Protein 9QU1 (pdb70)

B-factor: mean 79.75, std 28.85, range [23.75, 283.12]

Secondary structure (DSSP, 8-state):
-HHHHHHHHHHH-SSS-HHHHHHHHHHHHHHS-HHHHHHHHHHTHHHHHHHHHHHHHHHHHHHTTT-S-HHHHHHHHHHHHHHHHHHHH-HHHHHTTTTHHHHHHHHHHHH-TTB-HHHHHHHHHHHHHHHHHHGGGS-HHHHHHHHHSSTTSPPEE-SSSEE-HHHHH----SEEPPP--SSB----HHHHHHHHHHHHHHHHH-----TT-THHHHHHHHHHHHHHHTGGG--/-HHHHHHHHHHH-TTS-HHHHHHHHHHHHHHS-HHHHHHHHHHSHHHHHHHHHHHHHHHHHHH--HHHHHHHHHHHHHHHHHHHH-HHHHHTTTTHHHHHHHHHHHH-TTB-HHHHHHHHHHHHHHHHHHGGGS-HHHHHHHHHSSTTS----SSSSS--HHHHHS----SSEEPPP--SSB------HHHHHHHHHHHHHHHHHHSPPPS-HHHHHHHHHHHHHHHHHHTSTT--/-EEEEEEBTTSSHHHHHHHHHT--PPSSS------EEEEEEEEE-SSS-EEEEEEEEEPPBBTTBPPPHHHHTT-SEEEEEEETT-HHHHHHHHHHHHHHHH----EEEEEEE-GGGGGG--S-HHHHHHHHHHHT-EEEE--TTSHHHHHHHHHHHHHH-/-EEEEEBTTSSHHHHHHHHHT----TT--S----EEEEEEE----EEEEEEPPBBTTB---HHHHHH-SEEEEEEETT-HHHHHHHHHHHHHHHH--EEEEEEE-TT-GGG--S-HHHHHHHHHHSS-EEEE-BTTBGGGSHHHHHHHHHH-

Solvent-accessible surface area: 36002 Å² total; per-residue (Å²): 203,35,108,78,140,86,6,38,109,44,2,53,32,35,130,77,91,40,124,39,2,18,141,14,0,81,36,8,14,95,111,35,97,37,90,78,7,56,110,31,0,46,93,27,39,18,19,2,0,9,0,0,2,19,8,0,9,57,10,9,80,28,13,131,148,140,29,72,66,127,69,10,92,98,90,0,68,27,6,6,58,3,0,31,40,0,6,70,13,0,4,40,59,0,50,108,52,1,4,32,48,1,0,7,25,1,1,36,1,0,4,37,48,30,3,32,70,94,1,21,5,43,0,5,50,0,1,0,34,4,0,13,4,0,14,95,51,18,33,91,61,5,25,6,4,0,4,13,2,3,41,77,41,84,75,13,125,20,101,240,13,105,8,60,13,99,68,24,10,52,155,172,120,10,94,35,39,116,14,48,34,5,9,91,64,164,162,140,40,52,61,2,6,24,9,0,0,20,25,0,0,57,9,17,10,39,138,105,78,50,117,61,84,54,21,35,74,0,8,66,33,0,19,45,6,0,124,132,55,0,40,84,111,21,148,137,49,90,15,120,140,8,37,108,70,0,45,53,40,156,76,78,50,97,45,15,2,92,46,0,67,33,6,11,82,86,41,87,50,125,70,5,42,120,35,0,47,96,33,42,21,29,0,2,29,0,0,2,28,8,1,6,54,7,32,101,43,27,207,112,115,76,57,80,105,48,0,70,9,5,10,54,2,0,29,29,1,2,53,22,0,6,34,56,1,41,119,92,1,6,30,51,1,0,8,22,0,2,40,0,0,3,30,42,33,8,25,36,91,2,18,5,38,0,5,49,0,2,0,28,4,0,2,6,0,22,98,48,19,37,84,68,4,28,15,5,0,19,16,4,4,42,74,30,98,47,102,33,114,69,205,31,119,5,56,8,90,72,30,10,49,102,161,83,122,81,1,114,44,50,125,10,68,35,7,9,93,54,174,109,60,188,131,95,33,21,44,1,3,24,2,0,0,11,31,0,0,57,6,15,14,33,151,44,35,163,24,62,131,62,4,30,68,0,11,59,36,0,19,58,11,0,128,127,48,0,40,59,121,27,148,41,44,0,0,1,0,1,14,87,92,2,12,11,34,13,1,0,46,19,3,9,103,36,104,51,78,112,42,145,114,122,69,145,38,45,13,9,3,10,17,0,2,1,31,7,113,164,39,84,93,52,75,0,22,1,19,2,1,117,13,2,90,154,80,34,98,2,40,96,32,16,14,43,23,9,47,0,4,0,0,0,0,3,0,35,51,84,89,0,12,95,35,1,59,112,1,11,125,28,5,76,170,64,182,196,50,8,22,4,0,0,0,2,63,47,75,54,57,156,110,77,107,2,79,34,112,80,0,72,96,33,6,128,78,32,182,22,130,17,38,42,3,8,12,74,60,80,167,30,0,43,114,0,3,35,71,1,0,18,100,39,57,0,0,2,0,0,19,66,75,3,14,10,35,12,2,0,40,25,1,14,88,38,104,40,84,113,59,90,142,147,62,113,27,63,20,10,3,10,26,1,29,6,91,110,116,1,24,1,15,2,2,122,6,6,81,129,60,32,117,9,46,112,34,13,20,51,45,13,64,0,3,0,0,0,0,2,0,18,51,92,90,0,3,95,45,0,62,109,9,4,150,60,7,84,170,115,103,4,11,2,0,0,0,3,61,46,64,60,82,183,112,84,106,2,90,36,128,81,0,70,101,26,2,138,83,45,108,8,127,8,29,50,0,5,12,72,53,56,164,38,0,27,99,0,2,22,66,1,6,56,123,62

Foldseek 3Di:
DCLLVVLVVLLPDPVHDLVSNLVSVLVCVVPPDLVVVLVVCVVPVVSLVVSLLVVVVVLLVVCVPVNDDPVSVVSVVSSVVSVQSSLQSDLQCLLVVPVVPSVVLVLLLQCAPQADVVSNLSSLLSLLSSQLSNFPVDDPLSLQLLLQSAPPFDFDADPVGTDHSNCSQAVPDDDDDRRDHSHGDDDHNVPSVCSNVVSLVCLVVPPPHDPVNSSVVSSVSVVVSCVVRPVVPPD/DCLLVVLVCQLPPPVHDLVSNLVSVLVCVPPPDLVVVLVVCVVPVVSLVVSLLVQVVVLLVVVCDVVSVVVVVSSLVSVQSNLASPLPCLLVVNCVPVVVLVLLLQCAPQADPVSNLSSLLSLLSSQLSNAPVDDVLSLQLLLQSAPPFAFFDDPPTTDHSNCSQAPDPPPDDDDRRDHSHGDDDDDVRNVVRVCSNVVSLVVLVVDDADPPNVSNVSSSVSVVVSCVVRPVPVPD/DEEEEAFAWPLCRVLLVCCQVPVPDDPPPDDDFDAKDWDWDWAQAPVRDTDIYTYIYHGHADVVRDDPLCCLVDGQEYEQEAEQLDVVRVVVSVVVLVVSVVSHPHAYEYEHEDCVVVVSGDHDPVVVVVVCVVSVHHYFHAYSNDNVSSRVRVSPRRNVD/DEEEAFAAPLQSVLLVCCLVPNPRDPDDDPCFDDWDWDDDDAPCQDTYIYHGHDDPPRDDDLVCLVDHQDYEQEGAQLDVVRVVVVLVVLVVSVVSHHYEYEHEDCVPVVSGDHDPVNSCVSCVVPVYDYFYYYSVDNVSRRVRVSVSNNVD

InterPro domains:
  IPR000331 Rap/Ran-GAP domain [PF02145] (1664-1835)
  IPR000331 Rap/Ran-GAP domain [PS50085] (1635-1843)
  IPR016024 Armadillo-type fold [SSF48371] (931-1310)
  IPR027107 Tuberin/Ral GTPase-activating protein subunit alpha [PTHR10063] (1-1869)
  IPR035974 Rap/Ran-GAP superfamily [G3DSA:3.40.50.11210] (1643-1823)
  IPR035974 Rap/Ran-GAP superfamily [SSF111347] (1527-1857)
  IPR046859 Ral GTPase-activating protein subunit alpha/beta, N-terminal domain [PF20412] (535-657)
  IPR060415 RALGAPA1-like, N-terminal domain [PF27567] (2-235)

Sequence (784 aa):
HGDVKKSTQKVLDPKKDVLTRLKHLRALLDNVDANDLKQFFETNYSQIYFIFYENFIALENSLKLKGNNKSQREELDSILFLFEKILQFLPERIFFRWHYQSIGSTLKKLLHTGNSIKIRCEGIRLFLLWLQALQTNCAEEQVLIFACLVPGFPAVMSSRGPCTLETLINPVKIYPEEITPLLPAISQTCFFLQILLKYMVIQAASLEWKNKENQDTGFKFLFTLFRKYYLPHLFHGDVKKSTQKVLDPKKDVLTRLKHLRALLDNVDANDLKQFFETNYSQIYFIFYENFIALENSLKNKSQREELDSILFLFEKILQFLPERIFFRWHYQSIGSTLKKLLHTGNSIKIRCEGIRLFLLWLQALQTNCAEEQVLIFACLVPGFPAVMSSRGPCTLETLINPSDVKIYPEEITPLLPAISGEDQTCFFLQILLKYMVIQAASLEWKNKENQDTGFKFLFTLFRKYYLPHLFCKVVVCGLLSVGKTAILEQLLYGNHTIGMEDCETMEDVYMASVETDRGVKEQLHLYDTRGLQEGVELPKHYFSFADGFVLVYSVNNLESFQRVELLKKEIDKFKEVAIVVLGNKIDLSEQRQVDAEVAQQWAKSEKVRLWEVTVTDRKTLIEPFTLLASKLKVVVCGLLSVGKTAILEQLLYGNHTIGMEDCETMEDVYMASVETQLHLYDTRGLQEGVELPKHYFSFADGFVLVYSVNNLESFQRVELLKKEIDKFVAIVVLGNKIDLSEQRQVDAEVAQQWAKSEKVRLWEVTVTDRKTLIEPFTLLASKL

Radius of gyration: 36.28 Å; Cα contacts (8 Å, |Δi|>4): 1167; chains: 4; bounding box: 62×76×110 Å

Nearest PDB structures (foldseek):
  4hb3-assembly1_C  TM=4.133E-01  e=7.389E-01  Saccharomyces cerevisiae
  8or0-assembly1_C  TM=3.972E-01  e=2.808E+00  Homo sapiens
  3nc0-assembly2_D  TM=3.420E-01  e=6.507E-01  Mus musculus
  8y0p-assembly2_B  TM=2.815E-01  e=5.371E-01  Homo sapiens
  6q84-assembly2_D  TM=4.717E-01  e=2.741E+00  Saccharomyces cerevisiae S288C

Organism: Homo sapiens (NCBI:txid9606)

GO terms:
  GO:0005515 protein binding (F, IPI)
  GO:0005829 cytosol (C, IDA)
  GO:0005737 cytoplasm (C, IDA)
  GO:0005576 extracellular region (C, HDA)

Structure (mmCIF, N/CA/C/O backbone):
data_9QU1
#
_entry.id   9QU1
#
_cell.length_a   163.564
_cell.length_b   63.430
_cell.length_c   104.163
_cell.angle_alpha   90.000
_cell.angle_beta   91.263
_cell.angle_gamma   90.000
#
_symmetry.space_group_name_H-M   'C 1 2 1'
#
loop_
_entity.id
_entity.type
_entity.pdbx_description
1 polymer 'Ral GTPase-activating protein subunit alpha-2'
2 polymer 'NF-kappa-B inhibitor-interacting Ras-like protein 1'
3 non-polymer 'PHOSPHOAMINOPHOSPHONIC ACID-GUANYLATE ESTER'
4 non-polymer 'MAGNESIUM ION'
5 water water
#
loop_
_atom_site.group_PDB
_atom_site.id
_atom_site.type_symbol
_atom_site.label_atom_id
_atom_site.label_alt_id
_atom_site.label_comp_id
_atom_site.label_asym_id
_atom_site.label_entity_id
_atom_site.label_seq_id
_atom_site.pdbx_PDB_ins_code
_atom_site.Cartn_x
_atom_site.Cartn_y
_atom_site.Cartn_z
_atom_site.occupancy
_atom_site.B_iso_or_equiv
_atom_site.auth_seq_id
_atom_site.auth_comp_id
_atom_site.auth_asym_id
_atom_site.auth_atom_id
_atom_site.pdbx_PDB_model_num
ATOM 1 N N . HIS A 1 6 ? -48.82851 -9.16573 21.32321 1.000 141.41160 7 HIS A N 1
ATOM 2 C CA . HIS A 1 6 ? -47.46631 -9.40605 21.78390 1.000 145.48076 7 HIS A CA 1
ATOM 3 C C . HIS A 1 6 ? -47.38014 -10.68965 22.60784 1.000 150.40971 7 HIS A C 1
ATOM 4 O O . HIS A 1 6 ? -46.28896 -11.14280 22.95475 1.000 153.27622 7 HIS A O 1
ATOM 17 N N . GLY A 1 7 ? -48.54004 -11.27367 22.91235 1.000 134.46030 8 GLY A N 1
ATOM 18 C CA . GLY A 1 7 ? -48.56331 -12.44927 23.76734 1.000 137.90644 8 GLY A CA 1
ATOM 19 C C . GLY A 1 7 ? -47.92835 -13.67348 23.13366 1.000 130.32191 8 GLY A C 1
ATOM 20 O O . GLY A 1 7 ? -47.23920 -14.44194 23.80963 1.000 117.04147 8 GLY A O 1
ATOM 24 N N . ASP A 1 8 ? -48.14714 -13.87424 21.83088 1.000 135.56867 9 ASP A N 1
ATOM 25 C CA . ASP A 1 8 ? -47.75080 -15.13132 21.20012 1.000 124.40101 9 ASP A CA 1
ATOM 26 C C . ASP A 1 8 ? -46.25254 -15.38478 21.34445 1.000 119.75864 9 ASP A C 1
ATOM 27 O O . ASP A 1 8 ? -45.83601 -16.44700 21.82080 1.000 111.45995 9 ASP A O 1
ATOM 36 N N . VAL A 1 9 ? -45.42329 -14.41942 20.94105 1.000 114.47183 10 VAL A N 1
ATOM 37 C CA . VAL A 1 9 ? -43.97663 -14.62462 20.98597 1.000 106.36463 10 VAL A CA 1
ATOM 38 C C . VAL A 1 9 ? -43.48173 -14.62754 22.42771 1.000 100.21328 10 VAL A C 1
ATOM 39 O O . VAL A 1 9 ? -42.68176 -15.48275 22.82339 1.000 101.81238 10 VAL A O 1
ATOM 52 N N . LYS A 1 10 ? -43.94080 -13.66751 23.23218 1.000 105.20406 11 LYS A N 1
ATOM 53 C CA . LYS A 1 10 ? -43.53925 -13.62801 24.63519 1.000 103.35371 11 LYS A CA 1
ATOM 54 C C . LYS A 1 10 ? -43.87824 -14.94101 25.32565 1.000 102.35089 11 LYS A C 1
ATOM 55 O O . LYS A 1 10 ? -43.01759 -15.57298 25.94866 1.000 94.76208 11 LYS A O 1
ATOM 74 N N . LYS A 1 11 ? -45.13602 -15.36752 25.22244 1.000 101.76484 12 LYS A N 1
ATOM 75 C CA . LYS A 1 11 ? -45.56457 -16.57472 25.91867 1.000 101.36212 12 LYS A CA 1
ATOM 76 C C . LYS A 1 11 ? -44.84428 -17.80589 25.38166 1.000 94.44630 12 LYS A C 1
ATOM 77 O O . LYS A 1 11 ? -44.39514 -18.65623 26.15870 1.000 98.33453 12 LYS A O 1
ATOM 96 N N . SER A 1 12 ? -44.70876 -17.91575 24.05694 1.000 92.23244 13 SER A N 1
ATOM 97 C CA . SER A 1 12 ? -44.01721 -19.06853 23.48727 1.000 85.33865 13 SER A CA 1
ATOM 98 C C . SER A 1 12 ? -42.54925 -19.08436 23.89280 1.000 82.71994 13 SER A C 1
ATOM 99 O O . SER A 1 12 ? -42.01066 -20.13282 24.26629 1.000 83.49751 13 SER A O 1
ATOM 107 N N . THR A 1 13 ? -41.88909 -17.92549 23.83736 1.000 88.17695 14 THR A N 1
ATOM 108 C CA . THR A 1 13 ? -40.46854 -17.86579 24.16294 1.000 81.62933 14 THR A CA 1
ATOM 109 C C . THR A 1 13 ? -40.21805 -18.27508 25.60861 1.000 79.30617 14 THR A C 1
ATOM 110 O O . THR A 1 13 ? -39.25649 -18.99441 25.90226 1.000 70.83023 14 THR A O 1
ATOM 121 N N . GLN A 1 14 ? -41.07121 -17.82459 26.52840 1.000 79.34678 15 GLN A N 1
ATOM 122 C CA . GLN A 1 14 ? -40.87307 -18.16134 27.93308 1.000 81.73979 15 GLN A CA 1
ATOM 123 C C . GLN A 1 14 ? -40.94173 -19.66855 28.14471 1.000 86.89867 15 GLN A C 1
ATOM 124 O O . GLN A 1 14 ? -40.12593 -20.23870 28.87941 1.000 87.78001 15 GLN A O 1
ATOM 138 N N . LYS A 1 15 ? -41.90188 -20.33397 27.49866 1.000 84.99209 16 LYS A N 1
ATOM 139 C CA . LYS A 1 15 ? -42.04293 -21.77626 27.67160 1.000 84.53783 16 LYS A CA 1
ATOM 140 C C . LYS A 1 15 ? -40.84971 -22.52971 27.09845 1.000 70.28716 16 LYS A C 1
ATOM 141 O O . LYS A 1 15 ? -40.37317 -23.49583 27.70578 1.000 74.36918 16 LYS A O 1
ATOM 160 N N . VAL A 1 16 ? -40.34924 -22.10670 25.93641 1.000 75.15679 17 VAL A N 1
ATOM 161 C CA . VAL A 1 16 ? -39.16785 -22.75142 25.37091 1.000 62.83248 17 VAL A CA 1
ATOM 162 C C . VAL A 1 16 ? -38.00886 -22.67902 26.35542 1.000 66.22428 17 VAL A C 1
ATOM 163 O O . VAL A 1 16 ? -37.26650 -23.65192 26.53904 1.000 53.37848 17 VAL A O 1
ATOM 176 N N . LEU A 1 17 ? -37.84139 -21.52644 27.00946 1.000 77.27498 18 LEU A N 1
ATOM 177 C CA . LEU A 1 17 ? -36.75486 -21.33403 27.95948 1.000 70.96029 18 LEU A CA 1
ATOM 178 C C . LEU A 1 17 ? -37.00894 -22.00592 29.30245 1.000 70.84500 18 LEU A C 1
ATOM 179 O O . LEU A 1 17 ? -36.06718 -22.15776 30.08792 1.000 67.04936 18 LEU A O 1
ATOM 195 N N . ASP A 1 18 ? -38.24147 -22.40499 29.58480 1.000 76.09777 19 ASP A N 1
ATOM 196 C CA . ASP A 1 18 ? -38.56441 -22.99575 30.88146 1.000 75.02925 19 ASP A CA 1
ATOM 197 C C . ASP A 1 18 ? -38.03913 -24.42420 30.95560 1.000 73.92620 19 ASP A C 1
ATOM 198 O O . ASP A 1 18 ? -38.47320 -25.27250 30.16547 1.000 76.21340 19 ASP A O 1
ATOM 207 N N . PRO A 1 19 ? -37.12356 -24.74392 31.87991 1.000 73.72855 20 PRO A N 1
ATOM 208 C CA . PRO A 1 19 ? -36.62207 -26.12726 31.94310 1.000 78.52399 20 PRO A CA 1
ATOM 209 C C . PRO A 1 19 ? -37.63457 -27.11376 32.49822 1.000 92.93546 20 PRO A C 1
ATOM 210 O O . PRO A 1 19 ? -37.58173 -28.29945 32.14637 1.000 85.25574 20 PRO A O 1
ATOM 221 N N . LYS A 1 20 ? -38.54706 -26.66529 33.36569 1.000 91.69307 21 LYS A N 1
ATOM 222 C CA . LYS A 1 20 ? -39.50863 -27.58332 33.96658 1.000 79.18963 21 LYS A CA 1
ATOM 223 C C . LYS A 1 20 ? -40.48206 -28.12205 32.92560 1.000 84.60500 21 LYS A C 1
ATOM 224 O O . LYS A 1 20 ? -40.87640 -29.29309 32.98206 1.000 93.48765 21 LYS A O 1
ATOM 243 N N . LYS A 1 21 ? -40.88058 -27.28051 31.97208 1.000 94.60171 22 LYS A N 1
ATOM 244 C CA . LYS A 1 21 ? -41.85455 -27.67967 30.96659 1.000 89.72818 22 LYS A CA 1
ATOM 245 C C . LYS A 1 21 ? -41.41544 -28.95428 30.25952 1.000 94.13481 22 LYS A C 1
ATOM 246 O O . LYS A 1 21 ? -40.22151 -29.24131 30.12601 1.000 86.37386 22 LYS A O 1
ATOM 265 N N . ASP A 1 22 ? -42.40305 -29.72318 29.80403 1.000 96.04414 23 ASP A N 1
ATOM 266 C CA . ASP A 1 22 ? -42.11949 -30.92798 29.03992 1.000 91.37082 23 ASP A CA 1
ATOM 267 C C . ASP A 1 22 ? -41.30834 -30.57052 27.80337 1.000 93.55199 23 ASP A C 1
ATOM 268 O O . ASP A 1 22 ? -41.56582 -29.55835 27.14610 1.000 97.91361 23 ASP A O 1
ATOM 277 N N . VAL A 1 23 ? -40.31650 -31.40438 27.48552 1.000 72.45120 24 VAL A N 1
ATOM 278 C CA . VAL A 1 23 ? -39.53973 -31.16475 26.27378 1.000 73.97587 24 VAL A CA 1
ATOM 279 C C . VAL A 1 23 ? -40.43585 -31.26029 25.04800 1.000 80.79628 24 VAL A C 1
ATOM 280 O O . VAL A 1 23 ? -40.19646 -30.58762 24.03754 1.000 76.27551 24 VAL A O 1
ATOM 293 N N . LEU A 1 24 ? -41.47115 -32.10040 25.10529 1.000 75.23994 25 LEU A N 1
ATOM 294 C CA . LEU A 1 24 ? -42.44446 -32.12734 24.02057 1.000 64.09755 25 LEU A CA 1
ATOM 295 C C . LEU A 1 24 ? -43.19304 -30.80483 23.92734 1.000 63.48492 25 LEU A C 1
ATOM 296 O O . LEU A 1 24 ? -43.39504 -30.27204 22.83019 1.000 72.08818 25 LEU A O 1
ATOM 312 N N . THR A 1 25 ? -43.61738 -30.26087 25.06982 1.000 75.50198 26 THR A N 1
ATOM 313 C CA . THR A 1 25 ? -44.30408 -28.97412 25.05951 1.000 70.44445 26 THR A CA 1
ATOM 314 C C . THR A 1 25 ? -43.37691 -27.86360 24.58342 1.000 69.33523 26 THR A C 1
ATOM 315 O O . THR A 1 25 ? -43.79146 -26.97712 23.82769 1.000 70.41339 26 THR A O 1
ATOM 326 N N . ARG A 1 26 ? -42.11678 -27.89119 25.02119 1.000 72.25698 27 ARG A N 1
ATOM 327 C CA . ARG A 1 26 ? -41.17096 -26.86032 24.60746 1.000 67.18772 27 ARG A CA 1
ATOM 328 C C . ARG A 1 26 ? -40.95415 -26.89389 23.10040 1.000 57.18867 27 ARG A C 1
ATOM 329 O O . ARG A 1 26 ? -40.86879 -25.84397 22.45281 1.000 60.27501 27 ARG A O 1
ATOM 350 N N . LEU A 1 27 ? -40.87623 -28.09176 22.52099 1.000 60.36226 28 LEU A N 1
ATOM 351 C CA . LEU A 1 27 ? -40.69092 -28.19953 21.07836 1.000 55.94229 28 LEU A CA 1
ATOM 352 C C . LEU A 1 27 ? -41.85431 -27.57258 20.32358 1.000 56.75877 28 LEU A C 1
ATOM 353 O O . LEU A 1 27 ? -41.65284 -26.85960 19.33282 1.000 57.81949 28 LEU A O 1
ATOM 369 N N . LYS A 1 28 ? -43.08057 -27.83026 20.77591 1.000 61.22665 29 LYS A N 1
ATOM 370 C CA . LYS A 1 28 ? -44.25552 -27.27591 20.11317 1.000 56.99343 29 LYS A CA 1
ATOM 371 C C . LYS A 1 28 ? -44.12979 -25.76587 19.95200 1.000 59.57162 29 LYS A C 1
ATOM 372 O O . LYS A 1 28 ? -44.39066 -25.22120 18.87485 1.000 59.22819 29 LYS A O 1
ATOM 391 N N . HIS A 1 29 ? -43.70251 -25.07337 21.01175 1.000 63.43839 30 HIS A N 1
ATOM 392 C CA . HIS A 1 29 ? -43.56244 -23.62174 20.94380 1.000 70.85458 30 HIS A CA 1
ATOM 393 C C . HIS A 1 29 ? -42.25748 -23.19262 20.29203 1.000 64.75816 30 HIS A C 1
ATOM 394 O O . HIS A 1 29 ? -42.19776 -22.11092 19.69787 1.000 70.29145 30 HIS A O 1
ATOM 408 N N . LEU A 1 30 ? -41.20887 -24.00978 20.38898 1.000 61.03879 31 LEU A N 1
ATOM 409 C CA . LEU A 1 30 ? -39.98460 -23.70712 19.65652 1.000 59.19887 31 LEU A CA 1
ATOM 410 C C . LEU A 1 30 ? -40.23991 -23.71025 18.15495 1.000 64.44970 31 LEU A C 1
ATOM 411 O O . LEU A 1 30 ? -39.73336 -22.84747 17.42811 1.000 63.13251 31 LEU A O 1
ATOM 427 N N . ARG A 1 31 ? -41.02080 -24.67924 17.67076 1.000 63.10022 32 ARG A N 1
ATOM 428 C CA . ARG A 1 31 ? -41.38912 -24.69174 16.25935 1.000 60.81667 32 ARG A CA 1
ATOM 429 C C . ARG A 1 31 ? -42.22003 -23.46598 15.90753 1.000 68.44839 32 ARG A C 1
ATOM 430 O O . ARG A 1 31 ? -42.06384 -22.88724 14.82596 1.000 70.39116 32 ARG A O 1
ATOM 451 N N . ALA A 1 32 ? -43.11307 -23.05704 16.80940 1.000 79.36173 33 ALA A N 1
ATOM 452 C CA . ALA A 1 32 ? -43.89018 -21.84714 16.57414 1.000 78.56276 33 ALA A CA 1
ATOM 453 C C . ALA A 1 32 ? -42.97526 -20.65187 16.34233 1.000 79.79681 33 ALA A C 1
ATOM 454 O O . ALA A 1 32 ? -43.21371 -19.84330 15.43709 1.000 88.48760 33 ALA A O 1
ATOM 461 N N . LEU A 1 33 ? -41.91208 -20.53247 17.14252 1.000 75.67618 34 LEU A N 1
ATOM 462 C CA . LEU A 1 33 ? -40.96863 -19.43382 16.96396 1.000 73.95712 34 LEU A CA 1
ATOM 463 C C . LEU A 1 33 ? -40.31695 -19.47926 15.58638 1.000 69.39971 34 LEU A C 1
ATOM 464 O O . LEU A 1 33 ? -40.16061 -18.44243 14.93146 1.000 76.85808 34 LEU A O 1
ATOM 480 N N . LEU A 1 34 ? -39.93143 -20.67277 15.12787 1.000 66.19262 35 LEU A N 1
ATOM 481 C CA . LEU A 1 34 ? -39.22954 -20.78141 13.85388 1.000 70.56001 35 LEU A CA 1
ATOM 482 C C . LEU A 1 34 ? -40.07081 -20.26213 12.69508 1.000 71.79049 35 LEU A C 1
ATOM 483 O O . LEU A 1 34 ? -39.52220 -19.75227 11.71122 1.000 75.57005 35 LEU A O 1
ATOM 499 N N . ASP A 1 35 ? -41.39617 -20.38396 12.78748 1.000 72.05491 36 ASP A N 1
ATOM 500 C CA . ASP A 1 35 ? -42.25465 -20.01139 11.67063 1.000 77.35187 36 ASP A CA 1
ATOM 501 C C . ASP A 1 35 ? -42.57013 -18.52039 11.64121 1.000 76.94269 36 ASP A C 1
ATOM 502 O O . ASP A 1 35 ? -42.81918 -17.96957 10.56279 1.000 91.27533 36 ASP A O 1
ATOM 511 N N . ASN A 1 36 ? -42.55856 -17.85137 12.79434 1.000 71.66388 37 ASN A N 1
ATOM 512 C CA . ASN A 1 36 ? -43.04729 -16.48467 12.89167 1.000 85.37432 37 ASN A CA 1
ATOM 513 C C . ASN A 1 36 ? -41.96070 -15.44588 13.12233 1.000 81.57731 37 ASN A C 1
ATOM 514 O O . ASN A 1 36 ? -42.25689 -14.24778 13.05840 1.000 95.14835 37 ASN A O 1
ATOM 525 N N . VAL A 1 37 ? -40.72294 -15.85806 13.37452 1.000 83.67582 38 VAL A N 1
ATOM 526 C CA . VAL A 1 37 ? -39.65814 -14.95205 13.78638 1.000 81.59880 38 VAL A CA 1
ATOM 527 C C . VAL A 1 37 ? -38.66647 -14.79534 12.64417 1.000 80.87801 38 VAL A C 1
ATOM 528 O O . VAL A 1 37 ? -38.31248 -15.77338 11.97518 1.000 79.14427 38 VAL A O 1
ATOM 541 N N . ASP A 1 38 ? -38.21741 -13.55861 12.42876 1.000 87.01311 39 ASP A N 1
ATOM 542 C CA . ASP A 1 38 ? -37.29249 -13.26439 11.34287 1.000 94.79390 39 ASP A CA 1
ATOM 543 C C . ASP A 1 38 ? -35.95989 -13.97177 11.56027 1.000 93.45263 39 ASP A C 1
ATOM 544 O O . ASP A 1 38 ? -35.55032 -14.24783 12.69180 1.000 90.12884 39 ASP A O 1
ATOM 553 N N . ALA A 1 39 ? -35.27516 -14.25394 10.44888 1.000 87.60930 40 ALA A N 1
ATOM 554 C CA . ALA A 1 39 ? -34.06953 -15.07241 10.50744 1.000 88.91217 40 ALA A CA 1
ATOM 555 C C . ALA A 1 39 ? -32.99849 -14.42654 11.37609 1.000 87.42857 40 ALA A C 1
ATOM 556 O O . ALA A 1 39 ? -32.36887 -15.10130 12.19996 1.000 90.69709 40 ALA A O 1
ATOM 563 N N . ASN A 1 40 ? -32.77612 -13.11985 11.21384 1.000 82.75987 41 ASN A N 1
ATOM 564 C CA . ASN A 1 40 ? -31.77676 -12.45072 12.04010 1.000 95.43607 41 ASN A CA 1
ATOM 565 C C . ASN A 1 40 ? -32.16034 -12.51317 13.51397 1.000 87.01319 41 ASN A C 1
ATOM 566 O O . ASN A 1 40 ? -31.29252 -12.65399 14.38380 1.000 84.48900 41 ASN A O 1
ATOM 577 N N . ASP A 1 41 ? -33.45664 -12.40432 13.81578 1.000 85.04754 42 ASP A N 1
ATOM 578 C CA . ASP A 1 41 ? -33.90328 -12.55666 15.19663 1.000 88.83905 42 ASP A CA 1
ATOM 579 C C . ASP A 1 41 ? -33.66222 -13.97552 15.70287 1.000 86.44753 42 ASP A C 1
ATOM 580 O O . ASP A 1 41 ? -33.19006 -14.16775 16.83027 1.000 72.14016 42 ASP A O 1
ATOM 589 N N . LEU A 1 42 ? -33.97768 -14.98244 14.88331 1.000 90.72528 43 LEU A N 1
ATOM 590 C CA . LEU A 1 42 ? -33.78730 -16.36592 15.30748 1.000 73.22833 43 LEU A CA 1
ATOM 591 C C . LEU A 1 42 ? -32.31067 -16.68658 15.51172 1.000 72.90333 43 LEU A C 1
ATOM 592 O O . LEU A 1 42 ? -31.95172 -17.39704 16.45743 1.000 78.81483 43 LEU A O 1
ATOM 608 N N . LYS A 1 43 ? -31.43972 -16.17518 14.63797 1.000 75.25605 44 LYS A N 1
ATOM 609 C CA . LYS A 1 43 ? -30.01308 -16.45637 14.76792 1.000 70.59612 44 LYS A CA 1
ATOM 610 C C . LYS A 1 43 ? -29.49805 -16.02740 16.13611 1.000 72.14788 44 LYS A C 1
ATOM 611 O O . LYS A 1 43 ? -28.78148 -16.77910 16.80748 1.000 64.95020 44 LYS A O 1
ATOM 630 N N . GLN A 1 44 ? -29.84974 -14.81344 16.56534 1.000 72.28099 45 GLN A N 1
ATOM 631 C CA . GLN A 1 44 ? -29.41883 -14.35163 17.88067 1.000 74.12332 45 GLN A CA 1
ATOM 632 C C . GLN A 1 44 ? -30.07615 -15.16680 18.98616 1.000 75.93139 45 GLN A C 1
ATOM 633 O O . GLN A 1 44 ? -29.45890 -15.42382 20.02609 1.000 71.69893 45 GLN A O 1
ATOM 647 N N . PHE A 1 45 ? -31.33085 -15.57642 18.78515 1.000 76.75125 46 PHE A N 1
ATOM 648 C CA . PHE A 1 45 ? -31.96738 -16.46897 19.74713 1.000 65.05530 46 PHE A CA 1
ATOM 649 C C . PHE A 1 45 ? -31.22680 -17.79708 19.82430 1.000 66.59878 46 PHE A C 1
ATOM 650 O O . PHE A 1 45 ? -30.97081 -18.31251 20.91877 1.000 65.45210 46 PHE A O 1
ATOM 667 N N . PHE A 1 46 ? -30.86504 -18.36078 18.66848 1.000 69.71864 47 PHE A N 1
ATOM 668 C CA . PHE A 1 46 ? -30.12275 -19.61691 18.65392 1.000 59.59180 47 PHE A CA 1
ATOM 669 C C . PHE A 1 46 ? -28.74810 -19.45563 19.29079 1.000 61.00432 47 PHE A C 1
ATOM 670 O O . PHE A 1 46 ? -28.30725 -20.31775 20.06109 1.000 52.24831 47 PHE A O 1
ATOM 687 N N . GLU A 1 47 ? -28.05707 -18.35410 18.98629 1.000 69.40077 48 GLU A N 1
ATOM 688 C CA . GLU A 1 47 ? -26.73199 -18.13324 19.55687 1.000 71.92656 48 GLU A CA 1
ATOM 689 C C . GLU A 1 47 ? -26.79212 -18.05603 21.07771 1.000 56.47580 48 GLU A C 1
ATOM 690 O O . GLU A 1 47 ? -25.89686 -18.55786 21.76774 1.000 59.69118 48 GLU A O 1
ATOM 702 N N . THR A 1 48 ? -27.83867 -17.42673 21.61844 1.000 62.30399 49 THR A N 1
ATOM 703 C CA . THR A 1 48 ? -27.93653 -17.24548 23.06221 1.000 61.88530 49 THR A CA 1
ATOM 704 C C . THR A 1 48 ? -28.35524 -18.52619 23.77698 1.000 61.95788 49 THR A C 1
ATOM 705 O O . THR A 1 48 ? -27.87558 -18.80383 24.88162 1.000 69.94349 49 THR A O 1
ATOM 716 N N . ASN A 1 49 ? -29.24340 -19.31264 23.17128 1.000 67.58244 50 ASN A N 1
ATOM 717 C CA . ASN A 1 49 ? -29.84827 -20.47305 23.81357 1.000 57.36029 50 ASN A CA 1
ATOM 718 C C . ASN A 1 49 ? -29.53249 -21.75911 23.05939 1.000 54.47334 50 ASN A C 1
ATOM 719 O O . ASN A 1 49 ? -30.39385 -22.62232 22.87328 1.000 52.26114 50 ASN A O 1
ATOM 730 N N . TYR A 1 50 ? -28.28259 -21.90483 22.61808 1.000 52.10939 51 TYR A N 1
ATOM 731 C CA . TYR A 1 50 ? -27.90404 -23.10067 21.87412 1.000 47.71300 51 TYR A CA 1
ATOM 732 C C . TYR A 1 50 ? -28.03132 -24.35492 22.73228 1.000 52.65006 51 TYR A C 1
ATOM 733 O O . TYR A 1 50 ? -28.53941 -25.38456 22.27060 1.000 49.27315 51 TYR A O 1
ATOM 751 N N . SER A 1 51 ? -27.58888 -24.28646 23.98856 1.000 57.01941 52 SER A N 1
ATOM 752 C CA . SER A 1 51 ? -27.52056 -25.48896 24.81189 1.000 55.85817 52 SER A CA 1
ATOM 753 C C . SER A 1 51 ? -28.89183 -26.13772 24.96037 1.000 50.15304 52 SER A C 1
ATOM 754 O O . SER A 1 51 ? -29.04686 -27.34510 24.73961 1.000 47.62040 52 SER A O 1
ATOM 762 N N . GLN A 1 52 ? -29.90516 -25.34722 25.32507 1.000 52.72988 53 GLN A N 1
ATOM 763 C CA . GLN A 1 52 ? -31.23133 -25.90528 25.56467 1.000 45.76740 53 GLN A CA 1
ATOM 764 C C . GLN A 1 52 ? -31.97211 -26.21957 24.27207 1.000 49.51616 53 GLN A C 1
ATOM 765 O O . GLN A 1 52 ? -32.76607 -27.16637 24.23630 1.000 52.18407 53 GLN A O 1
ATOM 779 N N . ILE A 1 53 ? -31.74651 -25.44280 23.21047 1.000 48.12902 54 ILE A N 1
ATOM 780 C CA . ILE A 1 53 ? -32.42891 -25.72471 21.95112 1.000 45.44042 54 ILE A CA 1
ATOM 781 C C . ILE A 1 53 ? -32.00971 -27.08857 21.41593 1.000 43.95161 54 ILE A C 1
ATOM 782 O O . ILE A 1 53 ? -32.83920 -27.84881 20.90123 1.000 48.18255 54 ILE A O 1
ATOM 798 N N . TYR A 1 54 ? -30.71995 -27.42445 21.52157 1.000 43.73176 55 TYR A N 1
ATOM 799 C CA . TYR A 1 54 ? -30.30423 -28.75915 21.10726 1.000 44.29669 55 TYR A CA 1
ATOM 800 C C . TYR A 1 54 ? -30.87497 -29.82924 22.03346 1.000 40.30425 55 TYR A C 1
ATOM 801 O O . TYR A 1 54 ? -31.20545 -30.93068 21.57939 1.000 39.79540 55 TYR A O 1
ATOM 819 N N . PHE A 1 55 ? -30.99571 -29.52641 23.32805 1.000 46.48069 56 PHE A N 1
ATOM 820 C CA . PHE A 1 55 ? -31.63456 -30.45945 24.25189 1.000 43.25649 56 PHE A CA 1
ATOM 821 C C . PHE A 1 55 ? -33.06671 -30.75098 23.82141 1.000 41.80270 56 PHE A C 1
ATOM 822 O O . PHE A 1 55 ? -33.50866 -31.90643 23.84389 1.000 45.13725 56 PHE A O 1
ATOM 839 N N . ILE A 1 56 ? -33.80196 -29.71496 23.41118 1.000 45.85988 57 ILE A N 1
ATOM 840 C CA . ILE A 1 56 ? -35.17617 -29.90179 22.95039 1.000 43.57190 57 ILE A CA 1
ATOM 841 C C . ILE A 1 56 ? -35.20382 -30.77602 21.70409 1.000 39.37813 57 ILE A C 1
ATOM 842 O O . ILE A 1 56 ? -36.02839 -31.68938 21.57822 1.000 35.14010 57 ILE A O 1
ATOM 858 N N . PHE A 1 57 ? -34.30918 -30.49981 20.75651 1.000 45.41196 58 PHE A N 1
ATOM 859 C CA . PHE A 1 57 ? -34.25703 -31.30286 19.54158 1.000 42.34698 58 PHE A CA 1
ATOM 860 C C . PHE A 1 57 ? -33.90738 -32.75142 19.85543 1.000 37.80634 58 PHE A C 1
ATOM 861 O O . PHE A 1 57 ? -34.61358 -33.67792 19.43988 1.000 47.67324 58 PHE A O 1
ATOM 878 N N . TYR A 1 58 ? -32.82598 -32.96753 20.60448 1.000 29.13808 59 TYR A N 1
ATOM 879 C CA . TYR A 1 58 ? -32.30592 -34.32066 20.74885 1.000 32.63554 59 TYR A CA 1
ATOM 880 C C . TYR A 1 58 ? -33.27635 -35.20406 21.51946 1.000 34.08387 59 TYR A C 1
ATOM 881 O O . TYR A 1 58 ? -33.59745 -36.31720 21.08839 1.000 34.28616 59 TYR A O 1
ATOM 899 N N . GLU A 1 59 ? -33.76312 -34.72086 22.66044 1.000 34.13298 60 GLU A N 1
ATOM 900 C CA . GLU A 1 59 ? -34.69421 -35.52117 23.44662 1.000 36.21214 60 GLU A CA 1
ATOM 901 C C . GLU A 1 59 ? -35.94993 -35.84354 22.64291 1.000 36.88032 60 GLU A C 1
ATOM 902 O O . GLU A 1 59 ? -36.46666 -36.96593 22.70668 1.000 43.14667 60 GLU A O 1
ATOM 914 N N . ASN A 1 60 ? -36.44997 -34.87746 21.86936 1.000 43.60868 61 ASN A N 1
ATOM 915 C CA . ASN A 1 60 ? -37.64027 -35.12920 21.06389 1.000 32.30786 61 ASN A CA 1
ATOM 916 C C . ASN A 1 60 ? -37.33910 -36.07460 19.90939 1.000 35.31486 61 ASN A C 1
ATOM 917 O O . ASN A 1 60 ? -38.16544 -36.93215 19.57233 1.000 37.24259 61 ASN A O 1
ATOM 928 N N . PHE A 1 61 ? -36.16873 -35.93254 19.28221 1.000 33.20825 62 PHE A N 1
ATOM 929 C CA . PHE A 1 61 ? -35.81143 -36.85475 18.21166 1.000 28.89042 62 PHE A CA 1
ATOM 930 C C . PHE A 1 61 ? -35.73526 -38.28272 18.73495 1.000 38.90346 62 PHE A C 1
ATOM 931 O O . PHE A 1 61 ? -36.36520 -39.19515 18.18731 1.000 41.67131 62 PHE A O 1
ATOM 948 N N . ILE A 1 62 ? -34.97055 -38.49150 19.80930 1.000 40.60422 63 ILE A N 1
ATOM 949 C CA . ILE A 1 62 ? -34.90882 -39.81185 20.42444 1.000 36.58177 63 ILE A CA 1
ATOM 950 C C . ILE A 1 62 ? -36.31155 -40.28085 20.77749 1.000 34.98052 63 ILE A C 1
ATOM 951 O O . ILE A 1 62 ? -36.65703 -41.45699 20.60467 1.000 35.07918 63 ILE A O 1
ATOM 967 N N . ALA A 1 63 ? -37.14627 -39.36135 21.26258 1.000 36.96213 64 ALA A N 1
ATOM 968 C CA . ALA A 1 63 ? -38.51575 -39.71515 21.60906 1.000 35.57553 64 ALA A CA 1
ATOM 969 C C . ALA A 1 63 ? -39.25679 -40.26225 20.39777 1.000 37.17196 64 ALA A C 1
ATOM 970 O O . ALA A 1 63 ? -39.94051 -41.28900 20.48485 1.000 35.08640 64 ALA A O 1
ATOM 977 N N . LEU A 1 64 ? -39.12219 -39.59302 19.24966 1.000 40.65486 65 LEU A N 1
ATOM 978 C CA . LEU A 1 64 ? -39.82421 -40.04891 18.05565 1.000 39.10121 65 LEU A CA 1
ATOM 979 C C . LEU A 1 64 ? -39.26383 -41.37477 17.55783 1.000 33.61395 65 LEU A C 1
ATOM 980 O O . LEU A 1 64 ? -40.01249 -42.22313 17.05994 1.000 38.52078 65 LEU A O 1
ATOM 996 N N . GLU A 1 65 ? -37.94890 -41.56821 17.67156 1.000 36.14976 66 GLU A N 1
ATOM 997 C CA . GLU A 1 65 ? -37.34896 -42.80640 17.18898 1.000 26.64504 66 GLU A CA 1
ATOM 998 C C . GLU A 1 65 ? -38.00592 -44.01174 17.84657 1.000 33.55738 66 GLU A C 1
ATOM 999 O O . GLU A 1 65 ? -38.42867 -44.95090 17.16430 1.000 44.00220 66 GLU A O 1
ATOM 1011 N N . ASN A 1 66 ? -38.12999 -43.98777 19.17621 1.000 38.59758 67 ASN A N 1
ATOM 1012 C CA . ASN A 1 66 ? -38.76612 -45.09956 19.87568 1.000 40.77167 67 ASN A CA 1
ATOM 1013 C C . ASN A 1 66 ? -40.23410 -45.22042 19.49227 1.000 38.07368 67 ASN A C 1
ATOM 1014 O O . ASN A 1 66 ? -40.77187 -46.33201 19.39906 1.000 41.76458 67 ASN A O 1
ATOM 1025 N N . SER A 1 67 ? -40.90360 -44.08499 19.27923 1.000 34.76066 68 SER A N 1
ATOM 1026 C CA . SER A 1 67 ? -42.29517 -44.12445 18.84530 1.000 31.68901 68 SER A CA 1
ATOM 1027 C C . SER A 1 67 ? -42.42603 -44.82058 17.49801 1.000 36.21371 68 SER A C 1
ATOM 1028 O O . SER A 1 67 ? -43.31629 -45.65853 17.30506 1.000 36.94744 68 SER A O 1
ATOM 1036 N N . LEU A 1 68 ? -41.54119 -44.48874 16.55355 1.000 41.88190 69 LEU A N 1
ATOM 1037 C CA . LEU A 1 68 ? -41.57155 -45.13819 15.24926 1.000 28.40531 69 LEU A CA 1
ATOM 1038 C C . LEU A 1 68 ? -41.34646 -46.63535 15.37341 1.000 31.15908 69 LEU A C 1
ATOM 1039 O O . LEU A 1 68 ? -41.88296 -47.41317 14.57744 1.000 49.57462 69 LEU A O 1
ATOM 1055 N N . LYS A 1 69 ? -40.56766 -47.05643 16.36435 1.000 38.25317 70 LYS A N 1
ATOM 1056 C CA . LYS A 1 69 ? -40.31007 -48.46892 16.60132 1.000 36.88927 70 LYS A CA 1
ATOM 1057 C C . LYS A 1 69 ? -41.39920 -49.12416 17.43575 1.000 40.17670 70 LYS A C 1
ATOM 1058 O O . LYS A 1 69 ? -41.29801 -50.31912 17.73069 1.000 64.00482 70 LYS A O 1
ATOM 1077 N N . LEU A 1 70 ? -42.43452 -48.37435 17.81890 1.000 38.66803 71 LEU A N 1
ATOM 1078 C CA . LEU A 1 70 ? -43.54587 -48.92087 18.58969 1.000 42.81123 71 LEU A CA 1
ATOM 1079 C C . LEU A 1 70 ? -44.84320 -48.86192 17.77814 1.000 49.13001 71 LEU A C 1
ATOM 1080 O O . LEU A 1 70 ? -45.37108 -49.91256 17.41564 1.000 51.68324 71 LEU A O 1
ATOM 1096 N N . LYS A 1 71 ? -45.35829 -47.66674 17.48891 1.000 49.56828 72 LYS A N 1
ATOM 1097 C CA . LYS A 1 71 ? -46.54606 -47.51803 16.65725 1.000 40.50144 72 LYS A CA 1
ATOM 1098 C C . LYS A 1 71 ? -46.27784 -47.79973 15.18316 1.000 40.11799 72 LYS A C 1
ATOM 1099 O O . LYS A 1 71 ? -47.22463 -47.82229 14.38854 1.000 39.92406 72 LYS A O 1
ATOM 1118 N N . GLY A 1 72 ? -45.02302 -47.97654 14.79635 1.000 43.01418 73 GLY A N 1
ATOM 1119 C CA . GLY A 1 72 ? -44.70213 -48.08396 13.39217 1.000 51.93645 73 GLY A CA 1
ATOM 1120 C C . GLY A 1 72 ? -44.76489 -46.72137 12.70865 1.000 52.71767 73 GLY A C 1
ATOM 1121 O O . GLY A 1 72 ? -44.93143 -45.67370 13.33312 1.000 46.38442 73 GLY A O 1
ATOM 1125 N N . ASN A 1 73 ? -44.63932 -46.76848 11.38577 1.000 56.20991 74 ASN A N 1
ATOM 1126 C CA . ASN A 1 73 ? -44.61678 -45.56290 10.56920 1.000 56.20672 74 ASN A CA 1
ATOM 1127 C C . ASN A 1 73 ? -46.03866 -45.18252 10.17534 1.000 59.56860 74 ASN A C 1
ATOM 1128 O O . ASN A 1 73 ? -46.71956 -45.94114 9.47587 1.000 71.57528 74 ASN A O 1
ATOM 1139 N N . ASN A 1 74 ? -46.48081 -44.01135 10.62267 1.000 59.18879 75 ASN A N 1
ATOM 1140 C CA . ASN A 1 74 ? -47.79026 -43.47528 10.29063 1.000 51.02485 75 ASN A CA 1
ATOM 1141 C C . ASN A 1 74 ? -47.62867 -42.12403 9.60779 1.000 50.89271 75 ASN A C 1
ATOM 1142 O O . ASN A 1 74 ? -46.53738 -41.55328 9.54983 1.000 74.46831 75 ASN A O 1
ATOM 1153 N N . LYS A 1 75 ? -48.74315 -41.61327 9.08602 1.000 64.07478 76 LYS A N 1
ATOM 1154 C CA . LYS A 1 75 ? -48.75646 -40.25477 8.55858 1.000 60.89661 76 LYS A CA 1
ATOM 1155 C C . LYS A 1 75 ? -48.37449 -39.26426 9.64979 1.000 68.75134 76 LYS A C 1
ATOM 1156 O O . LYS A 1 75 ? -47.52514 -38.38431 9.43606 1.000 73.91950 76 LYS A O 1
ATOM 1175 N N . SER A 1 76 ? -48.99642 -39.37544 10.82055 1.000 79.61643 77 SER A N 1
ATOM 1176 C CA . SER A 1 76 ? -48.73112 -38.41827 11.88864 1.000 70.76680 77 SER A CA 1
ATOM 1177 C C . SER A 1 76 ? -47.26370 -38.44547 12.29201 1.000 53.60746 77 SER A C 1
ATOM 1178 O O . SER A 1 76 ? -46.66590 -37.39774 12.56190 1.000 60.96160 77 SER A O 1
ATOM 1186 N N . GLN A 1 77 ? -46.66463 -39.63753 12.33308 1.000 60.14993 78 GLN A N 1
ATOM 1187 C CA . GLN A 1 77 ? -45.25299 -39.74295 12.68239 1.000 54.99128 78 GLN A CA 1
ATOM 1188 C C . GLN A 1 77 ? -44.38904 -38.96262 11.70221 1.000 45.52941 78 GLN A C 1
ATOM 1189 O O . GLN A 1 77 ? -43.46796 -38.24556 12.10776 1.000 42.86421 78 GLN A O 1
ATOM 1203 N N . ARG A 1 78 ? -44.67342 -39.09078 10.40343 1.000 61.49068 79 ARG A N 1
ATOM 1204 C CA . ARG A 1 78 ? -43.86843 -38.40478 9.39825 1.000 55.04383 79 ARG A CA 1
ATOM 1205 C C . ARG A 1 78 ? -43.98389 -36.89294 9.53855 1.000 49.30882 79 ARG A C 1
ATOM 1206 O O . ARG A 1 78 ? -43.00064 -36.16970 9.34110 1.000 51.10217 79 ARG A O 1
ATOM 1227 N N . GLU A 1 79 ? -45.17410 -36.39241 9.87952 1.000 54.69118 80 GLU A N 1
ATOM 1228 C CA . GLU A 1 79 ? -45.30108 -34.97097 10.17999 1.000 54.73231 80 GLU A CA 1
ATOM 1229 C C . GLU A 1 79 ? -44.32051 -34.56514 11.27208 1.000 44.89690 80 GLU A C 1
ATOM 1230 O O . GLU A 1 79 ? -43.53473 -33.62495 11.10495 1.000 52.42858 80 GLU A O 1
ATOM 1242 N N . GLU A 1 80 ? -44.34216 -35.28075 12.39846 1.000 42.37205 81 GLU A N 1
ATOM 1243 C CA . GLU A 1 80 ? -43.43479 -34.94893 13.48965 1.000 51.64015 81 GLU A CA 1
ATOM 1244 C C . GLU A 1 80 ? -41.98368 -35.07256 13.04488 1.000 51.57908 81 GLU A C 1
ATOM 1245 O O . GLU A 1 80 ? -41.16881 -34.18179 13.31231 1.000 55.30228 81 GLU A O 1
ATOM 1257 N N . LEU A 1 81 ? -41.64739 -36.15402 12.33537 1.000 50.10868 82 LEU A N 1
ATOM 1258 C CA . LEU A 1 81 ? -40.26846 -36.33680 11.89718 1.000 38.27928 82 LEU A CA 1
ATOM 1259 C C . LEU A 1 81 ? -39.82701 -35.19657 10.99210 1.000 41.62095 82 LEU A C 1
ATOM 1260 O O . LEU A 1 81 ? -38.71705 -34.67297 11.13870 1.000 53.40565 82 LEU A O 1
ATOM 1276 N N . ASP A 1 82 ? -40.67814 -34.79760 10.04492 1.000 47.61301 83 ASP A N 1
ATOM 1277 C CA . ASP A 1 82 ? -40.29456 -33.70942 9.15396 1.000 46.78137 83 ASP A CA 1
ATOM 1278 C C . ASP A 1 82 ? -40.09887 -32.41478 9.92946 1.000 45.36746 83 ASP A C 1
ATOM 1279 O O . ASP A 1 82 ? -39.25456 -31.59010 9.56051 1.000 49.26632 83 ASP A O 1
ATOM 1288 N N . SER A 1 83 ? -40.85579 -32.22291 11.01160 1.000 48.56084 84 SER A N 1
ATOM 1289 C CA . SER A 1 83 ? -40.66842 -31.02837 11.82525 1.000 42.03533 84 SER A CA 1
ATOM 1290 C C . SER A 1 83 ? -39.33119 -31.06480 12.55339 1.000 39.41127 84 SER A C 1
ATOM 1291 O O . SER A 1 83 ? -38.61206 -30.05904 12.58904 1.000 50.88132 84 SER A O 1
ATOM 1299 N N . ILE A 1 84 ? -38.97273 -32.21934 13.12495 1.000 40.43516 85 ILE A N 1
ATOM 1300 C CA . ILE A 1 84 ? -37.72331 -32.31984 13.87514 1.000 35.03269 85 ILE A CA 1
ATOM 1301 C C . ILE A 1 84 ? -36.54009 -31.98488 12.97764 1.000 40.08427 85 ILE A C 1
ATOM 1302 O O . ILE A 1 84 ? -35.62255 -31.25590 13.37562 1.000 41.12678 85 ILE A O 1
ATOM 1318 N N . LEU A 1 85 ? -36.53260 -32.52482 11.75878 1.000 34.55381 86 LEU A N 1
ATOM 1319 C CA . LEU A 1 85 ? -35.41841 -32.26636 10.85771 1.000 36.71582 86 LEU A CA 1
ATOM 1320 C C . LEU A 1 85 ? -35.35747 -30.79753 10.46403 1.000 40.88479 86 LEU A C 1
ATOM 1321 O O . LEU A 1 85 ? -34.26342 -30.25442 10.27288 1.000 45.24273 86 LEU A O 1
ATOM 1337 N N . PHE A 1 86 ? -36.50996 -30.13477 10.35058 1.000 43.16295 87 PHE A N 1
ATOM 1338 C CA . PHE A 1 86 ? -36.50145 -28.70151 10.08191 1.000 44.37377 87 PHE A CA 1
ATOM 1339 C C . PHE A 1 86 ? -35.78761 -27.95279 11.19888 1.000 49.71687 87 PHE A C 1
ATOM 1340 O O . PHE A 1 86 ? -34.94878 -27.07988 10.94359 1.000 50.12105 87 PHE A O 1
ATOM 1357 N N . LEU A 1 87 ? -36.10302 -28.29059 12.45244 1.000 45.41292 88 LEU A N 1
ATOM 1358 C CA . LEU A 1 87 ? -35.34168 -27.73888 13.56660 1.000 43.66214 88 LEU A CA 1
ATOM 1359 C C . LEU A 1 87 ? -33.88130 -28.15617 13.47297 1.000 43.02174 88 LEU A C 1
ATOM 1360 O O . LEU A 1 87 ? -32.97713 -27.34400 13.69926 1.000 47.68723 88 LEU A O 1
ATOM 1376 N N . PHE A 1 88 ? -33.63336 -29.42234 13.13363 1.000 48.47537 89 PHE A N 1
ATOM 1377 C CA . PHE A 1 88 ? -32.26140 -29.89728 12.99098 1.000 42.51177 89 PHE A CA 1
ATOM 1378 C C . PHE A 1 88 ? -31.50639 -29.04618 11.98326 1.000 45.23804 89 PHE A C 1
ATOM 1379 O O . PHE A 1 88 ? -30.37868 -28.60814 12.23959 1.000 46.57146 89 PHE A O 1
ATOM 1396 N N . GLU A 1 89 ? -32.12612 -28.79083 10.82974 1.000 44.06189 90 GLU A N 1
ATOM 1397 C CA . GLU A 1 89 ? -31.48768 -27.96089 9.81761 1.000 36.78481 90 GLU A CA 1
ATOM 1398 C C . GLU A 1 89 ? -31.19927 -26.56940 10.36057 1.000 49.07938 90 GLU A C 1
ATOM 1399 O O . GLU A 1 89 ? -30.10205 -26.03352 10.16485 1.000 57.29491 90 GLU A O 1
ATOM 1411 N N . LYS A 1 90 ? -32.16907 -25.96929 11.05477 1.000 50.31098 91 LYS A N 1
ATOM 1412 C CA . LYS A 1 90 ? -31.95930 -24.62847 11.58945 1.000 48.81911 91 LYS A CA 1
ATOM 1413 C C . LYS A 1 90 ? -30.81921 -24.60699 12.59916 1.000 46.59368 91 LYS A C 1
ATOM 1414 O O . LYS A 1 90 ? -30.11670 -23.59738 12.72088 1.000 50.97741 91 LYS A O 1
ATOM 1433 N N . ILE A 1 91 ? -30.61539 -25.70693 13.32543 1.000 52.40142 92 ILE A N 1
ATOM 1434 C CA . ILE A 1 91 ? -29.45171 -25.81245 14.19859 1.000 51.03601 92 ILE A CA 1
ATOM 1435 C C . ILE A 1 91 ? -28.17042 -25.81395 13.37388 1.000 49.23409 92 ILE A C 1
ATOM 1436 O O . ILE A 1 91 ? -27.19602 -25.12937 13.71155 1.000 47.60564 92 ILE A O 1
ATOM 1452 N N . LEU A 1 92 ? -28.15261 -26.57361 12.27559 1.000 51.51695 93 LEU A N 1
ATOM 1453 C CA . LEU A 1 92 ? -26.95889 -26.64095 11.43924 1.000 50.99950 93 LEU A CA 1
ATOM 1454 C C . LEU A 1 92 ? -26.68184 -25.31405 10.73801 1.000 56.75046 93 LEU A C 1
ATOM 1455 O O . LEU A 1 92 ? -25.52538 -25.01741 10.41421 1.000 53.74493 93 LEU A O 1
ATOM 1471 N N . GLN A 1 93 ? -27.71790 -24.50618 10.49591 1.000 59.75602 94 GLN A N 1
ATOM 1472 C CA . GLN A 1 93 ? -27.52530 -23.22452 9.82610 1.000 52.76013 94 GLN A CA 1
ATOM 1473 C C . GLN A 1 93 ? -27.03575 -22.15197 10.79347 1.000 52.99451 94 GLN A C 1
ATOM 1474 O O . GLN A 1 93 ? -26.08375 -21.42401 10.49364 1.000 66.26762 94 GLN A O 1
ATOM 1488 N N . PHE A 1 94 ? -27.67727 -22.04312 11.96056 1.000 59.51252 95 PHE A N 1
ATOM 1489 C CA . PHE A 1 94 ? -27.47085 -20.91053 12.85380 1.000 61.42126 95 PHE A CA 1
ATOM 1490 C C . PHE A 1 94 ? -26.26682 -21.06337 13.77907 1.000 54.15691 95 PHE A C 1
ATOM 1491 O O . PHE A 1 94 ? -25.84208 -20.06656 14.37328 1.000 64.46455 95 PHE A O 1
ATOM 1508 N N . LEU A 1 95 ? -25.70505 -22.26178 13.92203 1.000 57.91894 96 LEU A N 1
ATOM 1509 C CA . LEU A 1 95 ? -24.59190 -22.49715 14.84322 1.000 72.43425 96 LEU A CA 1
ATOM 1510 C C . LEU A 1 95 ? -23.45872 -23.23528 14.13910 1.000 68.55051 96 LEU A C 1
ATOM 1511 O O . LEU A 1 95 ? -23.06381 -24.33408 14.54179 1.000 64.83027 96 LEU A O 1
ATOM 1527 N N . PRO A 1 96 ? -22.89228 -22.64279 13.08407 1.000 61.98725 97 PRO A N 1
ATOM 1528 C CA . PRO A 1 96 ? -21.74718 -23.29863 12.43526 1.000 64.96745 97 PRO A CA 1
ATOM 1529 C C . PRO A 1 96 ? -20.46411 -23.17856 13.23484 1.000 64.79529 97 PRO A C 1
ATOM 1530 O O . PRO A 1 96 ? -19.67534 -24.13133 13.26786 1.000 57.00878 97 PRO A O 1
ATOM 1541 N N . GLU A 1 97 ? -20.22787 -22.03605 13.88748 1.000 65.91987 98 GLU A N 1
ATOM 1542 C CA . GLU A 1 97 ? -18.98017 -21.86801 14.62661 1.000 59.24019 98 GLU A CA 1
ATOM 1543 C C . GLU A 1 97 ? -18.88535 -22.86849 15.77364 1.000 60.65703 98 GLU A C 1
ATOM 1544 O O . GLU A 1 97 ? -17.82568 -23.46340 15.99994 1.000 57.36014 98 GLU A O 1
ATOM 1556 N N . ARG A 1 98 ? -19.98357 -23.07456 16.50680 1.000 60.05862 99 ARG A N 1
ATOM 1557 C CA . ARG A 1 98 ? -19.96508 -24.06471 17.57726 1.000 38.64476 99 ARG A CA 1
ATOM 1558 C C . ARG A 1 98 ? -19.88878 -25.47536 17.01298 1.000 50.97176 99 ARG A C 1
ATOM 1559 O O . ARG A 1 98 ? -19.13615 -26.31464 17.52122 1.000 54.59595 99 ARG A O 1
ATOM 1580 N N . ILE A 1 99 ? -20.66272 -25.75578 15.96267 1.000 54.50930 100 ILE A N 1
ATOM 1581 C CA . ILE A 1 99 ? -20.57281 -27.05799 15.31280 1.000 49.47032 100 ILE A CA 1
ATOM 1582 C C . ILE A 1 99 ? -19.15302 -27.29348 14.82168 1.000 55.07613 100 ILE A C 1
ATOM 1583 O O . ILE A 1 99 ? -18.60627 -28.39516 14.95456 1.000 64.44919 100 ILE A O 1
ATOM 1599 N N . PHE A 1 100 ? -18.52951 -26.25845 14.25536 1.000 60.51344 101 PHE A N 1
ATOM 1600 C CA . PHE A 1 100 ? -17.14538 -26.38283 13.81619 1.000 58.64083 101 PHE A CA 1
ATOM 1601 C C . PHE A 1 100 ? -16.25530 -26.87461 14.94936 1.000 59.51300 101 PHE A C 1
ATOM 1602 O O . PHE A 1 100 ? -15.33533 -27.66897 14.72890 1.000 59.51021 101 PHE A O 1
ATOM 1619 N N . PHE A 1 101 ? -16.52135 -26.42506 16.17250 1.000 60.20454 102 PHE A N 1
ATOM 1620 C CA . PHE A 1 101 ? -15.73818 -26.81645 17.33381 1.000 55.31220 102 PHE A CA 1
ATOM 1621 C C . PHE A 1 101 ? -16.22766 -28.12327 17.95654 1.000 49.91527 102 PHE A C 1
ATOM 1622 O O . PHE A 1 101 ? -15.96449 -28.37543 19.13671 1.000 54.45591 102 PHE A O 1
ATOM 1639 N N . ARG A 1 102 ? -16.94909 -28.94536 17.19531 1.000 57.83018 103 ARG A N 1
ATOM 1640 C CA . ARG A 1 102 ? -17.40878 -30.25840 17.64600 1.000 50.05459 103 ARG A CA 1
ATOM 1641 C C . ARG A 1 102 ? -18.42116 -30.15370 18.77970 1.000 43.20655 103 ARG A C 1
ATOM 1642 O O . ARG A 1 102 ? -18.50503 -31.03702 19.63436 1.000 61.81575 103 ARG A O 1
ATOM 1663 N N . TRP A 1 103 ? -19.20046 -29.07901 18.79026 1.000 46.01578 104 TRP A N 1
ATOM 1664 C CA . TRP A 1 103 ? -20.36982 -29.01654 19.65556 1.000 47.85710 104 TRP A CA 1
ATOM 1665 C C . TRP A 1 103 ? -21.38054 -30.07181 19.21670 1.000 42.30802 104 TRP A C 1
ATOM 1666 O O . TRP A 1 103 ? -21.87478 -30.04204 18.08666 1.000 47.02189 104 TRP A O 1
ATOM 1687 N N . HIS A 1 104 ? -21.66951 -31.01857 20.10769 1.000 44.14962 105 HIS A N 1
ATOM 1688 C CA . HIS A 1 104 ? -22.52620 -32.16507 19.79674 1.000 43.61869 105 HIS A CA 1
ATOM 1689 C C . HIS A 1 104 ? -22.03254 -32.88463 18.54409 1.000 41.87712 105 HIS A C 1
ATOM 1690 O O . HIS A 1 104 ? -22.79833 -33.22625 17.63959 1.000 47.92607 105 HIS A O 1
ATOM 1704 N N . TYR A 1 105 ? -20.71991 -33.11824 18.50824 1.000 41.59895 106 TYR A N 1
ATOM 1705 C CA . TYR A 1 105 ? -20.12126 -33.88013 17.41729 1.000 43.51070 106 TYR A CA 1
ATOM 1706 C C . TYR A 1 105 ? -20.68645 -35.29563 17.35455 1.000 38.52131 106 TYR A C 1
ATOM 1707 O O . TYR A 1 105 ? -20.98892 -35.80385 16.26815 1.000 32.62407 106 TYR A O 1
ATOM 1725 N N . GLN A 1 106 ? -20.83526 -35.94861 18.50835 1.000 51.69764 107 GLN A N 1
ATOM 1726 C CA . GLN A 1 106 ? -21.27112 -37.34072 18.53135 1.000 44.40329 107 GLN A CA 1
ATOM 1727 C C . GLN A 1 106 ? -22.77478 -37.46790 18.31632 1.000 44.29999 107 GLN A C 1
ATOM 1728 O O . GLN A 1 106 ? -23.22581 -38.29343 17.51332 1.000 45.79590 107 GLN A O 1
ATOM 1742 N N . SER A 1 107 ? -23.56845 -36.67040 19.03644 1.000 38.44366 108 SER A N 1
ATOM 1743 C CA . SER A 1 107 ? -25.01854 -36.78146 18.91323 1.000 35.30150 108 SER A CA 1
ATOM 1744 C C . SER A 1 107 ? -25.47776 -36.42903 17.50368 1.000 39.94129 108 SER A C 1
ATOM 1745 O O . SER A 1 107 ? -26.33641 -37.11319 16.93365 1.000 46.80039 108 SER A O 1
ATOM 1753 N N . ILE A 1 108 ? -24.91772 -35.36483 16.92192 1.000 41.67143 109 ILE A N 1
ATOM 1754 C CA . ILE A 1 108 ? -25.23758 -35.03615 15.53575 1.000 31.54484 109 ILE A CA 1
ATOM 1755 C C . ILE A 1 108 ? -24.77028 -36.15051 14.60809 1.000 34.19107 109 ILE A C 1
ATOM 1756 O O . ILE A 1 108 ? -25.49029 -36.55648 13.68703 1.000 40.93333 109 ILE A O 1
ATOM 1772 N N . GLY A 1 109 ? -23.55618 -36.65902 14.83114 1.000 36.43615 110 GLY A N 1
ATOM 1773 C CA . GLY A 1 109 ? -23.05719 -37.73361 13.98974 1.000 35.91133 110 GLY A CA 1
ATOM 1774 C C . GLY A 1 109 ? -23.97594 -38.93926 13.99589 1.000 37.66220 110 GLY A C 1
ATOM 1775 O O . GLY A 1 109 ? -24.40160 -39.42319 12.94230 1.000 40.59042 110 GLY A O 1
ATOM 1779 N N . SER A 1 110 ? -24.31910 -39.42434 15.18804 1.000 32.42644 111 SER A N 1
ATOM 1780 C CA . SER A 1 110 ? -25.19459 -40.58544 15.27538 1.000 37.33634 111 SER A CA 1
ATOM 1781 C C . SER A 1 110 ? -26.56020 -40.27993 14.68177 1.000 39.12935 111 SER A C 1
ATOM 1782 O O . SER A 1 110 ? -27.14560 -41.11606 13.98393 1.000 44.69758 111 SER A O 1
ATOM 1790 N N . THR A 1 111 ? -27.08250 -39.08158 14.94042 1.000 37.58444 112 THR A N 1
ATOM 1791 C CA . THR A 1 111 ? -28.38605 -38.72634 14.39569 1.000 33.80508 112 THR A CA 1
ATOM 1792 C C . THR A 1 111 ? -28.37037 -38.80209 12.87507 1.000 38.84900 112 THR A C 1
ATOM 1793 O O . THR A 1 111 ? -29.30419 -39.33020 12.25929 1.000 37.56356 112 THR A O 1
ATOM 1804 N N . LEU A 1 112 ? -27.30734 -38.29154 12.25185 1.000 40.49859 113 LEU A N 1
ATOM 1805 C CA . LEU A 1 112 ? -27.21011 -38.34854 10.79810 1.000 35.67660 113 LEU A CA 1
ATOM 1806 C C . LEU A 1 112 ? -27.03936 -39.78107 10.31181 1.000 33.32634 113 LEU A C 1
ATOM 1807 O O . LEU A 1 112 ? -27.57115 -40.15123 9.25883 1.000 37.14858 113 LEU A O 1
ATOM 1823 N N . LYS A 1 113 ? -26.29737 -40.60213 11.05892 1.000 38.80151 114 LYS A N 1
ATOM 1824 C CA . LYS A 1 113 ? -26.11919 -41.99275 10.65301 1.000 36.93907 114 LYS A CA 1
ATOM 1825 C C . LYS A 1 113 ? -27.44175 -42.74647 10.64835 1.000 36.72819 114 LYS A C 1
ATOM 1826 O O . LYS A 1 113 ? -27.61218 -43.69395 9.87202 1.000 38.72336 114 LYS A O 1
ATOM 1845 N N . LYS A 1 114 ? -28.38780 -42.34163 11.49959 1.000 42.91936 115 LYS A N 1
ATOM 1846 C CA . LYS A 1 114 ? -29.69725 -42.98143 11.51924 1.000 36.98870 115 LYS A CA 1
ATOM 1847 C C . LYS A 1 114 ? -30.51343 -42.64567 10.28127 1.000 36.31663 115 LYS A C 1
ATOM 1848 O O . LYS A 1 114 ? -31.42520 -43.40264 9.93188 1.000 42.37539 115 LYS A O 1
ATOM 1867 N N . LEU A 1 115 ? -30.21178 -41.52849 9.61947 1.000 42.71030 116 LEU A N 1
ATOM 1868 C CA . LEU A 1 115 ? -30.86181 -41.16973 8.36570 1.000 36.84360 116 LEU A CA 1
ATOM 1869 C C . LEU A 1 115 ? -30.13243 -41.76496 7.16853 1.000 36.39927 116 LEU A C 1
ATOM 1870 O O . LEU A 1 115 ? -30.77191 -42.15964 6.18563 1.000 35.72566 116 LEU A O 1
ATOM 1886 N N . LEU A 1 116 ? -28.79869 -41.83790 7.24476 1.000 35.64565 117 LEU A N 1
ATOM 1887 C CA . LEU A 1 116 ? -27.97157 -42.33303 6.15272 1.000 33.80562 117 LEU A CA 1
ATOM 1888 C C . LEU A 1 116 ? -27.98221 -43.85107 6.03159 1.000 46.09087 117 LEU A C 1
ATOM 1889 O O . LEU A 1 116 ? -27.48597 -44.37800 5.02878 1.000 48.46042 117 LEU A O 1
ATOM 1905 N N . HIS A 1 117 ? -28.53105 -44.56005 7.01495 1.000 49.07098 118 HIS A N 1
ATOM 1906 C CA . HIS A 1 117 ? -28.53191 -46.01648 6.98081 1.000 38.87083 118 HIS A CA 1
ATOM 1907 C C . HIS A 1 117 ? -29.19212 -46.50839 5.69863 1.000 39.73754 118 HIS A C 1
ATOM 1908 O O . HIS A 1 117 ? -30.24983 -46.01083 5.30125 1.000 40.29385 118 HIS A O 1
ATOM 1922 N N . THR A 1 118 ? -28.55706 -47.48819 5.04644 1.000 49.25464 119 THR A N 1
ATOM 1923 C CA . THR A 1 118 ? -29.01933 -47.96331 3.74640 1.000 47.21025 119 THR A CA 1
ATOM 1924 C C . THR A 1 118 ? -30.34458 -48.71173 3.81930 1.000 49.15760 119 THR A C 1
ATOM 1925 O O . THR A 1 118 ? -30.95446 -48.95982 2.77218 1.000 54.15097 119 THR A O 1
ATOM 1936 N N . GLY A 1 119 ? -30.79640 -49.08831 5.01406 1.000 40.22459 120 GLY A N 1
ATOM 1937 C CA . GLY A 1 119 ? -32.09923 -49.70716 5.14893 1.000 48.22496 120 GLY A CA 1
ATOM 1938 C C . GLY A 1 119 ? -33.25748 -48.74196 5.12077 1.000 44.84465 120 GLY A C 1
ATOM 1939 O O . GLY A 1 119 ? -34.40776 -49.16861 4.97784 1.000 55.91710 120 GLY A O 1
ATOM 1943 N N . ASN A 1 120 ? -32.97812 -47.44946 5.24478 1.000 39.74280 121 ASN A N 1
ATOM 1944 C CA . ASN A 1 120 ? -34.03123 -46.45138 5.23606 1.000 41.30257 121 ASN A CA 1
ATOM 1945 C C . ASN A 1 120 ? -34.64570 -46.30406 3.84476 1.000 42.09345 121 ASN A C 1
ATOM 1946 O O . ASN A 1 120 ? -34.03145 -46.62225 2.82204 1.000 41.88972 121 ASN A O 1
ATOM 1957 N N . SER A 1 121 ? -35.88479 -45.80299 3.83235 1.000 38.78179 122 SER A N 1
ATOM 1958 C CA . SER A 1 121 ? -36.53328 -45.40611 2.58898 1.000 27.16090 122 SER A CA 1
ATOM 1959 C C . SER A 1 121 ? -35.63914 -44.39998 1.88471 1.000 37.57854 122 SER A C 1
ATOM 1960 O O . SER A 1 121 ? -34.82606 -43.72887 2.50900 1.000 41.84865 122 SER A O 1
ATOM 1968 N N . ILE A 1 122 ? -35.78522 -44.30681 0.55588 1.000 56.44316 123 ILE A N 1
ATOM 1969 C CA . ILE A 1 122 ? -34.90073 -43.42899 -0.21494 1.000 37.89739 123 ILE A CA 1
ATOM 1970 C C . ILE A 1 122 ? -35.04110 -41.98297 0.24958 1.000 37.76230 123 ILE A C 1
ATOM 1971 O O . ILE A 1 122 ? -34.04303 -41.27039 0.41876 1.000 43.83638 123 ILE A O 1
ATOM 1987 N N . LYS A 1 123 ? -36.27951 -41.52516 0.45996 1.000 48.32160 124 LYS A N 1
ATOM 1988 C CA . LYS A 1 123 ? -36.50172 -40.14684 0.89086 1.000 46.80507 124 LYS A CA 1
ATOM 1989 C C . LYS A 1 123 ? -35.64671 -39.81324 2.10790 1.000 38.54236 124 LYS A C 1
ATOM 1990 O O . LYS A 1 123 ? -34.92782 -38.80785 2.12114 1.000 44.77038 124 LYS A O 1
ATOM 2009 N N . ILE A 1 124 ? -35.70008 -40.66131 3.13733 1.000 35.66146 125 ILE A N 1
ATOM 2010 C CA . ILE A 1 124 ? -34.93253 -40.40284 4.35288 1.000 35.19044 125 ILE A CA 1
ATOM 2011 C C . ILE A 1 124 ? -33.43655 -40.42893 4.05578 1.000 37.31890 125 ILE A C 1
ATOM 2012 O O . ILE A 1 124 ? -32.67623 -39.58872 4.55205 1.000 40.63014 125 ILE A O 1
ATOM 2028 N N . ARG A 1 125 ? -32.98822 -41.38678 3.24115 1.000 33.92664 126 ARG A N 1
ATOM 2029 C CA . ARG A 1 125 ? -31.56817 -41.45732 2.91291 1.000 29.74774 126 ARG A CA 1
ATOM 2030 C C . ARG A 1 125 ? -31.10584 -40.18492 2.21058 1.000 39.44680 126 ARG A C 1
ATOM 2031 O O . ARG A 1 125 ? -30.01834 -39.66813 2.49465 1.000 37.24328 126 ARG A O 1
ATOM 2052 N N . CYS A 1 126 ? -31.91669 -39.66691 1.28441 1.000 33.31695 127 CYS A N 1
ATOM 2053 C CA . CYS A 1 126 ? -31.58537 -38.39528 0.65052 1.000 33.93629 127 CYS A CA 1
ATOM 2054 C C . CYS A 1 126 ? -31.57916 -37.26369 1.66878 1.000 39.63381 127 CYS A C 1
ATOM 2055 O O . CYS A 1 126 ? -30.72956 -36.36650 1.60881 1.000 43.01234 127 CYS A O 1
ATOM 2063 N N . GLU A 1 127 ? -32.52413 -37.28566 2.61055 1.000 42.35370 128 GLU A N 1
ATOM 2064 C CA . GLU A 1 127 ? -32.52665 -36.28292 3.66889 1.000 43.14840 128 GLU A CA 1
ATOM 2065 C C . GLU A 1 127 ? -31.24083 -36.35075 4.48395 1.000 36.07671 128 GLU A C 1
ATOM 2066 O O . GLU A 1 127 ? -30.64243 -35.31762 4.80628 1.000 33.43717 128 GLU A O 1
ATOM 2078 N N . GLY A 1 128 ? -30.79525 -37.56152 4.81818 1.000 31.31781 129 GLY A N 1
ATOM 2079 C CA . GLY A 1 128 ? -29.54778 -37.69680 5.54886 1.000 36.17996 129 GLY A CA 1
ATOM 2080 C C . GLY A 1 128 ? -28.36757 -37.12422 4.78937 1.000 37.58595 129 GLY A C 1
ATOM 2081 O O . GLY A 1 128 ? -27.51453 -36.44598 5.36692 1.000 43.50639 129 GLY A O 1
ATOM 2085 N N . ILE A 1 129 ? -28.30221 -37.38612 3.48261 1.000 38.03098 130 ILE A N 1
ATOM 2086 C CA . ILE A 1 129 ? -27.22939 -36.81670 2.67382 1.000 31.37631 130 ILE A CA 1
ATOM 2087 C C . ILE A 1 129 ? -27.29465 -35.29764 2.71175 1.000 32.82521 130 ILE A C 1
ATOM 2088 O O . ILE A 1 129 ? -26.27068 -34.61821 2.85471 1.000 38.93510 130 ILE A O 1
ATOM 2104 N N . ARG A 1 130 ? -28.50059 -34.74119 2.57801 1.000 39.92119 131 ARG A N 1
ATOM 2105 C CA . ARG A 1 130 ? -28.64395 -33.29036 2.54621 1.000 43.83233 131 ARG A CA 1
ATOM 2106 C C . ARG A 1 130 ? -28.15933 -32.65818 3.84397 1.000 38.20303 131 ARG A C 1
ATOM 2107 O O . ARG A 1 130 ? -27.44397 -31.64936 3.82318 1.000 40.15550 131 ARG A O 1
ATOM 2128 N N . LEU A 1 131 ? -28.53967 -33.23790 4.98463 1.000 41.03970 132 LEU A N 1
ATOM 2129 C CA . LEU A 1 131 ? -28.15147 -32.66583 6.26969 1.000 43.18431 132 LEU A CA 1
ATOM 2130 C C . LEU A 1 131 ? -26.67902 -32.92109 6.56862 1.000 38.34545 132 LEU A C 1
ATOM 2131 O O . LEU A 1 131 ? -26.00354 -32.07178 7.16088 1.000 42.89043 132 LEU A O 1
ATOM 2147 N N . PHE A 1 132 ? -26.16308 -34.08207 6.16537 1.000 39.89340 133 PHE A N 1
ATOM 2148 C CA . PHE A 1 132 ? -24.75255 -34.38058 6.38653 1.000 37.06409 133 PHE A CA 1
ATOM 2149 C C . PHE A 1 132 ? -23.86649 -33.32565 5.73932 1.000 33.11988 133 PHE A C 1
ATOM 2150 O O . PHE A 1 132 ? -22.92789 -32.81720 6.36267 1.000 37.60344 133 PHE A O 1
ATOM 2167 N N . LEU A 1 133 ? -24.15761 -32.97531 4.48471 1.000 41.18549 134 LEU A N 1
ATOM 2168 C CA . LEU A 1 133 ? -23.33378 -31.99759 3.78476 1.000 28.63410 134 LEU A CA 1
ATOM 2169 C C . LEU A 1 133 ? -23.35408 -30.65367 4.50016 1.000 32.74105 134 LEU A C 1
ATOM 2170 O O . LEU A 1 133 ? -22.34850 -29.93614 4.51630 1.000 38.52901 134 LEU A O 1
ATOM 2186 N N . LEU A 1 134 ? -24.49444 -30.28950 5.09147 1.000 45.17820 135 LEU A N 1
ATOM 2187 C CA . LEU A 1 134 ? -24.54705 -29.07318 5.89732 1.000 45.73075 135 LEU A CA 1
ATOM 2188 C C . LEU A 1 134 ? -23.65936 -29.19511 7.12885 1.000 42.94624 135 LEU A C 1
ATOM 2189 O O . LEU A 1 134 ? -22.94788 -28.25052 7.49032 1.000 46.10287 135 LEU A O 1
ATOM 2205 N N . TRP A 1 135 ? -23.69433 -30.35421 7.79143 1.000 44.60292 136 TRP A N 1
ATOM 2206 C CA . TRP A 1 135 ? -22.85669 -30.56891 8.96662 1.000 42.24154 136 TRP A CA 1
ATOM 2207 C C . TRP A 1 135 ? -21.37977 -30.46142 8.60999 1.000 47.19538 136 TRP A C 1
ATOM 2208 O O . TRP A 1 135 ? -20.60111 -29.80843 9.31607 1.000 45.39694 136 TRP A O 1
ATOM 2229 N N . LEU A 1 136 ? -20.98040 -31.09143 7.50185 1.000 46.86246 137 LEU A N 1
ATOM 2230 C CA . LEU A 1 136 ? -19.57541 -31.10590 7.10654 1.000 44.22930 137 LEU A CA 1
ATOM 2231 C C . LEU A 1 136 ? -19.11424 -29.73584 6.63075 1.000 46.29420 137 LEU A C 1
ATOM 2232 O O . LEU A 1 136 ? -17.95682 -29.36081 6.85073 1.000 58.44834 137 LEU A O 1
ATOM 2248 N N . GLN A 1 137 ? -19.99497 -28.97818 5.97732 1.000 45.34207 138 GLN A N 1
ATOM 2249 C CA . GLN A 1 137 ? -19.63309 -27.62769 5.56444 1.000 53.33369 138 GLN A CA 1
ATOM 2250 C C . GLN A 1 137 ? -19.34500 -26.73951 6.76756 1.000 54.52622 138 GLN A C 1
ATOM 2251 O O . GLN A 1 137 ? -18.53253 -25.81216 6.67312 1.000 59.29175 138 GLN A O 1
ATOM 2265 N N . ALA A 1 138 ? -19.99276 -26.99680 7.90106 1.000 52.00775 139 ALA A N 1
ATOM 2266 C CA . ALA A 1 138 ? -19.69241 -26.25343 9.11536 1.000 52.80005 139 ALA A CA 1
ATOM 2267 C C . ALA A 1 138 ? -18.51185 -26.85814 9.86263 1.000 50.95133 139 ALA A C 1
ATOM 2268 O O . ALA A 1 138 ? -17.68387 -26.12850 10.41876 1.000 56.26493 139 ALA A O 1
ATOM 2275 N N . LEU A 1 139 ? -18.42064 -28.18767 9.87480 1.000 55.98016 140 LEU A N 1
ATOM 2276 C CA . LEU A 1 139 ? -17.30842 -28.85398 10.54556 1.000 59.09734 140 LEU A CA 1
ATOM 2277 C C . LEU A 1 139 ? -15.99744 -28.61133 9.80733 1.000 54.42932 140 LEU A C 1
ATOM 2278 O O . LEU A 1 139 ? -14.95327 -28.40538 10.43679 1.000 53.08194 140 LEU A O 1
ATOM 2294 N N . GLN A 1 140 ? -16.03306 -28.63249 8.47421 1.000 61.54957 141 GLN A N 1
ATOM 2295 C CA . GLN A 1 140 ? -14.87328 -28.30024 7.65659 1.000 56.20437 141 GLN A CA 1
ATOM 2296 C C . GLN A 1 140 ? -13.65348 -29.12547 8.04830 1.000 59.37458 141 GLN A C 1
ATOM 2297 O O . GLN A 1 140 ? -13.77077 -30.32071 8.33852 1.000 55.06757 141 GLN A O 1
ATOM 2311 N N . THR A 1 141 ? -12.48022 -28.48325 8.06808 1.000 69.82164 142 THR A N 1
ATOM 2312 C CA . THR A 1 141 ? -11.23975 -29.19200 8.36577 1.000 67.41201 142 THR A CA 1
ATOM 2313 C C . THR A 1 141 ? -11.26931 -29.81801 9.75106 1.000 65.37348 142 THR A C 1
ATOM 2314 O O . THR A 1 141 ? -10.60562 -30.83339 9.99033 1.000 73.61716 142 THR A O 1
ATOM 2325 N N . ASN A 1 142 ? -12.02418 -29.22824 10.67455 1.000 56.10367 143 ASN A N 1
ATOM 2326 C CA . ASN A 1 142 ? -12.09348 -29.74897 12.03113 1.000 54.53181 143 ASN A CA 1
ATOM 2327 C C . ASN A 1 142 ? -12.76449 -31.11030 12.10770 1.000 50.54763 143 ASN A C 1
ATOM 2328 O O . ASN A 1 142 ? -12.82831 -31.68434 13.19977 1.000 51.71645 143 ASN A O 1
ATOM 2339 N N . CYS A 1 143 ? -13.26092 -31.63726 10.99270 1.000 50.52285 144 CYS A N 1
ATOM 2340 C CA . CYS A 1 143 ? -13.84790 -32.96695 10.99516 1.000 50.73274 144 CYS A CA 1
ATOM 2341 C C . CYS A 1 143 ? -12.78307 -34.02244 11.26549 1.000 45.88367 144 CYS A C 1
ATOM 2342 O O . CYS A 1 143 ? -11.59389 -33.82401 11.00244 1.000 56.95094 144 CYS A O 1
ATOM 2350 N N . ALA A 1 144 ? -13.22511 -35.15547 11.80020 1.000 51.19344 145 ALA A N 1
ATOM 2351 C CA . ALA A 1 144 ? -12.35329 -36.30466 11.95990 1.000 52.24378 145 ALA A CA 1
ATOM 2352 C C . ALA A 1 144 ? -12.24401 -37.06220 10.63671 1.000 51.01160 145 ALA A C 1
ATOM 2353 O O . ALA A 1 144 ? -12.84752 -36.69818 9.62258 1.000 53.93303 145 ALA A O 1
ATOM 2360 N N . GLU A 1 145 ? -11.45608 -38.13879 10.65261 1.000 56.23748 146 GLU A N 1
ATOM 2361 C CA . GLU A 1 145 ? -11.30224 -38.96233 9.45897 1.000 41.81041 146 GLU A CA 1
ATOM 2362 C C . GLU A 1 145 ? -12.63898 -39.54658 9.01729 1.000 47.64276 146 GLU A C 1
ATOM 2363 O O . GLU A 1 145 ? -12.97124 -39.51263 7.82683 1.000 56.47973 146 GLU A O 1
ATOM 2375 N N . GLU A 1 146 ? -13.44095 -40.03671 9.96530 1.000 54.25204 147 GLU A N 1
ATOM 2376 C CA . GLU A 1 146 ? -14.64947 -40.78021 9.61603 1.000 59.54256 147 GLU A CA 1
ATOM 2377 C C . GLU A 1 146 ? -15.55341 -39.98424 8.67874 1.000 53.27006 147 GLU A C 1
ATOM 2378 O O . GLU A 1 146 ? -16.06122 -40.52093 7.68654 1.000 50.14102 147 GLU A O 1
ATOM 2390 N N . GLN A 1 147 ? -15.76958 -38.69785 8.97901 1.000 50.88909 148 GLN A N 1
ATOM 2391 C CA . GLN A 1 147 ? -16.67581 -37.89701 8.15908 1.000 53.22694 148 GLN A CA 1
ATOM 2392 C C . GLN A 1 147 ? -16.24201 -37.88352 6.69879 1.000 43.67644 148 GLN A C 1
ATOM 2393 O O . GLN A 1 147 ? -17.08714 -37.83461 5.79653 1.000 42.12119 148 GLN A O 1
ATOM 2407 N N . VAL A 1 148 ? -14.93417 -37.91939 6.44420 1.000 44.38215 149 VAL A N 1
ATOM 2408 C CA . VAL A 1 148 ? -14.46474 -37.98916 5.06769 1.000 42.32123 149 VAL A CA 1
ATOM 2409 C C . VAL A 1 148 ? -14.88254 -39.30953 4.43335 1.000 41.61229 149 VAL A C 1
ATOM 2410 O O . VAL A 1 148 ? -15.33527 -39.34573 3.28323 1.000 47.77619 149 VAL A O 1
ATOM 2423 N N . LEU A 1 149 ? -14.73066 -40.41459 5.16802 1.000 48.13244 150 LEU A N 1
ATOM 2424 C CA . LEU A 1 149 ? -15.06503 -41.72068 4.61181 1.000 49.88928 150 LEU A CA 1
ATOM 2425 C C . LEU A 1 149 ? -16.55236 -41.81840 4.29423 1.000 51.71099 150 LEU A C 1
ATOM 2426 O O . LEU A 1 149 ? -16.94256 -42.39483 3.27121 1.000 51.78620 150 LEU A O 1
ATOM 2442 N N . ILE A 1 150 ? -17.40122 -41.26823 5.16522 1.000 47.19125 151 ILE A N 1
ATOM 2443 C CA . ILE A 1 150 ? -18.82964 -41.23129 4.87142 1.000 40.03339 151 ILE A CA 1
ATOM 2444 C C . ILE A 1 150 ? -19.08331 -40.42146 3.60770 1.000 39.20627 151 ILE A C 1
ATOM 2445 O O . ILE A 1 150 ? -19.88022 -40.81587 2.74798 1.000 38.13858 151 ILE A O 1
ATOM 2461 N N . PHE A 1 151 ? -18.40251 -39.28190 3.46739 1.000 50.81994 152 PHE A N 1
ATOM 2462 C CA . PHE A 1 151 ? -18.55911 -38.48824 2.25432 1.000 42.75843 152 PHE A CA 1
ATOM 2463 C C . PHE A 1 151 ? -18.15944 -39.29218 1.02397 1.000 44.70098 152 PHE A C 1
ATOM 2464 O O . PHE A 1 151 ? -18.84233 -39.24745 -0.00509 1.000 55.97390 152 PHE A O 1
ATOM 2481 N N . ALA A 1 152 ? -17.05557 -40.03624 1.11162 1.000 41.72628 153 ALA A N 1
ATOM 2482 C CA . ALA A 1 152 ? -16.60265 -40.84990 -0.00810 1.000 42.16929 153 ALA A CA 1
ATOM 2483 C C . ALA A 1 152 ? -17.45509 -42.09225 -0.22250 1.000 43.85895 153 ALA A C 1
ATOM 2484 O O . ALA A 1 152 ? -17.29562 -42.75730 -1.25166 1.000 52.62837 153 ALA A O 1
ATOM 2491 N N . CYS A 1 153 ? -18.34445 -42.42336 0.71357 1.000 45.58076 154 CYS A N 1
ATOM 2492 C CA . CYS A 1 153 ? -19.20657 -43.59176 0.59110 1.000 48.03912 154 CYS A CA 1
ATOM 2493 C C . CYS A 1 153 ? -20.68283 -43.23243 0.45190 1.000 48.70592 154 CYS A C 1
ATOM 2494 O O . CYS A 1 153 ? -21.52641 -44.13345 0.44069 1.000 49.74926 154 CYS A O 1
ATOM 2502 N N . LEU A 1 154 ? -21.01881 -41.94321 0.35093 1.000 55.02908 155 LEU A N 1
ATOM 2503 C CA . LEU A 1 154 ? -22.42243 -41.56805 0.21284 1.000 43.54965 155 LEU A CA 1
ATOM 2504 C C . LEU A 1 154 ? -23.05621 -42.20741 -1.01779 1.000 50.06646 155 LEU A C 1
ATOM 2505 O O . LEU A 1 154 ? -24.27314 -42.42901 -1.04256 1.000 50.27437 155 LEU A O 1
ATOM 2521 N N . VAL A 1 155 ? -22.26026 -42.50831 -2.03619 1.000 44.87261 156 VAL A N 1
ATOM 2522 C CA . VAL A 1 155 ? -22.74228 -43.04229 -3.30718 1.000 39.13763 156 VAL A CA 1
ATOM 2523 C C . VAL A 1 155 ? -22.34487 -44.51193 -3.38573 1.000 47.44666 156 VAL A C 1
ATOM 2524 O O . VAL A 1 155 ? -21.14608 -44.82254 -3.37746 1.000 61.85564 156 VAL A O 1
ATOM 2537 N N . PRO A 1 156 ? -23.29677 -45.44411 -3.44689 1.000 55.72397 157 PRO A N 1
ATOM 2538 C CA . PRO A 1 156 ? -22.92636 -46.85972 -3.55790 1.000 53.60256 157 PRO A CA 1
ATOM 2539 C C . PRO A 1 156 ? -22.39522 -47.20121 -4.93761 1.000 52.91310 157 PRO A C 1
ATOM 2540 O O . PRO A 1 156 ? -22.73027 -46.56109 -5.93689 1.000 58.14871 157 PRO A O 1
ATOM 2551 N N . GLY A 1 157 ? -21.55981 -48.23695 -4.98145 1.000 64.75015 158 GLY A N 1
ATOM 2552 C CA . GLY A 1 157 ? -21.02907 -48.76252 -6.21539 1.000 65.97602 158 GLY A CA 1
ATOM 2553 C C . GLY A 1 157 ? -19.65135 -48.25422 -6.58132 1.000 66.64359 158 GLY A C 1
ATOM 2554 O O . GLY A 1 157 ? -18.98472 -48.86739 -7.42305 1.000 73.90194 158 GLY A O 1
ATOM 2558 N N . PHE A 1 158 ? -19.20702 -47.15744 -5.97592 1.000 76.20198 159 PHE A N 1
ATOM 2559 C CA . PHE A 1 158 ? -17.87514 -46.64516 -6.24456 1.000 79.60596 159 PHE A CA 1
ATOM 2560 C C . PHE A 1 158 ? -16.82135 -47.56620 -5.63484 1.000 91.78699 159 PHE A C 1
ATOM 2561 O O . PHE A 1 158 ? -17.11746 -48.35454 -4.73156 1.000 84.62959 159 PHE A O 1
ATOM 2578 N N . PRO A 1 159 ? -15.58031 -47.49069 -6.11969 1.000 89.20025 160 PRO A N 1
ATOM 2579 C CA . PRO A 1 159 ? -14.53991 -48.38390 -5.59558 1.000 86.28819 160 PRO A CA 1
ATOM 2580 C C . PRO A 1 159 ? -14.43227 -48.25692 -4.08558 1.000 85.46334 160 PRO A C 1
ATOM 2581 O O . PRO A 1 159 ? -14.43054 -47.15325 -3.53556 1.000 83.39881 160 PRO A O 1
ATOM 2592 N N . ALA A 1 160 ? -14.33796 -49.40444 -3.41712 1.000 88.45122 161 ALA A N 1
ATOM 2593 C CA . ALA A 1 160 ? -14.36209 -49.42166 -1.96178 1.000 85.64170 161 ALA A CA 1
ATOM 2594 C C . ALA A 1 160 ? -13.31972 -48.45978 -1.41079 1.000 86.76749 161 ALA A C 1
ATOM 2595 O O . ALA A 1 160 ? -12.16796 -48.44533 -1.85462 1.000 70.34383 161 ALA A O 1
ATOM 2602 N N . VAL A 1 161 ? -13.74392 -47.63853 -0.45109 1.000 83.85968 162 VAL A N 1
ATOM 2603 C CA . VAL A 1 161 ? -12.86952 -46.61738 0.10671 1.000 78.91459 162 VAL A CA 1
ATOM 2604 C C . VAL A 1 161 ? -11.79399 -47.26774 0.96657 1.000 80.32112 162 VAL A C 1
ATOM 2605 O O . VAL A 1 161 ? -11.98336 -48.35170 1.53555 1.000 85.42356 162 VAL A O 1
ATOM 2618 N N . MET A 1 162 ? -10.64741 -46.59954 1.05559 1.000 77.89264 163 MET A N 1
ATOM 2619 C CA . MET A 1 162 ? -9.53374 -47.03318 1.88607 1.000 75.96688 163 MET A CA 1
ATOM 2620 C C . MET A 1 162 ? -9.38263 -46.08184 3.06654 1.000 78.58706 163 MET A C 1
ATOM 2621 O O . MET A 1 162 ? -9.30652 -44.86196 2.88193 1.000 73.09784 163 MET A O 1
ATOM 2635 N N . SER A 1 163 ? -9.34549 -46.64363 4.27238 1.000 77.35293 164 SER A N 1
ATOM 2636 C CA . SER A 1 163 ? -9.16417 -45.90137 5.51020 1.000 74.62080 164 SER A CA 1
ATOM 2637 C C . SER A 1 163 ? -7.86063 -46.33024 6.17989 1.000 78.77983 164 SER A C 1
ATOM 2638 O O . SER A 1 163 ? -7.15630 -47.22418 5.70919 1.000 84.41674 164 SER A O 1
ATOM 2646 N N . SER A 1 164 ? -7.54664 -45.68441 7.30401 1.000 75.43362 165 SER A N 1
ATOM 2647 C CA . SER A 1 164 ? -6.32300 -46.01599 8.02701 1.000 72.63363 165 SER A CA 1
ATOM 2648 C C . SER A 1 164 ? -6.33855 -47.46508 8.50149 1.000 84.87111 165 SER A C 1
ATOM 2649 O O . SER A 1 164 ? -5.34675 -48.18912 8.35400 1.000 99.15255 165 SER A O 1
ATOM 2657 N N . ARG A 1 165 ? -7.46108 -47.91002 9.07351 1.000 82.56485 166 ARG A N 1
ATOM 2658 C CA . ARG A 1 165 ? -7.55240 -49.29624 9.52508 1.000 73.23624 166 ARG A CA 1
ATOM 2659 C C . ARG A 1 165 ? -7.61126 -50.25582 8.34227 1.000 77.51879 166 ARG A C 1
ATOM 2660 O O . ARG A 1 165 ? -7.03440 -51.34801 8.39354 1.000 97.58083 166 ARG A O 1
ATOM 2681 N N . GLY A 1 166 ? -8.30245 -49.87098 7.27218 1.000 73.99368 167 GLY A N 1
ATOM 2682 C CA . GLY A 1 166 ? -8.42216 -50.71112 6.10485 1.000 82.93447 167 GLY A CA 1
ATOM 2683 C C . GLY A 1 166 ? -9.56688 -50.28888 5.20903 1.000 76.56936 167 GLY A C 1
ATOM 2684 O O . GLY A 1 166 ? -10.10032 -49.18199 5.32893 1.000 79.79480 167 GLY A O 1
ATOM 2688 N N . PRO A 1 167 ? -9.96274 -51.16058 4.28114 1.000 74.89812 168 PRO A N 1
ATOM 2689 C CA . PRO A 1 167 ? -11.10675 -50.83829 3.42153 1.000 74.79455 168 PRO A CA 1
ATOM 2690 C C . PRO A 1 167 ? -12.38730 -50.73528 4.23388 1.000 79.95619 168 PRO A C 1
ATOM 2691 O O . PRO A 1 167 ? -12.55596 -51.39794 5.26011 1.000 65.98204 168 PRO A O 1
ATOM 2702 N N . CYS A 1 168 ? -13.29491 -49.88368 3.76309 1.000 75.80545 169 CYS A N 1
ATOM 2703 C CA . CYS A 1 168 ? -14.53856 -49.64352 4.47331 1.000 70.12813 169 CYS A CA 1
ATOM 2704 C C . CYS A 1 168 ? -15.62640 -49.27343 3.47824 1.000 58.64876 169 CYS A C 1
ATOM 2705 O O . CYS A 1 168 ? -15.35386 -48.89989 2.33453 1.000 59.12149 169 CYS A O 1
ATOM 2713 N N . THR A 1 169 ? -16.86869 -49.38049 3.93990 1.000 59.38021 170 THR A N 1
ATOM 2714 C CA . THR A 1 169 ? -18.04751 -48.99564 3.18294 1.000 59.03317 170 THR A CA 1
ATOM 2715 C C . THR A 1 169 ? -18.93461 -48.14716 4.08224 1.000 65.89105 170 THR A C 1
ATOM 2716 O O . THR A 1 169 ? -18.74688 -48.09589 5.30108 1.000 73.24812 170 THR A O 1
ATOM 2727 N N . LEU A 1 170 ? -19.92046 -47.48302 3.47514 1.000 70.26006 171 LEU A N 1
ATOM 2728 C CA . LEU A 1 170 ? -20.87066 -46.71287 4.27126 1.000 66.46015 171 LEU A CA 1
ATOM 2729 C C . LEU A 1 170 ? -21.53203 -47.59025 5.32650 1.000 59.46118 171 LEU A C 1
ATOM 2730 O O . LEU A 1 170 ? -21.74653 -47.15330 6.46295 1.000 59.85370 171 LEU A O 1
ATOM 2746 N N . GLU A 1 171 ? -21.85712 -48.83624 4.97012 1.000 63.91362 172 GLU A N 1
ATOM 2747 C CA . GLU A 1 171 ? -22.51298 -49.72934 5.91961 1.000 62.25976 172 GLU A CA 1
ATOM 2748 C C . GLU A 1 171 ? -21.56350 -50.18544 7.01899 1.000 55.82931 172 GLU A C 1
ATOM 2749 O O . GLU A 1 171 ? -22.00679 -50.45244 8.14152 1.000 51.48201 172 GLU A O 1
ATOM 2761 N N . THR A 1 172 ? -20.26527 -50.29180 6.71960 1.000 61.55625 173 THR A N 1
ATOM 2762 C CA . THR A 1 172 ? -19.29169 -50.62378 7.75445 1.000 53.83094 173 THR A CA 1
ATOM 2763 C C . THR A 1 172 ? -19.05845 -49.45381 8.70161 1.000 56.00982 173 THR A C 1
ATOM 2764 O O . THR A 1 172 ? -18.82853 -49.66271 9.90011 1.000 55.19532 173 THR A O 1
ATOM 2775 N N . LEU A 1 173 ? -19.10686 -48.22628 8.18169 1.000 62.18320 174 LEU A N 1
ATOM 2776 C CA . LEU A 1 173 ? -18.85228 -47.05117 9.00628 1.000 52.19881 174 LEU A CA 1
ATOM 2777 C C . LEU A 1 173 ? -19.98744 -46.79043 9.98578 1.000 46.87936 174 LEU A C 1
ATOM 2778 O O . LEU A 1 173 ? -19.75450 -46.23010 11.06320 1.000 55.30031 174 LEU A O 1
ATOM 2794 N N . ILE A 1 174 ? -21.21154 -47.17705 9.63315 1.000 49.43599 175 ILE A N 1
ATOM 2795 C CA . ILE A 1 174 ? -22.36336 -46.94585 10.50110 1.000 53.86004 175 ILE A CA 1
ATOM 2796 C C . ILE A 1 174 ? -22.52147 -48.06411 11.52269 1.000 65.22048 175 ILE A C 1
ATOM 2797 O O . ILE A 1 174 ? -22.84066 -47.80911 12.68764 1.000 54.00683 175 ILE A O 1
ATOM 2813 N N . ASN A 1 175 ? -22.31466 -49.31014 11.10280 1.000 65.52344 176 ASN A N 1
ATOM 2814 C CA . ASN A 1 175 ? -22.48916 -50.47779 11.96251 1.000 49.65859 176 ASN A CA 1
ATOM 2815 C C . ASN A 1 175 ? -21.27524 -51.38918 11.85346 1.000 60.68004 176 ASN A C 1
ATOM 2816 O O . ASN A 1 175 ? -21.26404 -52.34753 11.06791 1.000 54.20602 176 ASN A O 1
ATOM 2827 N N . PRO A 1 176 ? -20.21723 -51.10993 12.62920 1.000 62.33130 177 PRO A N 1
ATOM 2828 C CA . PRO A 1 176 ? -19.08759 -52.03705 12.76847 1.000 63.18544 177 PRO A CA 1
ATOM 2829 C C . PRO A 1 176 ? -19.52113 -53.43978 13.19266 1.000 60.20034 177 PRO A C 1
ATOM 2830 O O . PRO A 1 176 ? -18.88019 -54.03627 14.06194 1.000 63.22017 177 PRO A O 1
ATOM 2841 N N . VAL A 1 183 ? -19.70116 -57.06177 26.53906 1.000 115.01042 184 VAL A N 1
ATOM 2842 C CA . VAL A 1 183 ? -20.78610 -58.02331 26.69179 1.000 116.67019 184 VAL A CA 1
ATOM 2843 C C . VAL A 1 183 ? -21.93051 -57.39757 27.47792 1.000 117.85427 184 VAL A C 1
ATOM 2844 O O . VAL A 1 183 ? -23.09554 -57.54925 27.11352 1.000 122.00880 184 VAL A O 1
ATOM 2856 N N . LYS A 1 184 ? -21.59381 -56.69017 28.55697 1.000 105.38027 185 LYS A N 1
ATOM 2857 C CA . LYS A 1 184 ? -22.60477 -56.16772 29.47144 1.000 106.66880 185 LYS A CA 1
ATOM 2858 C C . LYS A 1 184 ? -23.07064 -54.76692 29.07597 1.000 112.33320 185 LYS A C 1
ATOM 2859 O O . LYS A 1 184 ? -24.26559 -54.54744 28.85344 1.000 115.25472 185 LYS A O 1
ATOM 2878 N N . ILE A 1 185 ? -22.14722 -53.81053 28.99467 1.000 105.74782 186 ILE A N 1
ATOM 2879 C CA . ILE A 1 185 ? -22.46700 -52.43811 28.61152 1.000 97.49210 186 ILE A CA 1
ATOM 2880 C C . ILE A 1 185 ? -22.06311 -52.24570 27.15781 1.000 103.15063 186 ILE A C 1
ATOM 2881 O O . ILE A 1 185 ? -20.93601 -52.57622 26.76731 1.000 102.30390 186 ILE A O 1
ATOM 2897 N N . TYR A 1 186 ? -22.98184 -51.71354 26.35601 1.000 99.69366 187 TYR A N 1
ATOM 2898 C CA . TYR A 1 186 ? -22.74740 -51.50074 24.94215 1.000 92.85538 187 TYR A CA 1
ATOM 2899 C C . TYR A 1 186 ? -23.37318 -50.17768 24.52725 1.000 90.33001 187 TYR A C 1
ATOM 2900 O O . TYR A 1 186 ? -24.42917 -49.79828 25.05372 1.000 91.96721 187 TYR A O 1
ATOM 2918 N N . PRO A 1 187 ? -22.75278 -49.45574 23.59892 1.000 75.20018 188 PRO A N 1
ATOM 2919 C CA . PRO A 1 187 ? -23.35706 -48.21225 23.11271 1.000 68.82271 188 PRO A CA 1
ATOM 2920 C C . PRO A 1 187 ? -24.53812 -48.48113 22.19504 1.000 68.65823 188 PRO A C 1
ATOM 2921 O O . PRO A 1 187 ? -24.72256 -49.58002 21.66780 1.000 81.89837 188 PRO A O 1
ATOM 2932 N N . GLU A 1 188 ? -25.34088 -47.43742 22.00373 1.000 57.19645 189 GLU A N 1
ATOM 2933 C CA . GLU A 1 188 ? -26.49228 -47.51399 21.11518 1.000 60.87438 189 GLU A CA 1
ATOM 2934 C C . GLU A 1 188 ? -26.07224 -47.97757 19.72655 1.000 63.35890 189 GLU A C 1
ATOM 2935 O O . GLU A 1 188 ? -25.13385 -47.43846 19.13355 1.000 68.60234 189 GLU A O 1
ATOM 2947 N N . GLU A 1 189 ? -26.78504 -48.97454 19.20654 1.000 58.47434 190 GLU A N 1
ATOM 2948 C CA . GLU A 1 189 ? -26.57010 -49.46330 17.85075 1.000 62.52409 190 GLU A CA 1
ATOM 2949 C C . GLU A 1 189 ? -27.45433 -48.68283 16.88397 1.000 58.18383 190 GLU A C 1
ATOM 2950 O O . GLU A 1 189 ? -28.66111 -48.54427 17.10926 1.000 63.48212 190 GLU A O 1
ATOM 2962 N N . ILE A 1 190 ? -26.85272 -48.17871 15.80687 1.000 56.93843 191 ILE A N 1
ATOM 2963 C CA . ILE A 1 190 ? -27.60365 -47.40943 14.82255 1.000 58.20168 191 ILE A CA 1
ATOM 2964 C C . ILE A 1 190 ? -28.56649 -48.33360 14.08819 1.000 51.71388 191 ILE A C 1
ATOM 2965 O O . ILE A 1 190 ? -28.19236 -49.43569 13.66658 1.000 42.44979 191 ILE A O 1
ATOM 2981 N N . THR A 1 191 ? -29.81462 -47.89111 13.94109 1.000 57.12286 192 THR A N 1
ATOM 2982 C CA . THR A 1 191 ? -30.85581 -48.62554 13.23360 1.000 47.01382 192 THR A CA 1
ATOM 2983 C C . THR A 1 191 ? -31.63903 -47.67747 12.33717 1.000 48.09774 192 THR A C 1
ATOM 2984 O O . THR A 1 191 ? -31.81155 -46.50063 12.67699 1.000 47.54895 192 THR A O 1
ATOM 2995 N N . PRO A 1 192 ? -32.14654 -48.16799 11.20211 1.000 41.87716 193 PRO A N 1
ATOM 2996 C CA . PRO A 1 192 ? -32.86356 -47.28059 10.27558 1.000 36.43376 193 PRO A CA 1
ATOM 2997 C C . PRO A 1 192 ? -34.04278 -46.58988 10.94193 1.000 41.10723 193 PRO A C 1
ATOM 2998 O O . PRO A 1 192 ? -34.82651 -47.21247 11.66121 1.000 56.33448 193 PRO A O 1
ATOM 3009 N N . LEU A 1 193 ? -34.17175 -45.28676 10.67625 1.000 45.39157 194 LEU A N 1
ATOM 3010 C CA . LEU A 1 193 ? -35.27864 -44.51594 11.23639 1.000 41.79822 194 LEU A CA 1
ATOM 3011 C C . LEU A 1 193 ? -36.60708 -44.91596 10.60153 1.000 45.85954 194 LEU A C 1
ATOM 3012 O O . LEU A 1 193 ? -37.58823 -45.18365 11.30486 1.000 50.49404 194 LEU A O 1
ATOM 3028 N N . LEU A 1 194 ? -36.65485 -44.96893 9.27118 1.000 44.39571 195 LEU A N 1
ATOM 3029 C CA . LEU A 1 194 ? -37.85880 -45.33242 8.52539 1.000 43.65037 195 LEU A CA 1
ATOM 3030 C C . LEU A 1 194 ? -37.49773 -46.45815 7.56673 1.000 47.40356 195 LEU A C 1
ATOM 3031 O O . LEU A 1 194 ? -37.21386 -46.21628 6.38381 1.000 47.06153 195 LEU A O 1
ATOM 3047 N N . PRO A 1 195 ? -37.50003 -47.70238 8.03965 1.000 45.86892 196 PRO A N 1
ATOM 3048 C CA . PRO A 1 195 ? -37.12611 -48.81774 7.16419 1.000 38.63249 196 PRO A CA 1
ATOM 3049 C C . PRO A 1 195 ? -37.96393 -48.82881 5.89534 1.000 47.32376 196 PRO A C 1
ATOM 3050 O O . PRO A 1 195 ? -39.16780 -48.56639 5.91803 1.000 53.22644 196 PRO A O 1
ATOM 3061 N N . ALA A 1 196 ? -37.30666 -49.11368 4.77626 1.000 54.42718 197 ALA A N 1
ATOM 3062 C CA . ALA A 1 196 ? -38.00940 -49.25494 3.51361 1.000 54.28637 197 ALA A CA 1
ATOM 3063 C C . ALA A 1 196 ? -38.82844 -50.54172 3.50695 1.000 64.75318 197 ALA A C 1
ATOM 3064 O O . ALA A 1 196 ? -38.54706 -51.49408 4.23955 1.000 70.95141 197 ALA A O 1
ATOM 3071 N N . ILE A 1 197 ? -39.86315 -50.55678 2.67027 1.000 75.65388 198 ILE A N 1
ATOM 3072 C CA . ILE A 1 197 ? -40.69871 -51.73464 2.46141 1.000 83.86282 198 ILE A CA 1
ATOM 3073 C C . ILE A 1 197 ? -40.71871 -52.03140 0.96862 1.000 92.95326 198 ILE A C 1
ATOM 3074 O O . ILE A 1 197 ? -40.90818 -51.12059 0.15420 1.000 94.08071 198 ILE A O 1
ATOM 3090 N N . SER A 1 198 ? -40.51200 -53.29802 0.61492 1.000 89.76602 199 SER A N 1
ATOM 3091 C CA . SER A 1 198 ? -40.43952 -53.72001 -0.78170 1.000 96.36089 199 SER A CA 1
ATOM 3092 C C . SER A 1 198 ? -41.54384 -53.10534 -1.63756 1.000 97.53863 199 SER A C 1
ATOM 3093 O O . SER A 1 198 ? -41.27024 -52.48129 -2.66605 1.000 92.73586 199 SER A O 1
ATOM 3101 N N . GLN A 1 206 ? -28.18524 -47.26462 -9.93381 1.000 46.67907 207 GLN A N 1
ATOM 3102 C CA . GLN A 1 206 ? -28.30250 -46.73890 -8.57656 1.000 51.88337 207 GLN A CA 1
ATOM 3103 C C . GLN A 1 206 ? -27.28333 -45.63579 -8.32306 1.000 57.83873 207 GLN A C 1
ATOM 3104 O O . GLN A 1 206 ? -27.53673 -44.70496 -7.55470 1.000 56.21825 207 GLN A O 1
ATOM 3117 N N . THR A 1 207 ? -26.11591 -45.76055 -8.95528 1.000 62.49755 208 THR A N 1
ATOM 3118 C CA . THR A 1 207 ? -25.09909 -44.72391 -8.84797 1.000 49.62503 208 THR A CA 1
ATOM 3119 C C . THR A 1 207 ? -25.45253 -43.49999 -9.68349 1.000 54.73115 208 THR A C 1
ATOM 3120 O O . THR A 1 207 ? -25.13763 -42.37358 -9.28524 1.000 51.79959 208 THR A O 1
ATOM 3131 N N . CYS A 1 208 ? -26.08995 -43.69952 -10.83812 1.000 62.93090 209 CYS A N 1
ATOM 3132 C CA . CYS A 1 208 ? -26.71674 -42.60573 -11.57060 1.000 51.27022 209 CYS A CA 1
ATOM 3133 C C . CYS A 1 208 ? -27.45493 -41.70017 -10.59020 1.000 61.34172 209 CYS A C 1
ATOM 3134 O O . CYS A 1 208 ? -27.41791 -40.47061 -10.70557 1.000 55.65052 209 CYS A O 1
ATOM 3141 N N . PHE A 1 209 ? -28.11780 -42.31768 -9.61079 1.000 53.91835 210 PHE A N 1
ATOM 3142 C CA . PHE A 1 209 ? -29.05248 -41.60421 -8.74263 1.000 48.58261 210 PHE A CA 1
ATOM 3143 C C . PHE A 1 209 ? -28.32562 -40.86506 -7.62498 1.000 47.24700 210 PHE A C 1
ATOM 3144 O O . PHE A 1 209 ? -28.29079 -39.63076 -7.59879 1.000 52.26691 210 PHE A O 1
ATOM 3161 N N . PHE A 1 210 ? -27.73361 -41.60862 -6.69072 1.000 47.62729 211 PHE A N 1
ATOM 3162 C CA . PHE A 1 210 ? -27.16817 -40.96414 -5.51020 1.000 50.50118 211 PHE A CA 1
ATOM 3163 C C . PHE A 1 210 ? -26.06106 -39.98775 -5.88271 1.000 48.27702 211 PHE A C 1
ATOM 3164 O O . PHE A 1 210 ? -25.82660 -39.01105 -5.16003 1.000 38.70604 211 PHE A O 1
ATOM 3181 N N . LEU A 1 211 ? -25.38263 -40.21625 -7.00828 1.000 51.64398 212 LEU A N 1
ATOM 3182 C CA . LEU A 1 211 ? -24.43860 -39.21805 -7.49866 1.000 45.58336 212 LEU A CA 1
ATOM 3183 C C . LEU A 1 211 ? -25.15645 -37.91663 -7.83657 1.000 44.07712 212 LEU A C 1
ATOM 3184 O O . LEU A 1 211 ? -24.67491 -36.82798 -7.50241 1.000 46.03419 212 LEU A O 1
ATOM 3200 N N . GLN A 1 212 ? -26.31961 -38.00773 -8.48814 1.000 48.69652 213 GLN A N 1
ATOM 3201 C CA . GLN A 1 212 ? -27.08534 -36.80282 -8.79427 1.000 45.69291 213 GLN A CA 1
ATOM 3202 C C . GLN A 1 212 ? -27.53633 -36.10544 -7.51904 1.000 37.87365 213 GLN A C 1
ATOM 3203 O O . GLN A 1 212 ? -27.52637 -34.87188 -7.43871 1.000 46.39516 213 GLN A O 1
ATOM 3217 N N . ILE A 1 213 ? -27.93641 -36.87975 -6.50981 1.000 44.64542 214 ILE A N 1
ATOM 32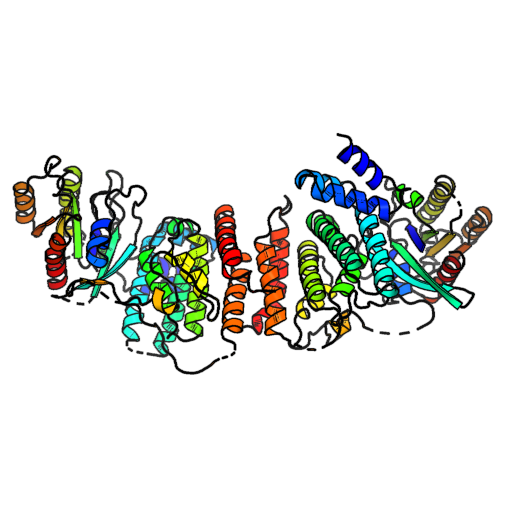18 C CA . ILE A 1 213 ? -28.33047 -36.29225 -5.23185 1.000 39.44702 214 ILE A CA 1
ATOM 3219 C C . ILE A 1 213 ? -27.16992 -35.50407 -4.63375 1.000 40.11183 214 ILE A C 1
ATOM 3220 O O . ILE A 1 213 ? -27.33579 -34.36515 -4.18027 1.000 37.12431 214 ILE A O 1
ATOM 3236 N N . LEU A 1 214 ? -25.97328 -36.09594 -4.63258 1.000 43.72834 215 LEU A N 1
ATOM 3237 C CA . LEU A 1 214 ? -24.81789 -35.42819 -4.04046 1.000 36.66396 215 LEU A CA 1
ATOM 3238 C C . LEU A 1 214 ? -24.51533 -34.11772 -4.75837 1.000 40.07735 215 LEU A C 1
ATOM 3239 O O . LEU A 1 214 ? -24.26855 -33.08546 -4.12161 1.000 41.45183 215 LEU A O 1
ATOM 3255 N N . LEU A 1 215 ? -24.53030 -34.14147 -6.09177 1.000 40.17795 216 LEU A N 1
ATOM 3256 C CA . LEU A 1 215 ? -24.27937 -32.92448 -6.85484 1.000 34.60405 216 LEU A CA 1
ATOM 3257 C C . LEU A 1 215 ? -25.42282 -31.92945 -6.70004 1.000 36.23995 216 LEU A C 1
ATOM 3258 O O . LEU A 1 215 ? -25.18915 -30.72722 -6.52641 1.000 39.71477 216 LEU A O 1
ATOM 3274 N N . LYS A 1 216 ? -26.66663 -32.41148 -6.75114 1.000 37.19575 217 LYS A N 1
ATOM 3275 C CA . LYS A 1 216 ? -27.81039 -31.51167 -6.64456 1.000 33.54030 217 LYS A CA 1
ATOM 3276 C C . LYS A 1 216 ? -27.77527 -30.73644 -5.33526 1.000 37.04803 217 LYS A C 1
ATOM 3277 O O . LYS A 1 216 ? -28.07122 -29.53574 -5.30791 1.000 33.72521 217 LYS A O 1
ATOM 3296 N N . TYR A 1 217 ? -27.42372 -31.40832 -4.23533 1.000 40.29434 218 TYR A N 1
ATOM 3297 C CA . TYR A 1 217 ? -27.38681 -30.73227 -2.94226 1.000 39.47257 218 TYR A CA 1
ATOM 3298 C C . TYR A 1 217 ? -26.17630 -29.81071 -2.83299 1.000 43.97357 218 TYR A C 1
ATOM 3299 O O . TYR A 1 217 ? -26.27737 -28.70494 -2.28576 1.000 47.62218 218 TYR A O 1
ATOM 3317 N N . MET A 1 218 ? -25.02427 -30.24123 -3.35120 1.000 36.29126 219 MET A N 1
ATOM 3318 C CA . MET A 1 218 ? -23.84414 -29.38744 -3.29401 1.000 37.69544 219 MET A CA 1
ATOM 3319 C C . MET A 1 218 ? -24.04695 -28.09620 -4.07931 1.000 37.17737 219 MET A C 1
ATOM 3320 O O . MET A 1 218 ? -23.53429 -27.04248 -3.68212 1.000 34.40132 219 MET A O 1
ATOM 3334 N N . VAL A 1 219 ? -24.78268 -28.14950 -5.19178 1.000 39.42486 220 VAL A N 1
ATOM 3335 C CA . VAL A 1 219 ? -25.07601 -26.92147 -5.92535 1.000 48.50950 220 VAL A CA 1
ATOM 3336 C C . VAL A 1 219 ? -25.97791 -26.01254 -5.09805 1.000 39.53552 220 VAL A C 1
ATOM 3337 O O . VAL A 1 219 ? -25.78316 -24.79220 -5.05542 1.000 44.49451 220 VAL A O 1
ATOM 3350 N N . ILE A 1 220 ? -26.97501 -26.59018 -4.42604 1.000 36.95232 221 ILE A N 1
ATOM 3351 C CA . ILE A 1 220 ? -27.87125 -25.79069 -3.59729 1.000 37.42510 221 ILE A CA 1
ATOM 3352 C C . ILE A 1 220 ? -27.10432 -25.13303 -2.45943 1.000 37.03150 221 ILE A C 1
ATOM 3353 O O . ILE A 1 220 ? -27.35280 -23.97127 -2.11414 1.000 53.89281 221 ILE A O 1
ATOM 3369 N N . GLN A 1 221 ? -26.17635 -25.86809 -1.84305 1.000 35.33839 222 GLN A N 1
ATOM 3370 C CA . GLN A 1 221 ? -25.38325 -25.28360 -0.76667 1.000 46.07874 222 GLN A CA 1
ATOM 3371 C C . GLN A 1 221 ? -24.54761 -24.11779 -1.27653 1.000 52.21838 222 GLN A C 1
ATOM 3372 O O . GLN A 1 221 ? -24.38236 -23.11081 -0.57838 1.000 64.34911 222 GLN A O 1
ATOM 3386 N N . ALA A 1 222 ? -24.00851 -24.23516 -2.49101 1.000 45.90886 223 ALA A N 1
ATOM 3387 C CA . ALA A 1 222 ? -23.28511 -23.11525 -3.08090 1.000 45.08238 223 ALA A CA 1
ATOM 3388 C C . ALA A 1 222 ? -24.18215 -21.88943 -3.18584 1.000 43.59566 223 ALA A C 1
ATOM 3389 O O . ALA A 1 222 ? -23.80670 -20.78909 -2.76624 1.000 60.02532 223 ALA A O 1
ATOM 3396 N N . ALA A 1 223 ? -25.38316 -22.06770 -3.73225 1.000 48.41724 224 ALA A N 1
ATOM 3397 C CA . ALA A 1 223 ? -26.32913 -20.97372 -3.88795 1.000 53.71923 224 ALA A CA 1
ATOM 3398 C C . ALA A 1 223 ? -26.99822 -20.57610 -2.58035 1.000 69.51961 224 ALA A C 1
ATOM 3399 O O . ALA A 1 223 ? -27.69524 -19.55602 -2.55109 1.000 77.84197 224 ALA A O 1
ATOM 3406 N N . SER A 1 224 ? -26.80161 -21.34398 -1.50921 1.000 69.67268 225 SER A N 1
ATOM 3407 C CA . SER A 1 224 ? -27.52583 -21.10191 -0.26881 1.000 66.52550 225 SER A CA 1
ATOM 3408 C C . SER A 1 224 ? -27.27833 -19.68553 0.23068 1.000 98.85184 225 SER A C 1
ATOM 3409 O O . SER A 1 224 ? -26.14084 -19.20451 0.24509 1.000 98.66191 225 SER A O 1
ATOM 3417 N N . LEU A 1 225 ? -28.35606 -19.02118 0.64029 1.000 112.53755 226 LEU A N 1
ATOM 3418 C CA . LEU A 1 225 ? -28.29810 -17.65726 1.13179 1.000 118.02694 226 LEU A CA 1
ATOM 3419 C C . LEU A 1 225 ? -28.16874 -17.65269 2.65384 1.000 132.56661 226 LEU A C 1
ATOM 3420 O O . LEU A 1 225 ? -28.05112 -18.69688 3.29999 1.000 128.59983 226 LEU A O 1
ATOM 3436 N N . GLU A 1 226 ? -28.19286 -16.45350 3.23337 1.000 141.07270 227 GLU A N 1
ATOM 3437 C CA . GLU A 1 226 ? -28.15073 -16.28008 4.68342 1.000 152.32480 227 GLU A CA 1
ATOM 3438 C C . GLU A 1 226 ? -26.95795 -17.01067 5.29527 1.000 149.54528 227 GLU A C 1
ATOM 3439 O O . GLU A 1 226 ? -27.06294 -17.63874 6.35118 1.000 155.13127 227 GLU A O 1
ATOM 3451 N N . TRP A 1 227 ? -25.80973 -16.93826 4.62482 1.000 161.26638 228 TRP A N 1
ATOM 3452 C CA . TRP A 1 227 ? -24.58798 -17.47111 5.20967 1.000 163.75679 228 TRP A CA 1
ATOM 3453 C C . TRP A 1 227 ? -24.06170 -16.51371 6.27480 1.000 169.83806 228 TRP A C 1
ATOM 3454 O O . TRP A 1 227 ? -24.18342 -15.29006 6.15809 1.000 176.15021 228 TRP A O 1
ATOM 3475 N N . LYS A 1 228 ? -23.47229 -17.08894 7.32375 1.000 197.44203 229 LYS A N 1
ATOM 3476 C CA . LYS A 1 228 ? -23.09122 -16.30932 8.49600 1.000 186.07698 229 LYS A CA 1
ATOM 3477 C C . LYS A 1 228 ? -22.21556 -15.12954 8.09471 1.000 191.16635 229 LYS A C 1
ATOM 3478 O O . LYS A 1 228 ? -21.51592 -15.16194 7.07703 1.000 182.57960 229 LYS A O 1
ATOM 3497 N N . ASN A 1 229 ? -22.27360 -14.06881 8.90586 1.000 200.16514 230 ASN A N 1
ATOM 3498 C CA . ASN A 1 229 ? -21.48981 -12.86992 8.62403 1.000 205.42063 230 ASN A CA 1
ATOM 3499 C C . ASN A 1 229 ? -20.02361 -13.21632 8.39720 1.000 208.24387 230 ASN A C 1
ATOM 3500 O O . ASN A 1 229 ? -19.37730 -12.66644 7.49726 1.000 206.14258 230 ASN A O 1
ATOM 3511 N N . LYS A 1 230 ? -19.48327 -14.13592 9.20139 1.000 234.66404 231 LYS A N 1
ATOM 3512 C CA . LYS A 1 230 ? -18.13033 -14.62724 8.96863 1.000 229.53248 231 LYS A CA 1
ATOM 3513 C C . LYS A 1 230 ? -18.00283 -15.29137 7.60543 1.000 225.19328 231 LYS A C 1
ATOM 3514 O O . LYS A 1 230 ? -16.88552 -15.42225 7.09233 1.000 228.44431 231 LYS A O 1
ATOM 3533 N N . GLU A 1 231 ? -19.12599 -15.70765 7.01271 1.000 186.84328 232 GLU A N 1
ATOM 3534 C CA . GLU A 1 231 ? -19.16461 -16.31473 5.68006 1.000 210.02827 232 GLU A CA 1
ATOM 3535 C C . GLU A 1 231 ? -18.07549 -17.36864 5.51361 1.000 163.73639 232 GLU A C 1
ATOM 3536 O O . GLU A 1 231 ? -17.54443 -17.57460 4.42081 1.000 142.81875 232 GLU A O 1
ATOM 3548 N N . ASN A 1 232 ? -17.75846 -18.06875 6.60510 1.000 151.88362 233 ASN A N 1
ATOM 3549 C CA . ASN A 1 232 ? -16.91266 -19.25220 6.52173 1.000 129.74551 233 ASN A CA 1
ATOM 3550 C C . ASN A 1 232 ? -17.61058 -20.39898 5.81186 1.000 119.80280 233 ASN A C 1
ATOM 3551 O O . ASN A 1 232 ? -17.03344 -21.48642 5.70319 1.000 110.44138 233 ASN A O 1
ATOM 3562 N N . GLN A 1 233 ? -18.84399 -20.18144 5.34755 1.000 105.96071 234 GLN A N 1
ATOM 3563 C CA . GLN A 1 233 ? -19.49626 -21.16074 4.48951 1.000 92.66599 234 GLN A CA 1
ATOM 3564 C C . GLN A 1 233 ? -18.70429 -21.35501 3.20193 1.000 90.48671 234 GLN A C 1
ATOM 3565 O O . GLN A 1 233 ? -18.60113 -22.47536 2.68929 1.000 85.04913 234 GLN A O 1
ATOM 3579 N N . ASP A 1 234 ? -18.13240 -20.27182 2.66605 1.000 88.14732 235 ASP A N 1
ATOM 3580 C CA . ASP A 1 234 ? -17.27474 -20.39668 1.49174 1.000 88.75370 235 ASP A CA 1
ATOM 3581 C C . ASP A 1 234 ? -16.07817 -21.29213 1.78632 1.000 74.73068 235 ASP A C 1
ATOM 3582 O O . ASP A 1 234 ? -15.70298 -22.13500 0.96266 1.000 70.67975 235 ASP A O 1
ATOM 3591 N N . THR A 1 235 ? -15.46333 -21.12117 2.95831 1.000 80.58521 236 THR A N 1
ATOM 3592 C CA . THR A 1 235 ? -14.33003 -21.96211 3.32596 1.000 74.59783 236 THR A CA 1
ATOM 3593 C C . THR A 1 235 ? -14.73859 -23.42716 3.40904 1.000 70.11602 236 THR A C 1
ATOM 3594 O O . THR A 1 235 ? -14.02745 -24.30864 2.91211 1.000 63.70137 236 THR A O 1
ATOM 3605 N N . GLY A 1 236 ? -15.88294 -23.70617 4.03456 1.000 71.24042 237 GLY A N 1
ATOM 3606 C CA . GLY A 1 236 ? -16.33655 -25.08160 4.14419 1.000 61.95172 237 GLY A CA 1
ATOM 3607 C C . GLY A 1 236 ? -16.70001 -25.69238 2.80444 1.000 59.10985 237 GLY A C 1
ATOM 3608 O O . GLY A 1 236 ? -16.35584 -26.84458 2.52508 1.000 52.22480 237 GLY A O 1
ATOM 3612 N N . PHE A 1 237 ? -17.39283 -24.93018 1.95275 1.000 58.90217 238 PHE A N 1
ATOM 3613 C CA . PHE A 1 237 ? -17.81392 -25.47201 0.66519 1.000 52.06637 238 PHE A CA 1
ATOM 3614 C C . PHE A 1 237 ? -16.61469 -25.88803 -0.17719 1.000 51.34282 238 PHE A C 1
ATOM 3615 O O . PHE A 1 237 ? -16.64843 -26.92642 -0.84741 1.000 50.00115 238 PHE A O 1
ATOM 3632 N N . LYS A 1 238 ? -15.54995 -25.08340 -0.17164 1.000 53.44290 239 LYS A N 1
ATOM 3633 C CA . LYS A 1 238 ? -14.33848 -25.47888 -0.88284 1.000 54.69071 239 LYS A CA 1
ATOM 3634 C C . LYS A 1 238 ? -13.69015 -26.69169 -0.22517 1.000 52.81282 239 LYS A C 1
ATOM 3635 O O . LYS A 1 238 ? -13.14020 -27.55708 -0.91595 1.000 56.06240 239 LYS A O 1
ATOM 3654 N N . PHE A 1 239 ? -13.75209 -26.78254 1.10535 1.000 52.91092 240 PHE A N 1
ATOM 3655 C CA . PHE A 1 239 ? -13.34902 -28.01959 1.76593 1.000 51.67578 240 PHE A CA 1
ATOM 3656 C C . PHE A 1 239 ? -14.21710 -29.18114 1.30245 1.000 44.03719 240 PHE A C 1
ATOM 3657 O O . PHE A 1 239 ? -13.71293 -30.27053 1.00460 1.000 46.19658 240 PHE A O 1
ATOM 3674 N N . LEU A 1 240 ? -15.52941 -28.96242 1.23032 1.000 42.81422 241 LEU A N 1
ATOM 3675 C CA . LEU A 1 240 ? -16.41703 -29.97830 0.68081 1.000 42.42260 241 LEU A CA 1
ATOM 3676 C C . LEU A 1 240 ? -16.02552 -30.31604 -0.75091 1.000 44.94605 241 LEU A C 1
ATOM 3677 O O . LEU A 1 240 ? -16.09084 -31.47975 -1.16579 1.000 39.74096 241 LEU A O 1
ATOM 3693 N N . PHE A 1 241 ? -15.61726 -29.30571 -1.52240 1.000 50.37901 242 PHE A N 1
ATOM 3694 C CA . PHE A 1 241 ? -15.27565 -29.53564 -2.92029 1.000 49.62496 242 PHE A CA 1
ATOM 3695 C C . PHE A 1 241 ? -14.02201 -30.38738 -3.05746 1.000 50.10890 242 PHE A C 1
ATOM 3696 O O . PHE A 1 241 ? -13.95445 -31.26443 -3.92667 1.000 53.25504 242 PHE A O 1
ATOM 3713 N N . THR A 1 242 ? -13.01371 -30.13809 -2.21892 1.000 44.61207 243 THR A N 1
ATOM 3714 C CA . THR A 1 242 ? -11.78360 -30.91493 -2.31248 1.000 47.07020 243 THR A CA 1
ATOM 3715 C C . THR A 1 242 ? -12.05883 -32.39457 -2.07451 1.000 48.80157 243 THR A C 1
ATOM 3716 O O . THR A 1 242 ? -11.50302 -33.25576 -2.76556 1.000 61.60610 243 THR A O 1
ATOM 3727 N N . LEU A 1 243 ? -12.91550 -32.71291 -1.10193 1.000 42.49884 244 LEU A N 1
ATOM 3728 C CA . LEU A 1 243 ? -13.29901 -34.10665 -0.90521 1.000 46.20211 244 LEU A CA 1
ATOM 3729 C C . LEU A 1 243 ? -14.01996 -34.64475 -2.13556 1.000 46.51530 244 LEU A C 1
ATOM 3730 O O . LEU A 1 243 ? -13.78440 -35.78375 -2.55497 1.000 51.35808 244 LEU A O 1
ATOM 3746 N N . PHE A 1 244 ? -14.90183 -33.83710 -2.73005 1.000 41.32988 245 PHE A N 1
ATOM 3747 C CA . PHE A 1 244 ? -15.55783 -34.24834 -3.96632 1.000 46.77323 245 PHE A CA 1
ATOM 3748 C C . PHE A 1 244 ? -14.54522 -34.43851 -5.08730 1.000 54.98423 245 PHE A C 1
ATOM 3749 O O . PHE A 1 244 ? -14.62981 -35.40257 -5.85701 1.000 60.66504 245 PHE A O 1
ATOM 3766 N N . ARG A 1 245 ? -13.58236 -33.52201 -5.19778 1.000 56.61812 246 ARG A N 1
ATOM 3767 C CA . ARG A 1 245 ? -12.54863 -33.64330 -6.21932 1.000 47.32540 246 ARG A CA 1
ATOM 3768 C C . ARG A 1 245 ? -11.68398 -34.87430 -5.99567 1.000 46.86451 246 ARG A C 1
ATOM 3769 O O . ARG A 1 245 ? -11.20395 -35.47922 -6.96008 1.000 51.24943 246 ARG A O 1
ATOM 3790 N N . LYS A 1 246 ? -11.46830 -35.25441 -4.73531 1.000 53.86100 247 LYS A N 1
ATOM 3791 C CA . LYS A 1 246 ? -10.56612 -36.35708 -4.42450 1.000 54.28040 247 LYS A CA 1
ATOM 3792 C C . LYS A 1 246 ? -11.20763 -37.71527 -4.69017 1.000 52.51072 247 LYS A C 1
ATOM 3793 O O . LYS A 1 246 ? -10.53625 -38.63371 -5.17349 1.000 59.94877 247 LYS A O 1
ATOM 3812 N N . TYR A 1 247 ? -12.49756 -37.86329 -4.39167 1.000 52.46195 248 TYR A N 1
ATOM 3813 C CA . TYR A 1 247 ? -13.14154 -39.17206 -4.35833 1.000 50.15986 248 TYR A CA 1
ATOM 3814 C C . TYR A 1 247 ? -14.12737 -39.41883 -5.48898 1.000 56.06823 248 TYR A C 1
ATOM 3815 O O . TYR A 1 247 ? -14.18000 -40.53591 -6.00920 1.000 68.32592 248 TYR A O 1
ATOM 3833 N N . TYR A 1 248 ? -14.91402 -38.42115 -5.89130 1.000 51.06905 249 TYR A N 1
ATOM 3834 C CA . TYR A 1 248 ? -15.95536 -38.62369 -6.89443 1.000 58.23945 249 TYR A CA 1
ATOM 3835 C C . TYR A 1 248 ? -15.57301 -38.11223 -8.27511 1.000 56.13729 249 TYR A C 1
ATOM 3836 O O . TYR A 1 248 ? -15.84421 -38.78454 -9.27460 1.000 70.63570 249 TYR A O 1
ATOM 3854 N N . LEU A 1 249 ? -14.95012 -36.93998 -8.35371 1.000 60.09526 250 LEU A N 1
ATOM 3855 C CA . LEU A 1 249 ? -14.59021 -36.38097 -9.65257 1.000 63.27696 250 LEU A CA 1
ATOM 3856 C C . LEU A 1 249 ? -13.70543 -37.30279 -10.48426 1.000 67.21028 250 LEU A C 1
ATOM 3857 O O . LEU A 1 249 ? -13.94860 -37.41111 -11.69910 1.000 70.90430 250 LEU A O 1
ATOM 3873 N N . PRO A 1 250 ? -12.69498 -37.97924 -9.92858 1.000 65.85727 251 PRO A N 1
ATOM 3874 C CA . PRO A 1 250 ? -11.77297 -38.74008 -10.78949 1.000 57.81923 251 PRO A CA 1
ATOM 3875 C C . PRO A 1 250 ? -12.46170 -39.76884 -11.66567 1.000 72.78581 251 PRO A C 1
ATOM 3876 O O . PRO A 1 250 ? -12.02578 -39.99078 -12.80223 1.000 92.65095 251 PRO A O 1
ATOM 3887 N N . HIS A 1 251 ? -13.52402 -40.40190 -11.17922 1.000 76.54756 252 HIS A N 1
ATOM 3888 C CA . HIS A 1 251 ? -14.23300 -41.42371 -11.93702 1.000 75.88517 252 HIS A CA 1
ATOM 3889 C C . HIS A 1 251 ? -15.36966 -40.85698 -12.77745 1.000 71.79430 252 HIS A C 1
ATOM 3890 O O . HIS A 1 251 ? -16.09340 -41.62844 -13.41457 1.000 79.86167 252 HIS A O 1
ATOM 3904 N N . LEU A 1 252 ? -15.54398 -39.53911 -12.79362 1.000 81.55172 253 LEU A N 1
ATOM 3905 C CA . LEU A 1 252 ? -16.52861 -38.89637 -13.65192 1.000 80.83100 253 LEU A CA 1
ATOM 3906 C C . LEU A 1 252 ? -15.89693 -38.54363 -14.99255 1.000 82.11108 253 LEU A C 1
ATOM 3907 O O . LEU A 1 252 ? -14.75511 -38.07769 -15.05225 1.000 90.88141 253 LEU A O 1
ATOM 3923 N N . PHE A 1 253 ? -16.64671 -38.77595 -16.06521 1.000 67.96509 254 PHE A N 1
ATOM 3924 C CA . PHE A 1 253 ? -16.16755 -38.52548 -17.41934 1.000 67.00297 254 PHE A CA 1
ATOM 3925 C C . PHE A 1 253 ? -15.41284 -37.20288 -17.52024 1.000 62.19097 254 PHE A C 1
ATOM 3926 O O . PHE A 1 253 ? -14.22770 -37.17891 -17.85609 1.000 64.64105 254 PHE A O 1
ATOM 3934 N N . HIS B 1 6 ? 12.14109 -15.99585 -15.36726 1.000 119.83416 7 HIS B N 1
ATOM 3935 C CA . HIS B 1 6 ? 12.05099 -16.55226 -16.71359 1.000 99.99985 7 HIS B CA 1
ATOM 3936 C C . HIS B 1 6 ? 11.97569 -15.41400 -17.72319 1.000 106.82657 7 HIS B C 1
ATOM 3937 O O . HIS B 1 6 ? 10.91641 -14.82409 -17.92338 1.000 101.75158 7 HIS B O 1
ATOM 3950 N N . GLY B 1 7 ? 13.10807 -15.10030 -18.35466 1.000 109.61363 8 GLY B N 1
ATOM 3951 C CA . GLY B 1 7 ? 13.13362 -14.02084 -19.32467 1.000 109.79188 8 GLY B CA 1
ATOM 3952 C C . GLY B 1 7 ? 12.41858 -14.34093 -20.61817 1.000 102.40774 8 GLY B C 1
ATOM 3953 O O . GLY B 1 7 ? 12.11137 -13.42531 -21.38898 1.000 103.91057 8 GLY B O 1
ATOM 3957 N N . ASP B 1 8 ? 12.14490 -15.62155 -20.87258 1.000 112.41949 9 ASP B N 1
ATOM 3958 C CA . ASP B 1 8 ? 11.49923 -16.00552 -22.12214 1.000 107.26175 9 ASP B CA 1
ATOM 3959 C C . ASP B 1 8 ? 10.10019 -15.41278 -22.23479 1.000 96.06411 9 ASP B C 1
ATOM 3960 O O . ASP B 1 8 ? 9.70196 -14.94912 -23.30936 1.000 102.69907 9 ASP B O 1
ATOM 3969 N N . VAL B 1 9 ? 9.33661 -15.41708 -21.13957 1.000 98.95087 10 VAL B N 1
ATOM 3970 C CA . VAL B 1 9 ? 7.95746 -14.94563 -21.21846 1.000 107.29811 10 VAL B CA 1
ATOM 3971 C C . VAL B 1 9 ? 7.90870 -13.45107 -21.51987 1.000 107.97521 10 VAL B C 1
ATOM 3972 O O . VAL B 1 9 ? 6.97796 -12.97720 -22.18358 1.000 108.72565 10 VAL B O 1
ATOM 3985 N N . LYS B 1 10 ? 8.89091 -12.68200 -21.04087 1.000 109.18510 11 LYS B N 1
ATOM 3986 C CA . LYS B 1 10 ? 8.90433 -11.25209 -21.33412 1.000 109.22396 11 LYS B CA 1
ATOM 3987 C C . LYS B 1 10 ? 9.00385 -11.00072 -22.83363 1.000 109.72986 11 LYS B C 1
ATOM 3988 O O . LYS B 1 10 ? 8.30739 -10.13245 -23.37266 1.000 102.08014 11 LYS B O 1
ATOM 4007 N N . LYS B 1 11 ? 9.86713 -11.75002 -23.52505 1.000 106.97436 12 LYS B N 1
ATOM 4008 C CA . LYS B 1 11 ? 9.95051 -11.62202 -24.97593 1.000 109.43007 12 LYS B CA 1
ATOM 4009 C C . LYS B 1 11 ? 8.63625 -12.02251 -25.63595 1.000 109.37696 12 LYS B C 1
ATOM 4010 O O . LYS B 1 11 ? 8.19646 -11.38469 -26.60025 1.000 111.28431 12 LYS B O 1
ATOM 4029 N N . SER B 1 12 ? 7.99933 -13.08638 -25.13618 1.000 106.43591 13 SER B N 1
ATOM 4030 C CA . SER B 1 12 ? 6.71076 -13.49699 -25.68252 1.000 98.34821 13 SER B CA 1
ATOM 4031 C C . SER B 1 12 ? 5.66804 -12.39928 -25.53066 1.000 86.25769 13 SER B C 1
ATOM 4032 O O . SER B 1 12 ? 4.80017 -12.24431 -26.39679 1.000 83.15640 13 SER B O 1
ATOM 4040 N N . THR B 1 13 ? 5.74229 -11.62109 -24.44933 1.000 91.05584 14 THR B N 1
ATOM 4041 C CA . THR B 1 13 ? 4.77762 -10.54536 -24.25555 1.000 86.83198 14 THR B CA 1
ATOM 4042 C C . THR B 1 13 ? 4.82067 -9.56135 -25.41543 1.000 93.03300 14 THR B C 1
ATOM 4043 O O . THR B 1 13 ? 3.77331 -9.13622 -25.91765 1.000 95.37181 14 THR B O 1
ATOM 4054 N N . GLN B 1 14 ? 6.02634 -9.19106 -25.86098 1.000 91.09434 15 GLN B N 1
ATOM 4055 C CA . GLN B 1 14 ? 6.13798 -8.27731 -26.99134 1.000 85.08393 15 GLN B CA 1
ATOM 4056 C C . GLN B 1 14 ? 5.54699 -8.90124 -28.24886 1.000 87.52596 15 GLN B C 1
ATOM 4057 O O . GLN B 1 14 ? 4.83486 -8.23546 -29.00946 1.000 88.10167 15 GLN B O 1
ATOM 4071 N N . LYS B 1 15 ? 5.83494 -10.18478 -28.48142 1.000 94.89085 16 LYS B N 1
ATOM 4072 C CA . LYS B 1 15 ? 5.30888 -10.86489 -29.65945 1.000 89.85846 16 LYS B CA 1
ATOM 4073 C C . LYS B 1 15 ? 3.79214 -10.96131 -29.60557 1.000 79.01000 16 LYS B C 1
ATOM 4074 O O . LYS B 1 15 ? 3.11410 -10.80599 -30.62749 1.000 87.05076 16 LYS B O 1
ATOM 4093 N N . VAL B 1 16 ? 3.24074 -11.22650 -28.42167 1.000 84.77533 17 VAL B N 1
ATOM 4094 C CA . VAL B 1 16 ? 1.79267 -11.31930 -28.29407 1.000 79.43781 17 VAL B CA 1
ATOM 4095 C C . VAL B 1 16 ? 1.14405 -9.96295 -28.53742 1.000 78.43144 17 VAL B C 1
ATOM 4096 O O . VAL B 1 16 ? -0.00413 -9.89024 -28.99253 1.000 81.83680 17 VAL B O 1
ATOM 4109 N N . LEU B 1 17 ? 1.85969 -8.87193 -28.25825 1.000 76.37175 18 LEU B N 1
ATOM 4110 C CA . LEU B 1 17 ? 1.29899 -7.53229 -28.36646 1.000 76.14141 18 LEU B CA 1
ATOM 4111 C C . LEU B 1 17 ? 1.72874 -6.78765 -29.62543 1.000 79.05058 18 LEU B C 1
ATOM 4112 O O . LEU B 1 17 ? 1.12064 -5.76397 -29.95458 1.000 82.34317 18 LEU B O 1
ATOM 4128 N N . ASP B 1 18 ? 2.74003 -7.26063 -30.33355 1.000 77.82467 19 ASP B N 1
ATOM 4129 C CA . ASP B 1 18 ? 3.10730 -6.63024 -31.59579 1.000 78.07510 19 ASP B CA 1
ATOM 4130 C C . ASP B 1 18 ? 2.01371 -6.90250 -32.62072 1.000 88.49938 19 ASP B C 1
ATOM 4131 O O . ASP B 1 18 ? 1.73107 -8.07261 -32.91092 1.000 93.14403 19 ASP B O 1
ATOM 4140 N N . PRO B 1 19 ? 1.37646 -5.87648 -33.19435 1.000 85.10468 20 PRO B N 1
ATOM 4141 C CA . PRO B 1 19 ? 0.33118 -6.13184 -34.19795 1.000 85.68965 20 PRO B CA 1
ATOM 4142 C C . PRO B 1 19 ? 0.86507 -6.56984 -35.55370 1.000 95.01539 20 PRO B C 1
ATOM 4143 O O . PRO B 1 19 ? 0.06657 -6.75537 -36.48000 1.000 100.08537 20 PRO B O 1
ATOM 4154 N N . LYS B 1 20 ? 2.17770 -6.74827 -35.70031 1.000 90.17673 21 LYS B N 1
ATOM 4155 C CA . LYS B 1 20 ? 2.79359 -7.08024 -36.97675 1.000 98.36453 21 LYS B CA 1
ATOM 4156 C C . LYS B 1 20 ? 3.17288 -8.55405 -37.08361 1.000 98.43160 21 LYS B C 1
ATOM 4157 O O . LYS B 1 20 ? 3.82518 -8.94598 -38.05712 1.000 96.24394 21 LYS B O 1
ATOM 4176 N N . LYS B 1 21 ? 2.78499 -9.37629 -36.11321 1.000 92.66291 22 LYS B N 1
ATOM 4177 C CA . LYS B 1 21 ? 3.23003 -10.75875 -36.02579 1.000 91.68070 22 LYS B CA 1
ATOM 4178 C C . LYS B 1 21 ? 2.12196 -11.71710 -36.44904 1.000 95.99744 22 LYS B C 1
ATOM 4179 O O . LYS B 1 21 ? 0.93125 -11.42606 -36.30149 1.000 104.05492 22 LYS B O 1
ATOM 4198 N N . ASP B 1 22 ? 2.53340 -12.86705 -36.98171 1.000 89.53474 23 ASP B N 1
ATOM 4199 C CA . ASP B 1 22 ? 1.59054 -13.90637 -37.37635 1.000 87.08094 23 ASP B CA 1
ATOM 4200 C C . ASP B 1 22 ? 0.76854 -14.37557 -36.18137 1.000 92.30323 23 ASP B C 1
ATOM 4201 O O . ASP B 1 22 ? 1.27948 -14.51906 -35.06753 1.000 97.26185 23 ASP B O 1
ATOM 4210 N N . VAL B 1 23 ? -0.52243 -14.62898 -36.42909 1.000 93.82465 24 VAL B N 1
ATOM 4211 C CA . VAL B 1 23 ? -1.43481 -14.98853 -35.34653 1.000 95.17070 24 VAL B CA 1
ATOM 4212 C C . VAL B 1 23 ? -1.00205 -16.28818 -34.67610 1.000 99.19166 24 VAL B C 1
ATOM 4213 O O . VAL B 1 23 ? -1.01695 -16.40014 -33.44348 1.000 93.54705 24 VAL B O 1
ATOM 4226 N N . LEU B 1 24 ? -0.61812 -17.29301 -35.46834 1.000 101.66112 25 LEU B N 1
ATOM 4227 C CA . LEU B 1 24 ? -0.29776 -18.59427 -34.88778 1.000 98.84511 25 LEU B CA 1
ATOM 4228 C C . LEU B 1 24 ? 0.83847 -18.47750 -33.87748 1.000 96.35401 25 LEU B C 1
ATOM 4229 O O . LEU B 1 24 ? 0.78343 -19.08122 -32.79940 1.000 91.43927 25 LEU B O 1
ATOM 4245 N N . THR B 1 25 ? 1.87675 -17.70221 -34.20370 1.000 96.85085 26 THR B N 1
ATOM 4246 C CA . THR B 1 25 ? 2.93620 -17.45599 -33.23070 1.000 98.71883 26 THR B CA 1
ATOM 4247 C C . THR B 1 25 ? 2.38838 -16.74491 -31.99905 1.000 97.03138 26 THR B C 1
ATOM 4248 O O . THR B 1 25 ? 2.70647 -17.11677 -30.86320 1.000 99.16525 26 THR B O 1
ATOM 4259 N N . ARG B 1 26 ? 1.54942 -15.72610 -32.20405 1.000 92.20466 27 ARG B N 1
ATOM 4260 C CA . ARG B 1 26 ? 1.00374 -14.98431 -31.07244 1.000 89.44713 27 ARG B CA 1
ATOM 4261 C C . ARG B 1 26 ? 0.16839 -15.88101 -30.16982 1.000 87.03196 27 ARG B C 1
ATOM 4262 O O . ARG B 1 26 ? 0.13996 -15.67720 -28.95065 1.000 76.28953 27 ARG B O 1
ATOM 4283 N N . LEU B 1 27 ? -0.51655 -16.87449 -30.74164 1.000 82.71551 28 LEU B N 1
ATOM 4284 C CA . LEU B 1 27 ? -1.19505 -17.86843 -29.91527 1.000 76.49530 28 LEU B CA 1
ATOM 4285 C C . LEU B 1 27 ? -0.18685 -18.65226 -29.08535 1.000 86.12162 28 LEU B C 1
ATOM 4286 O O . LEU B 1 27 ? -0.32148 -18.76188 -27.86098 1.000 87.15176 28 LEU B O 1
ATOM 4302 N N . LYS B 1 28 ? 0.84161 -19.19925 -29.73878 1.000 83.89173 29 LYS B N 1
ATOM 4303 C CA . LYS B 1 28 ? 1.79915 -20.03914 -29.02795 1.000 74.85892 29 LYS B CA 1
ATOM 4304 C C . LYS B 1 28 ? 2.51163 -19.25485 -27.93554 1.000 75.14899 29 LYS B C 1
ATOM 4305 O O . LYS B 1 28 ? 2.68208 -19.74962 -26.81532 1.000 88.55754 29 LYS B O 1
ATOM 4324 N N . HIS B 1 29 ? 2.93140 -18.02720 -28.23776 1.000 78.59328 30 HIS B N 1
ATOM 4325 C CA . HIS B 1 29 ? 3.60383 -17.22149 -27.22558 1.000 82.47867 30 HIS B CA 1
ATOM 4326 C C . HIS B 1 29 ? 2.63219 -16.77768 -26.14150 1.000 78.72464 30 HIS B C 1
ATOM 4327 O O . HIS B 1 29 ? 2.99880 -16.71897 -24.96306 1.000 80.19313 30 HIS B O 1
ATOM 4341 N N . LEU B 1 30 ? 1.38838 -16.46787 -26.51378 1.000 80.01170 31 LEU B N 1
ATOM 4342 C CA . LEU B 1 30 ? 0.37657 -16.17878 -25.50262 1.000 71.09874 31 LEU B CA 1
ATOM 4343 C C . LEU B 1 30 ? 0.11813 -17.40255 -24.63307 1.000 80.66098 31 LEU B C 1
ATOM 4344 O O . LEU B 1 30 ? -0.00759 -17.29006 -23.40776 1.000 81.16113 31 LEU B O 1
ATOM 4360 N N . ARG B 1 31 ? 0.03877 -18.58401 -25.25100 1.000 70.47573 32 ARG B N 1
ATOM 4361 C CA . ARG B 1 31 ? -0.09224 -19.81820 -24.48191 1.000 68.53477 32 ARG B CA 1
ATOM 4362 C C . ARG B 1 31 ? 1.02956 -19.93514 -23.45894 1.000 74.88726 32 ARG B C 1
ATOM 4363 O O . ARG B 1 31 ? 0.80598 -20.38071 -22.32751 1.000 75.10404 32 ARG B O 1
ATOM 4384 N N . ALA B 1 32 ? 2.24451 -19.52892 -23.83874 1.000 84.05020 33 ALA B N 1
ATOM 4385 C CA . ALA B 1 32 ? 3.36225 -19.54304 -22.90059 1.000 74.29931 33 ALA B CA 1
ATOM 4386 C C . ALA B 1 32 ? 3.11657 -18.58990 -21.73712 1.000 74.42851 33 ALA B C 1
ATOM 4387 O O . ALA B 1 32 ? 3.47384 -18.89125 -20.59203 1.000 79.36480 33 ALA B O 1
ATOM 4394 N N . LEU B 1 33 ? 2.52391 -17.42482 -22.01363 1.000 80.69573 34 LEU B N 1
ATOM 4395 C CA . LEU B 1 33 ? 2.16741 -16.50617 -20.93829 1.000 78.97487 34 LEU B CA 1
ATOM 4396 C C . LEU B 1 33 ? 1.13546 -17.12344 -20.00335 1.000 79.86920 34 LEU B C 1
ATOM 4397 O O . LEU B 1 33 ? 1.25762 -17.02478 -18.77732 1.000 83.82378 34 LEU B O 1
ATOM 4413 N N . LEU B 1 34 ? 0.10803 -17.76408 -20.56354 1.000 76.82915 35 LEU B N 1
ATOM 4414 C CA . LEU B 1 34 ? -0.94883 -18.32947 -19.73455 1.000 84.42151 35 LEU B CA 1
ATOM 4415 C C . LEU B 1 34 ? -0.42553 -19.40226 -18.78989 1.000 82.92698 35 LEU B C 1
ATOM 4416 O O . LEU B 1 34 ? -1.06240 -19.67526 -17.76637 1.000 87.24976 35 LEU B O 1
ATOM 4432 N N . ASP B 1 35 ? 0.71778 -20.01018 -19.10301 1.000 85.13991 36 ASP B N 1
ATOM 4433 C CA . ASP B 1 35 ? 1.28348 -21.05669 -18.26250 1.000 87.23859 36 ASP B CA 1
ATOM 4434 C C . ASP B 1 35 ? 2.25283 -20.49867 -17.22476 1.000 87.28269 36 ASP B C 1
ATOM 4435 O O . ASP B 1 35 ? 2.15940 -20.83010 -16.03914 1.000 92.11852 36 ASP B O 1
ATOM 4444 N N . ASN B 1 36 ? 3.18421 -19.65119 -17.65470 1.000 86.78921 37 ASN B N 1
ATOM 4445 C CA . ASN B 1 36 ? 4.30709 -19.23578 -16.82773 1.000 94.30372 37 ASN B CA 1
ATOM 4446 C C . ASN B 1 36 ? 4.07351 -17.90842 -16.11782 1.000 94.29230 37 ASN B C 1
ATOM 4447 O O . ASN B 1 36 ? 4.99137 -17.39745 -15.46858 1.000 98.83075 37 ASN B O 1
ATOM 4458 N N . VAL B 1 37 ? 2.87660 -17.33958 -16.22331 1.000 98.94651 38 VAL B N 1
ATOM 4459 C CA . VAL B 1 37 ? 2.52382 -16.09739 -15.54585 1.000 98.04042 38 VAL B CA 1
ATOM 4460 C C . VAL B 1 37 ? 1.35305 -16.39420 -14.62018 1.000 103.57290 38 VAL B C 1
ATOM 4461 O O . VAL B 1 37 ? 0.37229 -17.02136 -15.03726 1.000 105.11762 38 VAL B O 1
ATOM 4474 N N . ASP B 1 38 ? 1.45562 -15.95419 -13.36983 1.000 116.61155 39 ASP B N 1
ATOM 4475 C CA . ASP B 1 38 ? 0.43466 -16.29941 -12.39273 1.000 118.80823 39 ASP B CA 1
ATOM 4476 C C . ASP B 1 38 ? -0.88065 -15.59939 -12.72132 1.000 112.58213 39 ASP B C 1
ATOM 4477 O O . ASP B 1 38 ? -0.92306 -14.57538 -13.40950 1.000 117.82446 39 ASP B O 1
ATOM 4486 N N . ALA B 1 39 ? -1.96843 -16.17271 -12.20518 1.000 93.43391 40 ALA B N 1
ATOM 4487 C CA . ALA B 1 39 ? -3.29826 -15.71000 -12.57923 1.000 93.00386 40 ALA B CA 1
ATOM 4488 C C . ALA B 1 39 ? -3.52782 -14.25393 -12.19790 1.000 97.84104 40 ALA B C 1
ATOM 4489 O O . ALA B 1 39 ? -4.30348 -13.55730 -12.86208 1.000 101.61918 40 ALA B O 1
ATOM 4496 N N . ASN B 1 40 ? -2.87128 -13.77152 -11.14230 1.000 102.69486 41 ASN B N 1
ATOM 4497 C CA . ASN B 1 40 ? -3.16816 -12.42841 -10.65487 1.000 115.58558 41 ASN B CA 1
ATOM 4498 C C . ASN B 1 40 ? -2.72527 -11.36496 -11.65357 1.000 109.99360 41 ASN B C 1
ATOM 4499 O O . ASN B 1 40 ? -3.49163 -10.45061 -11.97990 1.000 113.02766 41 ASN B O 1
ATOM 4510 N N . ASP B 1 41 ? -1.48865 -11.46227 -12.15003 1.000 94.64942 42 ASP B N 1
ATOM 4511 C CA . ASP B 1 41 ? -1.04460 -10.52609 -13.17785 1.000 95.44627 42 ASP B CA 1
ATOM 4512 C C . ASP B 1 41 ? -1.75429 -10.79002 -14.49791 1.000 90.02498 42 ASP B C 1
ATOM 4513 O O . ASP B 1 41 ? -2.04329 -9.85667 -15.25380 1.000 88.39028 42 ASP B O 1
ATOM 4522 N N . LEU B 1 42 ? -2.02756 -12.06483 -14.79972 1.000 89.36283 43 LEU B N 1
ATOM 4523 C CA . LEU B 1 42 ? -2.72523 -12.40223 -16.03520 1.000 85.50731 43 LEU B CA 1
ATOM 4524 C C . LEU B 1 42 ? -4.03647 -11.63639 -16.14942 1.000 86.57342 43 LEU B C 1
ATOM 4525 O O . LEU B 1 42 ? -4.39238 -11.15825 -17.23272 1.000 78.10276 43 LEU B O 1
ATOM 4541 N N . LYS B 1 43 ? -4.76687 -11.49751 -15.04014 1.000 73.71127 44 LYS B N 1
ATOM 4542 C CA . LYS B 1 43 ? -6.01795 -10.75061 -15.09149 1.000 77.70305 44 LYS B CA 1
ATOM 4543 C C . LYS B 1 43 ? -5.76919 -9.29659 -15.47629 1.000 84.79737 44 LYS B C 1
ATOM 4544 O O . LYS B 1 43 ? -6.50416 -8.72808 -16.29267 1.000 82.98168 44 LYS B O 1
ATOM 4563 N N . GLN B 1 44 ? -4.73732 -8.67654 -14.89653 1.000 81.49074 45 GLN B N 1
ATOM 4564 C CA . GLN B 1 44 ? -4.41061 -7.29876 -15.25331 1.000 85.14919 45 GLN B CA 1
ATOM 4565 C C . GLN B 1 44 ? -4.00590 -7.19814 -16.71930 1.000 79.25621 45 GLN B C 1
ATOM 4566 O O . GLN B 1 44 ? -4.37395 -6.24070 -17.41195 1.000 68.07180 45 GLN B O 1
ATOM 4580 N N . PHE B 1 45 ? -3.23559 -8.17529 -17.20467 1.000 78.95546 46 PHE B N 1
ATOM 4581 C CA . PHE B 1 45 ? -2.84297 -8.19322 -18.61116 1.000 77.92741 46 PHE B CA 1
ATOM 4582 C C . PHE B 1 45 ? -4.05719 -8.34907 -19.52098 1.000 76.45145 46 PHE B C 1
ATOM 4583 O O . PHE B 1 45 ? -4.15894 -7.67628 -20.55456 1.000 67.76392 46 PHE B O 1
ATOM 4600 N N . PHE B 1 46 ? -4.99041 -9.23107 -19.15333 1.000 75.76472 47 PHE B N 1
ATOM 4601 C CA . PHE B 1 46 ? -6.23321 -9.35210 -19.90920 1.000 67.71460 47 PHE B CA 1
ATOM 4602 C C . PHE B 1 46 ? -7.08350 -8.09237 -19.78217 1.000 64.10431 47 PHE B C 1
ATOM 4603 O O . PHE B 1 46 ? -7.72876 -7.67161 -20.74982 1.000 61.04053 47 PHE B O 1
ATOM 4620 N N . GLU B 1 47 ? -7.09396 -7.47616 -18.59682 1.000 69.22403 48 GLU B N 1
ATOM 4621 C CA . GLU B 1 47 ? -7.99865 -6.35836 -18.34997 1.000 73.24112 48 GLU B CA 1
ATOM 4622 C C . GLU B 1 47 ? -7.71961 -5.19558 -19.29412 1.000 69.51319 48 GLU B C 1
ATOM 4623 O O . GLU B 1 47 ? -8.65180 -4.60301 -19.85190 1.000 64.56249 48 GLU B O 1
ATOM 4635 N N . THR B 1 48 ? -6.44350 -4.85480 -19.48745 1.000 75.45325 49 THR B N 1
ATOM 4636 C CA . THR B 1 48 ? -6.07466 -3.70872 -20.30745 1.000 75.43975 49 THR B CA 1
ATOM 4637 C C . THR B 1 48 ? -5.83292 -4.06133 -21.76887 1.000 58.43334 49 THR B C 1
ATOM 4638 O O . THR B 1 48 ? -5.83538 -3.15891 -22.61373 1.000 58.12535 49 THR B O 1
ATOM 4649 N N . ASN B 1 49 ? -5.62318 -5.34025 -22.08834 1.000 57.72103 50 ASN B N 1
ATOM 4650 C CA . ASN B 1 49 ? -5.31040 -5.77248 -23.44626 1.000 62.02736 50 ASN B CA 1
ATOM 4651 C C . ASN B 1 49 ? -6.30818 -6.81069 -23.95308 1.000 64.04952 50 ASN B C 1
ATOM 4652 O O . ASN B 1 49 ? -5.96173 -7.68290 -24.75406 1.000 59.89894 50 ASN B O 1
ATOM 4663 N N . TYR B 1 50 ? -7.56087 -6.70966 -23.50180 1.000 67.35599 51 TYR B N 1
ATOM 4664 C CA . TYR B 1 50 ? -8.59223 -7.64674 -23.93466 1.000 59.45949 51 TYR B CA 1
ATOM 4665 C C . TYR B 1 50 ? -8.74589 -7.65088 -25.45212 1.000 55.11223 51 TYR B C 1
ATOM 4666 O O . TYR B 1 50 ? -8.90488 -8.71486 -26.06336 1.000 50.37819 51 TYR B O 1
ATOM 4684 N N . SER B 1 51 ? -8.70188 -6.47218 -26.07840 1.000 61.31327 52 SER B N 1
ATOM 4685 C CA . SER B 1 51 ? -9.03088 -6.37338 -27.49821 1.000 63.16460 52 SER B CA 1
ATOM 4686 C C . SER B 1 51 ? -8.11876 -7.25320 -28.34134 1.000 54.63649 52 SER B C 1
ATOM 4687 O O . SER B 1 51 ? -8.58892 -8.07149 -29.14066 1.000 47.99692 52 SER B O 1
ATOM 4695 N N . GLN B 1 52 ? -6.80513 -7.10463 -28.17001 1.000 57.81360 53 GLN B N 1
ATOM 4696 C CA . GLN B 1 52 ? -5.87125 -7.90771 -28.95027 1.000 58.71141 53 GLN B CA 1
ATOM 4697 C C . GLN B 1 52 ? -6.00420 -9.38930 -28.61912 1.000 62.35838 53 GLN B C 1
ATOM 4698 O O . GLN B 1 52 ? -5.95683 -10.24298 -29.51310 1.000 50.90978 53 GLN B O 1
ATOM 4712 N N . ILE B 1 53 ? -6.16947 -9.71600 -27.33776 1.000 59.29029 54 ILE B N 1
ATOM 4713 C CA . ILE B 1 53 ? -6.18979 -11.11807 -26.93603 1.000 52.27979 54 ILE B CA 1
ATOM 4714 C C . ILE B 1 53 ? -7.34017 -11.84849 -27.61802 1.000 54.86023 54 ILE B C 1
ATOM 4715 O O . ILE B 1 53 ? -7.15707 -12.93284 -28.18462 1.000 56.51716 54 ILE B O 1
ATOM 4731 N N . TYR B 1 54 ? -8.53987 -11.25900 -27.59946 1.000 48.63396 55 TYR B N 1
ATOM 4732 C CA . TYR B 1 54 ? -9.66532 -11.92343 -28.24797 1.000 50.63516 55 TYR B CA 1
ATOM 4733 C C . TYR B 1 54 ? -9.40989 -12.07231 -29.74129 1.000 53.89913 55 TYR B C 1
ATOM 4734 O O . TYR B 1 54 ? -9.79715 -13.07539 -30.35169 1.000 50.74521 55 TYR B O 1
ATOM 4752 N N . PHE B 1 55 ? -8.76169 -11.07562 -30.34563 1.000 56.50514 56 PHE B N 1
ATOM 4753 C CA . PHE B 1 55 ? -8.35844 -11.18463 -31.74120 1.000 49.91012 56 PHE B CA 1
ATOM 4754 C C . PHE B 1 55 ? -7.56412 -12.46094 -31.97618 1.000 61.87361 56 PHE B C 1
ATOM 4755 O O . PHE B 1 55 ? -7.84944 -13.23150 -32.90064 1.000 56.31968 56 PHE B O 1
ATOM 4772 N N . ILE B 1 56 ? -6.54793 -12.69206 -31.14592 1.000 59.66149 57 ILE B N 1
ATOM 4773 C CA . ILE B 1 56 ? -5.72377 -13.88442 -31.29797 1.000 55.38770 57 ILE B CA 1
ATOM 4774 C C . ILE B 1 56 ? -6.58941 -15.13300 -31.22486 1.000 64.05099 57 ILE B C 1
ATOM 4775 O O . ILE B 1 56 ? -6.41877 -16.07374 -32.01048 1.000 63.53573 57 ILE B O 1
ATOM 4791 N N . PHE B 1 57 ? -7.54637 -15.15385 -30.29672 1.000 59.38153 58 PHE B N 1
ATOM 4792 C CA . PHE B 1 57 ? -8.36848 -16.34297 -30.11666 1.000 49.85891 58 PHE B CA 1
ATOM 4793 C C . PHE B 1 57 ? -9.25107 -16.60271 -31.33258 1.000 53.86289 58 PHE B C 1
ATOM 4794 O O . PHE B 1 57 ? -9.26127 -17.71294 -31.87613 1.000 61.53898 58 PHE B O 1
ATOM 4811 N N . TYR B 1 58 ? -9.99274 -15.58991 -31.78478 1.000 62.86492 59 TYR B N 1
ATOM 4812 C CA . TYR B 1 58 ? -11.01953 -15.83544 -32.79438 1.000 65.86211 59 TYR B CA 1
ATOM 4813 C C . TYR B 1 58 ? -10.39866 -16.24270 -34.12394 1.000 57.37689 59 TYR B C 1
ATOM 4814 O O . TYR B 1 58 ? -10.81189 -17.23384 -34.73660 1.000 57.91377 59 TYR B O 1
ATOM 4832 N N . GLU B 1 59 ? -9.40229 -15.48982 -34.58897 1.000 59.28236 60 GLU B N 1
ATOM 4833 C CA . GLU B 1 59 ? -8.81428 -15.79223 -35.88864 1.000 60.17327 60 GLU B CA 1
ATOM 4834 C C . GLU B 1 59 ? -8.16859 -17.17117 -35.88775 1.000 65.42198 60 GLU B C 1
ATOM 4835 O O . GLU B 1 59 ? -8.32996 -17.94113 -36.84141 1.000 59.77176 60 GLU B O 1
ATOM 4847 N N . ASN B 1 60 ? -7.44557 -17.51116 -34.82041 1.000 71.02184 61 ASN B N 1
ATOM 4848 C CA . ASN B 1 60 ? -6.88512 -18.85415 -34.73036 1.000 60.05750 61 ASN B CA 1
ATOM 4849 C C . ASN B 1 60 ? -7.99263 -19.89907 -34.69666 1.000 59.16818 61 ASN B C 1
ATOM 4850 O O . ASN B 1 60 ? -7.88312 -20.94943 -35.33936 1.000 67.53590 61 ASN B O 1
ATOM 4861 N N . PHE B 1 61 ? -9.07577 -19.62278 -33.96546 1.000 62.93120 62 PHE B N 1
ATOM 4862 C CA . PHE B 1 61 ? -10.20731 -20.54434 -33.94783 1.000 60.08860 62 PHE B CA 1
ATOM 4863 C C . PHE B 1 61 ? -10.80243 -20.70707 -35.34156 1.000 61.27833 62 PHE B C 1
ATOM 4864 O O . PHE B 1 61 ? -11.07695 -21.82691 -35.78865 1.000 56.20070 62 PHE B O 1
ATOM 4881 N N . ILE B 1 62 ? -11.02437 -19.59266 -36.03940 1.000 66.93846 63 ILE B N 1
ATOM 4882 C CA . ILE B 1 62 ? -11.63745 -19.66015 -37.36181 1.000 63.97715 63 ILE B CA 1
ATOM 4883 C C . ILE B 1 62 ? -10.71713 -20.38403 -38.33708 1.000 66.04021 63 ILE B C 1
ATOM 4884 O O . ILE B 1 62 ? -11.16907 -21.20567 -39.14400 1.000 67.88567 63 ILE B O 1
ATOM 4900 N N . ALA B 1 63 ? -9.41536 -20.09376 -38.28337 1.000 65.53844 64 ALA B N 1
ATOM 4901 C CA . ALA B 1 63 ? -8.47461 -20.81245 -39.13499 1.000 63.71371 64 ALA B CA 1
ATOM 4902 C C . ALA B 1 63 ? -8.52332 -22.30433 -38.84495 1.000 69.71729 64 ALA B C 1
ATOM 4903 O O . ALA B 1 63 ? -8.48698 -23.12940 -39.76596 1.000 75.13810 64 ALA B O 1
ATOM 4910 N N . LEU B 1 64 ? -8.60865 -22.66739 -37.56427 1.000 73.09428 65 LEU B N 1
ATOM 4911 C CA . LEU B 1 64 ? -8.73584 -24.07294 -37.20058 1.000 67.10577 65 LEU B CA 1
ATOM 4912 C C . LEU B 1 64 ? -10.03506 -24.65862 -37.73845 1.000 67.68868 65 LEU B C 1
ATOM 4913 O O . LEU B 1 64 ? -10.05313 -25.79047 -38.23604 1.000 80.87863 65 LEU B O 1
ATOM 4929 N N . GLU B 1 65 ? -11.13154 -23.89809 -37.66601 1.000 61.56994 66 GLU B N 1
ATOM 4930 C CA . GLU B 1 65 ? -12.40813 -24.41711 -38.14692 1.000 66.57536 66 GLU B CA 1
ATOM 4931 C C . GLU B 1 65 ? -12.33020 -24.75995 -39.62933 1.000 66.17001 66 GLU B C 1
ATOM 4932 O O . GLU B 1 65 ? -12.86098 -25.78798 -40.06566 1.000 73.30227 66 GLU B O 1
ATOM 4944 N N . ASN B 1 66 ? -11.66729 -23.91160 -40.41961 1.000 68.36419 67 ASN B N 1
ATOM 4945 C CA . ASN B 1 66 ? -11.49432 -24.20600 -41.83864 1.000 77.81771 67 ASN B CA 1
ATOM 4946 C C . ASN B 1 66 ? -10.55925 -25.39246 -42.05125 1.000 76.02597 67 ASN B C 1
ATOM 4947 O O . ASN B 1 66 ? -10.75725 -26.18791 -42.97742 1.000 76.49915 67 ASN B O 1
ATOM 4958 N N . SER B 1 67 ? -9.53607 -25.52978 -41.20472 1.000 72.44625 68 SER B N 1
ATOM 4959 C CA . SER B 1 67 ? -8.57194 -26.61027 -41.38322 1.000 65.92832 68 SER B CA 1
ATOM 4960 C C . SER B 1 67 ? -9.25206 -27.97173 -41.33095 1.000 81.76705 68 SER B C 1
ATOM 4961 O O . SER B 1 67 ? -8.97287 -28.84778 -42.15823 1.000 87.50093 68 SER B O 1
ATOM 4969 N N . LEU B 1 68 ? -10.15125 -28.16654 -40.36494 1.000 78.91210 69 LEU B N 1
ATOM 4970 C CA . LEU B 1 68 ? -10.81191 -29.45877 -40.21442 1.000 79.26624 69 LEU B CA 1
ATOM 4971 C C . LEU B 1 68 ? -11.69306 -29.77325 -41.41492 1.000 84.23465 69 LEU B C 1
ATOM 4972 O O . LEU B 1 68 ? -11.78498 -30.93341 -41.83386 1.000 92.07249 69 LEU B O 1
ATOM 4988 N N . LYS B 1 69 ? -12.34456 -28.75713 -41.97692 1.000 83.35220 70 LYS B N 1
ATOM 4989 C CA . LYS B 1 69 ? -13.16761 -28.90721 -43.17578 1.000 85.74550 70 LYS B CA 1
ATOM 4990 C C . LYS B 1 69 ? -14.02282 -30.17080 -43.12328 1.000 98.56401 70 LYS B C 1
ATOM 4991 O O . LYS B 1 69 ? -14.13460 -30.90128 -44.10775 1.000 109.44053 70 LYS B O 1
ATOM 5010 N N . ASN B 1 74 ? -6.38935 -34.88796 -39.08204 1.000 110.97483 75 ASN B N 1
ATOM 5011 C CA . ASN B 1 74 ? -7.11251 -33.88075 -38.31539 1.000 117.65652 75 ASN B CA 1
ATOM 5012 C C . ASN B 1 74 ? -6.87827 -34.06989 -36.81756 1.000 123.54087 75 ASN B C 1
ATOM 5013 O O . ASN B 1 74 ? -7.40906 -33.31904 -35.99842 1.000 119.02042 75 ASN B O 1
ATOM 5023 N N . LYS B 1 75 ? -6.08832 -35.08786 -36.46627 1.000 107.88866 76 LYS B N 1
ATOM 5024 C CA . LYS B 1 75 ? -5.75212 -35.31410 -35.06321 1.000 117.43595 76 LYS B CA 1
ATOM 5025 C C . LYS B 1 75 ? -4.74157 -34.28744 -34.56569 1.000 116.25610 76 LYS B C 1
ATOM 5026 O O . LYS B 1 75 ? -4.79896 -33.86371 -33.40542 1.000 108.24963 76 LYS B O 1
ATOM 5045 N N . SER B 1 76 ? -3.79913 -33.88576 -35.42138 1.000 105.32919 77 SER B N 1
ATOM 5046 C CA . SER B 1 76 ? -2.83555 -32.86487 -35.02263 1.000 105.29768 77 SER B CA 1
ATOM 5047 C C . SER B 1 76 ? -3.52436 -31.52864 -34.77552 1.000 102.97363 77 SER B C 1
ATOM 5048 O O . SER B 1 76 ? -3.15797 -30.79580 -33.84934 1.000 107.18864 77 SER B O 1
ATOM 5056 N N . GLN B 1 77 ? -4.51406 -31.18748 -35.60368 1.000 101.13071 78 GLN B N 1
ATOM 5057 C CA . GLN B 1 77 ? -5.30582 -29.98914 -35.35009 1.000 101.40323 78 GLN B CA 1
ATOM 5058 C C . GLN B 1 77 ? -6.05937 -30.10682 -34.03081 1.000 102.21111 78 GLN B C 1
ATOM 5059 O O . GLN B 1 77 ? -6.14682 -29.13983 -33.26486 1.000 101.50978 78 GLN B O 1
ATOM 5073 N N . ARG B 1 78 ? -6.60755 -31.29101 -33.74846 1.000 102.79165 79 ARG B N 1
ATOM 5074 C CA . ARG B 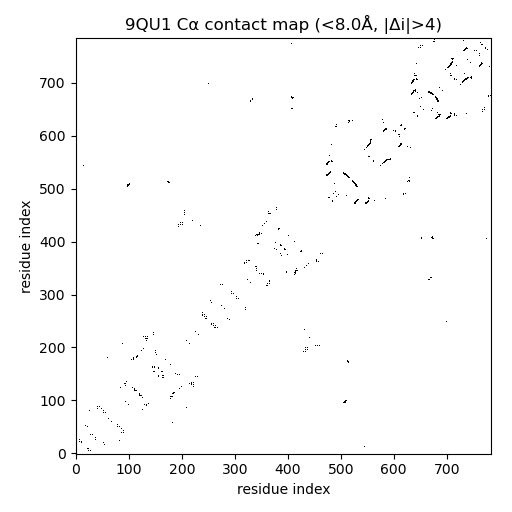1 78 ? -7.34836 -31.50310 -32.50741 1.000 105.99440 79 ARG B CA 1
ATOM 5075 C C . ARG B 1 78 ? -6.49691 -31.19049 -31.28441 1.000 99.65188 79 ARG B C 1
ATOM 5076 O O . ARG B 1 78 ? -7.02887 -30.77094 -30.24975 1.000 98.52759 79 ARG B O 1
ATOM 5097 N N . GLU B 1 79 ? -5.18228 -31.39228 -31.37657 1.000 97.79682 80 GLU B N 1
ATOM 5098 C CA . GLU B 1 79 ? -4.28882 -30.90935 -30.32953 1.000 96.03204 80 GLU B CA 1
ATOM 5099 C C . GLU B 1 79 ? -4.27588 -29.38530 -30.28539 1.000 86.90281 80 GLU B C 1
ATOM 5100 O O . GLU B 1 79 ? -4.28492 -28.78905 -29.20185 1.000 83.95956 80 GLU B O 1
ATOM 5112 N N . GLU B 1 80 ? -4.25963 -28.73836 -31.45600 1.000 100.63659 81 GLU B N 1
ATOM 5113 C CA . GLU B 1 80 ? -4.27556 -27.27979 -31.50238 1.000 93.28182 81 GLU B CA 1
ATOM 5114 C C . GLU B 1 80 ? -5.57977 -26.71185 -30.95614 1.000 84.23555 81 GLU B C 1
ATOM 5115 O O . GLU B 1 80 ? -5.58498 -25.61290 -30.38946 1.000 71.71265 81 GLU B O 1
ATOM 5127 N N . LEU B 1 81 ? -6.68995 -27.43584 -31.12050 1.000 94.82840 82 LEU B N 1
ATOM 5128 C CA . LEU B 1 81 ? -7.97777 -26.93593 -30.64847 1.000 78.53267 82 LEU B CA 1
ATOM 5129 C C . LEU B 1 81 ? -7.97420 -26.75902 -29.13679 1.000 74.95443 82 LEU B C 1
ATOM 5130 O O . LEU B 1 81 ? -8.42599 -25.73216 -28.61750 1.000 78.12089 82 LEU B O 1
ATOM 5146 N N . ASP B 1 82 ? -7.45119 -27.74626 -28.41124 1.000 70.24284 83 ASP B N 1
ATOM 5147 C CA . ASP B 1 82 ? -7.41772 -27.63731 -26.95835 1.000 78.02823 83 ASP B CA 1
ATOM 5148 C C . ASP B 1 82 ? -6.67282 -26.38120 -26.52420 1.000 76.23995 83 ASP B C 1
ATOM 5149 O O . ASP B 1 82 ? -7.10220 -25.68504 -25.59690 1.000 80.10243 83 ASP B O 1
ATOM 5158 N N . SER B 1 83 ? -5.56392 -26.06240 -27.19442 1.000 67.85327 84 SER B N 1
ATOM 5159 C CA . SER B 1 83 ? -4.82338 -24.85526 -26.84465 1.000 74.10086 84 SER B CA 1
ATOM 5160 C C . SER B 1 83 ? -5.69397 -23.61610 -27.01757 1.000 72.75115 84 SER B C 1
ATOM 5161 O O . SER B 1 83 ? -5.64743 -22.69433 -26.19449 1.000 69.50157 84 SER B O 1
ATOM 5169 N N . ILE B 1 84 ? -6.49866 -23.57853 -28.08096 1.000 72.64500 85 ILE B N 1
ATOM 5170 C CA . ILE B 1 84 ? -7.38186 -22.43832 -28.30996 1.000 67.34472 85 ILE B CA 1
ATOM 5171 C C . ILE B 1 84 ? -8.44027 -22.35542 -27.21851 1.000 67.22374 85 ILE B C 1
ATOM 5172 O O . ILE B 1 84 ? -8.68120 -21.28763 -26.64340 1.000 57.79880 85 ILE B O 1
ATOM 5188 N N . LEU B 1 85 ? -9.09528 -23.47896 -26.92225 1.000 69.44481 86 LEU B N 1
ATOM 5189 C CA . LEU B 1 85 ? -10.16511 -23.46888 -25.93295 1.000 64.69560 86 LEU B CA 1
ATOM 5190 C C . LEU B 1 85 ? -9.65099 -23.14897 -24.53713 1.000 62.64454 86 LEU B C 1
ATOM 5191 O O . LEU B 1 85 ? -10.42790 -22.67976 -23.69873 1.000 68.19639 86 LEU B O 1
ATOM 5207 N N . PHE B 1 86 ? -8.36663 -23.39425 -24.26712 1.000 67.98298 87 PHE B N 1
ATOM 5208 C CA . PHE B 1 86 ? -7.77960 -22.94666 -23.00786 1.000 64.55410 87 PHE B CA 1
ATOM 5209 C C . PHE B 1 86 ? -7.73200 -21.42546 -22.94858 1.000 63.96187 87 PHE B C 1
ATOM 5210 O O . PHE B 1 86 ? -8.10974 -20.81867 -21.93960 1.000 71.73956 87 PHE B O 1
ATOM 5227 N N . LEU B 1 87 ? -7.26671 -20.79096 -24.02711 1.000 64.62631 88 LEU B N 1
ATOM 5228 C CA . LEU B 1 87 ? -7.32037 -19.33562 -24.10346 1.000 62.27197 88 LEU B CA 1
ATOM 5229 C C . LEU B 1 87 ? -8.76096 -18.84881 -24.02895 1.000 60.82495 88 LEU B C 1
ATOM 5230 O O . LEU B 1 87 ? -9.05724 -17.85521 -23.35518 1.000 60.55919 88 LEU B O 1
ATOM 5246 N N . PHE B 1 88 ? -9.67293 -19.54522 -24.70960 1.000 61.79699 89 PHE B N 1
ATOM 5247 C CA . PHE B 1 88 ? -11.08239 -19.16604 -24.67341 1.000 54.94461 89 PHE B CA 1
ATOM 5248 C C . PHE B 1 88 ? -11.59158 -19.13684 -23.24044 1.000 54.35993 89 PHE B C 1
ATOM 5249 O O . PHE B 1 88 ? -12.24457 -18.17514 -22.81819 1.000 55.22799 89 PHE B O 1
ATOM 5266 N N . GLU B 1 89 ? -11.28880 -20.18728 -22.47374 1.000 62.05511 90 GLU B N 1
ATOM 5267 C CA . GLU B 1 89 ? -11.71497 -20.24876 -21.07975 1.000 55.81712 90 GLU B CA 1
ATOM 5268 C C . GLU B 1 89 ? -11.18933 -19.05475 -20.29348 1.000 59.45630 90 GLU B C 1
ATOM 5269 O O . GLU B 1 89 ? -11.94529 -18.39274 -19.57475 1.000 68.95103 90 GLU B O 1
ATOM 5281 N N . LYS B 1 90 ? -9.89298 -18.75775 -20.42575 1.000 61.84905 91 LYS B N 1
ATOM 5282 C CA . LYS B 1 90 ? -9.29633 -17.68729 -19.63094 1.000 61.08392 91 LYS B CA 1
ATOM 5283 C C . LYS B 1 90 ? -9.96295 -16.34791 -19.92242 1.000 57.13919 91 LYS B C 1
ATOM 5284 O O . LYS B 1 90 ? -10.15315 -15.52871 -19.01489 1.000 55.31567 91 LYS B O 1
ATOM 5303 N N . ILE B 1 91 ? -10.32704 -16.10755 -21.18245 1.000 57.38548 92 ILE B N 1
ATOM 5304 C CA . ILE B 1 91 ? -11.00199 -14.86118 -21.53225 1.000 62.18579 92 ILE B CA 1
ATOM 5305 C C . ILE B 1 91 ? -12.28657 -14.71862 -20.72627 1.000 54.44570 92 ILE B C 1
ATOM 5306 O O . ILE B 1 91 ? -12.57001 -13.66065 -20.15082 1.000 58.10327 92 ILE B O 1
ATOM 5322 N N . LEU B 1 92 ? -13.07427 -15.79290 -20.65939 1.000 50.17907 93 LEU B N 1
ATOM 5323 C CA . LEU B 1 92 ? -14.33819 -15.74520 -19.93500 1.000 38.57143 93 LEU B CA 1
ATOM 5324 C C . LEU B 1 92 ? -14.12832 -15.55192 -18.43779 1.000 52.08056 93 LEU B C 1
ATOM 5325 O O . LEU B 1 92 ? -15.00377 -14.99866 -17.76195 1.000 57.72977 93 LEU B O 1
ATOM 5341 N N . GLN B 1 93 ? -12.98526 -15.99078 -17.89963 1.000 56.24066 94 GLN B N 1
ATOM 5342 C CA . GLN B 1 93 ? -12.77076 -15.88265 -16.46022 1.000 55.54312 94 GLN B CA 1
ATOM 5343 C C . GLN B 1 93 ? -12.27381 -14.49745 -16.05969 1.000 63.83517 94 GLN B C 1
ATOM 5344 O O . GLN B 1 93 ? -12.72355 -13.94427 -15.05006 1.000 67.89593 94 GLN B O 1
ATOM 5358 N N . PHE B 1 94 ? -11.33451 -13.93254 -16.81902 1.000 57.04145 95 PHE B N 1
ATOM 5359 C CA . PHE B 1 94 ? -10.69203 -12.68610 -16.42762 1.000 62.13742 95 PHE B CA 1
ATOM 5360 C C . PHE B 1 94 ? -11.44028 -11.44693 -16.89094 1.000 61.78341 95 PHE B C 1
ATOM 5361 O O . PHE B 1 94 ? -11.13662 -10.34697 -16.41396 1.000 69.21673 95 PHE B O 1
ATOM 5378 N N . LEU B 1 95 ? -12.40860 -11.59187 -17.79633 1.000 58.11511 96 LEU B N 1
ATOM 5379 C CA . LEU B 1 95 ? -13.16100 -10.44927 -18.31579 1.000 64.22096 96 LEU B CA 1
ATOM 5380 C C . LEU B 1 95 ? -14.66547 -10.69616 -18.23788 1.000 55.10799 96 LEU B C 1
ATOM 5381 O O . LEU B 1 95 ? -15.39277 -10.49109 -19.20917 1.000 61.66359 96 LEU B O 1
ATOM 5397 N N . PRO B 1 96 ? -15.17031 -11.13839 -17.08417 1.000 54.35094 97 PRO B N 1
ATOM 5398 C CA . PRO B 1 96 ? -16.62656 -11.25371 -16.93687 1.000 47.77168 97 PRO B CA 1
ATOM 5399 C C . PRO B 1 96 ? -17.31781 -9.90644 -16.91194 1.000 58.25819 97 PRO B C 1
ATOM 5400 O O . PRO B 1 96 ? -18.53713 -9.84979 -17.11421 1.000 60.40701 97 PRO B O 1
ATOM 5411 N N . GLU B 1 97 ? -16.57587 -8.82040 -16.67322 1.000 65.72922 98 GLU B N 1
ATOM 5412 C CA . GLU B 1 97 ? -17.17731 -7.49289 -16.62416 1.000 56.48724 98 GLU B CA 1
ATOM 5413 C C . GLU B 1 97 ? -17.50578 -6.98279 -18.02484 1.000 48.63082 98 GLU B C 1
ATOM 5414 O O . GLU B 1 97 ? -18.62464 -6.52429 -18.27783 1.000 47.02263 98 GLU B O 1
ATOM 5426 N N . ARG B 1 98 ? -16.54560 -7.05813 -18.95274 1.000 53.50111 99 ARG B N 1
ATOM 5427 C CA . ARG B 1 98 ? -16.83407 -6.67053 -20.33081 1.000 46.25294 99 ARG B CA 1
ATOM 5428 C C . ARG B 1 98 ? -17.91346 -7.56227 -20.92762 1.000 44.18939 99 ARG B C 1
ATOM 5429 O O . ARG B 1 98 ? -18.79609 -7.08827 -21.65257 1.000 52.96611 99 ARG B O 1
ATOM 5450 N N . ILE B 1 99 ? -17.85435 -8.86183 -20.63096 1.000 49.35453 100 ILE B N 1
ATOM 5451 C CA . ILE B 1 99 ? -18.80538 -9.80972 -21.20291 1.000 50.40392 100 ILE B CA 1
ATOM 5452 C C . ILE B 1 99 ? -20.22821 -9.44988 -20.79862 1.000 46.33097 100 ILE B C 1
ATOM 5453 O O . ILE B 1 99 ? -21.14883 -9.46575 -21.62581 1.000 45.19023 100 ILE B O 1
ATOM 5469 N N . PHE B 1 100 ? -20.42710 -9.10169 -19.52661 1.000 48.05333 101 PHE B N 1
ATOM 5470 C CA . PHE B 1 100 ? -21.76443 -8.76745 -19.05086 1.000 44.40642 101 PHE B CA 1
ATOM 5471 C C . PHE B 1 100 ? -22.39861 -7.66299 -19.88542 1.000 40.47549 101 PHE B C 1
ATOM 5472 O O . PHE B 1 100 ? -23.62149 -7.65462 -20.07132 1.000 45.78331 101 PHE B O 1
ATOM 5489 N N . PHE B 1 101 ? -21.59582 -6.72883 -20.39464 1.000 41.97216 102 PHE B N 1
ATOM 5490 C CA . PHE B 1 101 ? -22.09399 -5.66388 -21.25307 1.000 46.38801 102 PHE B CA 1
ATOM 5491 C C . PHE B 1 101 ? -22.16533 -6.07495 -22.71740 1.000 36.69578 102 PHE B C 1
ATOM 5492 O O . PHE B 1 101 ? -22.17803 -5.20140 -23.59103 1.000 41.20859 102 PHE B O 1
ATOM 5509 N N . ARG B 1 102 ? -22.20046 -7.37945 -22.99961 1.000 36.70330 103 ARG B N 1
ATOM 5510 C CA . ARG B 1 102 ? -22.38094 -7.92598 -24.34168 1.000 32.70841 103 ARG B CA 1
ATOM 5511 C C . ARG B 1 102 ? -21.14250 -7.76523 -25.21556 1.000 34.07354 103 ARG B C 1
ATOM 5512 O O . ARG B 1 102 ? -21.23219 -7.86302 -26.44328 1.000 47.27451 103 ARG B O 1
ATOM 5533 N N . TRP B 1 103 ? -19.98522 -7.51510 -24.61242 1.000 38.29977 104 TRP B N 1
ATOM 5534 C CA . TRP B 1 103 ? -18.73111 -7.48197 -25.35880 1.000 36.16860 104 TRP B CA 1
ATOM 5535 C C . TRP B 1 103 ? -18.48767 -8.82834 -26.03245 1.000 33.00762 104 TRP B C 1
ATOM 5536 O O . TRP B 1 103 ? -18.35096 -9.85412 -25.36046 1.000 43.76020 104 TRP B O 1
ATOM 5557 N N . HIS B 1 104 ? -18.43885 -8.82250 -27.36511 1.000 33.06265 105 HIS B N 1
ATOM 5558 C CA . HIS B 1 104 ? -18.30759 -10.04614 -28.16230 1.000 39.33452 105 HIS B CA 1
ATOM 5559 C C . HIS B 1 104 ? -19.45320 -11.02073 -27.89043 1.000 40.39041 105 HIS B C 1
ATOM 5560 O O . HIS B 1 104 ? -19.26147 -12.23877 -27.83557 1.000 35.77837 105 HIS B O 1
ATOM 5574 N N . TYR B 1 105 ? -20.66294 -10.47641 -27.73448 1.000 45.94865 106 TYR B N 1
ATOM 5575 C CA . TYR B 1 105 ? -21.83726 -11.31394 -27.50239 1.000 41.83513 106 TYR B CA 1
ATOM 5576 C C . TYR B 1 105 ? -22.09960 -12.23354 -28.68875 1.000 42.28134 106 TYR B C 1
ATOM 5577 O O . TYR B 1 105 ? -22.35698 -13.43023 -28.51526 1.000 47.86583 106 TYR B O 1
ATOM 5595 N N . GLN B 1 106 ? -22.02903 -11.69332 -29.90798 1.000 44.37489 107 GLN B N 1
ATOM 5596 C CA . GLN B 1 106 ? -22.35617 -12.48942 -31.08622 1.000 47.36065 107 GLN B CA 1
ATOM 5597 C C . GLN B 1 106 ? -21.23036 -13.45168 -31.44972 1.000 50.19314 107 GLN B C 1
ATOM 5598 O O . GLN B 1 106 ? -21.49155 -14.58959 -31.85643 1.000 52.67115 107 GLN B O 1
ATOM 5612 N N . SER B 1 107 ? -19.97512 -13.01670 -31.31557 1.000 52.17659 108 SER B N 1
ATOM 5613 C CA . SER B 1 107 ? -18.85999 -13.87544 -31.70129 1.000 42.77319 108 SER B CA 1
ATOM 5614 C C . SER B 1 107 ? -18.67033 -15.01121 -30.70502 1.000 39.59492 108 SER B C 1
ATOM 5615 O O . SER B 1 107 ? -18.30124 -16.12685 -31.08691 1.000 51.01693 108 SER B O 1
ATOM 5623 N N . ILE B 1 108 ? -18.90067 -14.74642 -29.42101 1.000 41.68280 109 ILE B N 1
ATOM 5624 C CA . ILE B 1 108 ? -18.80052 -15.81421 -28.43494 1.000 42.73921 109 ILE B CA 1
ATOM 5625 C C . ILE B 1 108 ? -19.95491 -16.79079 -28.59960 1.000 38.13306 109 ILE B C 1
ATOM 5626 O O . ILE B 1 108 ? -19.77403 -18.01108 -28.50982 1.000 44.31364 109 ILE B O 1
ATOM 5642 N N . GLY B 1 109 ? -21.15868 -16.27206 -28.84367 1.000 47.93003 110 GLY B N 1
ATOM 5643 C CA . GLY B 1 109 ? -22.29936 -17.15001 -29.03828 1.000 45.53569 110 GLY B CA 1
ATOM 5644 C C . GLY B 1 109 ? -22.09506 -18.10316 -30.19789 1.000 47.30610 110 GLY B C 1
ATOM 5645 O O . GLY B 1 109 ? -22.32772 -19.30918 -30.07779 1.000 53.68727 110 GLY B O 1
ATOM 5649 N N . SER B 1 110 ? -21.63365 -17.57777 -31.33395 1.000 44.64845 111 SER B N 1
ATOM 5650 C CA . SER B 1 110 ? -21.35504 -18.44001 -32.47538 1.000 46.93849 111 SER B CA 1
ATOM 5651 C C . SER B 1 110 ? -20.35746 -19.52540 -32.09628 1.000 46.51188 111 SER B C 1
ATOM 5652 O O . SER B 1 110 ? -20.55994 -20.70709 -32.39797 1.000 53.31888 111 SER B O 1
ATOM 5660 N N . THR B 1 111 ? -19.27934 -19.14122 -31.40972 1.000 41.71839 112 THR B N 1
ATOM 5661 C CA . THR B 1 111 ? -18.23253 -20.10177 -31.08401 1.000 40.37478 112 THR B CA 1
ATOM 5662 C C . THR B 1 111 ? -18.76560 -21.21852 -30.19742 1.000 42.14292 112 THR B C 1
ATOM 5663 O O . THR B 1 111 ? -18.46235 -22.39663 -30.41856 1.000 52.90473 112 THR B O 1
ATOM 5674 N N . LEU B 1 112 ? -19.56362 -20.86912 -29.18799 1.000 49.17337 113 LEU B N 1
ATOM 5675 C CA . LEU B 1 112 ? -20.06901 -21.88005 -28.26537 1.000 46.11435 113 LEU B CA 1
ATOM 5676 C C . LEU B 1 112 ? -20.98291 -22.86927 -28.97693 1.000 41.97527 113 LEU B C 1
ATOM 5677 O O . LEU B 1 112 ? -20.92263 -24.07759 -28.72012 1.000 43.62156 113 LEU B O 1
ATOM 5693 N N . LYS B 1 113 ? -21.83365 -22.37740 -29.87927 1.000 42.38925 114 LYS B N 1
ATOM 5694 C CA . LYS B 1 113 ? -22.73509 -23.26911 -30.60141 1.000 43.20026 114 LYS B CA 1
ATOM 5695 C C . LYS B 1 113 ? -21.95703 -24.23858 -31.48226 1.000 48.96284 114 LYS B C 1
ATOM 5696 O O . LYS B 1 113 ? -22.33661 -25.40781 -31.61816 1.000 58.66824 114 LYS B O 1
ATOM 5715 N N . LYS B 1 114 ? -20.86058 -23.77525 -32.08481 1.000 44.17505 115 LYS B N 1
ATOM 5716 C CA . LYS B 1 114 ? -20.00649 -24.67362 -32.85038 1.000 44.75552 115 LYS B CA 1
ATOM 5717 C C . LYS B 1 114 ? -19.46015 -25.80325 -31.98820 1.000 44.13957 115 LYS B C 1
ATOM 5718 O O . LYS B 1 114 ? -19.05911 -26.84237 -32.52341 1.000 60.96864 115 LYS B O 1
ATOM 5737 N N . LEU B 1 115 ? -19.42439 -25.61887 -30.67051 1.000 42.98053 116 LEU B N 1
ATOM 5738 C CA . LEU B 1 115 ? -19.00925 -26.66630 -29.74851 1.000 45.09865 116 LEU B CA 1
ATOM 5739 C C . LEU B 1 115 ? -20.18219 -27.44596 -29.17476 1.000 47.44109 116 LEU B C 1
ATOM 5740 O O . LEU B 1 115 ? -20.03729 -28.63676 -28.87614 1.000 55.42095 116 LEU B O 1
ATOM 5756 N N . LEU B 1 116 ? -21.33657 -26.79867 -29.01023 1.000 39.85247 117 LEU B N 1
ATOM 5757 C CA . LEU B 1 116 ? -22.50248 -27.45738 -28.44204 1.000 41.93911 117 LEU B CA 1
ATOM 5758 C C . LEU B 1 116 ? -23.23440 -28.33465 -29.44658 1.000 50.41682 117 LEU B C 1
ATOM 5759 O O . LEU B 1 116 ? -23.99477 -29.21876 -29.03311 1.000 59.31919 117 LEU B O 1
ATOM 5775 N N . HIS B 1 117 ? -23.01352 -28.11980 -30.74262 1.000 49.62338 118 HIS B N 1
ATOM 5776 C CA . HIS B 1 117 ? -23.72665 -28.86511 -31.77266 1.000 50.49463 118 HIS B CA 1
ATOM 5777 C C . HIS B 1 117 ? -23.73718 -30.35306 -31.44765 1.000 57.70190 118 HIS B C 1
ATOM 5778 O O . HIS B 1 117 ? -22.69034 -30.95340 -31.18702 1.000 55.39548 118 HIS B O 1
ATOM 5792 N N . THR B 1 118 ? -24.93645 -30.94402 -31.45412 1.000 61.84872 119 THR B N 1
ATOM 5793 C CA . THR B 1 118 ? -25.08306 -32.33463 -31.03863 1.000 64.03388 119 THR B CA 1
ATOM 5794 C C . THR B 1 118 ? -24.31610 -33.29023 -31.94214 1.000 63.70553 119 THR B C 1
ATOM 5795 O O . THR B 1 118 ? -24.02391 -34.41822 -31.52905 1.000 63.56532 119 THR B O 1
ATOM 5806 N N . GLY B 1 119 ? -23.98143 -32.86764 -33.16011 1.000 54.92627 120 GLY B N 1
ATOM 5807 C CA . GLY B 1 119 ? -23.15258 -33.68385 -34.02358 1.000 51.89785 120 GLY B CA 1
ATOM 5808 C C . GLY B 1 119 ? -21.69377 -33.73597 -33.62172 1.000 54.76216 120 GLY B C 1
ATOM 5809 O O . GLY B 1 119 ? -20.92632 -34.48395 -34.23813 1.000 66.97002 120 GLY B O 1
ATOM 5813 N N . ASN B 1 120 ? -21.29410 -32.96082 -32.61802 1.000 58.75721 121 ASN B N 1
ATOM 5814 C CA . ASN B 1 120 ? -19.92069 -32.97967 -32.14522 1.000 55.70754 121 ASN B CA 1
ATOM 5815 C C . ASN B 1 120 ? -19.67851 -34.18647 -31.24343 1.000 56.03043 121 ASN B C 1
ATOM 5816 O O . ASN B 1 120 ? -20.60547 -34.77635 -30.68014 1.000 53.12553 121 ASN B O 1
ATOM 5827 N N . SER B 1 121 ? -18.40562 -34.54845 -31.11167 1.000 57.95093 122 SER B N 1
ATOM 5828 C CA . SER B 1 121 ? -18.02392 -35.60617 -30.19158 1.000 54.17277 122 SER B CA 1
ATOM 5829 C C . SER B 1 121 ? -18.43246 -35.23346 -28.76996 1.000 53.71596 122 SER B C 1
ATOM 5830 O O . SER B 1 121 ? -18.62851 -34.06183 -28.43631 1.000 60.42352 122 SER B O 1
ATOM 5838 N N . ILE B 1 122 ? -18.55738 -36.25493 -27.92160 1.000 52.99276 123 ILE B N 1
ATOM 5839 C CA . ILE B 1 122 ? -18.96376 -36.01499 -26.54049 1.000 51.70565 123 ILE B CA 1
ATOM 5840 C C . ILE B 1 122 ? -17.96779 -35.09059 -25.85206 1.000 50.20682 123 ILE B C 1
ATOM 5841 O O . ILE B 1 122 ? -18.34940 -34.20465 -25.07753 1.000 56.47000 123 ILE B O 1
ATOM 5857 N N . LYS B 1 123 ? -16.67584 -35.28059 -26.12482 1.000 53.45598 124 LYS B N 1
ATOM 5858 C CA . LYS B 1 123 ? -15.65981 -34.40574 -25.54936 1.000 57.95352 124 LYS B CA 1
ATOM 5859 C C . LYS B 1 123 ? -15.95315 -32.94526 -25.87254 1.000 52.99476 124 LYS B C 1
ATOM 5860 O O . LYS B 1 123 ? -16.02811 -32.10048 -24.97260 1.000 56.30533 124 LYS B O 1
ATOM 5879 N N . ILE B 1 124 ? -16.15422 -32.63495 -27.15484 1.000 54.28342 125 ILE B N 1
ATOM 5880 C CA . ILE B 1 124 ? -16.37861 -31.24926 -27.56032 1.000 57.57758 125 ILE B CA 1
ATOM 5881 C C . ILE B 1 124 ? -17.68116 -30.71800 -26.97130 1.000 53.89279 125 ILE B C 1
ATOM 5882 O O . ILE B 1 124 ? -17.75190 -29.56790 -26.52224 1.000 55.85876 125 ILE B O 1
ATOM 5898 N N . ARG B 1 125 ? -18.73488 -31.53539 -26.97126 1.000 54.82460 126 ARG B N 1
ATOM 5899 C CA . ARG B 1 125 ? -20.00386 -31.07862 -26.41461 1.000 52.48252 126 ARG B CA 1
ATOM 5900 C C . ARG B 1 125 ? -19.85816 -30.72718 -24.93870 1.000 52.32799 126 ARG B C 1
ATOM 5901 O O . ARG B 1 125 ? -20.37102 -29.69765 -24.48394 1.000 62.77424 126 ARG B O 1
ATOM 5922 N N . CYS B 1 126 ? -19.14868 -31.56202 -24.17677 1.000 49.48218 127 CYS B N 1
ATOM 5923 C CA . CYS B 1 126 ? -18.93132 -31.26301 -22.76557 1.000 44.52166 127 CYS B CA 1
ATOM 5924 C C . CYS B 1 126 ? -18.15270 -29.96420 -22.59058 1.000 51.37422 127 CYS B C 1
ATOM 5925 O O . CYS B 1 126 ? -18.44586 -29.16949 -21.68922 1.000 47.56490 127 CYS B O 1
ATOM 5933 N N . GLU B 1 127 ? -17.14707 -29.73313 -23.43428 1.000 57.88831 128 GLU B N 1
ATOM 5934 C CA . GLU B 1 127 ? -16.38895 -28.49173 -23.32749 1.000 54.38744 128 GLU B CA 1
ATOM 5935 C C . GLU B 1 127 ? -17.24639 -27.29002 -23.70448 1.000 50.27839 128 GLU B C 1
ATOM 5936 O O . GLU B 1 127 ? -17.08443 -26.20877 -23.12666 1.000 50.95413 128 GLU B O 1
ATOM 5948 N N . GLY B 1 128 ? -18.16011 -27.45524 -24.66214 1.000 51.39808 129 GLY B N 1
ATOM 5949 C CA . GLY B 1 128 ? -19.09813 -26.38570 -24.95646 1.000 43.94345 129 GLY B CA 1
ATOM 5950 C C . GLY B 1 128 ? -19.98907 -26.06738 -23.77256 1.000 42.48758 129 GLY B C 1
ATOM 5951 O O . GLY B 1 128 ? -20.30814 -24.90400 -23.51555 1.000 48.51264 129 GLY B O 1
ATOM 5955 N N . ILE B 1 129 ? -20.39850 -27.09916 -23.03193 1.000 50.93749 130 ILE B N 1
ATOM 5956 C CA . ILE B 1 129 ? -21.22809 -26.88939 -21.84979 1.000 46.58227 130 ILE B CA 1
ATOM 5957 C C . ILE B 1 129 ? -20.44049 -26.17281 -20.76053 1.000 43.26305 130 ILE B C 1
ATOM 5958 O O . ILE B 1 129 ? -20.96145 -25.27870 -20.08295 1.000 45.68116 130 ILE B O 1
ATOM 5974 N N . ARG B 1 130 ? -19.18019 -2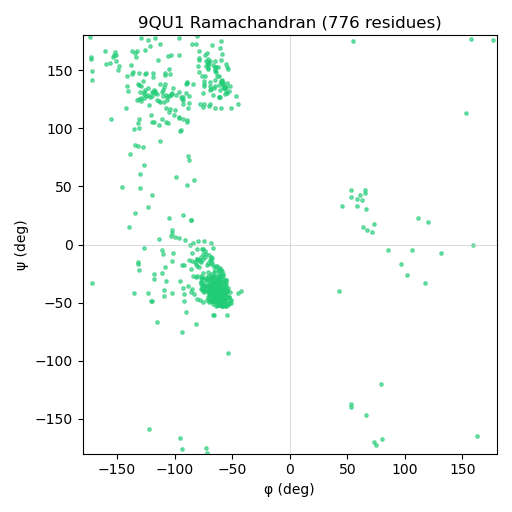6.56051 -20.56317 1.000 46.10233 131 ARG B N 1
ATOM 5975 C CA . ARG B 1 130 ? -18.35992 -25.91475 -19.54463 1.000 39.66544 131 ARG B CA 1
ATOM 5976 C C . ARG B 1 130 ? -18.18512 -24.43085 -19.84639 1.000 50.94077 131 ARG B C 1
ATOM 5977 O O . ARG B 1 130 ? -18.39727 -23.57625 -18.97695 1.000 50.97555 131 ARG B O 1
ATOM 5998 N N . LEU B 1 131 ? -17.81393 -24.10375 -21.08686 1.000 49.44004 132 LEU B N 1
ATOM 5999 C CA . LEU B 1 131 ? -17.57470 -22.70834 -21.43745 1.000 49.80898 132 LEU B CA 1
ATOM 6000 C C . LEU B 1 131 ? -18.87645 -21.92104 -21.52295 1.000 44.86787 132 LEU B C 1
ATOM 6001 O O . LEU B 1 131 ? -18.88739 -20.71303 -21.25594 1.000 35.43611 132 LEU B O 1
ATOM 6017 N N . PHE B 1 132 ? -19.97723 -22.57710 -21.89726 1.000 46.21389 133 PHE B N 1
ATOM 6018 C CA . PHE B 1 132 ? -21.26099 -21.88637 -21.93505 1.000 39.24082 133 PHE B CA 1
ATOM 6019 C C . PHE B 1 132 ? -21.66958 -21.42703 -20.54045 1.000 42.95325 133 PHE B C 1
ATOM 6020 O O . PHE B 1 132 ? -22.05489 -20.26816 -20.34123 1.000 39.21897 133 PHE B O 1
ATOM 6037 N N . LEU B 1 133 ? -21.57489 -22.32324 -19.55391 1.000 43.96635 134 LEU B N 1
ATOM 6038 C CA . LEU B 1 133 ? -21.93062 -21.94970 -18.18912 1.000 36.88423 134 LEU B CA 1
ATOM 6039 C C . LEU B 1 133 ? -21.06449 -20.79632 -17.70218 1.000 33.51152 134 LEU B C 1
ATOM 6040 O O . LEU B 1 133 ? -21.56386 -19.85554 -17.07522 1.000 36.08003 134 LEU B O 1
ATOM 6056 N N . LEU B 1 134 ? -19.76325 -20.84658 -17.99309 1.000 42.27068 135 LEU B N 1
ATOM 6057 C CA . LEU B 1 134 ? -18.88518 -19.72742 -17.67053 1.000 39.92878 135 LEU B CA 1
ATOM 6058 C C . LEU B 1 134 ? -19.38069 -18.44297 -18.32284 1.000 37.01014 135 LEU B C 1
ATOM 6059 O O . LEU B 1 134 ? -19.46156 -17.39127 -17.67663 1.000 39.79849 135 LEU B O 1
ATOM 6075 N N . TRP B 1 135 ? -19.71832 -18.51191 -19.61049 1.000 38.12203 136 TRP B N 1
ATOM 6076 C CA . TRP B 1 135 ? -20.22730 -17.33583 -20.30654 1.000 42.01611 136 TRP B CA 1
ATOM 6077 C C . TRP B 1 135 ? -21.49060 -16.81527 -19.63666 1.000 40.61269 136 TRP B C 1
ATOM 6078 O O . TRP B 1 135 ? -21.60048 -15.62175 -19.32673 1.000 32.76874 136 TRP B O 1
ATOM 6099 N N . LEU B 1 136 ? -22.44849 -17.71242 -19.38074 1.000 38.69959 137 LEU B N 1
ATOM 6100 C CA . LEU B 1 136 ? -23.75439 -17.29169 -18.88512 1.000 32.89661 137 LEU B CA 1
ATOM 6101 C C . LEU B 1 136 ? -23.66767 -16.74033 -17.46861 1.000 34.66922 137 LEU B C 1
ATOM 6102 O O . LEU B 1 136 ? -24.48385 -15.89135 -17.08942 1.000 42.60281 137 LEU B O 1
ATOM 6118 N N . GLN B 1 137 ? -22.69888 -17.20271 -16.67403 1.000 33.52970 138 GLN B N 1
ATOM 6119 C CA . GLN B 1 137 ? -22.51093 -16.63117 -15.34538 1.000 34.66769 138 GLN B CA 1
ATOM 6120 C C . GLN B 1 137 ? -22.12505 -15.16205 -15.44329 1.000 37.57640 138 GLN B C 1
ATOM 6121 O O . GLN B 1 137 ? -22.69717 -14.30798 -14.75548 1.000 51.04753 138 GLN B O 1
ATOM 6135 N N . ALA B 1 138 ? -21.15355 -14.84705 -16.30226 1.000 42.56113 139 ALA B N 1
ATOM 6136 C CA . ALA B 1 138 ? -20.78909 -13.45113 -16.51186 1.000 38.93089 139 ALA B CA 1
ATOM 6137 C C . ALA B 1 138 ? -21.92723 -12.69595 -17.18177 1.000 33.12256 139 ALA B C 1
ATOM 6138 O O . ALA B 1 138 ? -22.28543 -11.58953 -16.76123 1.000 39.16179 139 ALA B O 1
ATOM 6145 N N . LEU B 1 139 ? -22.52162 -13.29244 -18.21854 1.000 35.32090 140 LEU B N 1
ATOM 6146 C CA . LEU B 1 139 ? -23.56721 -12.60298 -18.96909 1.000 42.33374 140 LEU B CA 1
ATOM 6147 C C . LEU B 1 139 ? -24.78830 -12.34623 -18.09591 1.000 34.78808 140 LEU B C 1
ATOM 6148 O O . LEU B 1 139 ? -25.36900 -11.25547 -18.13649 1.000 37.83672 140 LEU B O 1
ATOM 6164 N N . GLN B 1 140 ? -25.19547 -13.33584 -17.29941 1.000 46.87898 141 GLN B N 1
ATOM 6165 C CA . GLN B 1 140 ? -26.14875 -13.07348 -16.22729 1.000 46.82962 141 GLN B CA 1
ATOM 6166 C C . GLN B 1 140 ? -27.51569 -12.67095 -16.77041 1.000 47.26363 141 GLN B C 1
ATOM 6167 O O . GLN B 1 140 ? -27.93550 -13.14476 -17.83142 1.000 42.91641 141 GLN B O 1
ATOM 6181 N N . THR B 1 141 ? -28.21789 -11.79658 -16.04713 1.000 48.12039 142 THR B N 1
ATOM 6182 C CA . THR B 1 141 ? -29.52961 -11.32830 -16.47792 1.000 45.92104 142 THR B CA 1
ATOM 6183 C C . THR B 1 141 ? -29.45579 -10.46940 -17.73150 1.000 50.37031 142 THR B C 1
ATOM 6184 O O . THR B 1 141 ? -30.50002 -10.16960 -18.31944 1.000 67.39097 142 THR B O 1
ATOM 6195 N N . ASN B 1 142 ? -28.26010 -10.05372 -18.14163 1.000 43.50189 143 ASN B N 1
ATOM 6196 C CA . ASN B 1 142 ? -28.09592 -9.29172 -19.37231 1.000 41.98120 143 ASN B CA 1
ATOM 6197 C C . ASN B 1 142 ? -28.10531 -10.18687 -20.60339 1.000 38.67972 143 ASN B C 1
ATOM 6198 O O . ASN B 1 142 ? -27.91048 -9.69237 -21.71858 1.000 45.76933 143 ASN B O 1
ATOM 6209 N N . CYS B 1 143 ? -28.31155 -11.48732 -20.42437 1.000 40.72833 144 CYS B N 1
ATOM 6210 C CA . CYS B 1 143 ? -28.46167 -12.38776 -21.55029 1.000 43.27573 144 CYS B CA 1
ATOM 6211 C C . CYS B 1 143 ? -29.80570 -12.15586 -22.23628 1.000 40.96255 144 CYS B C 1
ATOM 6212 O O . CYS B 1 143 ? -30.71288 -11.51441 -21.69574 1.000 47.70307 144 CYS B O 1
ATOM 6220 N N . ALA B 1 144 ? -29.92631 -12.69606 -23.44490 1.000 38.67774 145 ALA B N 1
ATOM 6221 C CA . ALA B 1 144 ? -31.18049 -12.70870 -24.17550 1.000 42.55530 145 ALA B CA 1
ATOM 6222 C C . ALA B 1 144 ? -31.87932 -14.04932 -23.95716 1.000 38.04013 145 ALA B C 1
ATOM 6223 O O . ALA B 1 144 ? -31.36196 -14.95131 -23.29391 1.000 49.99382 145 ALA B O 1
ATOM 6230 N N . GLU B 1 145 ? -33.07498 -14.17941 -24.53422 1.000 49.80372 146 GLU B N 1
ATOM 6231 C CA . GLU B 1 145 ? -33.85727 -15.39799 -24.35248 1.000 43.18813 146 GLU B CA 1
ATOM 6232 C C . GLU B 1 145 ? -33.09647 -16.61738 -24.85206 1.000 47.06257 146 GLU B C 1
ATOM 6233 O O . GLU B 1 145 ? -33.10347 -17.67093 -24.20523 1.000 58.31550 146 GLU B O 1
ATOM 6245 N N . GLU B 1 146 ? -32.42503 -16.49043 -25.99652 1.000 46.49342 147 GLU B N 1
ATOM 6246 C CA . GLU B 1 146 ? -31.75250 -17.63718 -26.59817 1.000 56.15000 147 GLU B CA 1
ATOM 6247 C C . GLU B 1 146 ? -30.84289 -18.34029 -25.59645 1.000 50.39937 147 GLU B C 1
ATOM 6248 O O . GLU B 1 146 ? -30.88436 -19.56994 -25.46095 1.000 43.28319 147 GLU B O 1
ATOM 6260 N N . GLN B 1 147 ? -30.02349 -17.57134 -24.87070 1.000 40.74299 148 GLN B N 1
ATOM 6261 C CA . GLN B 1 147 ? -29.09282 -18.17853 -23.92311 1.000 38.78616 148 GLN B CA 1
ATOM 6262 C C . GLN B 1 147 ? -29.83478 -18.95321 -22.84048 1.000 45.33641 148 GLN B C 1
ATOM 6263 O O . GLN B 1 147 ? -29.39385 -20.03150 -22.42099 1.000 45.96407 148 GLN B O 1
ATOM 6277 N N . VAL B 1 148 ? -30.95697 -18.41389 -22.36386 1.000 43.35248 149 VAL B N 1
ATOM 6278 C CA . VAL B 1 148 ? -31.74925 -19.12759 -21.36733 1.000 48.89995 149 VAL B CA 1
ATOM 6279 C C . VAL B 1 148 ? -32.23456 -20.45381 -21.93748 1.000 40.24269 149 VAL B C 1
ATOM 6280 O O . VAL B 1 148 ? -32.06563 -21.51568 -21.32616 1.000 45.62102 149 VAL B O 1
ATOM 6293 N N . LEU B 1 149 ? -32.82200 -20.41374 -23.13424 1.000 41.52866 150 LEU B N 1
ATOM 6294 C CA . LEU B 1 149 ? -33.36747 -21.62818 -23.72836 1.000 40.44811 150 LEU B CA 1
ATOM 6295 C C . LEU B 1 149 ? -32.27650 -22.65885 -23.97078 1.000 46.87487 150 LEU B C 1
ATOM 6296 O O . LEU B 1 149 ? -32.47054 -23.85336 -23.71624 1.000 49.66644 150 LEU B O 1
ATOM 6312 N N . ILE B 1 150 ? -31.12153 -22.21738 -24.46715 1.000 49.59714 151 ILE B N 1
ATOM 6313 C CA . ILE B 1 150 ? -29.99986 -23.13234 -24.64004 1.000 37.88190 151 ILE B CA 1
ATOM 6314 C C . ILE B 1 150 ? -29.67917 -23.81323 -23.31831 1.000 38.93192 151 ILE B C 1
ATOM 6315 O O . ILE B 1 150 ? -29.52165 -25.03769 -23.25115 1.000 45.44782 151 ILE B O 1
ATOM 6331 N N . PHE B 1 151 ? -29.59707 -23.02994 -22.24030 1.000 37.30771 152 PHE B N 1
ATOM 6332 C CA . PHE B 1 151 ? -29.32440 -23.62118 -20.93673 1.000 37.70555 152 PHE B CA 1
ATOM 6333 C C . PHE B 1 151 ? -30.34825 -24.69676 -20.60946 1.000 36.54347 152 PHE B C 1
ATOM 6334 O O . PHE B 1 151 ? -30.01788 -25.71186 -19.98500 1.000 48.16743 152 PHE B O 1
ATOM 6351 N N . ALA B 1 152 ? -31.59750 -24.49430 -21.02502 1.000 41.00525 153 ALA B N 1
ATOM 6352 C CA . ALA B 1 152 ? -32.65016 -25.45420 -20.73102 1.000 47.17090 153 ALA B CA 1
ATOM 6353 C C . ALA B 1 152 ? -32.56110 -26.70600 -21.59342 1.000 46.71541 153 ALA B C 1
ATOM 6354 O O . ALA B 1 152 ? -33.04432 -27.76438 -21.17551 1.000 49.25193 153 ALA B O 1
ATOM 6361 N N . CYS B 1 153 ? -31.94815 -26.61546 -22.77331 1.000 41.47313 154 CYS B N 1
ATOM 6362 C CA . CYS B 1 153 ? -31.85646 -27.73842 -23.69508 1.000 46.01493 154 CYS B CA 1
ATOM 6363 C C . CYS B 1 153 ? -30.51194 -28.45410 -23.63474 1.000 42.76594 154 CYS B C 1
ATOM 6364 O O . CYS B 1 153 ? -30.25835 -29.33872 -24.45762 1.000 55.45151 154 CYS B O 1
ATOM 6371 N N . LEU B 1 154 ? -29.64298 -28.09490 -22.68876 1.000 41.09538 155 LEU B N 1
ATOM 6372 C CA . LEU B 1 154 ? -28.31904 -28.70659 -22.65150 1.000 38.16858 155 LEU B CA 1
ATOM 6373 C C . LEU B 1 154 ? -28.39534 -30.20850 -22.38849 1.000 46.27769 155 LEU B C 1
ATOM 6374 O O . LEU B 1 154 ? -27.53374 -30.95721 -22.86301 1.000 50.53750 155 LEU B O 1
ATOM 6390 N N . VAL B 1 155 ? -29.39670 -30.65823 -21.64927 1.000 47.81051 156 VAL B N 1
ATOM 6391 C CA . VAL B 1 155 ? -29.50505 -32.06656 -21.23926 1.000 44.76123 156 VAL B CA 1
ATOM 6392 C C . VAL B 1 155 ? -30.58112 -32.71783 -22.09367 1.000 52.44392 156 VAL B C 1
ATOM 6393 O O . VAL B 1 155 ? -31.76406 -32.35867 -21.96831 1.000 69.14183 156 VAL B O 1
ATOM 6406 N N . PRO B 1 156 ? -30.23856 -33.67165 -22.96296 1.000 47.05223 157 PRO B N 1
ATOM 6407 C CA . PRO B 1 156 ? -31.26696 -34.31791 -23.78499 1.000 60.59327 157 PRO B CA 1
ATOM 6408 C C . PRO B 1 156 ? -32.26007 -35.09802 -22.93936 1.000 67.74353 157 PRO B C 1
ATOM 6409 O O . PRO B 1 156 ? -31.92112 -35.65083 -21.89145 1.000 76.84122 157 PRO B O 1
ATOM 6420 N N . GLY B 1 157 ? -33.50385 -35.14549 -23.41854 1.000 72.68136 158 GLY B N 1
ATOM 6421 C CA . GLY B 1 157 ? -34.55664 -35.92164 -22.81453 1.000 78.22564 158 GLY B CA 1
ATOM 6422 C C . GLY B 1 157 ? -35.52818 -35.11775 -21.97398 1.000 79.07297 158 GLY B C 1
ATOM 6423 O O . GLY B 1 157 ? -36.68647 -35.52359 -21.82775 1.000 79.32345 158 GLY B O 1
ATOM 6427 N N . PHE B 1 158 ? -35.09127 -33.98827 -21.42598 1.000 74.76909 159 PHE B N 1
ATOM 6428 C CA . PHE B 1 158 ? -35.97160 -33.18397 -20.59338 1.000 73.85251 159 PHE B CA 1
ATOM 6429 C C . PHE B 1 158 ? -37.05115 -32.50922 -21.43934 1.000 87.22294 159 PHE B C 1
ATOM 6430 O O . PHE B 1 158 ? -36.83351 -32.21072 -22.61709 1.000 90.22585 159 PHE B O 1
ATOM 6447 N N . PRO B 1 159 ? -38.22720 -32.25556 -20.86057 1.000 93.08798 160 PRO B N 1
ATOM 6448 C CA . PRO B 1 159 ? -39.25875 -31.51645 -21.60043 1.000 90.03659 160 PRO B CA 1
ATOM 6449 C C . PRO B 1 159 ? -38.75805 -30.13966 -22.01073 1.000 91.86138 160 PRO B C 1
ATOM 6450 O O . PRO B 1 159 ? -38.08979 -29.44504 -21.24154 1.000 92.09141 160 PRO B O 1
ATOM 6461 N N . ALA B 1 160 ? -39.10386 -29.74208 -23.23117 1.000 93.44732 161 ALA B N 1
ATOM 6462 C CA . ALA B 1 160 ? -38.66119 -28.47967 -23.80018 1.000 91.89058 161 ALA B CA 1
ATOM 6463 C C . ALA B 1 160 ? -39.86586 -27.60817 -24.11690 1.000 88.38486 161 ALA B C 1
ATOM 6464 O O . ALA B 1 160 ? -40.94013 -28.10667 -24.46616 1.000 101.64700 161 ALA B O 1
ATOM 6471 N N . VAL B 1 161 ? -39.67715 -26.29522 -23.98465 1.000 96.54859 162 VAL B N 1
ATOM 6472 C CA . VAL B 1 161 ? -40.73704 -25.32589 -24.22847 1.000 99.60394 162 VAL B CA 1
ATOM 6473 C C . VAL B 1 161 ? -40.09962 -24.03143 -24.70977 1.000 88.43499 162 VAL B C 1
ATOM 6474 O O . VAL B 1 161 ? -38.91415 -23.77753 -24.48712 1.000 94.48148 162 VAL B O 1
ATOM 6487 N N . MET B 1 162 ? -40.89582 -23.21736 -25.39615 1.000 95.64882 163 MET B N 1
ATOM 6488 C CA . MET B 1 162 ? -40.48715 -21.87982 -25.80548 1.000 100.54115 163 MET B CA 1
ATOM 6489 C C . MET B 1 162 ? -41.70344 -21.17664 -26.38727 1.000 111.25723 163 MET B C 1
ATOM 6490 O O . MET B 1 162 ? -42.58579 -21.81948 -26.96581 1.000 112.29291 163 MET B O 1
ATOM 6504 N N . SER B 1 163 ? -41.73475 -19.85301 -26.23461 1.000 128.19534 164 SER B N 1
ATOM 6505 C CA . SER B 1 163 ? -42.89439 -19.05334 -26.60427 1.000 126.41239 164 SER B CA 1
ATOM 6506 C C . SER B 1 163 ? -42.69810 -18.21888 -27.85995 1.000 126.58271 164 SER B C 1
ATOM 6507 O O . SER B 1 163 ? -43.66953 -17.98052 -28.58021 1.000 133.48046 164 SER B O 1
ATOM 6515 N N . SER B 1 164 ? -41.47396 -17.76877 -28.14306 1.000 116.77173 165 SER B N 1
ATOM 6516 C CA . SER B 1 164 ? -41.26952 -16.85647 -29.26351 1.000 109.12050 165 SER B CA 1
ATOM 6517 C C . SER B 1 164 ? -41.62846 -17.51235 -30.59117 1.000 125.05115 165 SER B C 1
ATOM 6518 O O . SER B 1 164 ? -42.27076 -16.88960 -31.44543 1.000 137.35837 165 SER B O 1
ATOM 6526 N N . ARG B 1 165 ? -41.22029 -18.76302 -30.78630 1.000 103.56732 166 ARG B N 1
ATOM 6527 C CA . ARG B 1 165 ? -41.42174 -19.44271 -32.06103 1.000 106.73587 166 ARG B CA 1
ATOM 6528 C C . ARG B 1 165 ? -41.67446 -20.93331 -31.82390 1.000 108.69164 166 ARG B C 1
ATOM 6529 O O . ARG B 1 165 ? -41.05330 -21.80081 -32.44082 1.000 110.47472 166 ARG B O 1
ATOM 6550 N N . GLY B 1 166 ? -42.59993 -21.24841 -30.91886 1.000 112.28105 167 GLY B N 1
ATOM 6551 C CA . GLY B 1 166 ? -43.00996 -22.61517 -30.68883 1.000 99.33740 167 GLY B CA 1
ATOM 6552 C C . GLY B 1 166 ? -42.05740 -23.38935 -29.80038 1.000 100.74258 167 GLY B C 1
ATOM 6553 O O . GLY B 1 166 ? -41.18036 -22.81808 -29.14834 1.000 102.42551 167 GLY B O 1
ATOM 6557 N N . PRO B 1 167 ? -42.21913 -24.71274 -29.75294 1.000 98.59558 168 PRO B N 1
ATOM 6558 C CA . PRO B 1 167 ? -41.33086 -25.53782 -28.92408 1.000 96.15215 168 PRO B CA 1
ATOM 6559 C C . PRO B 1 167 ? -39.87289 -25.39138 -29.33411 1.000 95.22673 168 PRO B C 1
ATOM 6560 O O . PRO B 1 167 ? -39.54555 -24.91122 -30.42176 1.000 95.32113 168 PRO B O 1
ATOM 6571 N N . CYS B 1 168 ? -38.98769 -25.82358 -28.43714 1.000 94.60294 169 CYS B N 1
ATOM 6572 C CA . CYS B 1 168 ? -37.55637 -25.64843 -28.61227 1.000 72.00664 169 CYS B CA 1
ATOM 6573 C C . CYS B 1 168 ? -36.82813 -26.97709 -28.49210 1.000 74.74850 169 CYS B C 1
ATOM 6574 O O . CYS B 1 168 ? -37.23582 -27.86890 -27.74346 1.000 76.37097 169 CYS B O 1
ATOM 6581 N N . THR B 1 169 ? -35.74646 -27.09549 -29.25679 1.000 70.85473 170 THR B N 1
ATOM 6582 C CA . THR B 1 169 ? -34.76458 -28.15308 -29.08834 1.000 64.16000 170 THR B CA 1
ATOM 6583 C C . THR B 1 169 ? -33.38852 -27.52466 -29.22919 1.000 58.46889 170 THR B C 1
ATOM 6584 O O . THR B 1 169 ? -33.23456 -26.49063 -29.88503 1.000 66.85793 170 THR B O 1
ATOM 6595 N N . LEU B 1 170 ? -32.38449 -28.15185 -28.61869 1.000 60.31532 171 LEU B N 1
ATOM 6596 C CA . LEU B 1 170 ? -31.02226 -27.67948 -28.82933 1.000 53.07045 171 LEU B CA 1
ATOM 6597 C C . LEU B 1 170 ? -30.71105 -27.64200 -30.31695 1.000 62.59267 171 LEU B C 1
ATOM 6598 O O . LEU B 1 170 ? -30.30119 -26.61215 -30.84621 1.000 64.26875 171 LEU B O 1
ATOM 6614 N N . GLU B 1 171 ? -30.98698 -28.74024 -31.02424 1.000 69.39871 172 GLU B N 1
ATOM 6615 C CA . GLU B 1 171 ? -30.64535 -28.81661 -32.44113 1.000 66.96602 172 GLU B CA 1
ATOM 6616 C C . GLU B 1 171 ? -31.32973 -27.71194 -33.23703 1.000 59.29908 172 GLU B C 1
ATOM 6617 O O . GLU B 1 171 ? -30.73486 -27.14144 -34.15951 1.000 59.62794 172 GLU B O 1
ATOM 6629 N N . THR B 1 172 ? -32.58342 -27.39902 -32.90049 1.000 63.67954 173 THR B N 1
ATOM 6630 C CA . THR B 1 172 ? -33.29079 -26.34161 -33.61334 1.000 59.75089 173 THR B CA 1
ATOM 6631 C C . THR B 1 172 ? -32.72541 -24.96784 -33.28384 1.000 60.93410 173 THR B C 1
ATOM 6632 O O . THR B 1 172 ? -32.71043 -24.08182 -34.14569 1.000 66.15778 173 THR B O 1
ATOM 6643 N N . LEU B 1 173 ? -32.27362 -24.76804 -32.04338 1.000 66.54821 174 LEU B N 1
ATOM 6644 C CA . LEU B 1 173 ? -31.73612 -23.46893 -31.65308 1.000 60.98876 174 LEU B CA 1
ATOM 6645 C C . LEU B 1 173 ? -30.46490 -23.13586 -32.42792 1.000 57.85445 174 LEU B C 1
ATOM 6646 O O . LEU B 1 173 ? -30.30560 -22.00939 -32.91098 1.000 61.33870 174 LEU B O 1
ATOM 6662 N N . ILE B 1 174 ? -29.54696 -24.09981 -32.56152 1.000 58.87590 175 ILE B N 1
ATOM 6663 C CA . ILE B 1 174 ? -28.30962 -23.83011 -33.28984 1.000 53.62855 175 ILE B CA 1
ATOM 6664 C C . ILE B 1 174 ? -28.58578 -23.69662 -34.78450 1.000 54.78398 175 ILE B C 1
ATOM 6665 O O . ILE B 1 174 ? -28.01903 -22.82584 -35.45470 1.000 58.98765 175 ILE B O 1
ATOM 6681 N N . ASN B 1 175 ? -29.47209 -24.53268 -35.32801 1.000 63.45416 176 ASN B N 1
ATOM 6682 C CA . ASN B 1 175 ? -29.65752 -24.65568 -36.77438 1.000 66.15726 176 ASN B CA 1
ATOM 6683 C C . ASN B 1 175 ? -31.12096 -24.46249 -37.15217 1.000 65.84228 176 ASN B C 1
ATOM 6684 O O . ASN B 1 175 ? -31.79293 -25.40058 -37.59772 1.000 68.34712 176 ASN B O 1
ATOM 6695 N N . PRO B 1 176 ? -31.64576 -23.24888 -36.99396 1.000 70.73666 177 PRO B N 1
ATOM 6696 C CA . PRO B 1 176 ? -32.94625 -22.92899 -37.59530 1.000 76.82852 177 PRO B CA 1
ATOM 6697 C C . PRO B 1 176 ? -32.83475 -22.82954 -39.10800 1.000 85.52214 177 PRO B C 1
ATOM 6698 O O . PRO B 1 176 ? -31.77149 -22.52954 -39.65599 1.000 98.91397 177 PRO B O 1
ATOM 6709 N N . SER B 1 177 ? -33.95148 -23.07845 -39.78521 1.000 83.16074 178 SER B N 1
ATOM 6710 C CA . SER B 1 177 ? -33.96306 -23.06117 -41.24527 1.000 91.87596 178 SER B CA 1
ATOM 6711 C C . SER B 1 177 ? -35.25335 -22.46003 -41.78974 1.000 101.47497 178 SER B C 1
ATOM 6712 O O . SER B 1 177 ? -35.36101 -22.17803 -42.98405 1.000 106.27246 178 SER B O 1
ATOM 6720 N N . ASP B 1 182 ? -30.72741 -12.51093 -47.82526 1.000 114.90700 183 ASP B N 1
ATOM 6721 C CA . ASP B 1 182 ? -30.86107 -12.77194 -49.25418 1.000 118.04347 183 ASP B CA 1
ATOM 6722 C C . ASP B 1 182 ? -29.83817 -13.81173 -49.71209 1.000 114.84521 183 ASP B C 1
ATOM 6723 O O . ASP B 1 182 ? -29.11224 -14.38195 -48.89799 1.000 112.52172 183 ASP B O 1
ATOM 6731 N N . VAL B 1 183 ? -29.79174 -14.06140 -51.02242 1.000 118.27923 184 VAL B N 1
ATOM 6732 C CA . VAL B 1 183 ? -28.87647 -15.06820 -51.54987 1.000 122.29601 184 VAL B CA 1
ATOM 6733 C C . VAL B 1 183 ? -27.42933 -14.59779 -51.43105 1.000 126.45524 184 VAL B C 1
ATOM 6734 O O . VAL B 1 183 ? -26.53057 -15.38872 -51.11722 1.000 124.25120 184 VAL B O 1
ATOM 6747 N N . LYS B 1 184 ? -27.17881 -13.30774 -51.67201 1.000 130.84580 185 LYS B N 1
ATOM 6748 C CA . LYS B 1 184 ? -25.81101 -12.79665 -51.64920 1.000 125.19542 185 LYS B CA 1
ATOM 6749 C C . LYS B 1 184 ? -25.21548 -12.86014 -50.24605 1.000 118.35502 185 LYS B C 1
ATOM 6750 O O . LYS B 1 184 ? -24.21239 -13.54473 -50.01271 1.000 114.91294 185 LYS B O 1
ATOM 6769 N N . ILE B 1 185 ? -25.82785 -12.15722 -49.29586 1.000 98.51399 186 ILE B N 1
ATOM 6770 C CA . ILE B 1 185 ? -25.23857 -11.90630 -47.98527 1.000 97.10403 186 ILE B CA 1
ATOM 6771 C C . ILE B 1 185 ? -26.08929 -12.59980 -46.93134 1.000 95.26764 186 ILE B C 1
ATOM 6772 O O . ILE B 1 185 ? -27.29936 -12.35314 -46.84456 1.000 95.38835 186 ILE B O 1
ATOM 6788 N N . TYR B 1 186 ? -25.46252 -13.45015 -46.12494 1.000 98.62182 187 TYR B N 1
ATOM 6789 C CA . TYR B 1 186 ? -26.16886 -14.17112 -45.07237 1.000 88.30098 187 TYR B CA 1
ATOM 6790 C C . TYR B 1 186 ? -25.14856 -14.63787 -44.04381 1.000 81.26945 187 TYR B C 1
ATOM 6791 O O . TYR B 1 186 ? -23.96758 -14.80063 -44.36051 1.000 72.55270 187 TYR B O 1
ATOM 6809 N N . PRO B 1 187 ? -25.57770 -14.85154 -42.79596 1.000 81.90577 188 PRO B N 1
ATOM 6810 C CA . PRO B 1 187 ? -24.63179 -15.26187 -41.74969 1.000 77.33674 188 PRO B CA 1
ATOM 6811 C C . PRO B 1 187 ? -24.17972 -16.70374 -41.91804 1.000 80.15268 188 PRO B C 1
ATOM 6812 O O . PRO B 1 187 ? -24.84353 -17.52882 -42.54877 1.000 88.19890 188 PRO B O 1
ATOM 6823 N N . GLU B 1 188 ? -23.02619 -17.00040 -41.32213 1.000 73.48134 189 GLU B N 1
ATOM 6824 C CA . GLU B 1 188 ? -22.48799 -18.35309 -41.35899 1.000 78.45629 189 GLU B CA 1
ATOM 6825 C C . GLU B 1 188 ? -23.44923 -19.32228 -40.67787 1.000 74.43376 189 GLU B C 1
ATOM 6826 O O . GLU B 1 188 ? -24.12509 -18.98134 -39.70277 1.000 74.09489 189 GLU B O 1
ATOM 6838 N N . GLU B 1 189 ? -23.51048 -20.54337 -41.20524 1.000 76.59809 190 GLU B N 1
ATOM 6839 C CA . GLU B 1 189 ? -24.32285 -21.59782 -40.61276 1.000 79.77110 190 GLU B CA 1
ATOM 6840 C C . GLU B 1 189 ? -23.45888 -22.44450 -39.68623 1.000 68.62026 190 GLU B C 1
ATOM 6841 O O . GLU B 1 189 ? -22.39732 -22.93295 -40.08904 1.000 74.85829 190 GLU B O 1
ATOM 6853 N N . ILE B 1 190 ? -23.91654 -22.61195 -38.44331 1.000 65.21122 191 ILE B N 1
ATOM 6854 C CA . ILE B 1 190 ? -23.15028 -23.38026 -37.47336 1.000 63.87861 191 ILE B CA 1
ATOM 6855 C C . ILE B 1 190 ? -23.00377 -24.81328 -37.96295 1.000 61.51203 191 ILE B C 1
ATOM 6856 O O . ILE B 1 190 ? -23.95616 -25.42134 -38.47032 1.000 59.88563 191 ILE B O 1
ATOM 6872 N N . THR B 1 191 ? -21.79964 -25.35525 -37.82040 1.000 56.26144 192 THR B N 1
ATOM 6873 C CA . THR B 1 191 ? -21.51540 -26.74683 -38.12503 1.000 60.31898 192 THR B CA 1
ATOM 6874 C C . THR B 1 191 ? -20.76464 -27.36978 -36.95924 1.000 67.97118 192 THR B C 1
ATOM 6875 O O . THR B 1 191 ? -19.97842 -26.69052 -36.28947 1.000 67.00661 192 THR B O 1
ATOM 6886 N N . PRO B 1 192 ? -20.97474 -28.65907 -36.69961 1.000 67.12322 193 PRO B N 1
ATOM 6887 C CA . PRO B 1 192 ? -20.25226 -29.30638 -35.59604 1.000 65.97231 193 PRO B CA 1
ATOM 6888 C C . PRO B 1 192 ? -18.75160 -29.26071 -35.83933 1.000 61.18117 193 PRO B C 1
ATOM 6889 O O . PRO B 1 192 ? -18.26127 -29.67428 -36.89208 1.000 64.46844 193 PRO B O 1
ATOM 6900 N N . LEU B 1 193 ? -18.02262 -28.74575 -34.84806 1.000 61.49170 194 LEU B N 1
ATOM 6901 C CA . LEU B 1 193 ? -16.59400 -28.50595 -35.02596 1.000 57.67280 194 LEU B CA 1
ATOM 6902 C C . LEU B 1 193 ? -15.83079 -29.80820 -35.24358 1.000 59.09043 194 LEU B C 1
ATOM 6903 O O . LEU B 1 193 ? -14.93787 -29.87540 -36.09626 1.000 60.60175 194 LEU B O 1
ATOM 6919 N N . LEU B 1 194 ? -16.16114 -30.85105 -34.48121 1.000 60.54609 195 LEU B N 1
ATOM 6920 C CA . LEU B 1 194 ? -15.47878 -32.14102 -34.56151 1.000 52.23790 195 LEU B CA 1
ATOM 6921 C C . LEU B 1 194 ? -16.50062 -33.26933 -34.57863 1.000 63.82159 195 LEU B C 1
ATOM 6922 O O . LEU B 1 194 ? -16.82317 -33.84729 -33.53109 1.000 70.43714 195 LEU B O 1
ATOM 6938 N N . PRO B 1 195 ? -17.02966 -33.61575 -35.75028 1.000 68.02679 196 PRO B N 1
ATOM 6939 C CA . PRO B 1 195 ? -17.94622 -34.76067 -35.82836 1.000 64.94046 196 PRO B CA 1
ATOM 6940 C C . PRO B 1 195 ? -17.24716 -36.04958 -35.42634 1.000 82.16399 196 PRO B C 1
ATOM 6941 O O . PRO B 1 195 ? -16.02888 -36.18576 -35.55592 1.000 87.91386 196 PRO B O 1
ATOM 6952 N N . ALA B 1 196 ? -18.03263 -36.99832 -34.91871 1.000 81.54192 197 ALA B N 1
ATOM 6953 C CA . ALA B 1 196 ? -17.49896 -38.30351 -34.55010 1.000 102.87118 197 ALA B CA 1
ATOM 6954 C C . ALA B 1 196 ? -18.62284 -39.33010 -34.56469 1.000 112.76033 197 ALA B C 1
ATOM 6955 O O . ALA B 1 196 ? -19.79958 -38.98882 -34.41828 1.000 118.37940 197 ALA B O 1
ATOM 6962 N N . ILE B 1 197 ? -18.24111 -40.59866 -34.74725 1.000 115.35266 198 ILE B N 1
ATOM 6963 C CA . ILE B 1 197 ? -19.18677 -41.71098 -34.70066 1.000 124.76003 198 ILE B CA 1
ATOM 6964 C C . ILE B 1 197 ? -18.55595 -42.88323 -33.95447 1.000 119.55282 198 ILE B C 1
ATOM 6965 O O . ILE B 1 197 ? -18.09724 -43.85432 -34.56821 1.000 108.17665 198 ILE B O 1
ATOM 6981 N N . SER B 1 198 ? -18.52429 -42.79678 -32.63020 1.000 116.96389 199 SER B N 1
ATOM 6982 C CA . SER B 1 198 ? -18.01612 -43.86772 -31.77862 1.000 109.64923 199 SER B CA 1
ATOM 6983 C C . SER B 1 198 ? -18.28982 -43.47128 -30.33124 1.000 126.24451 199 SER B C 1
ATOM 6984 O O . SER B 1 198 ? -18.83099 -42.39619 -30.05264 1.000 130.70289 199 SER B O 1
ATOM 6992 N N . GLY B 1 199 ? -17.91746 -44.35310 -29.40987 1.000 115.83023 200 GLY B N 1
ATOM 6993 C CA . GLY B 1 199 ? -18.12299 -44.07931 -28.00451 1.000 131.63039 200 GLY B CA 1
ATOM 6994 C C . GLY B 1 199 ? -19.58680 -44.19657 -27.60908 1.000 121.24848 200 GLY B C 1
ATOM 6995 O O . GLY B 1 199 ? -20.44043 -44.66282 -28.36399 1.000 118.30090 200 GLY B O 1
ATOM 6999 N N . GLU B 1 200 ? -19.86318 -43.75079 -26.38733 1.000 116.28382 201 GLU B N 1
ATOM 7000 C CA . GLU B 1 200 ? -21.21125 -43.80836 -25.83477 1.000 117.62886 201 GLU B CA 1
ATOM 7001 C C . GLU B 1 200 ? -21.69123 -42.41651 -25.43445 1.000 100.65294 201 GLU B C 1
ATOM 7002 O O . GLU B 1 200 ? -22.10609 -42.19537 -24.29560 1.000 99.05069 201 GLU B O 1
ATOM 7014 N N . ASP B 1 205 ? -28.46326 -43.75079 -19.29330 1.000 105.42891 206 ASP B N 1
ATOM 7015 C CA . ASP B 1 205 ? -28.98892 -43.07909 -20.47657 1.000 102.21830 206 ASP B CA 1
ATOM 7016 C C . ASP B 1 205 ? -28.27938 -41.74850 -20.70425 1.000 95.55965 206 ASP B C 1
ATOM 7017 O O . ASP B 1 205 ? -27.45575 -41.32581 -19.89188 1.000 89.20153 206 ASP B O 1
ATOM 7025 N N . GLN B 1 206 ? -28.60946 -41.08871 -21.81784 1.000 100.57294 207 GLN B N 1
ATOM 7026 C CA . GLN B 1 206 ? -27.94249 -39.83713 -22.15787 1.000 77.83367 207 GLN B CA 1
ATOM 7027 C C . GLN B 1 206 ? -28.31684 -38.72113 -21.19438 1.000 80.01982 207 GLN B C 1
ATOM 7028 O O . GLN B 1 206 ? -27.50937 -37.81730 -20.95060 1.000 77.90477 207 GLN B O 1
ATOM 7042 N N . THR B 1 207 ? -29.53420 -38.75485 -20.65302 1.000 83.74107 208 THR B N 1
ATOM 7043 C CA . THR B 1 207 ? -29.92784 -37.75181 -19.67123 1.000 69.28149 208 THR B CA 1
ATOM 7044 C C . THR B 1 207 ? -29.14139 -37.91038 -18.37346 1.000 74.98247 208 THR B C 1
ATOM 7045 O O . THR B 1 207 ? -28.67179 -36.91662 -17.80642 1.000 63.19094 208 THR B O 1
ATOM 7056 N N . CYS B 1 208 ? -28.97183 -39.14925 -17.89452 1.000 76.03560 209 CYS B N 1
ATOM 7057 C CA . CYS B 1 208 ? -28.10098 -39.38251 -16.74598 1.000 68.19610 209 CYS B CA 1
ATOM 7058 C C . CYS B 1 208 ? -26.74727 -38.72579 -16.97405 1.000 68.35640 209 CYS B C 1
ATOM 7059 O O . CYS B 1 208 ? -26.22236 -38.02002 -16.10622 1.000 74.81927 209 CYS B O 1
ATOM 7066 N N . PHE B 1 209 ? -26.17273 -38.94879 -18.15744 1.000 65.25278 210 PHE B N 1
ATOM 7067 C CA . PHE B 1 209 ? -24.81338 -38.50002 -18.42653 1.000 52.64825 210 PHE B CA 1
ATOM 7068 C C . PHE B 1 209 ? -24.72976 -36.98145 -18.43403 1.000 57.55541 210 PHE B C 1
ATOM 7069 O O . PHE B 1 209 ? -24.01136 -36.38232 -17.62639 1.000 59.80254 210 PHE B O 1
ATOM 7086 N N . PHE B 1 210 ? -25.46806 -36.33751 -19.33910 1.000 64.81812 211 PHE B N 1
ATOM 7087 C CA . PHE B 1 210 ? -25.31859 -34.89684 -19.50414 1.000 57.81489 211 PHE B CA 1
ATOM 7088 C C . PHE B 1 210 ? -25.83770 -34.13404 -18.29635 1.000 55.38441 211 PHE B C 1
ATOM 7089 O O . PHE B 1 210 ? -25.38819 -33.01188 -18.03745 1.000 54.45097 211 PHE B O 1
ATOM 7106 N N . LEU B 1 211 ? -26.77195 -34.71390 -17.54381 1.000 58.04371 212 LEU B N 1
ATOM 7107 C CA . LEU B 1 211 ? -27.19175 -34.06727 -16.30563 1.000 54.93404 212 LEU B CA 1
ATOM 7108 C C . LEU B 1 211 ? -26.05692 -34.06357 -15.28862 1.000 44.04895 212 LEU B C 1
ATOM 7109 O O . LEU B 1 211 ? -25.82292 -33.05304 -14.61648 1.000 46.61030 212 LEU B O 1
ATOM 7125 N N . GLN B 1 212 ? -25.32842 -35.17809 -15.17507 1.000 52.90686 213 GLN B N 1
ATOM 7126 C CA . GLN B 1 212 ? -24.14667 -35.20019 -14.31810 1.000 58.23271 213 GLN B CA 1
ATOM 7127 C C . GLN B 1 212 ? -23.09885 -34.21192 -14.81546 1.000 52.93758 213 GLN B C 1
ATOM 7128 O O . GLN B 1 212 ? -22.43603 -33.53928 -14.01574 1.000 54.77011 213 GLN B O 1
ATOM 7142 N N . ILE B 1 213 ? -22.93228 -34.11567 -16.13671 1.000 52.11526 214 ILE B N 1
ATOM 7143 C CA . ILE B 1 213 ? -21.99526 -33.14998 -16.70318 1.000 47.64921 214 ILE B CA 1
ATOM 7144 C C . ILE B 1 213 ? -22.38268 -31.73600 -16.28642 1.000 45.49899 214 ILE B C 1
ATOM 7145 O O . ILE B 1 213 ? -21.54985 -30.95776 -15.80486 1.000 39.43118 214 ILE B O 1
ATOM 7161 N N . LEU B 1 214 ? -23.66095 -31.38891 -16.45400 1.000 53.82455 215 LEU B N 1
ATOM 7162 C CA . LEU B 1 214 ? -24.11562 -30.04398 -16.11664 1.000 47.97974 215 LEU B CA 1
ATOM 7163 C C . LEU B 1 214 ? -23.89191 -29.74824 -14.63983 1.000 41.54820 215 LEU B C 1
ATOM 7164 O O . LEU B 1 214 ? -23.34970 -28.69842 -14.27692 1.000 57.66085 215 LEU B O 1
ATOM 7180 N N . LEU B 1 215 ? -24.30671 -30.66654 -13.76994 1.000 37.65326 216 LEU B N 1
ATOM 7181 C CA . LEU B 1 215 ? -24.12588 -30.45408 -12.33898 1.000 42.44276 216 LEU B CA 1
ATOM 7182 C C . LEU B 1 215 ? -22.64937 -30.42201 -11.96639 1.000 44.68189 216 LEU B C 1
ATOM 7183 O O . LEU B 1 215 ? -22.22361 -29.57214 -11.17423 1.000 39.41061 216 LEU B O 1
ATOM 7199 N N . LYS B 1 216 ? -21.85415 -31.33594 -12.52693 1.000 49.07330 217 LYS B N 1
ATOM 7200 C CA . LYS B 1 216 ? -20.43450 -31.37838 -12.19708 1.000 44.90481 217 LYS B CA 1
ATOM 7201 C C . LYS B 1 216 ? -19.78901 -30.01839 -12.41769 1.000 39.79195 217 LYS B C 1
ATOM 7202 O O . LYS B 1 216 ? -19.14253 -29.46747 -11.52045 1.000 38.10953 217 LYS B O 1
ATOM 7221 N N . TYR B 1 217 ? -19.97381 -29.45140 -13.60972 1.000 44.27941 218 TYR B N 1
ATOM 7222 C CA . TYR B 1 217 ? -19.32209 -28.18605 -13.92315 1.000 48.13262 218 TYR B CA 1
ATOM 7223 C C . TYR B 1 217 ? -19.86731 -27.05421 -13.06442 1.000 35.34663 218 TYR B C 1
ATOM 7224 O O . TYR B 1 217 ? -19.12974 -26.11894 -12.73544 1.000 39.16253 218 TYR B O 1
ATOM 7242 N N . MET B 1 218 ? -21.14120 -27.11910 -12.68003 1.000 40.77582 219 MET B N 1
ATOM 7243 C CA . MET B 1 218 ? -21.67944 -26.07195 -11.81973 1.000 45.62792 219 MET B CA 1
ATOM 7244 C C . MET B 1 218 ? -21.05196 -26.12670 -10.43193 1.000 36.26952 219 MET B C 1
ATOM 7245 O O . MET B 1 218 ? -20.77689 -25.08311 -9.83001 1.000 36.17586 219 MET B O 1
ATOM 7259 N N . VAL B 1 219 ? -20.81360 -27.32937 -9.90563 1.000 49.12407 220 VAL B N 1
ATOM 7260 C CA . VAL B 1 219 ? -20.14373 -27.43987 -8.61191 1.000 46.36225 220 VAL B CA 1
ATOM 7261 C C . VAL B 1 219 ? -18.73479 -26.86814 -8.70540 1.000 44.81290 220 VAL B C 1
ATOM 7262 O O . VAL B 1 219 ? -18.30592 -26.07639 -7.85729 1.000 47.58452 220 VAL B O 1
ATOM 7275 N N . ILE B 1 220 ? -17.99949 -27.24927 -9.75225 1.000 46.91651 221 ILE B N 1
ATOM 7276 C CA . ILE B 1 220 ? -16.65810 -26.71102 -9.94894 1.000 41.86621 221 ILE B CA 1
ATOM 7277 C C . ILE B 1 220 ? -16.72190 -25.20128 -10.11194 1.000 41.92441 221 ILE B C 1
ATOM 7278 O O . ILE B 1 220 ? -15.91949 -24.45934 -9.53294 1.000 52.08383 221 ILE B O 1
ATOM 7294 N N . GLN B 1 221 ? -17.68042 -24.72581 -10.90650 1.000 45.96190 222 GLN B N 1
ATOM 7295 C CA . GLN B 1 221 ? -17.80965 -23.29574 -11.15458 1.000 47.22167 222 GLN B CA 1
ATOM 7296 C C . GLN B 1 221 ? -18.08945 -22.52489 -9.87320 1.000 55.39633 222 GLN B C 1
ATOM 7297 O O . GLN B 1 221 ? -17.67985 -21.36525 -9.74653 1.000 69.19185 222 GLN B O 1
ATOM 7311 N N . ALA B 1 222 ? -18.78576 -23.14316 -8.91612 1.000 57.21890 223 ALA B N 1
ATOM 7312 C CA . ALA B 1 222 ? -19.08436 -22.45679 -7.66329 1.000 47.10909 223 ALA B CA 1
ATOM 7313 C C . ALA B 1 222 ? -17.85177 -22.37301 -6.77294 1.000 50.85076 223 ALA B C 1
ATOM 7314 O O . ALA B 1 222 ? -17.62831 -21.35707 -6.10554 1.000 62.29471 223 ALA B O 1
ATOM 7321 N N . ALA B 1 223 ? -17.04188 -23.42681 -6.74881 1.000 49.72272 224 ALA B N 1
ATOM 7322 C CA . ALA B 1 223 ? -15.80277 -23.42026 -5.98494 1.000 51.06134 224 ALA B CA 1
ATOM 7323 C C . ALA B 1 223 ? -14.70555 -22.61050 -6.66080 1.000 73.61279 224 ALA B C 1
ATOM 7324 O O . ALA B 1 223 ? -13.62640 -22.45498 -6.07804 1.000 84.05291 224 ALA B O 1
ATOM 7331 N N . SER B 1 224 ? -14.95695 -22.09263 -7.86095 1.000 73.71658 225 SER B N 1
ATOM 7332 C CA . SER B 1 224 ? -13.91978 -21.44629 -8.64931 1.000 74.77238 225 SER B CA 1
ATOM 7333 C C . SER B 1 224 ? -13.41603 -20.18006 -7.96717 1.000 94.71726 225 SER B C 1
ATOM 7334 O O . SER B 1 224 ? -14.13938 -19.52073 -7.21507 1.000 91.68196 225 SER B O 1
ATOM 7342 N N . LEU B 1 225 ? -12.15836 -19.84033 -8.25083 1.000 106.38920 226 LEU B N 1
ATOM 7343 C CA . LEU B 1 225 ? -11.55637 -18.63817 -7.68741 1.000 120.20215 226 LEU B CA 1
ATOM 7344 C C . LEU B 1 225 ? -12.38475 -17.41547 -8.06093 1.000 113.92477 226 LEU B C 1
ATOM 7345 O O . LEU B 1 225 ? -12.79173 -17.24964 -9.21542 1.000 110.73630 226 LEU B O 1
ATOM 7361 N N . GLU B 1 226 ? -12.63200 -16.55900 -7.07542 1.000 128.22677 227 GLU B N 1
ATOM 7362 C CA . GLU B 1 226 ? -13.52762 -15.42721 -7.25940 1.000 130.18478 227 GLU B CA 1
ATOM 7363 C C . GLU B 1 226 ? -12.78618 -14.24920 -7.87638 1.000 131.25579 227 GLU B C 1
ATOM 7364 O O . GLU B 1 226 ? -11.64603 -13.94958 -7.50804 1.000 136.61981 227 GLU B O 1
ATOM 7376 N N . TRP B 1 227 ? -13.43718 -13.58958 -8.83301 1.000 106.78730 228 TRP B N 1
ATOM 7377 C CA . TRP B 1 227 ? -12.89268 -12.36549 -9.39419 1.000 128.97428 228 TRP B CA 1
ATOM 7378 C C . TRP B 1 227 ? -13.20603 -11.18376 -8.47465 1.000 136.71453 228 TRP B C 1
ATOM 7379 O O . TRP B 1 227 ? -13.94410 -11.30296 -7.49204 1.000 121.45436 228 TRP B O 1
ATOM 7400 N N . LYS B 1 228 ? -12.62923 -10.02412 -8.80843 1.000 135.94356 229 LYS B N 1
ATOM 7401 C CA . LYS B 1 228 ? -12.64729 -8.89389 -7.88332 1.000 134.70584 229 LYS B CA 1
ATOM 7402 C C . LYS B 1 228 ? -14.06552 -8.55106 -7.44249 1.000 126.40103 229 LYS B C 1
ATOM 7403 O O . LYS B 1 228 ? -14.30253 -8.25178 -6.26595 1.000 139.11845 229 LYS B O 1
ATOM 7422 N N . ASN B 1 229 ? -15.02505 -8.59077 -8.37203 1.000 128.45088 230 ASN B N 1
ATOM 7423 C CA . ASN B 1 229 ? -16.41226 -8.23532 -8.07168 1.000 122.75583 230 ASN B CA 1
ATOM 7424 C C . ASN B 1 229 ? -17.13237 -9.49274 -7.58998 1.000 125.91580 230 ASN B C 1
ATOM 7425 O O . ASN B 1 229 ? -17.91643 -10.12056 -8.30458 1.000 127.00546 230 ASN B O 1
ATOM 7436 N N . LYS B 1 230 ? -16.84626 -9.86000 -6.33589 1.000 128.55391 231 LYS B N 1
ATOM 7437 C CA . LYS B 1 230 ? -17.43337 -11.06129 -5.74678 1.000 125.21992 231 LYS B CA 1
ATOM 7438 C C . LYS B 1 230 ? -18.95507 -10.99569 -5.72297 1.000 124.76138 231 LYS B C 1
ATOM 7439 O O . LYS B 1 230 ? -19.61767 -12.03960 -5.71531 1.000 126.83693 231 LYS B O 1
ATOM 7458 N N . GLU B 1 231 ? -19.53047 -9.79075 -5.69862 1.000 114.46615 232 GLU B N 1
ATOM 7459 C CA . GLU B 1 231 ? -20.97984 -9.67854 -5.82331 1.000 110.51002 232 GLU B CA 1
ATOM 7460 C C . GLU B 1 231 ? -21.44888 -10.07002 -7.22054 1.000 104.31385 232 GLU B C 1
ATOM 7461 O O . GLU B 1 231 ? -22.55186 -10.60698 -7.37467 1.000 98.10575 232 GLU B O 1
ATOM 7473 N N . ASN B 1 232 ? -20.63185 -9.80888 -8.24593 1.000 107.45751 233 ASN B N 1
ATOM 7474 C CA . ASN B 1 232 ? -21.00723 -10.16169 -9.61050 1.000 97.05033 233 ASN B CA 1
ATOM 7475 C C . ASN B 1 232 ? -20.88338 -11.65626 -9.88119 1.000 90.22518 233 ASN B C 1
ATOM 7476 O O . ASN B 1 232 ? -21.60863 -12.18427 -10.73197 1.000 91.44217 233 ASN B O 1
ATOM 7487 N N . GLN B 1 233 ? -19.96847 -12.34986 -9.19937 1.000 100.89711 234 GLN B N 1
ATOM 7488 C CA . GLN B 1 233 ? -19.92093 -13.80302 -9.32065 1.000 89.98227 234 GLN B CA 1
ATOM 7489 C C . GLN B 1 233 ? -21.10961 -14.45020 -8.61797 1.000 84.98281 234 GLN B C 1
ATOM 7490 O O . GLN B 1 233 ? -21.77572 -15.32495 -9.18324 1.000 75.99440 234 GLN B O 1
ATOM 7504 N N . ASP B 1 234 ? -21.39099 -14.03322 -7.37965 1.000 79.75362 235 ASP B N 1
ATOM 7505 C CA . ASP B 1 234 ? -22.50967 -14.61585 -6.64452 1.000 88.49753 235 ASP B CA 1
ATOM 7506 C C . ASP B 1 234 ? -23.82224 -14.38608 -7.38510 1.000 79.44041 235 ASP B C 1
ATOM 7507 O O . ASP B 1 234 ? -24.60161 -15.32254 -7.59877 1.000 75.84119 235 ASP B O 1
ATOM 7516 N N . THR B 1 235 ? -24.07586 -13.14295 -7.80279 1.000 76.16623 236 THR B N 1
ATOM 7517 C CA . THR B 1 235 ? -25.27087 -12.86681 -8.59214 1.000 59.82244 236 THR B CA 1
ATOM 7518 C C . THR B 1 235 ? -25.25084 -13.65056 -9.89944 1.000 73.55001 236 THR B C 1
ATOM 7519 O O . THR B 1 235 ? -26.29023 -14.14688 -10.35120 1.000 72.52299 236 THR B O 1
ATOM 7530 N N . GLY B 1 236 ? -24.07639 -13.76706 -10.52495 1.000 74.09970 237 GLY B N 1
ATOM 7531 C CA . GLY B 1 236 ? -23.98051 -14.54212 -11.75138 1.000 57.90379 237 GLY B CA 1
ATOM 7532 C C . GLY B 1 236 ? -24.34231 -16.00048 -11.54630 1.000 50.68416 237 GLY B C 1
ATOM 7533 O O . GLY B 1 236 ? -25.14488 -16.56663 -12.29279 1.000 46.11878 237 GLY B O 1
ATOM 7537 N N . PHE B 1 237 ? -23.75942 -16.62870 -10.52373 1.000 57.77014 238 PHE B N 1
ATOM 7538 C CA . PHE B 1 237 ? -24.08098 -18.02412 -10.24730 1.000 52.94692 238 PHE B CA 1
ATOM 7539 C C . PHE B 1 237 ? -25.52439 -18.17411 -9.78550 1.000 52.04514 238 PHE B C 1
ATOM 7540 O O . PHE B 1 237 ? -26.22138 -19.10783 -10.19901 1.000 51.85180 238 PHE B O 1
ATOM 7557 N N . LYS B 1 238 ? -25.99439 -17.26381 -8.93105 1.000 52.35086 239 LYS B N 1
ATOM 7558 C CA . LYS B 1 238 ? -27.36618 -17.36597 -8.44626 1.000 50.53370 239 LYS B CA 1
ATOM 7559 C C . LYS B 1 238 ? -28.35781 -17.23797 -9.59526 1.000 44.56164 239 LYS B C 1
ATOM 7560 O O . LYS B 1 238 ? -29.36765 -17.94973 -9.63251 1.000 54.58175 239 LYS B O 1
ATOM 7579 N N . PHE B 1 239 ? -28.08588 -16.34665 -10.54988 1.000 42.28953 240 PHE B N 1
ATOM 7580 C CA . PHE B 1 239 ? -28.87764 -16.34047 -11.77386 1.000 42.96224 240 PHE B CA 1
ATOM 7581 C C . PHE B 1 239 ? -28.80488 -17.69927 -12.45099 1.000 43.81601 240 PHE B C 1
ATOM 7582 O O . PHE B 1 239 ? -29.82215 -18.25291 -12.88232 1.000 54.21897 240 PHE B O 1
ATOM 7599 N N . LEU B 1 240 ? -27.59815 -18.25790 -12.54013 1.000 47.98435 241 LEU B N 1
ATOM 7600 C CA . LEU B 1 240 ? -27.44064 -19.58842 -13.11187 1.000 38.33344 241 LEU B CA 1
ATOM 7601 C C . LEU B 1 240 ? -28.22234 -20.61688 -12.30724 1.000 46.92209 241 LEU B C 1
ATOM 7602 O O . LEU B 1 240 ? -28.79771 -21.55402 -12.87284 1.000 46.87588 241 LEU B O 1
ATOM 7618 N N . PHE B 1 241 ? -28.24941 -20.46146 -10.98088 1.000 56.94786 242 PHE B N 1
ATOM 7619 C CA . PHE B 1 241 ? -29.03511 -21.36993 -10.15558 1.000 46.51319 242 PHE B CA 1
ATOM 7620 C C . PHE B 1 241 ? -30.52797 -21.13530 -10.34677 1.000 48.35116 242 PHE B C 1
ATOM 7621 O O . PHE B 1 241 ? -31.30656 -22.09308 -10.41531 1.000 55.41544 242 PHE B O 1
ATOM 7638 N N . THR B 1 242 ? -30.94705 -19.86818 -10.43015 1.000 52.41478 243 THR B N 1
ATOM 7639 C CA . THR B 1 242 ? -32.35283 -19.57375 -10.68776 1.000 42.18773 243 THR B CA 1
ATOM 7640 C C . THR B 1 242 ? -32.83450 -20.30955 -11.93077 1.000 45.32664 243 THR B C 1
ATOM 7641 O O . THR B 1 242 ? -33.91844 -20.90502 -11.93117 1.000 53.77545 243 THR B O 1
ATOM 7652 N N . LEU B 1 243 ? -32.03533 -20.28359 -13.00124 1.000 41.92411 244 LEU B N 1
ATOM 7653 C CA . LEU B 1 243 ? -32.38677 -21.03103 -14.20382 1.000 41.81347 244 LEU B CA 1
ATOM 7654 C C . LEU B 1 243 ? -32.42008 -22.53008 -13.93071 1.000 46.53966 244 LEU B C 1
ATOM 7655 O O . LEU B 1 243 ? -33.32244 -23.23608 -14.39937 1.000 46.24611 244 LEU B O 1
ATOM 7671 N N . PHE B 1 244 ? -31.43703 -23.03778 -13.18286 1.000 51.32235 245 PHE B N 1
ATOM 7672 C CA . PHE B 1 244 ? -31.40376 -24.46593 -12.88922 1.000 51.20968 245 PHE B CA 1
ATOM 7673 C C . PHE B 1 244 ? -32.61439 -24.88605 -12.06732 1.000 46.35440 245 PHE B C 1
ATOM 7674 O O . PHE B 1 244 ? -33.20613 -25.94502 -12.30929 1.000 43.65564 245 PHE B O 1
ATOM 7691 N N . ARG B 1 245 ? -32.99052 -24.07085 -11.08240 1.000 46.10846 246 ARG B N 1
ATOM 7692 C CA . ARG B 1 245 ? -34.15613 -24.37513 -10.26457 1.000 47.45815 246 ARG B CA 1
ATOM 7693 C C . ARG B 1 245 ? -35.44009 -24.34949 -11.07631 1.000 46.32014 246 ARG B C 1
ATOM 7694 O O . ARG B 1 245 ? -36.45011 -24.91221 -10.64015 1.000 53.06331 246 ARG B O 1
ATOM 7715 N N . LYS B 1 246 ? -35.42132 -23.71848 -12.24683 1.000 48.37461 247 LYS B N 1
ATOM 7716 C CA . LYS B 1 246 ? -36.62280 -23.55196 -13.05154 1.000 43.78790 247 LYS B CA 1
ATOM 7717 C C . LYS B 1 246 ? -36.81816 -24.68327 -14.05259 1.000 42.60716 247 LYS B C 1
ATOM 7718 O O . LYS B 1 246 ? -37.93778 -25.18160 -14.20922 1.000 38.73709 247 LYS B O 1
ATOM 7737 N N . TYR B 1 247 ? -35.74752 -25.10862 -14.72498 1.000 43.95824 248 TYR B N 1
ATOM 7738 C CA . TYR B 1 247 ? -35.85535 -26.03112 -15.84200 1.000 42.22511 248 TYR B CA 1
ATOM 7739 C C . TYR B 1 247 ? -35.30044 -27.41972 -15.55405 1.000 49.19703 248 TYR B C 1
ATOM 7740 O O . TYR B 1 247 ? -35.42822 -28.30428 -16.40826 1.000 61.17359 248 TYR B O 1
ATOM 7758 N N . TYR B 1 248 ? -34.70339 -27.64020 -14.39422 1.000 55.01418 249 TYR B N 1
ATOM 7759 C CA . TYR B 1 248 ? -34.08585 -28.93196 -14.11236 1.000 47.92816 249 TYR B CA 1
ATOM 7760 C C . TYR B 1 248 ? -34.40905 -29.47472 -12.72951 1.000 57.63018 249 TYR B C 1
ATOM 7761 O O . TYR B 1 248 ? -34.65648 -30.67438 -12.59455 1.000 68.25924 249 TYR B O 1
ATOM 7779 N N . LEU B 1 249 ? -34.39540 -28.63409 -11.69757 1.000 62.32777 250 LEU B N 1
ATOM 7780 C CA . LEU B 1 249 ? -34.68902 -29.12868 -10.35615 1.000 53.98910 250 LEU B CA 1
ATOM 7781 C C . LEU B 1 249 ? -36.03705 -29.83696 -10.28848 1.000 64.35053 250 LEU B C 1
ATOM 7782 O O . LEU B 1 249 ? -36.10735 -30.90927 -9.66225 1.000 64.96293 250 LEU B O 1
ATOM 7798 N N . PRO B 1 250 ? -37.11547 -29.33197 -10.88462 1.000 66.59945 251 PRO B N 1
ATOM 7799 C CA . PRO B 1 250 ? -38.29375 -30.18102 -11.08800 1.000 60.97221 251 PRO B CA 1
ATOM 7800 C C . PRO B 1 250 ? -37.95414 -31.31019 -12.04806 1.000 76.76534 251 PRO B C 1
ATOM 7801 O O . PRO B 1 250 ? -37.00651 -31.23353 -12.83266 1.000 84.53339 251 PRO B O 1
ATOM 7812 N N . HIS B 1 251 ? -38.74062 -32.37959 -11.97562 1.000 68.92009 252 HIS B N 1
ATOM 7813 C CA . HIS B 1 251 ? -38.43001 -33.65495 -12.61432 1.000 79.04189 252 HIS B CA 1
ATOM 7814 C C . HIS B 1 251 ? -37.22000 -34.32622 -11.97216 1.000 71.32215 252 HIS B C 1
ATOM 7815 O O . HIS B 1 251 ? -36.67296 -35.27993 -12.53894 1.000 78.82002 252 HIS B O 1
ATOM 7829 N N . LEU B 1 252 ? -36.78130 -33.84721 -10.80791 1.000 73.74763 253 LEU B N 1
ATOM 7830 C CA . LEU B 1 252 ? -35.62998 -34.39335 -10.08943 1.000 64.16127 253 LEU B CA 1
ATOM 7831 C C . LEU B 1 252 ? -36.04188 -34.59714 -8.63286 1.000 83.93727 253 LEU B C 1
ATOM 7832 O O . LEU B 1 252 ? -36.13904 -33.62724 -7.87456 1.000 81.07524 253 LEU B O 1
ATOM 7848 N N . PHE B 1 253 ? -36.27734 -35.85484 -8.25763 1.000 80.63496 254 PHE B N 1
ATOM 7849 C CA . PHE B 1 253 ? -36.70451 -36.25062 -6.91209 1.000 66.23890 254 PHE B CA 1
ATOM 7850 C C . PHE B 1 253 ? -37.07230 -35.10076 -5.98049 1.000 70.57835 254 PHE B C 1
ATOM 7851 O O . PHE B 1 253 ? -37.49066 -35.31806 -4.84196 1.000 68.79683 254 PHE B O 1
ATOM 7868 N N . CYS C 2 9 ? -33.31792 -42.01664 30.65189 1.000 41.94950 5 CYS C N 1
ATOM 7869 C CA . CYS C 2 9 ? -32.74801 -41.43309 31.86341 1.000 55.15189 5 CYS C CA 1
ATOM 7870 C C . CYS C 2 9 ? -31.60233 -40.47582 31.52249 1.000 58.61445 5 CYS C C 1
ATOM 7871 O O . CYS C 2 9 ? -30.58421 -40.88442 30.96165 1.000 52.02996 5 CYS C O 1
ATOM 7878 N N . LYS C 2 10 ? -31.77182 -39.20155 31.87015 1.000 54.09114 6 LYS C N 1
ATOM 7879 C CA . LYS C 2 10 ? -30.80263 -38.16581 31.53374 1.000 51.28662 6 LYS C CA 1
ATOM 7880 C C . LYS C 2 10 ? -29.73606 -38.07804 32.61918 1.000 57.02734 6 LYS C C 1
ATOM 7881 O O . LYS C 2 10 ? -30.05622 -37.94397 33.80318 1.000 64.51010 6 LYS C O 1
ATOM 7900 N N . VAL C 2 11 ? -28.47010 -38.15125 32.21219 1.000 55.74896 7 VAL C N 1
ATOM 7901 C CA . VAL C 2 11 ? -27.33835 -38.13606 33.13176 1.000 48.66630 7 VAL C CA 1
ATOM 7902 C C . VAL C 2 11 ? -26.37528 -37.04276 32.69651 1.000 52.14542 7 VAL C C 1
ATOM 7903 O O . VAL C 2 11 ? -26.00226 -36.97060 31.52049 1.000 58.14165 7 VAL C O 1
ATOM 7916 N N . VAL C 2 12 ? -25.95794 -36.20945 33.64546 1.000 50.21170 8 VAL C N 1
ATOM 7917 C CA . VAL C 2 12 ? -25.03529 -35.10970 33.38638 1.000 59.09306 8 VAL C CA 1
ATOM 7918 C C . VAL C 2 12 ? -23.67798 -35.48548 33.96751 1.000 61.76534 8 VAL C C 1
ATOM 7919 O O . VAL C 2 12 ? -23.56692 -35.80532 35.15828 1.000 62.57816 8 VAL C O 1
ATOM 7932 N N . VAL C 2 13 ? -22.64973 -35.44924 33.12576 1.000 59.98009 9 VAL C N 1
ATOM 7933 C CA . VAL C 2 13 ? -21.27793 -35.73320 33.52940 1.000 50.45403 9 VAL C CA 1
ATOM 7934 C C . VAL C 2 13 ? -20.54241 -34.40331 33.61267 1.000 60.50078 9 VAL C C 1
ATOM 7935 O O . VAL C 2 13 ? -20.38913 -33.70822 32.60060 1.000 65.96405 9 VAL C O 1
ATOM 7948 N N . CYS C 2 14 ? -20.08486 -34.04517 34.81200 1.000 57.35594 10 CYS C N 1
ATOM 7949 C CA . CYS C 2 14 ? -19.49002 -32.73730 35.04544 1.000 66.43773 10 CYS C CA 1
ATOM 7950 C C . CYS C 2 14 ? -18.24723 -32.86314 35.91181 1.000 58.09422 10 CYS C C 1
ATOM 7951 O O . CYS C 2 14 ? -18.16391 -33.72279 36.79232 1.000 58.93647 10 CYS C O 1
ATOM 7959 N N . GLY C 2 15 ? -17.28645 -31.98315 35.65355 1.000 81.65202 11 GLY C N 1
ATOM 7960 C CA . GLY C 2 15 ? -16.04044 -31.98211 36.39708 1.000 85.84600 11 GLY C CA 1
ATOM 7961 C C . GLY C 2 15 ? -15.09702 -30.93707 35.84186 1.000 86.54565 11 GLY C C 1
ATOM 7962 O O . GLY C 2 15 ? -15.38259 -30.27381 34.83838 1.000 84.56065 11 GLY C O 1
ATOM 7966 N N . LEU C 2 16 ? -13.95440 -30.80408 36.51434 1.000 86.05044 12 LEU C N 1
ATOM 7967 C CA . LEU C 2 16 ? -12.93461 -29.84732 36.10987 1.000 77.57936 12 LEU C CA 1
ATOM 7968 C C . LEU C 2 16 ? -12.32105 -30.26135 34.77035 1.000 68.10595 12 LEU C C 1
ATOM 7969 O O . LEU C 2 16 ? -12.57995 -31.34572 34.24090 1.000 67.54290 12 LEU C O 1
ATOM 7985 N N . LEU C 2 17 ? -11.49759 -29.37612 34.21473 1.000 60.30604 13 LEU C N 1
ATOM 7986 C CA . LEU C 2 17 ? -10.94116 -29.61793 32.89029 1.000 68.76348 13 LEU C CA 1
ATOM 7987 C C . LEU C 2 17 ? -10.00549 -30.82152 32.89963 1.000 64.58765 13 LEU C C 1
ATOM 7988 O O . LEU C 2 17 ? -9.16779 -30.96809 33.79470 1.000 76.06262 13 LEU C O 1
ATOM 8004 N N . SER C 2 18 ? -10.15861 -31.68447 31.89363 1.000 75.12753 14 SER C N 1
ATOM 8005 C CA . SER C 2 18 ? -9.22292 -32.77464 31.61701 1.000 68.05391 14 SER C CA 1
ATOM 8006 C C . SER C 2 18 ? -9.06862 -33.72913 32.79682 1.000 67.03197 14 SER C C 1
ATOM 8007 O O . SER C 2 18 ? -7.99448 -34.29809 33.01059 1.000 62.49216 14 SER C O 1
ATOM 8015 N N . VAL C 2 19 ? -10.14087 -33.92799 33.56604 1.000 77.56503 15 VAL C N 1
ATOM 8016 C CA . VAL C 2 19 ? -10.11699 -34.95818 34.59778 1.000 63.22713 15 VAL C CA 1
ATOM 8017 C C . VAL C 2 19 ? -10.37719 -36.34257 34.01228 1.000 63.50694 15 VAL C C 1
ATOM 8018 O O . VAL C 2 19 ? -10.05951 -37.34921 34.65750 1.000 69.40685 15 VAL C O 1
ATOM 8031 N N . GLY C 2 20 ? -10.94573 -36.41894 32.80792 1.000 65.35297 16 GLY C N 1
ATOM 8032 C CA . GLY C 2 20 ? -11.20403 -37.68830 32.15760 1.000 51.93871 16 GLY C CA 1
ATOM 8033 C C . GLY C 2 20 ? -12.67132 -37.93263 31.86377 1.000 60.58453 16 GLY C C 1
ATOM 8034 O O . GLY C 2 20 ? -13.08060 -39.07731 31.64436 1.000 61.39225 16 GLY C O 1
ATOM 8038 N N . LYS C 2 21 ? -13.47445 -36.86445 31.84653 1.000 66.05783 17 LYS C N 1
ATOM 8039 C CA . LYS C 2 21 ? -14.91468 -37.02278 31.66067 1.000 63.33007 17 LYS C CA 1
ATOM 8040 C C . LYS C 2 21 ? -15.23091 -37.71790 30.34385 1.000 55.09747 17 LYS C C 1
ATOM 8041 O O . LYS C 2 21 ? -15.97022 -38.70835 30.30840 1.000 56.23346 17 LYS C O 1
ATOM 8060 N N . THR C 2 22 ? -14.68200 -37.20282 29.24294 1.000 56.36278 18 THR C N 1
ATOM 8061 C CA . THR C 2 22 ? -14.96443 -37.79849 27.94236 1.000 62.56874 18 THR C CA 1
ATOM 8062 C C . THR C 2 22 ? -14.21106 -39.10980 27.75356 1.000 57.64930 18 THR C C 1
ATOM 8063 O O . THR C 2 22 ? -14.72086 -40.02315 27.09391 1.000 59.41369 18 THR C O 1
ATOM 8073 N N . ALA C 2 23 ? -13.00546 -39.22491 28.32346 1.000 62.91079 19 ALA C N 1
ATOM 8074 C CA . ALA C 2 23 ? -12.25595 -40.47513 28.23188 1.000 68.90224 19 ALA C CA 1
ATOM 8075 C C . ALA C 2 23 ? -12.97261 -41.60192 28.96738 1.000 66.03508 19 ALA C C 1
ATOM 8076 O O . ALA C 2 23 ? -12.99411 -42.74512 28.49535 1.000 67.32260 19 ALA C O 1
ATOM 8083 N N . ILE C 2 24 ? -13.56465 -41.29944 30.12436 1.000 60.45262 20 ILE C N 1
ATOM 8084 C CA . ILE C 2 24 ? -14.35717 -42.29816 30.83601 1.000 63.88711 20 ILE C CA 1
ATOM 8085 C C . ILE C 2 24 ? -15.52056 -42.76513 29.96888 1.000 60.82538 20 ILE C C 1
ATOM 8086 O O . ILE C 2 24 ? -15.73906 -43.96832 29.78342 1.000 58.24175 20 ILE C O 1
ATOM 8102 N N . LEU C 2 25 ? -16.27665 -41.81804 29.41184 1.000 68.54283 21 LEU C N 1
ATOM 8103 C CA . LEU C 2 25 ? -17.43580 -42.18005 28.60339 1.000 56.15385 21 LEU C CA 1
ATOM 8104 C C . LEU C 2 25 ? -17.01776 -42.96271 27.36664 1.000 55.43790 21 LEU C C 1
ATOM 8105 O O . LEU C 2 25 ? -17.60714 -44.00049 27.04490 1.000 56.81460 21 LEU C O 1
ATOM 8121 N N . GLU C 2 26 ? -15.98739 -42.47974 26.66587 1.000 57.67622 22 GLU C N 1
ATOM 8122 C CA . GLU C 2 26 ? -15.59106 -43.09755 25.40294 1.000 54.22183 22 GLU C CA 1
ATOM 8123 C C . GLU C 2 26 ? -14.85767 -44.41527 25.62067 1.000 61.49488 22 GLU C C 1
ATOM 8124 O O . GLU C 2 26 ? -15.06474 -45.37379 24.86690 1.000 65.71975 22 GLU C O 1
ATOM 8136 N N . GLN C 2 27 ? -13.98142 -44.48325 26.62734 1.000 60.43784 23 GLN C N 1
ATOM 8137 C CA . GLN C 2 27 ? -13.32278 -45.74954 26.93353 1.000 72.59944 23 GLN C CA 1
ATOM 8138 C C . GLN C 2 27 ? -14.31356 -46.77566 27.46711 1.000 69.96600 23 GLN C C 1
ATOM 8139 O O . GLN C 2 27 ? -14.09877 -47.98338 27.31317 1.000 72.81572 23 GLN C O 1
ATOM 8153 N N . LEU C 2 28 ? -15.38576 -46.31781 28.11510 1.000 68.44099 24 LEU C N 1
ATOM 8154 C CA . LEU C 2 28 ? -16.41777 -47.23549 28.58208 1.000 60.87816 24 LEU C CA 1
ATOM 8155 C C . LEU C 2 28 ? -17.19037 -47.83244 27.41482 1.000 63.42146 24 LEU C C 1
ATOM 8156 O O . LEU C 2 28 ? -17.39554 -49.04994 27.34676 1.000 73.84682 24 LEU C O 1
ATOM 8172 N N . LEU C 2 29 ? -17.63651 -46.98748 26.49256 1.000 68.87192 25 LEU C N 1
ATOM 8173 C CA . LEU C 2 29 ? -18.53203 -47.41960 25.43173 1.000 64.72323 25 LEU C CA 1
ATOM 8174 C C . LEU C 2 29 ? -17.80151 -47.98607 24.22527 1.000 64.34972 25 LEU C C 1
ATOM 8175 O O . LEU C 2 29 ? -18.40810 -48.73339 23.44974 1.000 71.65022 25 LEU C O 1
ATOM 8191 N N . TYR C 2 30 ? -16.52263 -47.66133 24.05081 1.000 66.86983 26 TYR C N 1
ATOM 8192 C CA . TYR C 2 30 ? -15.76605 -48.12489 22.89626 1.000 67.56763 26 TYR C CA 1
ATOM 8193 C C . TYR C 2 30 ? -14.41585 -48.72938 23.23972 1.000 70.88828 26 TYR C C 1
ATOM 8194 O O . TYR C 2 30 ? -13.88758 -49.49903 22.42728 1.000 75.50501 26 TYR C O 1
ATOM 8212 N N . GLY C 2 31 ? -13.83932 -48.41508 24.39728 1.000 77.32535 27 GLY C N 1
ATOM 8213 C CA . GLY C 2 31 ? -12.55761 -48.98054 24.76961 1.000 72.76162 27 GLY C CA 1
ATOM 8214 C C . GLY C 2 31 ? -11.41779 -48.59260 23.86074 1.000 73.08520 27 GLY C C 1
ATOM 8215 O O . GLY C 2 31 ? -10.35616 -49.21906 23.90973 1.000 79.66975 27 GLY C O 1
ATOM 8219 N N . ASN C 2 32 ? -11.60241 -47.56692 23.03227 1.000 79.18291 28 ASN C N 1
ATOM 8220 C CA . ASN C 2 32 ? -10.60558 -47.16486 22.05290 1.000 72.79860 28 ASN C CA 1
ATOM 8221 C C . ASN C 2 32 ? -9.81899 -45.93553 22.48079 1.000 77.96950 28 ASN C C 1
ATOM 8222 O O . ASN C 2 32 ? -9.08536 -45.37006 21.66309 1.000 91.75305 28 ASN C O 1
ATOM 8233 N N . HIS C 2 33 ? -9.96032 -45.49863 23.72980 1.000 71.86933 29 HIS C N 1
ATOM 8234 C CA . HIS C 2 33 ? -9.26234 -44.29894 24.16776 1.000 83.64857 29 HIS C CA 1
ATOM 8235 C C . HIS C 2 33 ? -7.78670 -44.61116 24.37374 1.000 87.59161 29 HIS C C 1
ATOM 8236 O O . HIS C 2 33 ? -7.43233 -45.48358 25.17446 1.000 99.03767 29 HIS C O 1
ATOM 8250 N N . THR C 2 34 ? -6.93289 -43.90127 23.64786 1.000 94.22828 30 THR C N 1
ATOM 8251 C CA . THR C 2 34 ? -5.49117 -43.96670 23.83155 1.000 95.73620 30 THR C CA 1
ATOM 8252 C C . THR C 2 34 ? -5.07175 -42.77653 24.68362 1.000 96.99646 30 THR C C 1
ATOM 8253 O O . THR C 2 34 ? -5.43400 -41.63380 24.38290 1.000 100.77411 30 THR C O 1
ATOM 8264 N N . ILE C 2 35 ? -4.32182 -43.04737 25.75136 1.000 94.25548 31 ILE C N 1
ATOM 8265 C CA . ILE C 2 35 ? -4.04708 -42.01894 26.74592 1.000 95.33041 31 ILE C CA 1
ATOM 8266 C C . ILE C 2 35 ? -3.12804 -40.96073 26.15082 1.000 89.56933 31 ILE C C 1
ATOM 8267 O O . ILE C 2 35 ? -2.13973 -41.27378 25.47194 1.000 91.40219 31 ILE C O 1
ATOM 8283 N N . GLY C 2 36 ? -3.45114 -39.69520 26.40862 1.000 95.35321 32 GLY C N 1
ATOM 8284 C CA . GLY C 2 36 ? -2.80329 -38.59687 25.72124 1.000 101.38525 32 GLY C CA 1
ATOM 8285 C C . GLY C 2 36 ? -3.40479 -38.43763 24.34193 1.000 99.38696 32 GLY C C 1
ATOM 8286 O O . GLY C 2 36 ? -4.61118 -38.20740 24.21651 1.000 110.72884 32 GLY C O 1
ATOM 8290 N N . MET C 2 37 ? -2.58060 -38.56751 23.29966 1.000 98.36479 33 MET C N 1
ATOM 8291 C CA . MET C 2 37 ? -3.08915 -38.67012 21.93379 1.000 104.13620 33 MET C CA 1
ATOM 8292 C C . MET C 2 37 ? -4.03712 -37.50893 21.63198 1.000 107.06106 33 MET C C 1
ATOM 8293 O O . MET C 2 37 ? -3.73231 -36.36610 21.98620 1.000 109.97325 33 MET C O 1
ATOM 8307 N N . GLU C 2 38 ? -5.16840 -37.76746 20.97571 1.000 120.30224 34 GLU C N 1
ATOM 8308 C CA . GLU C 2 38 ? -6.10476 -36.69493 20.65417 1.000 114.35548 34 GLU C CA 1
ATOM 8309 C C . GLU C 2 38 ? -6.50533 -35.93994 21.91597 1.000 109.75969 34 GLU C C 1
ATOM 8310 O O . GLU C 2 38 ? -6.88154 -36.54238 22.92631 1.000 113.52551 34 GLU C O 1
ATOM 8322 N N . ASP C 2 39 ? -6.42883 -34.61123 21.84618 1.000 98.90270 35 ASP C N 1
ATOM 8323 C CA . ASP C 2 39 ? -6.79209 -33.73907 22.96205 1.000 101.47346 35 ASP C CA 1
ATOM 8324 C C . ASP C 2 39 ? -7.64012 -32.60134 22.40292 1.000 90.49028 35 ASP C C 1
ATOM 8325 O O . ASP C 2 39 ? -7.10588 -31.63874 21.84180 1.000 79.72580 35 ASP C O 1
ATOM 8334 N N . CYS C 2 40 ? -8.95855 -32.72310 22.55080 1.000 84.05577 36 CYS C N 1
ATOM 8335 C CA . CYS C 2 40 ? -9.89937 -31.68664 22.14872 1.000 80.86011 36 CYS C CA 1
ATOM 8336 C C . CYS C 2 40 ? -10.83958 -31.39333 23.30753 1.000 68.20072 36 CYS C C 1
ATOM 8337 O O . CYS C 2 40 ? -11.47666 -32.30826 23.83866 1.000 73.64706 36 CYS C O 1
ATOM 8345 N N . GLU C 2 41 ? -10.93416 -30.12025 23.68689 1.000 69.90411 37 GLU C N 1
ATOM 8346 C CA . GLU C 2 41 ? -11.77037 -29.73494 24.81566 1.000 63.59336 37 GLU C CA 1
ATOM 8347 C C . GLU C 2 41 ? -13.24289 -29.91673 24.46895 1.000 56.04525 37 GLU C C 1
ATOM 8348 O O . GLU C 2 41 ? -13.69911 -29.48900 23.40423 1.000 68.24082 37 GLU C O 1
ATOM 8360 N N . THR C 2 42 ? -13.98757 -30.54202 25.37525 1.000 59.67015 38 THR C N 1
ATOM 8361 C CA . THR C 2 42 ? -15.41071 -30.75701 25.16625 1.000 67.26839 38 THR C CA 1
ATOM 8362 C C . THR C 2 42 ? -16.19309 -29.48043 25.45609 1.000 56.81226 38 THR C C 1
ATOM 8363 O O . THR C 2 42 ? -15.81030 -28.66338 26.29806 1.000 61.72608 38 THR C O 1
ATOM 8373 N N . MET C 2 43 ? -17.29434 -29.31298 24.73082 1.000 63.68174 39 MET C N 1
ATOM 8374 C CA . MET C 2 43 ? -18.19904 -28.18027 24.88385 1.000 56.55206 39 MET C CA 1
ATOM 8375 C C . MET C 2 43 ? -19.59949 -28.62942 25.26420 1.000 57.39600 39 MET C C 1
ATOM 8376 O O . MET C 2 43 ? -20.18339 -28.09653 26.21595 1.000 53.66378 39 MET C O 1
ATOM 8390 N N . GLU C 2 44 ? -20.14768 -29.60933 24.54916 1.000 57.78749 40 GLU C N 1
ATOM 8391 C CA . GLU C 2 44 ? -21.42940 -30.22794 24.85715 1.000 49.59547 40 GLU C CA 1
ATOM 8392 C C . GLU C 2 44 ? -21.58608 -31.42294 23.92867 1.000 48.47346 40 GLU C C 1
ATOM 8393 O O . GLU C 2 44 ? -21.19796 -31.35109 22.76100 1.000 52.73774 40 GLU C O 1
ATOM 8405 N N . ASP C 2 45 ? -22.14193 -32.51395 24.44107 1.000 47.66084 41 ASP C N 1
ATOM 8406 C CA . ASP C 2 45 ? -22.37904 -33.68361 23.60239 1.000 46.74659 41 ASP C CA 1
ATOM 8407 C C . ASP C 2 45 ? -23.18148 -34.69457 24.40524 1.000 46.18031 41 ASP C C 1
ATOM 8408 O O . ASP C 2 45 ? -23.24065 -34.62615 25.63565 1.000 46.51022 41 ASP C O 1
ATOM 8417 N N . VAL C 2 46 ? -23.81245 -35.62560 23.69144 1.000 45.48582 42 VAL C N 1
ATOM 8418 C CA . VAL C 2 46 ? -24.68131 -36.62562 24.30012 1.000 45.09162 42 VAL C CA 1
ATOM 8419 C C . VAL C 2 46 ? -24.31823 -37.98751 23.73096 1.000 47.14670 42 VAL C C 1
ATOM 8420 O O . VAL C 2 46 ? -24.33340 -38.17693 22.50815 1.000 50.44247 42 VAL C O 1
ATOM 8433 N N . TYR C 2 47 ? -24.00606 -38.93120 24.61202 1.000 56.89278 43 TYR C N 1
ATOM 8434 C CA . TYR C 2 47 ? -23.81357 -40.32588 24.24931 1.000 44.52397 43 TYR C CA 1
ATOM 8435 C C . TYR C 2 47 ? -25.03953 -41.12974 24.67302 1.000 44.45691 43 TYR C C 1
ATOM 8436 O O . TYR C 2 47 ? -25.68495 -40.82804 25.68133 1.000 46.38465 43 TYR C O 1
ATOM 8454 N N . MET C 2 48 ? -25.36138 -42.15056 23.88413 1.000 49.90608 44 MET C N 1
ATOM 8455 C CA . MET C 2 48 ? -26.44027 -43.08221 24.18576 1.000 48.05581 44 MET C CA 1
ATOM 8456 C C . MET C 2 48 ? -25.81486 -44.41660 24.56440 1.000 44.77196 44 MET C C 1
ATOM 8457 O O . MET C 2 48 ? -25.05980 -44.99479 23.77641 1.000 54.58524 44 MET C O 1
ATOM 8471 N N . ALA C 2 49 ? -26.12660 -44.90361 25.75950 1.000 57.02937 45 ALA C N 1
ATOM 8472 C CA . ALA C 2 49 ? -25.58256 -46.16626 26.23035 1.000 56.11428 45 ALA C CA 1
ATOM 8473 C C . ALA C 2 49 ? -26.65436 -46.92654 26.98862 1.000 54.31038 45 ALA C C 1
ATOM 8474 O O . ALA C 2 49 ? -27.38687 -46.34414 27.79258 1.000 61.84940 45 ALA C O 1
ATOM 8481 N N . SER C 2 50 ? -26.73673 -48.22645 26.72464 1.000 67.37542 46 SER C N 1
ATOM 8482 C CA . SER C 2 50 ? -27.62219 -49.13018 27.44496 1.000 78.08231 46 SER C CA 1
ATOM 8483 C C . SER C 2 50 ? -26.80046 -49.94015 28.43927 1.000 72.83463 46 SER C C 1
ATOM 8484 O O . SER C 2 50 ? -25.78757 -50.54304 28.06918 1.000 86.24423 46 SER C O 1
ATOM 8492 N N . VAL C 2 51 ? -27.24169 -49.95597 29.69418 1.000 79.41855 47 VAL C N 1
ATOM 8493 C CA . VAL C 2 51 ? -26.49298 -50.54623 30.79653 1.000 86.33888 47 VAL C CA 1
ATOM 8494 C C . VAL C 2 51 ? -27.32457 -51.66487 31.40549 1.000 93.81842 47 VAL C C 1
ATOM 8495 O O . VAL C 2 51 ? -28.48883 -51.45324 31.76413 1.000 96.49186 47 VAL C O 1
ATOM 8508 N N . GLU C 2 52 ? -26.72686 -52.84885 31.52771 1.000 95.18813 48 GLU C N 1
ATOM 8509 C CA . GLU C 2 52 ? -27.38130 -53.94739 32.22659 1.000 92.00700 48 GLU C CA 1
ATOM 8510 C C . GLU C 2 52 ? -27.42481 -53.64182 33.71684 1.000 95.75126 48 GLU C C 1
ATOM 8511 O O . GLU C 2 52 ? -26.37705 -53.48096 34.35291 1.000 97.23531 48 GLU C O 1
ATOM 8523 N N . THR C 2 53 ? -28.62919 -53.56406 34.27730 1.000 107.60273 49 THR C N 1
ATOM 8524 C CA . THR C 2 53 ? -28.75391 -53.33805 35.70579 1.000 104.49222 49 THR C CA 1
ATOM 8525 C C . THR C 2 53 ? -28.33076 -54.60163 36.45411 1.000 108.37217 49 THR C C 1
ATOM 8526 O O . THR C 2 53 ? -27.94647 -55.61375 35.85996 1.000 108.52856 49 THR C O 1
ATOM 8537 N N . ASP C 2 54 ? -28.40565 -54.54676 37.78293 1.000 88.64823 50 ASP C N 1
ATOM 8538 C CA . ASP C 2 54 ? -28.03184 -55.71475 38.57316 1.000 99.79650 50 ASP C CA 1
ATOM 8539 C C . ASP C 2 54 ? -29.05333 -56.83913 38.42094 1.000 107.88564 50 ASP C C 1
ATOM 8540 O O . ASP C 2 54 ? -28.68973 -58.01795 38.50543 1.000 103.96432 50 ASP C O 1
ATOM 8549 N N . ARG C 2 55 ? -30.32713 -56.49946 38.18828 1.000 116.16226 51 ARG C N 1
ATOM 8550 C CA . ARG C 2 55 ? -31.32370 -57.52233 37.88512 1.000 105.29306 51 ARG C CA 1
ATOM 8551 C C . ARG C 2 55 ? -31.01484 -58.23916 36.57485 1.000 98.63796 51 ARG C C 1
ATOM 8552 O O . ARG C 2 55 ? -31.41528 -59.39418 36.38878 1.000 106.67685 51 ARG C O 1
ATOM 8573 N N . GLY C 2 56 ? -30.31902 -57.57108 35.65497 1.000 95.45244 52 GLY C N 1
ATOM 8574 C CA . GLY C 2 56 ? -30.10543 -58.08206 34.31606 1.000 98.70853 52 GLY C CA 1
ATOM 8575 C C . GLY C 2 56 ? -30.91619 -57.38695 33.24387 1.000 102.04867 52 GLY C C 1
ATOM 8576 O O . GLY C 2 56 ? -30.74586 -57.70647 32.06036 1.000 110.87372 52 GLY C O 1
ATOM 8580 N N . VAL C 2 57 ? -31.79821 -56.45555 33.61655 1.000 94.50706 53 VAL C N 1
ATOM 8581 C CA . VAL C 2 57 ? -32.54957 -55.65088 32.65654 1.000 106.59748 53 VAL C CA 1
ATOM 8582 C C . VAL C 2 57 ? -31.63736 -54.54279 32.14112 1.000 100.49075 53 VAL C C 1
ATOM 8583 O O . VAL C 2 57 ? -30.56071 -54.30236 32.69890 1.000 99.89218 53 VAL C O 1
ATOM 8596 N N . LYS C 2 58 ? -32.04852 -53.87575 31.06507 1.000 89.14021 54 LYS C N 1
ATOM 8597 C CA 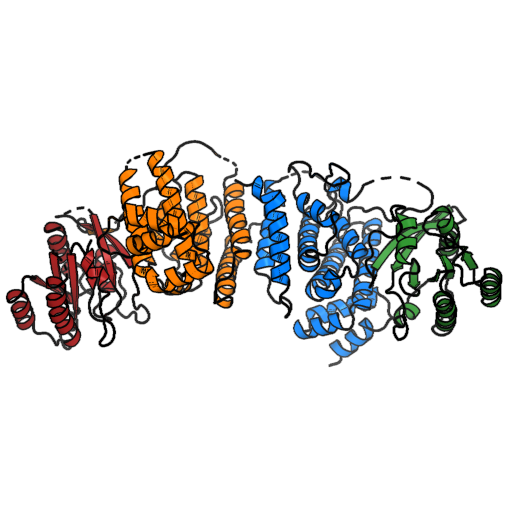. LYS C 2 58 ? -31.25716 -52.82742 30.43493 1.000 93.31776 54 LYS C CA 1
ATOM 8598 C C . LYS C 2 58 ? -32.00632 -51.50378 30.49757 1.000 95.46566 54 LYS C C 1
ATOM 8599 O O . LYS C 2 58 ? -33.20184 -51.44497 30.18996 1.000 95.87417 54 LYS C O 1
ATOM 8618 N N . GLU C 2 59 ? -31.30061 -50.44842 30.89989 1.000 84.13488 55 GLU C N 1
ATOM 8619 C CA . GLU C 2 59 ? -31.83438 -49.09276 30.93346 1.000 80.63054 55 GLU C CA 1
ATOM 8620 C C . GLU C 2 59 ? -31.03507 -48.22412 29.97125 1.000 71.79171 55 GLU C C 1
ATOM 8621 O O . GLU C 2 59 ? -29.80052 -48.25415 29.98207 1.000 67.17960 55 GLU C O 1
ATOM 8633 N N . GLN C 2 60 ? -31.73722 -47.45722 29.14118 1.000 60.48971 56 GLN C N 1
ATOM 8634 C CA . GLN C 2 60 ? -31.10127 -46.60007 28.14833 1.000 56.20240 56 GLN C CA 1
ATOM 8635 C C . GLN C 2 60 ? -30.78579 -45.25290 28.78457 1.000 63.57007 56 GLN C C 1
ATOM 8636 O O . GLN C 2 60 ? -31.68882 -44.56236 29.27093 1.000 63.41609 56 GLN C O 1
ATOM 8650 N N . LEU C 2 61 ? -29.50900 -44.88216 28.77325 1.000 68.89258 57 LEU C N 1
ATOM 8651 C CA . LEU C 2 61 ? -29.01958 -43.69681 29.46008 1.000 52.39692 57 LEU C CA 1
ATOM 8652 C C . LEU C 2 61 ? -28.58633 -42.65376 28.44250 1.000 48.06321 57 LEU C C 1
ATOM 8653 O O . LEU C 2 61 ? -27.84138 -42.96577 27.50779 1.000 50.06020 57 LEU C O 1
ATOM 8669 N N . HIS C 2 62 ? -29.05242 -41.41966 28.62831 1.000 55.98745 58 HIS C N 1
ATOM 8670 C CA . HIS C 2 62 ? -28.62860 -40.28055 27.81625 1.000 55.78388 58 HIS C CA 1
ATOM 8671 C C . HIS C 2 62 ? -27.50490 -39.59136 28.58697 1.000 53.01373 58 HIS C C 1
ATOM 8672 O O . HIS C 2 62 ? -27.76130 -38.79614 29.49543 1.000 59.05654 58 HIS C O 1
ATOM 8686 N N . LEU C 2 63 ? -26.25952 -39.90328 28.23199 1.000 57.25070 59 LEU C N 1
ATOM 8687 C CA . LEU C 2 63 ? -25.09238 -39.39104 28.94572 1.000 55.53619 59 LEU C CA 1
ATOM 8688 C C . LEU C 2 63 ? -24.67835 -38.06110 28.32687 1.000 46.14158 59 LEU C C 1
ATOM 8689 O O . LEU C 2 63 ? -24.09790 -38.02898 27.23757 1.000 48.66160 59 LEU C O 1
ATOM 8705 N N . TYR C 2 64 ? -24.96988 -36.96612 29.02510 1.000 46.64283 60 TYR C N 1
ATOM 8706 C CA . TYR C 2 64 ? -24.66233 -35.62423 28.54104 1.000 48.41475 60 TYR C CA 1
ATOM 8707 C C . TYR C 2 64 ? -23.26167 -35.23263 29.00343 1.000 59.23866 60 TYR C C 1
ATOM 8708 O O . TYR C 2 64 ? -23.04318 -34.95623 30.18906 1.00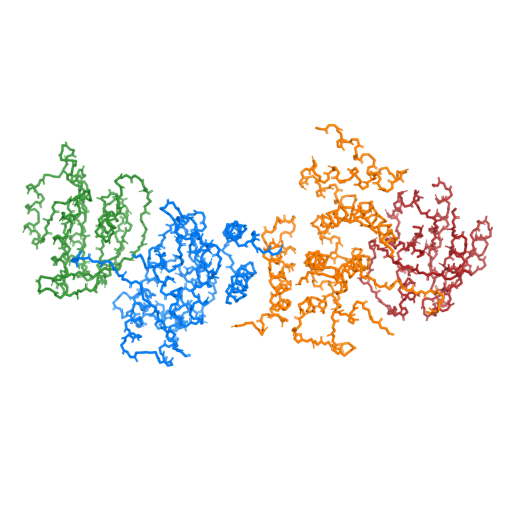0 56.48979 60 TYR C O 1
ATOM 8726 N N . ASP C 2 65 ? -22.31317 -35.21708 28.06845 1.000 47.36703 61 ASP C N 1
ATOM 8727 C CA . ASP C 2 65 ? -20.97078 -34.73762 28.36714 1.000 48.10459 61 ASP C CA 1
ATOM 8728 C C . ASP C 2 65 ? -20.98112 -33.21638 28.46921 1.000 56.68473 61 ASP C C 1
ATOM 8729 O O . ASP C 2 65 ? -21.64834 -32.53022 27.68862 1.000 55.29804 61 ASP C O 1
ATOM 8738 N N . THR C 2 66 ? -20.22461 -32.69008 29.42753 1.000 67.92595 62 THR C N 1
ATOM 8739 C CA . THR C 2 66 ? -20.22837 -31.27218 29.74510 1.000 57.95118 62 THR C CA 1
ATOM 8740 C C . THR C 2 66 ? -18.87750 -30.64369 29.43213 1.000 59.68334 62 THR C C 1
ATOM 8741 O O . THR C 2 66 ? -17.85064 -31.32449 29.34415 1.000 51.76243 62 THR C O 1
ATOM 8752 N N . ARG C 2 67 ? -18.89341 -29.32525 29.25415 1.000 57.03926 63 ARG C N 1
ATOM 8753 C CA . ARG C 2 67 ? -17.64860 -28.57704 29.17725 1.000 65.63067 63 ARG C CA 1
ATOM 8754 C C . ARG C 2 67 ? -16.98480 -28.56361 30.55099 1.000 60.84386 63 ARG C C 1
ATOM 8755 O O . ARG C 2 67 ? -17.65384 -28.42132 31.57716 1.000 58.74932 63 ARG C O 1
ATOM 8776 N N . GLY C 2 68 ? -15.66081 -28.71217 30.54864 1.000 62.73320 64 GLY C N 1
ATOM 8777 C CA . GLY C 2 68 ? -14.92864 -28.73841 31.81464 1.000 66.64899 64 GLY C CA 1
ATOM 8778 C C . GLY C 2 68 ? -15.17078 -27.46776 32.62331 1.000 67.02422 64 GLY C C 1
ATOM 8779 O O . GLY C 2 68 ? -15.16832 -26.35638 32.10694 1.000 73.93577 64 GLY C O 1
ATOM 8783 N N . LEU C 2 69 ? -15.38411 -27.66330 33.92715 1.000 80.58921 65 LEU C N 1
ATOM 8784 C CA . LEU C 2 69 ? -15.57332 -26.53522 34.82958 1.000 72.16911 65 LEU C CA 1
ATOM 8785 C C . LEU C 2 69 ? -14.23050 -25.91784 35.19770 1.000 77.99869 65 LEU C C 1
ATOM 8786 O O . LEU C 2 69 ? -13.19172 -26.58404 35.19678 1.000 77.49359 65 LEU C O 1
ATOM 8802 N N . GLN C 2 70 ? -14.26471 -24.62897 35.52420 1.000 80.30907 66 GLN C N 1
ATOM 8803 C CA . GLN C 2 70 ? -13.05353 -23.86200 35.77113 1.000 79.52019 66 GLN C CA 1
ATOM 8804 C C . GLN C 2 70 ? -13.38697 -22.71332 36.71027 1.000 97.18432 66 GLN C C 1
ATOM 8805 O O . GLN C 2 70 ? -14.55180 -22.34263 36.87988 1.000 101.68159 66 GLN C O 1
ATOM 8819 N N . GLU C 2 71 ? -12.34431 -22.15760 37.32855 1.000 102.34889 67 GLU C N 1
ATOM 8820 C CA . GLU C 2 71 ? -12.49330 -20.91195 38.07053 1.000 98.86982 67 GLU C CA 1
ATOM 8821 C C . GLU C 2 71 ? -13.19098 -19.88547 37.18705 1.000 94.72279 67 GLU C C 1
ATOM 8822 O O . GLU C 2 71 ? -12.66786 -19.48325 36.14316 1.000 97.57529 67 GLU C O 1
ATOM 8834 N N . GLY C 2 72 ? -14.37534 -19.45719 37.61705 1.000 99.95813 68 GLY C N 1
ATOM 8835 C CA . GLY C 2 72 ? -15.17632 -18.53230 36.84756 1.000 105.19847 68 GLY C CA 1
ATOM 8836 C C . GLY C 2 72 ? -16.06504 -19.16636 35.80176 1.000 108.40884 68 GLY C C 1
ATOM 8837 O O . GLY C 2 72 ? -16.84288 -18.44940 35.15877 1.000 111.47040 68 GLY C O 1
ATOM 8841 N N . VAL C 2 73 ? -15.97673 -20.47942 35.60778 1.000 97.81451 69 VAL C N 1
ATOM 8842 C CA . VAL C 2 73 ? -16.81027 -21.20599 34.65632 1.000 86.46788 69 VAL C CA 1
ATOM 8843 C C . VAL C 2 73 ? -17.60414 -22.23107 35.45229 1.000 84.28749 69 VAL C C 1
ATOM 8844 O O . VAL C 2 73 ? -17.05570 -23.25711 35.87562 1.000 93.17171 69 VAL C O 1
ATOM 8857 N N . GLU C 2 74 ? -18.88843 -21.96413 35.65301 1.000 85.90071 70 GLU C N 1
ATOM 8858 C CA . GLU C 2 74 ? -19.74171 -22.83214 36.44756 1.000 90.22569 70 GLU C CA 1
ATOM 8859 C C . GLU C 2 74 ? -20.63888 -23.68058 35.55445 1.000 80.30319 70 GLU C C 1
ATOM 8860 O O . GLU C 2 74 ? -20.82268 -23.40681 34.36571 1.000 72.60698 70 GLU C O 1
ATOM 8872 N N . LEU C 2 75 ? -21.19083 -24.72844 36.15119 1.000 82.01156 71 LEU C N 1
ATOM 8873 C CA . LEU C 2 75 ? -22.13685 -25.57260 35.44160 1.000 73.44315 71 LEU C CA 1
ATOM 8874 C C . LEU C 2 75 ? -23.38790 -24.76572 35.10876 1.000 63.67053 71 LEU C C 1
ATOM 8875 O O . LEU C 2 75 ? -23.87991 -24.00996 35.95411 1.000 76.57127 71 LEU C O 1
ATOM 8891 N N . PRO C 2 76 ? -23.92514 -24.88720 33.89665 1.000 61.35913 72 PRO C N 1
ATOM 8892 C CA . PRO C 2 76 ? -25.20357 -24.22651 33.60575 1.000 62.98240 72 PRO C CA 1
ATOM 8893 C C . PRO C 2 76 ? -26.27908 -24.71654 34.56164 1.000 68.39105 72 PRO C C 1
ATOM 8894 O O . PRO C 2 76 ? -26.36661 -25.90752 34.86821 1.000 73.15213 72 PRO C O 1
ATOM 8905 N N . LYS C 2 77 ? -27.10663 -23.78557 35.03226 1.000 66.74851 73 LYS C N 1
ATOM 8906 C CA . LYS C 2 77 ? -28.08106 -24.11953 36.06282 1.000 70.83419 73 LYS C CA 1
ATOM 8907 C C . LYS C 2 77 ? -29.27190 -24.90772 35.53068 1.000 68.16555 73 LYS C C 1
ATOM 8908 O O . LYS C 2 77 ? -30.03494 -25.45726 36.33350 1.000 68.39212 73 LYS C O 1
ATOM 8927 N N . HIS C 2 78 ? -29.45503 -24.98823 34.21298 1.000 60.38283 74 HIS C N 1
ATOM 8928 C CA . HIS C 2 78 ? -30.57175 -25.76150 33.68720 1.000 64.58339 74 HIS C CA 1
ATOM 8929 C C . HIS C 2 78 ? -30.27156 -27.25416 33.61220 1.000 64.44241 74 HIS C C 1
ATOM 8930 O O . HIS C 2 78 ? -31.21059 -28.04427 33.46465 1.000 68.07789 74 HIS C O 1
ATOM 8944 N N . TYR C 2 79 ? -29.00141 -27.66425 33.71909 1.000 62.86278 75 TYR C N 1
ATOM 8945 C CA . TYR C 2 79 ? -28.71173 -29.08528 33.88774 1.000 66.48828 75 TYR C CA 1
ATOM 8946 C C . TYR C 2 79 ? -29.31414 -29.59836 35.18791 1.000 67.67429 75 TYR C C 1
ATOM 8947 O O . TYR C 2 79 ? -29.91495 -30.67875 35.22722 1.000 66.43707 75 TYR C O 1
ATOM 8965 N N . PHE C 2 80 ? -29.15640 -28.82830 36.26709 1.000 70.56261 76 PHE C N 1
ATOM 8966 C CA . PHE C 2 80 ? -29.77926 -29.18817 37.53198 1.000 66.81960 76 PHE C CA 1
ATOM 8967 C C . PHE C 2 80 ? -31.28299 -29.36908 37.37335 1.000 72.04663 76 PHE C C 1
ATOM 8968 O O . PHE C 2 80 ? -31.88790 -30.18194 38.08042 1.000 77.93560 76 PHE C O 1
ATOM 8985 N N . SER C 2 81 ? -31.90003 -28.63647 36.44398 1.000 69.75740 77 SER C N 1
ATOM 8986 C CA . SER C 2 81 ? -33.35156 -28.62242 36.32852 1.000 59.41818 77 SER C CA 1
ATOM 8987 C C . SER C 2 81 ? -33.90882 -29.76599 35.49030 1.000 60.88446 77 SER C C 1
ATOM 8988 O O . SER C 2 81 ? -35.13341 -29.92267 35.44093 1.000 78.25996 77 SER C O 1
ATOM 8996 N N . PHE C 2 82 ? -33.06386 -30.55973 34.82621 1.000 63.06890 78 PHE C N 1
ATOM 8997 C CA . PHE C 2 82 ? -33.54936 -31.71104 34.07060 1.000 64.34685 78 PHE C CA 1
ATOM 8998 C C . PHE C 2 82 ? -32.78579 -33.00026 34.32630 1.000 64.19574 78 PHE C C 1
ATOM 8999 O O . PHE C 2 82 ? -33.28675 -34.06744 33.95244 1.000 73.78098 78 PHE C O 1
ATOM 9016 N N . ALA C 2 83 ? -31.60255 -32.95035 34.92646 1.000 63.81835 79 ALA C N 1
ATOM 9017 C CA . ALA C 2 83 ? -30.78448 -34.14811 35.04442 1.000 62.51892 79 ALA C CA 1
ATOM 9018 C C . ALA C 2 83 ? -31.45286 -35.16699 35.95872 1.000 59.20909 79 ALA C C 1
ATOM 9019 O O . ALA C 2 83 ? -31.85738 -34.84369 37.08011 1.000 49.76383 79 ALA C O 1
ATOM 9026 N N . ASP C 2 84 ? -31.57573 -36.40406 35.46975 1.000 66.52072 80 ASP C N 1
ATOM 9027 C CA . ASP C 2 84 ? -32.02807 -37.50022 36.31869 1.000 62.51760 80 ASP C CA 1
ATOM 9028 C C . ASP C 2 84 ? -30.91748 -37.98558 37.24342 1.000 54.24331 80 ASP C C 1
ATOM 9029 O O . ASP C 2 84 ? -31.19505 -38.41977 38.36737 1.000 56.96898 80 ASP C O 1
ATOM 9038 N N . GLY C 2 85 ? -29.66423 -37.92117 36.78910 1.000 57.76907 81 GLY C N 1
ATOM 9039 C CA . GLY C 2 85 ? -28.53802 -38.36671 37.58319 1.000 59.41338 81 GLY C CA 1
ATOM 9040 C C . GLY C 2 85 ? -27.28495 -37.60637 37.20859 1.000 62.96987 81 GLY C C 1
ATOM 9041 O O . GLY C 2 85 ? -27.22115 -36.93521 36.17524 1.000 60.83912 81 GLY C O 1
ATOM 9045 N N . PHE C 2 86 ? -26.27702 -37.72439 38.07173 1.000 68.78884 82 PHE C N 1
ATOM 9046 C CA . PHE C 2 86 ? -25.01717 -37.01894 37.90407 1.000 59.94332 82 PHE C CA 1
ATOM 9047 C C . PHE C 2 86 ? -23.84829 -37.97497 38.06054 1.000 60.36997 82 PHE C C 1
ATOM 9048 O O . PHE C 2 86 ? -23.83469 -38.81690 38.96235 1.000 64.18221 82 PHE C O 1
ATOM 9065 N N . VAL C 2 87 ? -22.86823 -37.83778 37.17927 1.000 54.45473 83 VAL C N 1
ATOM 9066 C CA . VAL C 2 87 ? -21.57157 -38.47653 37.34433 1.000 56.62825 83 VAL C CA 1
ATOM 9067 C C . VAL C 2 87 ? -20.57756 -37.35839 37.61644 1.000 61.07397 83 VAL C C 1
ATOM 9068 O O . VAL C 2 87 ? -20.25828 -36.56605 36.72205 1.000 65.11686 83 VAL C O 1
ATOM 9081 N N . LEU C 2 88 ? -20.10655 -37.27994 38.85496 1.000 69.79623 84 LEU C N 1
ATOM 9082 C CA . LEU C 2 88 ? -19.15485 -36.26338 39.27810 1.000 67.44339 84 LEU C CA 1
ATOM 9083 C C . LEU C 2 88 ? -17.75461 -36.85514 39.21296 1.000 71.16465 84 LEU C C 1
ATOM 9084 O O . LEU C 2 88 ? -17.51965 -37.95925 39.71438 1.000 77.17716 84 LEU C O 1
ATOM 9100 N N . VAL C 2 89 ? -16.83137 -36.12524 38.59385 1.000 73.53765 85 VAL C N 1
ATOM 9101 C CA . VAL C 2 89 ? -15.51374 -36.65044 38.26544 1.000 76.04098 85 VAL C CA 1
ATOM 9102 C C . VAL C 2 89 ? -14.44539 -35.71824 38.81614 1.000 75.97958 85 VAL C C 1
ATOM 9103 O O . VAL C 2 89 ? -14.49196 -34.50433 38.58562 1.000 80.59922 85 VAL C O 1
ATOM 9116 N N . TYR C 2 90 ? -13.48591 -36.28801 39.54297 1.000 74.32018 86 TYR C N 1
ATOM 9117 C CA . TYR C 2 90 ? -12.24719 -35.60406 39.88124 1.000 82.76799 86 TYR C CA 1
ATOM 9118 C C . TYR C 2 90 ? -11.07454 -36.47169 39.44161 1.000 72.33243 86 TYR C C 1
ATOM 9119 O O . TYR C 2 90 ? -11.22894 -37.65474 39.12676 1.000 72.52603 86 TYR C O 1
ATOM 9137 N N . SER C 2 91 ? -9.89134 -35.87312 39.43595 1.000 74.94282 87 SER C N 1
ATOM 9138 C CA . SER C 2 91 ? -8.64447 -36.59354 39.22716 1.000 85.18638 87 SER C CA 1
ATOM 9139 C C . SER C 2 91 ? -7.90954 -36.66696 40.55767 1.000 95.98625 87 SER C C 1
ATOM 9140 O O . SER C 2 91 ? -7.72776 -35.64437 41.22739 1.000 98.83012 87 SER C O 1
ATOM 9148 N N . VAL C 2 92 ? -7.49752 -37.87683 40.94468 1.000 106.37576 88 VAL C N 1
ATOM 9149 C CA . VAL C 2 92 ? -6.83901 -38.04955 42.23270 1.000 110.52106 88 VAL C CA 1
ATOM 9150 C C . VAL C 2 92 ? -5.52699 -37.28291 42.29068 1.000 112.99604 88 VAL C C 1
ATOM 9151 O O . VAL C 2 92 ? -5.00165 -37.04082 43.38219 1.000 111.93430 88 VAL C O 1
ATOM 9164 N N . ASN C 2 93 ? -4.97526 -36.90053 41.14094 1.000 102.27674 89 ASN C N 1
ATOM 9165 C CA . ASN C 2 93 ? -3.74397 -36.12371 41.10111 1.000 96.48539 89 ASN C CA 1
ATOM 9166 C C . ASN C 2 93 ? -3.99550 -34.62436 41.19536 1.000 88.16878 89 ASN C C 1
ATOM 9167 O O . ASN C 2 93 ? -3.03665 -33.84653 41.16475 1.000 90.43776 89 ASN C O 1
ATOM 9178 N N . ASN C 2 94 ? -5.25485 -34.20242 41.29247 1.000 91.21846 90 ASN C N 1
ATOM 9179 C CA . ASN C 2 94 ? -5.61765 -32.78907 41.32019 1.000 93.51835 90 ASN C CA 1
ATOM 9180 C C . ASN C 2 94 ? -6.57155 -32.56488 42.48313 1.000 92.11822 90 ASN C C 1
ATOM 9181 O O . ASN C 2 94 ? -7.73300 -32.98128 42.42667 1.000 89.49948 90 ASN C O 1
ATOM 9192 N N . LEU C 2 95 ? -6.08484 -31.89958 43.53122 1.000 93.95685 91 LEU C N 1
ATOM 9193 C CA . LEU C 2 95 ? -6.93017 -31.64031 44.69098 1.000 99.77983 91 LEU C CA 1
ATOM 9194 C C . LEU C 2 95 ? -8.09947 -30.73374 44.32519 1.000 94.42142 91 LEU C C 1
ATOM 9195 O O . LEU C 2 95 ? -9.22833 -30.95264 44.78004 1.000 94.71283 91 LEU C O 1
ATOM 9211 N N . GLU C 2 96 ? -7.85342 -29.71119 43.50116 1.000 98.85413 92 GLU C N 1
ATOM 9212 C CA . GLU C 2 96 ? -8.92733 -28.79082 43.14388 1.000 98.80859 92 GLU C CA 1
ATOM 9213 C C . GLU C 2 96 ? -10.05947 -29.50563 42.41439 1.000 105.32667 92 GLU C C 1
ATOM 9214 O O . GLU C 2 96 ? -11.22640 -29.12010 42.55282 1.000 104.15316 92 GLU C O 1
ATOM 9226 N N . SER C 2 97 ? -9.74138 -30.53919 41.62965 1.000 99.91990 93 SER C N 1
ATOM 9227 C CA . SER C 2 97 ? -10.79246 -31.28668 40.94678 1.000 87.85698 93 SER C CA 1
ATOM 9228 C C . SER C 2 97 ? -11.72334 -31.95257 41.95193 1.000 90.86931 93 SER C C 1
ATOM 9229 O O . SER C 2 97 ? -12.94492 -31.97085 41.76243 1.000 97.88836 93 SER C O 1
ATOM 9237 N N . PHE C 2 98 ? -11.16249 -32.51559 43.02453 1.000 88.71839 94 PHE C N 1
ATOM 9238 C CA . PHE C 2 98 ? -11.99713 -33.05977 44.09084 1.000 96.28232 94 PHE C CA 1
ATOM 9239 C C . PHE C 2 98 ? -12.76045 -31.95279 44.80900 1.000 89.95083 94 PHE C C 1
ATOM 9240 O O . PHE C 2 98 ? -13.95141 -32.10512 45.10505 1.000 95.92130 94 PHE C O 1
ATOM 9257 N N . GLN C 2 99 ? -12.09689 -30.82759 45.09040 1.000 83.16242 95 GLN C N 1
ATOM 9258 C CA . GLN C 2 99 ? -12.78013 -29.72239 45.75330 1.000 90.55393 95 GLN C CA 1
ATOM 9259 C C . GLN C 2 99 ? -13.99598 -29.26193 44.96063 1.000 90.45096 95 GLN C C 1
ATOM 9260 O O . GLN C 2 99 ? -14.99041 -28.82248 45.54884 1.000 85.95555 95 GLN C O 1
ATOM 9274 N N . ARG C 2 100 ? -13.93677 -29.34381 43.63043 1.000 90.11231 96 ARG C N 1
ATOM 9275 C CA . ARG C 2 100 ? -15.07915 -28.93901 42.81785 1.000 87.81496 96 ARG C CA 1
ATOM 9276 C C . ARG C 2 100 ? -16.18432 -29.98741 42.83076 1.000 80.26429 96 ARG C C 1
ATOM 9277 O O . ARG C 2 100 ? -17.36034 -29.64045 42.67425 1.000 81.28776 96 ARG C O 1
ATOM 9298 N N . VAL C 2 101 ? -15.83508 -31.26343 43.00876 1.000 80.65456 97 VAL C N 1
ATOM 9299 C CA . VAL C 2 101 ? -16.86124 -32.28974 43.16647 1.000 83.87214 97 VAL C CA 1
ATOM 9300 C C . VAL C 2 101 ? -17.73195 -31.97178 44.37537 1.000 85.09405 97 VAL C C 1
ATOM 9301 O O . VAL C 2 101 ? -18.95601 -32.15124 44.34579 1.000 86.55118 97 VAL C O 1
ATOM 9314 N N . GLU C 2 102 ? -17.11469 -31.48657 45.45520 1.000 84.14156 98 GLU C N 1
ATOM 9315 C CA . GLU C 2 102 ? -17.87002 -31.15650 46.65875 1.000 85.96887 98 GLU C CA 1
ATOM 9316 C C . GLU C 2 102 ? -18.85072 -30.01788 46.40221 1.000 79.35530 98 GLU C C 1
ATOM 9317 O O . GLU C 2 102 ? -20.04847 -30.14101 46.68144 1.000 88.64872 98 GLU C O 1
ATOM 9329 N N . LEU C 2 103 ? -18.36396 -28.90082 45.85596 1.000 84.00952 99 LEU C N 1
ATOM 9330 C CA . LEU C 2 103 ? -19.23253 -27.74036 45.67902 1.000 83.06930 99 LEU C CA 1
ATOM 9331 C C . LEU C 2 103 ? -20.35517 -28.04216 44.69438 1.000 81.25938 99 LEU C C 1
ATOM 9332 O O . LEU C 2 103 ? -21.48655 -27.57829 44.87437 1.000 85.52531 99 LEU C O 1
ATOM 9348 N N . LEU C 2 104 ? -20.06455 -28.81910 43.64732 1.000 77.05270 100 LEU C N 1
ATOM 9349 C CA . LEU C 2 104 ? -21.12410 -29.25267 42.74303 1.000 83.35583 100 LEU C CA 1
ATOM 9350 C C . LEU C 2 104 ? -22.16762 -30.07497 43.48714 1.000 81.55593 100 LEU C C 1
ATOM 9351 O O . LEU C 2 104 ? -23.37316 -29.92118 43.25728 1.000 81.81555 100 LEU C O 1
ATOM 9367 N N . LYS C 2 105 ? -21.72004 -30.95683 44.38436 1.000 80.10394 101 LYS C N 1
ATOM 9368 C CA . LYS C 2 105 ? -22.65334 -31.79432 45.12948 1.000 80.49052 101 LYS C CA 1
ATOM 9369 C C . LYS C 2 105 ? -23.60724 -30.94055 45.95405 1.000 78.22466 101 LYS C C 1
ATOM 9370 O O . LYS C 2 105 ? -24.82375 -31.16111 45.94420 1.000 88.55057 101 LYS C O 1
ATOM 9389 N N . LYS C 2 106 ? -23.07342 -29.94876 46.66977 1.000 81.82210 102 LYS C N 1
ATOM 9390 C CA . LYS C 2 106 ? -23.93863 -29.08287 47.46100 1.000 93.10661 102 LYS C CA 1
ATOM 9391 C C . LYS C 2 106 ? -24.92465 -28.35071 46.56513 1.000 88.25270 102 LYS C C 1
ATOM 9392 O O . LYS C 2 106 ? -26.08759 -28.15654 46.93552 1.000 91.64806 102 LYS C O 1
ATOM 9411 N N . GLU C 2 107 ? -24.48716 -27.93645 45.37850 1.000 83.57864 103 GLU C N 1
ATOM 9412 C CA . GLU C 2 107 ? -25.44651 -27.40778 44.42047 1.000 81.58164 103 GLU C CA 1
ATOM 9413 C C . GLU C 2 107 ? -26.55781 -28.42905 44.20390 1.000 93.05244 103 GLU C C 1
ATOM 9414 O O . GLU C 2 107 ? -27.71244 -28.19471 44.56628 1.000 104.31979 103 GLU C O 1
ATOM 9426 N N . ILE C 2 108 ? -26.19155 -29.62457 43.72566 1.000 96.32537 104 ILE C N 1
ATOM 9427 C CA . ILE C 2 108 ? -27.18665 -30.62498 43.33059 1.000 89.99157 104 ILE C CA 1
ATOM 9428 C C . ILE C 2 108 ? -28.29388 -30.74469 44.37095 1.000 90.27937 104 ILE C C 1
ATOM 9429 O O . ILE C 2 108 ? -29.48027 -30.83499 44.02892 1.000 85.41431 104 ILE C O 1
ATOM 9445 N N . ASP C 2 109 ? -27.93197 -30.73053 45.65578 1.000 94.95519 105 ASP C N 1
ATOM 9446 C CA . ASP C 2 109 ? -28.94846 -30.82313 46.69952 1.000 93.58084 105 ASP C CA 1
ATOM 9447 C C . ASP C 2 109 ? -29.86408 -29.60179 46.69676 1.000 95.74416 105 ASP C C 1
ATOM 9448 O O . ASP C 2 109 ? -31.08869 -29.73904 46.80969 1.000 98.77339 105 ASP C O 1
ATOM 9457 N N . LYS C 2 110 ? -29.29397 -28.40118 46.56317 1.000 97.80453 106 LYS C N 1
ATOM 9458 C CA . LYS C 2 110 ? -30.10662 -27.18942 46.60538 1.000 102.65130 106 LYS C CA 1
ATOM 9459 C C . LYS C 2 110 ? -31.05150 -27.11732 45.41453 1.000 104.12938 106 LYS C C 1
ATOM 9460 O O . LYS C 2 110 ? -32.25378 -26.86981 45.56925 1.000 105.83492 106 LYS C O 1
ATOM 9479 N N . PHE C 2 111 ? -30.53362 -27.32528 44.21124 1.000 99.60399 107 PHE C N 1
ATOM 9480 C CA . PHE C 2 111 ? -31.33237 -27.11848 43.00699 1.000 104.43872 107 PHE C CA 1
ATOM 9481 C C . PHE C 2 111 ? -32.17015 -28.38125 42.75687 1.000 106.34505 107 PHE C C 1
ATOM 9482 O O . PHE C 2 111 ? -32.09832 -28.98737 41.70953 1.000 86.54673 107 PHE C O 1
ATOM 9499 N N . LYS C 2 112 ? -32.95802 -28.77839 43.77655 1.000 109.20293 108 LYS C N 1
ATOM 9500 C CA . LYS C 2 112 ? -33.68911 -30.05911 43.74014 1.000 112.06832 108 LYS C CA 1
ATOM 9501 C C . LYS C 2 112 ? -32.75040 -31.23675 43.47473 1.000 96.02843 108 LYS C C 1
ATOM 9502 O O . LYS C 2 112 ? -32.48894 -32.04730 44.36622 1.000 92.41857 108 LYS C O 1
ATOM 9521 N N . GLU C 2 116 ? -35.62710 -37.01106 43.74322 1.000 83.98376 112 GLU C N 1
ATOM 9522 C CA . GLU C 2 116 ? -34.50385 -37.89876 44.02280 1.000 77.63475 112 GLU C CA 1
ATOM 9523 C C . GLU C 2 116 ? -33.66756 -38.08418 42.76324 1.000 77.61087 112 GLU C C 1
ATOM 9524 O O . GLU C 2 116 ? -34.21121 -38.24438 41.67056 1.000 88.80321 112 GLU C O 1
ATOM 9535 N N . VAL C 2 117 ? -32.34387 -38.06084 42.92032 1.000 72.07259 113 VAL C N 1
ATOM 9536 C CA . VAL C 2 117 ? -31.42044 -38.21131 41.80618 1.000 73.20387 113 VAL C CA 1
ATOM 9537 C C . VAL C 2 117 ? -30.33567 -39.20446 42.19740 1.000 78.63494 113 VAL C C 1
ATOM 9538 O O . VAL C 2 117 ? -30.11220 -39.48847 43.37618 1.000 81.80193 113 VAL C O 1
ATOM 9551 N N . ALA C 2 118 ? -29.65755 -39.72990 41.18159 1.000 77.59410 114 ALA C N 1
ATOM 9552 C CA . ALA C 2 118 ? -28.57116 -40.68398 41.35423 1.000 61.34805 114 ALA C CA 1
ATOM 9553 C C . ALA C 2 118 ? -27.24789 -39.99120 41.06540 1.000 56.79708 114 ALA C C 1
ATOM 9554 O O . ALA C 2 118 ? -27.08235 -39.38843 40.00003 1.000 67.85208 114 ALA C O 1
ATOM 9561 N N . ILE C 2 119 ? -26.31082 -40.07874 42.00898 1.000 62.05484 115 ILE C N 1
ATOM 9562 C CA . ILE C 2 119 ? -25.00250 -39.44449 41.88758 1.000 72.57050 115 ILE C CA 1
ATOM 9563 C C . ILE C 2 119 ? -23.92318 -40.50409 42.06507 1.000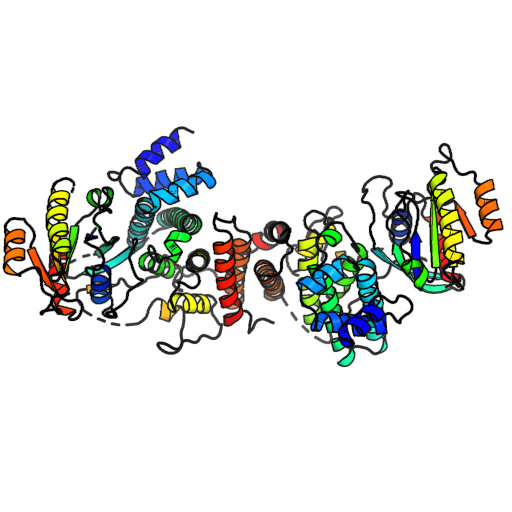 67.54873 115 ILE C C 1
ATOM 9564 O O . ILE C 2 119 ? -23.92493 -41.24206 43.05759 1.000 77.67170 115 ILE C O 1
ATOM 9580 N N . VAL C 2 120 ? -22.99935 -40.56696 41.11002 1.000 63.78888 116 VAL C N 1
ATOM 9581 C CA . VAL C 2 120 ? -21.82647 -41.42960 41.18443 1.000 72.82572 116 VAL C CA 1
ATOM 9582 C C . VAL C 2 120 ? -20.59152 -40.54639 41.07526 1.000 69.86984 116 VAL C C 1
ATOM 9583 O O . VAL C 2 120 ? -20.47250 -39.75204 40.13501 1.000 73.49617 116 VAL C O 1
ATOM 9596 N N . VAL C 2 121 ? -19.68008 -40.68165 42.03423 1.000 59.39149 117 VAL C N 1
ATOM 9597 C CA . VAL C 2 121 ? -18.43210 -39.92626 42.04962 1.000 75.14815 117 VAL C CA 1
ATOM 9598 C C . VAL C 2 121 ? -17.31184 -40.84778 41.59053 1.000 82.17143 117 VAL C C 1
ATOM 9599 O O . VAL C 2 121 ? -17.16672 -41.96498 42.10427 1.000 78.10520 117 VAL C O 1
ATOM 9612 N N . LEU C 2 122 ? -16.52058 -40.38376 40.62340 1.000 85.41229 118 LEU C N 1
ATOM 9613 C CA . LEU C 2 122 ? -15.43084 -41.16391 40.05437 1.000 80.67050 118 LEU C CA 1
ATOM 9614 C C . LEU C 2 122 ? -14.10408 -40.46170 40.30069 1.000 82.35060 118 LEU C C 1
ATOM 9615 O O . LEU C 2 122 ? -13.97229 -39.26131 40.03691 1.000 76.83005 118 LEU C O 1
ATOM 9631 N N . GLY C 2 123 ? -13.12703 -41.21556 40.79682 1.000 96.36355 119 GLY C N 1
ATOM 9632 C CA . GLY C 2 123 ? -11.78001 -40.71326 40.95192 1.000 76.34051 119 GLY C CA 1
ATOM 9633 C C . GLY C 2 123 ? -10.84085 -41.27253 39.90859 1.000 71.89066 119 GLY C C 1
ATOM 9634 O O . GLY C 2 123 ? -10.41172 -42.42705 39.99519 1.000 84.23525 119 GLY C O 1
ATOM 9638 N N . ASN C 2 124 ? -10.50005 -40.45233 38.92767 1.000 80.77770 120 ASN C N 1
ATOM 9639 C CA . ASN C 2 124 ? -9.79190 -40.90839 37.74550 1.000 89.66941 120 ASN C CA 1
ATOM 9640 C C . ASN C 2 124 ? -8.29182 -40.68493 37.88375 1.000 94.17268 120 ASN C C 1
ATOM 9641 O O . ASN C 2 124 ? -7.82449 -39.91124 38.72240 1.000 94.28817 120 ASN C O 1
ATOM 9652 N N . LYS C 2 125 ? -7.53819 -41.38287 37.03147 1.000 90.80678 121 LYS C N 1
ATOM 9653 C CA . LYS C 2 125 ? -6.08518 -41.23512 36.95336 1.000 87.55966 121 LYS C CA 1
ATOM 9654 C C . LYS C 2 125 ? -5.40338 -41.70577 38.23754 1.000 95.06696 121 LYS C C 1
ATOM 9655 O O . LYS C 2 125 ? -4.52613 -41.03487 38.78312 1.000 89.59658 121 LYS C O 1
ATOM 9674 N N . ILE C 2 126 ? -5.81847 -42.88376 38.71846 1.000 101.53163 122 ILE C N 1
ATOM 9675 C CA . ILE C 2 126 ? -5.13325 -43.50898 39.84575 1.000 92.37391 122 ILE C CA 1
ATOM 9676 C C . ILE C 2 126 ? -3.87058 -44.24256 39.41991 1.000 98.05588 122 ILE C C 1
ATOM 9677 O O . ILE C 2 126 ? -3.07054 -44.63015 40.28068 1.000 110.89511 122 ILE C O 1
ATOM 9693 N N . ASP C 2 127 ? -3.67162 -44.45515 38.11492 1.000 97.86689 123 ASP C N 1
ATOM 9694 C CA . ASP C 2 127 ? -2.39310 -44.97021 37.63867 1.000 103.15580 123 ASP C CA 1
ATOM 9695 C C . ASP C 2 127 ? -1.24668 -44.02393 37.97325 1.000 94.35598 123 ASP C C 1
ATOM 9696 O O . ASP C 2 127 ? -0.09104 -44.45776 38.03114 1.000 94.35773 123 ASP C O 1
ATOM 9705 N N . LEU C 2 128 ? -1.54034 -42.74429 38.17928 1.000 103.92513 124 LEU C N 1
ATOM 9706 C CA . LEU C 2 128 ? -0.56525 -41.77828 38.68179 1.000 114.50366 124 LEU C CA 1
ATOM 9707 C C . LEU C 2 128 ? -0.58905 -41.73459 40.20823 1.000 116.97050 124 LEU C C 1
ATOM 9708 O O . LEU C 2 128 ? -0.68649 -40.67565 40.82793 1.000 123.30894 124 LEU C O 1
ATOM 9724 N N . SER C 2 129 ? -0.47956 -42.91796 40.82011 1.000 133.76290 125 SER C N 1
ATOM 9725 C CA . SER C 2 129 ? -0.59792 -43.02621 42.27326 1.000 138.46443 125 SER C CA 1
ATOM 9726 C C . SER C 2 129 ? 0.49301 -42.23016 42.97900 1.000 142.60629 125 SER C C 1
ATOM 9727 O O . SER C 2 129 ? 0.22878 -41.54818 43.97779 1.000 142.81582 125 SER C O 1
ATOM 9735 N N . GLU C 2 130 ? 1.72765 -42.31323 42.45957 1.000 141.44313 126 GLU C N 1
ATOM 9736 C CA . GLU C 2 130 ? 2.86572 -41.58411 43.01074 1.000 141.04432 126 GLU C CA 1
ATOM 9737 C C . GLU C 2 130 ? 2.71499 -40.08224 42.82048 1.000 130.51108 126 GLU C C 1
ATOM 9738 O O . GLU C 2 130 ? 3.42590 -39.30480 43.46648 1.000 133.58317 126 GLU C O 1
ATOM 9750 N N . GLN C 2 131 ? 1.80203 -39.67306 41.93756 1.000 129.33028 127 GLN C N 1
ATOM 9751 C CA . GLN C 2 131 ? 1.49370 -38.27871 41.65880 1.000 125.52107 127 GLN C CA 1
ATOM 9752 C C . GLN C 2 131 ? 0.16343 -37.86597 42.28107 1.000 116.61531 127 GLN C C 1
ATOM 9753 O O . GLN C 2 131 ? -0.46565 -36.90744 41.82213 1.000 99.68517 127 GLN C O 1
ATOM 9767 N N . ARG C 2 132 ? -0.27694 -38.57784 43.31528 1.000 110.39545 128 ARG C N 1
ATOM 9768 C CA . ARG C 2 132 ? -1.58683 -38.33030 43.90014 1.000 108.31045 128 ARG C CA 1
ATOM 9769 C C . ARG C 2 132 ? -1.59451 -37.04077 44.71211 1.000 105.42638 128 ARG C C 1
ATOM 9770 O O . ARG C 2 132 ? -0.60460 -36.68290 45.35502 1.000 109.62412 128 ARG C O 1
ATOM 9791 N N . GLN C 2 133 ? -2.73360 -36.34110 44.67542 1.000 97.24263 129 GLN C N 1
ATOM 9792 C CA . GLN C 2 133 ? -2.98463 -35.19729 45.53969 1.000 92.02230 129 GLN C CA 1
ATOM 9793 C C . GLN C 2 133 ? -4.29400 -35.32003 46.31067 1.000 95.34267 129 GLN C C 1
ATOM 9794 O O . GLN C 2 133 ? -4.60423 -34.43484 47.11553 1.000 100.00722 129 GLN C O 1
ATOM 9808 N N . VAL C 2 134 ? -5.07373 -36.37327 46.07500 1.000 109.86577 130 VAL C N 1
ATOM 9809 C CA . VAL C 2 134 ? -6.32293 -36.63112 46.78474 1.000 104.42622 130 VAL C CA 1
ATOM 9810 C C . VAL C 2 134 ? -6.15398 -37.95138 47.52244 1.000 109.48297 130 VAL C C 1
ATOM 9811 O O . VAL C 2 134 ? -6.18870 -39.02453 46.90517 1.000 106.34990 130 VAL C O 1
ATOM 9824 N N . ASP C 2 135 ? -5.97162 -37.87747 48.83837 1.000 115.95946 131 ASP C N 1
ATOM 9825 C CA . ASP C 2 135 ? -5.85042 -39.08673 49.64016 1.000 108.94284 131 ASP C CA 1
ATOM 9826 C C . ASP C 2 135 ? -7.10572 -39.93547 49.48628 1.000 103.48693 131 ASP C C 1
ATOM 9827 O O . ASP C 2 135 ? -8.22323 -39.41791 49.41231 1.000 101.51738 131 ASP C O 1
ATOM 9836 N N . ALA C 2 136 ? -6.91514 -41.25284 49.41318 1.000 98.14638 132 ALA C N 1
ATOM 9837 C CA . ALA C 2 136 ? -8.06443 -42.14423 49.32109 1.000 104.81682 132 ALA C CA 1
ATOM 9838 C C . ALA C 2 136 ? -8.93019 -42.04283 50.56979 1.000 104.22737 132 ALA C C 1
ATOM 9839 O O . ALA C 2 136 ? -10.15956 -41.96589 50.47699 1.000 104.93928 132 ALA C O 1
ATOM 9846 N N . GLU C 2 137 ? -8.30498 -42.00777 51.74805 1.000 103.70747 133 GLU C N 1
ATOM 9847 C CA . GLU C 2 137 ? -9.07269 -41.99721 52.98928 1.000 103.95607 133 GLU C CA 1
ATOM 9848 C C . GLU C 2 137 ? -9.98106 -40.77463 53.06825 1.000 105.00845 133 GLU C C 1
ATOM 9849 O O . GLU C 2 137 ? -11.16216 -40.88865 53.41483 1.000 112.63759 133 GLU C O 1
ATOM 9861 N N . VAL C 2 138 ? -9.45395 -39.59339 52.73852 1.000 104.77271 134 VAL C N 1
ATOM 9862 C CA . VAL C 2 138 ? -10.26923 -38.38564 52.83060 1.000 103.99765 134 VAL C CA 1
ATOM 9863 C C . VAL C 2 138 ? -11.39085 -38.41967 51.79813 1.000 103.73178 134 VAL C C 1
ATOM 9864 O O . VAL C 2 138 ? -12.51174 -37.97016 52.06537 1.000 103.03578 134 VAL C O 1
ATOM 9877 N N . ALA C 2 139 ? -11.10931 -38.94297 50.60149 1.000 109.62693 135 ALA C N 1
ATOM 9878 C CA . ALA C 2 139 ? -12.15623 -39.07446 49.59277 1.000 106.35967 135 ALA C CA 1
ATOM 9879 C C . ALA C 2 139 ? -13.21095 -40.08917 50.02079 1.000 97.09289 135 ALA C C 1
ATOM 9880 O O . ALA C 2 139 ? -14.41408 -39.84414 49.87095 1.000 77.80817 135 ALA C O 1
ATOM 9887 N N . GLN C 2 140 ? -12.78227 -41.23320 50.56007 1.000 93.06648 136 GLN C N 1
ATOM 9888 C CA . GLN C 2 140 ? -13.74423 -42.22407 51.02880 1.000 96.17501 136 GLN C CA 1
ATOM 9889 C C . GLN C 2 140 ? -14.59332 -41.65607 52.15749 1.000 94.06909 136 GLN C C 1
ATOM 9890 O O . GLN C 2 140 ? -15.80726 -41.88344 52.20890 1.000 92.00857 136 GLN C O 1
ATOM 9904 N N . GLN C 2 141 ? -13.96906 -40.91264 53.07442 1.000 93.04852 137 GLN C N 1
ATOM 9905 C CA . GLN C 2 141 ? -14.71808 -40.33034 54.18244 1.000 97.42398 137 GLN C CA 1
ATOM 9906 C C . GLN C 2 141 ? -15.72645 -39.30084 53.68578 1.000 82.75819 137 GLN C C 1
ATOM 9907 O O . GLN C 2 141 ? -16.84212 -39.21828 54.21066 1.000 90.42465 137 GLN C O 1
ATOM 9921 N N . TRP C 2 142 ? -15.35846 -38.50227 52.68143 1.000 82.78940 138 TRP C N 1
ATOM 9922 C CA . TRP C 2 142 ? -16.32079 -37.55645 52.12744 1.000 84.90784 138 TRP C CA 1
ATOM 9923 C C . TRP C 2 142 ? -17.48512 -38.28557 51.46781 1.000 91.81816 138 TRP C C 1
ATOM 9924 O O . TRP C 2 142 ? -18.63820 -37.84829 51.56516 1.000 94.82689 138 TRP C O 1
ATOM 9945 N N . ALA C 2 143 ? -17.20137 -39.39284 50.77683 1.000 88.25933 139 ALA C N 1
ATOM 9946 C CA . ALA C 2 143 ? -18.27392 -40.17099 50.16693 1.000 85.12751 139 ALA C CA 1
ATOM 9947 C C . ALA C 2 143 ? -19.23430 -40.69899 51.22504 1.000 87.61475 139 ALA C C 1
ATOM 9948 O O . ALA C 2 143 ? -20.45752 -40.63173 51.05583 1.000 81.50435 139 ALA C O 1
ATOM 9955 N N . LYS C 2 144 ? -18.69690 -41.22118 52.32921 1.000 91.82772 140 LYS C N 1
ATOM 9956 C CA . LYS C 2 144 ? -19.54878 -41.69705 53.41300 1.000 79.61856 140 LYS C CA 1
ATOM 9957 C C . LYS C 2 144 ? -20.33491 -40.55095 54.04021 1.000 90.38757 140 LYS C C 1
ATOM 9958 O O . LYS C 2 144 ? -21.48349 -40.73219 54.45770 1.000 96.37163 140 LYS C O 1
ATOM 9977 N N . SER C 2 145 ? -19.72622 -39.36097 54.12787 1.000 85.52433 141 SER C N 1
ATOM 9978 C CA . SER C 2 145 ? -20.39248 -38.22745 54.76623 1.000 85.03027 141 SER C CA 1
ATOM 9979 C C . SER C 2 145 ? -21.55926 -37.72461 53.92352 1.000 86.85252 141 SER C C 1
ATOM 9980 O O . SER C 2 145 ? -22.65788 -37.49129 54.44014 1.000 93.88075 141 SER C O 1
ATOM 9988 N N . GLU C 2 146 ? -21.34042 -37.54720 52.62348 1.000 87.08912 142 GLU C N 1
ATOM 9989 C CA . GLU C 2 146 ? -22.40600 -37.11878 51.72706 1.000 85.75384 142 GLU C CA 1
ATOM 9990 C C . GLU C 2 146 ? -23.31059 -38.26819 51.30356 1.000 87.84568 142 GLU C C 1
ATOM 9991 O O . GLU C 2 146 ? -24.29482 -38.03149 50.59290 1.000 86.24932 142 GLU C O 1
ATOM 10003 N N . LYS C 2 147 ? -22.99847 -39.49781 51.71729 1.000 84.51895 143 LYS C N 1
ATOM 10004 C CA . LYS C 2 147 ? -23.86498 -40.65313 51.48338 1.000 83.12559 143 LYS C CA 1
ATOM 10005 C C . LYS C 2 147 ? -24.03269 -40.93158 49.99158 1.000 77.21783 143 LYS C C 1
ATOM 10006 O O . LYS C 2 147 ? -25.11469 -41.29463 49.52603 1.000 76.34995 143 LYS C O 1
ATOM 10025 N N . VAL C 2 148 ? -22.94861 -40.76198 49.23979 1.000 82.83347 144 VAL C N 1
ATOM 10026 C CA . VAL C 2 148 ? -22.89822 -41.13670 47.83620 1.000 72.22075 144 VAL C CA 1
ATOM 10027 C C . VAL C 2 148 ? -21.92665 -42.30479 47.68471 1.000 79.68387 144 VAL C C 1
ATOM 10028 O O . VAL C 2 148 ? -21.22810 -42.68973 48.62303 1.000 84.49221 144 VAL C O 1
ATOM 10041 N N . ARG C 2 149 ? -21.88230 -42.86647 46.48042 1.000 72.42119 145 ARG C N 1
ATOM 10042 C CA . ARG C 2 149 ? -20.96785 -43.95495 46.15805 1.000 78.45281 145 ARG C CA 1
ATOM 10043 C C . ARG C 2 149 ? -19.82327 -43.41667 45.30844 1.000 77.67303 145 ARG C C 1
ATOM 10044 O O . ARG C 2 149 ? -20.05524 -42.75883 44.28838 1.000 87.78354 145 ARG C O 1
ATOM 10065 N N . LEU C 2 150 ? -18.59214 -43.69801 45.73310 1.000 85.03449 146 LEU C N 1
ATOM 10066 C CA . LEU C 2 150 ? -17.39567 -43.12093 45.12960 1.000 84.36453 146 LEU C CA 1
ATOM 10067 C C . LEU C 2 150 ? -16.41239 -44.23123 44.79820 1.000 87.27434 146 LEU C C 1
ATOM 10068 O O . LEU C 2 150 ? -16.00527 -44.98744 45.68572 1.000 88.76264 146 LEU C O 1
ATOM 10084 N N . TRP C 2 151 ? -16.02083 -44.31521 43.52880 1.000 90.01595 147 TRP C N 1
ATOM 10085 C CA . TRP C 2 151 ? -15.02330 -45.26798 43.06726 1.000 92.20388 147 TRP C CA 1
ATOM 10086 C C . TRP C 2 151 ? -13.77262 -44.52635 42.61553 1.000 87.27890 147 TRP C C 1
ATOM 10087 O O . TRP C 2 151 ? -13.86078 -43.48925 41.95041 1.000 84.97191 147 TRP C O 1
ATOM 10108 N N . GLU C 2 152 ? -12.61058 -45.05802 42.97731 1.000 92.86934 148 GLU C N 1
ATOM 10109 C CA . GLU C 2 152 ? -11.34242 -44.59103 42.42617 1.000 94.19724 148 GLU C CA 1
ATOM 10110 C C . GLU C 2 152 ? -11.02702 -45.46266 41.21404 1.000 82.31026 148 GLU C C 1
ATOM 10111 O O . GLU C 2 152 ? -10.68771 -46.64238 41.35688 1.000 83.60173 148 GLU C O 1
ATOM 10123 N N . VAL C 2 153 ? -11.15292 -44.88087 40.02174 1.000 95.68343 149 VAL C N 1
ATOM 10124 C CA . VAL C 2 153 ? -11.09323 -45.62359 38.76812 1.000 93.71272 149 VAL C CA 1
ATOM 10125 C C . VAL C 2 153 ? -9.99482 -45.04718 37.88364 1.000 95.31751 149 VAL C C 1
ATOM 10126 O O . VAL C 2 153 ? -9.34932 -44.05661 38.24330 1.000 95.09947 149 VAL C O 1
ATOM 10139 N N . THR C 2 154 ? -9.76496 -45.66893 36.72808 1.000 84.20580 150 THR C N 1
ATOM 10140 C CA . THR C 2 154 ? -8.80464 -45.15615 35.76041 1.000 91.82335 150 THR C CA 1
ATOM 10141 C C . THR C 2 154 ? -9.27096 -45.53872 34.36310 1.000 88.02635 150 THR C C 1
ATOM 10142 O O . THR C 2 154 ? -9.91982 -46.57078 34.17186 1.000 89.87957 150 THR C O 1
ATOM 10153 N N . VAL C 2 155 ? -8.93160 -44.69639 33.38582 1.000 87.02089 151 VAL C N 1
ATOM 10154 C CA . VAL C 2 155 ? -9.37513 -44.94827 32.01947 1.000 83.93593 151 VAL C CA 1
ATOM 10155 C C . VAL C 2 155 ? -8.49063 -45.97951 31.33468 1.000 89.97439 151 VAL C C 1
ATOM 10156 O O . VAL C 2 155 ? -8.93945 -46.67307 30.41491 1.000 88.68142 151 VAL C O 1
ATOM 10169 N N . THR C 2 156 ? -7.23040 -46.09614 31.75254 1.000 94.82689 152 THR C N 1
ATOM 10170 C CA . THR C 2 156 ? -6.33982 -47.08234 31.15758 1.000 93.57813 152 THR C CA 1
ATOM 10171 C C . THR C 2 156 ? -6.73766 -48.51360 31.49952 1.000 101.02137 152 THR C C 1
ATOM 10172 O O . THR C 2 156 ? -6.18248 -49.44756 30.91098 1.000 104.27475 152 THR C O 1
ATOM 10183 N N . ASP C 2 157 ? -7.66786 -48.70601 32.43512 1.000 94.09527 153 ASP C N 1
ATOM 10184 C CA . ASP C 2 157 ? -8.18918 -50.02530 32.79698 1.000 91.97610 153 ASP C CA 1
ATOM 10185 C C . ASP C 2 157 ? -9.71286 -49.92456 32.79086 1.000 86.51817 153 ASP C C 1
ATOM 10186 O O . ASP C 2 157 ? -10.31180 -49.43648 33.75427 1.000 87.03023 153 ASP C O 1
ATOM 10195 N N . ARG C 2 158 ? -10.33969 -50.39492 31.70901 1.000 86.97602 154 ARG C N 1
ATOM 10196 C CA . ARG C 2 158 ? -11.78026 -50.21424 31.55898 1.000 87.24973 154 ARG C CA 1
ATOM 10197 C C . ARG C 2 158 ? -12.55887 -50.89644 32.67709 1.000 88.48554 154 ARG C C 1
ATOM 10198 O O . ARG C 2 158 ? -13.61147 -50.39709 33.08844 1.000 85.77303 154 ARG C O 1
ATOM 10219 N N . LYS C 2 159 ? -12.05576 -52.02054 33.19376 1.000 96.31224 155 LYS C N 1
ATOM 10220 C CA . LYS C 2 159 ? -12.79494 -52.75860 34.21422 1.000 86.58997 155 LYS C CA 1
ATOM 10221 C C . LYS C 2 159 ? -13.09224 -51.89331 35.43079 1.000 80.03046 155 LYS C C 1
ATOM 10222 O O . LYS C 2 159 ? -14.05916 -52.15307 36.15697 1.000 78.92159 155 LYS C O 1
ATOM 10241 N N . THR C 2 160 ? -12.28065 -50.86342 35.66949 1.000 74.42624 156 THR C N 1
ATOM 10242 C CA . THR C 2 160 ? -12.55347 -49.95557 36.77642 1.000 80.23546 156 THR C CA 1
ATOM 10243 C C . THR C 2 160 ? -13.86406 -49.20722 36.55819 1.000 89.31655 156 THR C C 1
ATOM 10244 O O . THR C 2 160 ? -14.60459 -48.93823 37.51209 1.000 82.81980 156 THR C O 1
ATOM 10255 N N . LEU C 2 161 ? -14.17261 -48.87726 35.30110 1.000 94.78534 157 LEU C N 1
ATOM 10256 C CA . LEU C 2 161 ? -15.29756 -48.00230 34.99509 1.000 82.53174 157 LEU C CA 1
ATOM 10257 C C . LEU C 2 161 ? -16.64941 -48.70148 35.09368 1.000 72.84291 157 LEU C C 1
ATOM 10258 O O . LEU C 2 161 ? -17.65784 -48.04161 35.36941 1.000 65.18432 157 LEU C O 1
ATOM 10274 N N . ILE C 2 162 ? -16.70665 -50.01491 34.85875 1.000 70.46329 158 ILE C N 1
ATOM 10275 C CA . ILE C 2 162 ? -18.00295 -50.67844 34.72941 1.000 74.58963 158 ILE C CA 1
ATOM 10276 C C . ILE C 2 162 ? -18.79510 -50.56550 36.02553 1.000 73.50365 158 ILE C C 1
ATOM 10277 O O . ILE C 2 162 ? -19.95763 -50.14903 36.02700 1.000 75.08267 158 ILE C O 1
ATOM 10293 N N . GLU C 2 163 ? -18.17548 -50.92280 37.14745 1.000 75.91115 159 GLU C N 1
ATOM 10294 C CA . GLU C 2 163 ? -18.90556 -50.99516 38.41127 1.000 78.46280 159 GLU C CA 1
ATOM 10295 C C . GLU C 2 163 ? -19.67109 -49.72102 38.74205 1.000 75.48249 159 GLU C C 1
ATOM 10296 O O . GLU C 2 163 ? -20.87193 -49.81246 39.04455 1.000 74.23207 159 GLU C O 1
ATOM 10308 N N . PRO C 2 164 ? -19.07216 -48.52817 38.70283 1.000 75.41927 160 PRO C N 1
ATOM 10309 C CA . PRO C 2 164 ? -19.85710 -47.32547 39.02907 1.000 70.15831 160 PRO C CA 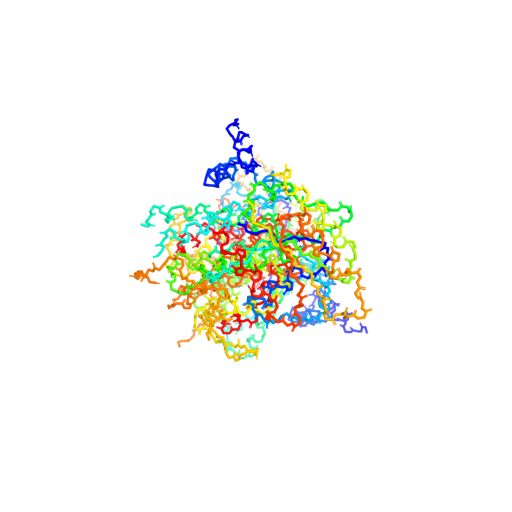1
ATOM 10310 C C . PRO C 2 164 ? -21.05766 -47.10956 38.12573 1.000 73.30127 160 PRO C C 1
ATOM 10311 O O . PRO C 2 164 ? -22.10576 -46.64923 38.59704 1.000 66.54166 160 PRO C O 1
ATOM 10322 N N . PHE C 2 165 ? -20.93528 -47.42069 36.83326 1.000 77.28309 161 PHE C N 1
ATOM 10323 C CA . PHE C 2 165 ? -22.01892 -47.12986 35.90182 1.000 70.10849 161 PHE C CA 1
ATOM 10324 C C . PHE C 2 165 ? -23.16802 -48.12649 36.00315 1.000 68.94574 161 PHE C C 1
ATOM 10325 O O . PHE C 2 165 ? -24.32491 -47.74007 35.80406 1.000 71.73025 161 PHE C O 1
ATOM 10342 N N . THR C 2 166 ? -22.89046 -49.40050 36.29813 1.000 68.98804 162 THR C N 1
ATOM 10343 C CA . THR C 2 166 ? -23.99241 -50.33475 36.50187 1.000 67.00037 162 THR C CA 1
ATOM 10344 C C . THR C 2 166 ? -24.79116 -49.96791 37.74786 1.000 68.50559 162 THR C C 1
ATOM 10345 O O . THR C 2 166 ? -26.00891 -50.17530 37.78881 1.000 75.90447 162 THR C O 1
ATOM 10356 N N . LEU C 2 167 ? -24.12149 -49.43421 38.77321 1.000 69.42729 163 LEU C N 1
ATOM 10357 C CA . LEU C 2 167 ? -24.82780 -48.96971 39.96400 1.000 68.26277 163 LEU C CA 1
ATOM 10358 C C . LEU C 2 167 ? -25.73449 -47.79173 39.63101 1.000 67.10594 163 LEU C C 1
ATOM 10359 O O . LEU C 2 167 ? -26.87841 -47.72814 40.09530 1.000 78.37752 163 LEU C O 1
ATOM 10375 N N . LEU C 2 168 ? -25.24499 -46.85388 38.81945 1.000 68.08333 164 LEU C N 1
ATOM 10376 C CA . LEU C 2 168 ? -26.07390 -45.72444 38.41487 1.000 71.10222 164 LEU C CA 1
ATOM 10377 C C . LEU C 2 168 ? -27.30792 -46.19801 37.65797 1.000 78.88564 164 LEU C C 1
ATOM 10378 O O . LEU C 2 168 ? -28.42331 -45.73045 37.91738 1.000 80.16649 164 LEU C O 1
ATOM 10394 N N . ALA C 2 169 ? -27.12995 -47.13962 36.72830 1.000 71.22052 165 ALA C N 1
ATOM 10395 C CA . ALA C 2 169 ? -28.25909 -47.63311 35.94716 1.000 75.13362 165 ALA C CA 1
ATOM 10396 C C . ALA C 2 169 ? -29.28371 -48.32800 36.83444 1.000 80.60068 165 ALA C C 1
ATOM 10397 O O . ALA C 2 169 ? -30.49449 -48.20015 36.61664 1.000 80.72142 165 ALA C O 1
ATOM 10404 N N . SER C 2 170 ? -28.81812 -49.07526 37.83710 1.000 86.34041 166 SER C N 1
ATOM 10405 C CA . SER C 2 170 ? -29.74253 -49.77517 38.72219 1.000 88.08337 166 SER C CA 1
ATOM 10406 C C . SER C 2 170 ? -30.63458 -48.79419 39.47259 1.000 92.25578 166 SER C C 1
ATOM 10407 O O . SER C 2 170 ? -31.82082 -49.06665 39.69351 1.000 104.35199 166 SER C O 1
ATOM 10415 N N . LYS C 2 171 ? -30.08269 -47.64820 39.87712 1.000 78.40547 167 LYS C N 1
ATOM 10416 C CA . LYS C 2 171 ? -30.89393 -46.63576 40.54558 1.000 79.23207 167 LYS C CA 1
ATOM 10417 C C . LYS C 2 171 ? -31.99258 -46.12189 39.62181 1.000 78.08340 167 LYS C C 1
ATOM 10418 O O . LYS C 2 171 ? -33.17437 -46.11099 39.98533 1.000 100.17878 167 LYS C O 1
ATOM 10437 N N . LEU C 2 172 ? -31.62252 -45.70221 38.41891 1.000 77.12206 168 LEU C N 1
ATOM 10438 C CA . LEU C 2 172 ? -32.56343 -45.07557 37.50038 1.000 74.26011 168 LEU C CA 1
ATOM 10439 C C . LEU C 2 172 ? -33.49914 -46.10321 36.87046 1.000 70.87995 168 LEU C C 1
ATOM 10440 O O . LEU C 2 172 ? -33.91171 -47.06616 37.51919 1.000 87.23840 168 LEU C O 1
ATOM 10456 N N . LYS D 2 10 ? -10.44481 -8.98869 -41.00723 1.000 61.24029 6 LYS F N 1
ATOM 10457 C CA . LYS D 2 10 ? -10.52654 -8.47139 -42.36612 1.000 57.93473 6 LYS F CA 1
ATOM 10458 C C . LYS D 2 10 ? -11.07501 -7.04670 -42.39353 1.000 72.23938 6 LYS F C 1
ATOM 10459 O O . LYS D 2 10 ? -10.31730 -6.08927 -42.54281 1.000 74.12484 6 LYS F O 1
ATOM 10477 N N . VAL D 2 11 ? -12.39050 -6.90850 -42.23985 1.000 69.03875 7 VAL F N 1
ATOM 10478 C CA . VAL D 2 11 ? -13.07615 -5.62919 -42.39622 1.000 58.90451 7 VAL F CA 1
ATOM 10479 C C . VAL D 2 11 ? -13.37255 -5.03609 -41.02351 1.000 56.36084 7 VAL F C 1
ATOM 10480 O O . VAL D 2 11 ? -13.85030 -5.73774 -40.12209 1.000 60.23377 7 VAL F O 1
ATOM 10493 N N . VAL D 2 12 ? -13.10208 -3.74249 -40.87419 1.000 55.40301 8 VAL F N 1
ATOM 10494 C CA . VAL D 2 12 ? -13.35545 -3.00594 -39.64117 1.000 51.79534 8 VAL F CA 1
ATOM 10495 C C . VAL D 2 12 ? -14.45764 -1.99078 -39.91448 1.000 59.42376 8 VAL F C 1
ATOM 10496 O O . VAL D 2 12 ? -14.32106 -1.13347 -40.79765 1.000 64.31656 8 VAL F O 1
ATOM 10509 N N . VAL D 2 13 ? -15.54088 -2.08011 -39.15008 1.000 56.24754 9 VAL F N 1
ATOM 10510 C CA . VAL D 2 13 ? -16.65614 -1.14577 -39.23824 1.000 42.35581 9 VAL F CA 1
ATOM 10511 C C . VAL D 2 13 ? -16.50183 -0.15107 -38.09484 1.000 51.47005 9 VAL F C 1
ATOM 10512 O O . VAL D 2 13 ? -16.66326 -0.50961 -36.92264 1.000 54.71046 9 VAL F O 1
ATOM 10525 N N . CYS D 2 14 ? -16.19532 1.10167 -38.42655 1.000 56.21355 10 CYS F N 1
ATOM 10526 C CA . CYS D 2 14 ? -15.94408 2.12350 -37.42234 1.000 54.69817 10 CYS F CA 1
ATOM 10527 C C . CYS D 2 14 ? -16.63412 3.41827 -37.82599 1.000 46.81646 10 CYS F C 1
ATOM 10528 O O . CYS D 2 14 ? -17.08353 3.58727 -38.96241 1.000 49.05225 10 CYS F O 1
ATOM 10536 N N . GLY D 2 15 ? -16.71934 4.33014 -36.87103 1.000 55.63333 11 GLY F N 1
ATOM 10537 C CA . GLY D 2 15 ? -17.37151 5.60344 -37.08898 1.000 50.03778 11 GLY F CA 1
ATOM 10538 C C . GLY D 2 15 ? -17.80472 6.19672 -35.76691 1.000 55.28403 11 GLY F C 1
ATOM 10539 O O . GLY D 2 15 ? -17.66049 5.58907 -34.70688 1.000 61.16488 11 GLY F O 1
ATOM 10543 N N . LEU D 2 16 ? -18.36435 7.39808 -35.85601 1.000 64.58126 12 LEU F N 1
ATOM 10544 C CA . LEU D 2 16 ? -18.82496 8.08693 -34.66119 1.000 60.18059 12 LEU F CA 1
ATOM 10545 C C . LEU D 2 16 ? -19.90303 7.24786 -33.96332 1.000 59.20231 12 LEU F C 1
ATOM 10546 O O . LEU D 2 16 ? -20.38679 6.23936 -34.48373 1.000 55.69373 12 LEU F O 1
ATOM 10562 N N . LEU D 2 17 ? -20.23955 7.65488 -32.74234 1.000 61.10593 13 LEU F N 1
ATOM 10563 C CA . LEU D 2 17 ? -21.21067 6.92379 -31.93590 1.000 56.85779 13 LEU F CA 1
ATOM 10564 C C . LEU D 2 17 ? -22.63508 7.14043 -32.44237 1.000 51.49503 13 LEU F C 1
ATOM 10565 O O . LEU D 2 17 ? -23.03359 8.26025 -32.76956 1.000 61.70349 13 LEU F O 1
ATOM 10581 N N . SER D 2 18 ? -23.40247 6.05025 -32.50410 1.000 56.32208 14 SER F N 1
ATOM 10582 C CA . SER D 2 18 ? -24.82364 6.02201 -32.84390 1.000 49.60565 14 SER F CA 1
ATOM 10583 C C . SER D 2 18 ? -25.11225 6.31082 -34.31080 1.000 51.33740 14 SER F C 1
ATOM 10584 O O . SER D 2 18 ? -26.28022 6.51028 -34.67315 1.000 60.70035 14 SER F O 1
ATOM 10592 N N . VAL D 2 19 ? -24.09183 6.33125 -35.17322 1.000 60.42991 15 VAL F N 1
ATOM 10593 C CA . VAL D 2 19 ? -24.34567 6.52303 -36.59571 1.000 57.91193 15 VAL F CA 1
ATOM 10594 C C . VAL D 2 19 ? -25.11419 5.33859 -37.16821 1.000 55.19359 15 VAL F C 1
ATOM 10595 O O . VAL D 2 19 ? -25.72783 5.45470 -38.23586 1.000 53.23524 15 VAL F O 1
ATOM 10608 N N . GLY D 2 20 ? -25.09114 4.20394 -36.48151 1.000 54.33695 16 GLY F N 1
ATOM 10609 C CA . GLY D 2 20 ? -25.78534 3.01281 -36.90205 1.000 53.62644 16 GLY F CA 1
ATOM 10610 C C . GLY D 2 20 ? -24.90779 1.84821 -37.33843 1.000 55.18899 16 GLY F C 1
ATOM 10611 O O . GLY D 2 20 ? -25.39146 0.98593 -38.08401 1.000 53.20283 16 GLY F O 1
ATOM 10615 N N . LYS D 2 21 ? -23.64758 1.79058 -36.89713 1.000 56.08894 17 LYS F N 1
ATOM 10616 C CA . LYS D 2 21 ? -22.75722 0.72678 -37.35214 1.000 52.28749 17 LYS F CA 1
ATOM 10617 C C . LYS D 2 21 ? -23.32774 -0.64504 -37.01375 1.000 54.43265 17 LYS F C 1
ATOM 10618 O O . LYS D 2 21 ? -23.47101 -1.50654 -37.88887 1.000 50.28919 17 LYS F O 1
ATOM 10637 N N . THR D 2 22 ? -23.67595 -0.86030 -35.74327 1.000 59.69397 18 THR F N 1
ATOM 10638 C CA . THR D 2 22 ? -24.19662 -2.15953 -35.33508 1.000 53.27820 18 THR F CA 1
ATOM 10639 C C . THR D 2 22 ? -25.55676 -2.43840 -35.96514 1.000 49.55015 18 THR F C 1
ATOM 10640 O O . THR D 2 22 ? -25.86614 -3.59282 -36.28214 1.000 41.42491 18 THR F O 1
ATOM 10650 N N . ALA D 2 23 ? -26.37733 -1.40004 -36.15365 1.000 58.59683 19 ALA F N 1
ATOM 10651 C CA . ALA D 2 23 ? -27.68547 -1.58850 -36.77297 1.000 56.62205 19 ALA F CA 1
ATOM 10652 C C . ALA D 2 23 ? -27.55402 -2.09442 -38.20446 1.000 56.13298 19 ALA F C 1
ATOM 10653 O O . ALA D 2 23 ? -28.29985 -2.98616 -38.62851 1.000 55.98296 19 ALA F O 1
ATOM 10660 N N . ILE D 2 24 ? -26.61189 -1.53609 -38.96680 1.000 50.26307 20 ILE F N 1
ATOM 10661 C CA . ILE D 2 24 ? -26.45051 -1.94613 -40.35856 1.000 50.09984 20 ILE F CA 1
ATOM 10662 C C . ILE D 2 24 ? -26.07480 -3.42026 -40.43503 1.000 49.27994 20 ILE F C 1
ATOM 10663 O O . ILE D 2 24 ? -26.61174 -4.16926 -41.25987 1.000 52.51688 20 ILE F O 1
ATOM 10679 N N . LEU D 2 25 ? -25.14379 -3.85983 -39.58102 1.000 58.90113 21 LEU F N 1
ATOM 10680 C CA . LEU D 2 25 ? -24.72005 -5.25724 -39.60323 1.000 55.83832 21 LEU F CA 1
ATOM 10681 C C . LEU D 2 25 ? -25.87867 -6.18842 -39.26901 1.000 49.78996 21 LEU F C 1
ATOM 10682 O O . LEU D 2 25 ? -26.04982 -7.23373 -39.90652 1.000 52.95997 21 LEU F O 1
ATOM 10698 N N . GLU D 2 26 ? -26.68282 -5.82983 -38.26625 1.000 45.62185 22 GLU F N 1
ATOM 10699 C CA . GLU D 2 26 ? -27.80984 -6.67767 -37.89264 1.000 52.06550 22 GLU F CA 1
ATOM 10700 C C . GLU D 2 26 ? -28.86271 -6.71346 -38.99320 1.000 65.67144 22 GLU F C 1
ATOM 10701 O O . GLU D 2 26 ? -29.47955 -7.75809 -39.23309 1.000 75.18387 22 GLU F O 1
ATOM 10713 N N . GLN D 2 27 ? -29.08540 -5.58604 -39.67264 1.000 58.79385 23 GLN F N 1
ATOM 10714 C CA . GLN D 2 27 ? -30.04174 -5.56960 -40.77511 1.000 62.79878 23 GLN F CA 1
ATOM 10715 C C . GLN D 2 27 ? -29.52398 -6.36977 -41.96653 1.000 63.36082 23 GLN F C 1
ATOM 10716 O O . GLN D 2 27 ? -30.26278 -7.15887 -42.56710 1.000 69.25073 23 GLN F O 1
ATOM 10730 N N . LEU D 2 28 ? -28.25230 -6.17729 -42.32482 1.000 65.85552 24 LEU F N 1
ATOM 10731 C CA . LEU D 2 28 ? -27.70485 -6.84205 -43.50429 1.000 66.87372 24 LEU F CA 1
ATOM 10732 C C . LEU D 2 28 ? -27.66595 -8.35527 -43.32465 1.000 62.08622 24 LEU F C 1
ATOM 10733 O O . LEU D 2 28 ? -27.89378 -9.10453 -44.28179 1.000 61.36383 24 LEU F O 1
ATOM 10749 N N . LEU D 2 29 ? -27.36489 -8.82291 -42.11277 1.000 59.43533 25 LEU F N 1
ATOM 10750 C CA . LEU D 2 29 ? -27.23671 -10.25056 -41.84968 1.000 71.28845 25 LEU F CA 1
ATOM 10751 C C . LEU D 2 29 ? -28.53282 -10.87835 -41.35581 1.000 76.36054 25 LEU F C 1
ATOM 10752 O O . LEU D 2 29 ? -28.83710 -12.02345 -41.70689 1.000 78.27770 25 LEU F O 1
ATOM 10768 N N . TYR D 2 30 ? -29.29689 -10.15693 -40.54191 1.000 68.08306 26 TYR F N 1
ATOM 10769 C CA . TYR D 2 30 ? -30.50287 -10.69377 -39.92936 1.000 72.85881 26 TYR F CA 1
ATOM 10770 C C . TYR D 2 30 ? -31.77433 -9.96610 -40.33616 1.000 75.16070 26 TYR F C 1
ATOM 10771 O O . TYR D 2 30 ? -32.84861 -10.57063 -40.29593 1.000 73.01351 26 TYR F O 1
ATOM 10789 N N . GLY D 2 31 ? -31.68538 -8.69982 -40.73170 1.000 73.85712 27 GLY F N 1
ATOM 10790 C CA . GLY D 2 31 ? -32.86338 -7.96826 -41.17214 1.000 71.12772 27 GLY F CA 1
ATOM 10791 C C . GLY D 2 31 ? -33.93332 -7.83857 -40.11142 1.000 73.89021 27 GLY F C 1
ATOM 10792 O O . GLY D 2 31 ? -35.12334 -8.00737 -40.40756 1.000 78.12794 27 GLY F O 1
ATOM 10796 N N . ASN D 2 32 ? -33.53473 -7.54144 -38.87042 1.000 77.49449 28 ASN F N 1
ATOM 10797 C CA . ASN D 2 32 ? -34.48843 -7.46607 -37.77192 1.000 78.92259 28 ASN F CA 1
ATOM 10798 C C . ASN D 2 32 ? -34.20136 -6.30174 -36.83029 1.000 79.24655 28 ASN F C 1
ATOM 10799 O O . ASN D 2 32 ? -34.72770 -6.28123 -35.71076 1.000 83.61241 28 ASN F O 1
ATOM 10810 N N . HIS D 2 33 ? -33.37656 -5.34112 -37.23792 1.000 76.63224 29 HIS F N 1
ATOM 10811 C CA . HIS D 2 33 ? -33.04665 -4.24573 -36.34044 1.000 74.09568 29 HIS F CA 1
ATOM 10812 C C . HIS D 2 33 ? -34.30967 -3.48757 -35.95468 1.000 80.25122 29 HIS F C 1
ATOM 10813 O O . HIS D 2 33 ? -35.13034 -3.14148 -36.81158 1.000 72.77541 29 HIS F O 1
ATOM 10827 N N . THR D 2 34 ? -34.45979 -3.22923 -34.65874 1.000 85.90731 30 THR F N 1
ATOM 10828 C CA . THR D 2 34 ? -35.58109 -2.46362 -34.13084 1.000 84.80881 30 THR F CA 1
ATOM 10829 C C . THR D 2 34 ? -35.11002 -1.03320 -33.89394 1.000 79.94859 30 THR F C 1
ATOM 10830 O O . THR D 2 34 ? -34.22754 -0.79384 -33.06138 1.000 77.11086 30 THR F O 1
ATOM 10841 N N . ILE D 2 35 ? -35.69235 -0.09237 -34.63226 1.000 79.39951 31 ILE F N 1
ATOM 10842 C CA . ILE D 2 35 ? -35.21575 1.28723 -34.64182 1.000 76.24806 31 ILE F CA 1
ATOM 10843 C C . ILE D 2 35 ? -35.69068 1.98986 -33.37684 1.000 84.77641 31 ILE F C 1
ATOM 10844 O O . ILE D 2 35 ? -36.89655 2.09512 -33.12518 1.000 80.44264 31 ILE F O 1
ATOM 10860 N N . GLY D 2 36 ? -34.73775 2.48333 -32.58576 1.000 73.60849 32 GLY F N 1
ATOM 10861 C CA . GLY D 2 36 ? -35.05176 3.20128 -31.36721 1.000 74.72180 32 GLY F CA 1
ATOM 10862 C C . GLY D 2 36 ? -34.26974 2.72773 -30.15869 1.000 73.97640 32 GLY F C 1
ATOM 10863 O O . GLY D 2 36 ? -34.33797 3.34554 -29.09227 1.000 85.20023 32 GLY F O 1
ATOM 10867 N N . MET D 2 37 ? -33.51983 1.63882 -30.31026 1.000 66.71592 33 MET F N 1
ATOM 10868 C CA . MET D 2 37 ? -32.73770 1.10944 -29.20080 1.000 72.65731 33 MET F CA 1
ATOM 10869 C C . MET D 2 37 ? -31.76050 2.15859 -28.68940 1.000 72.43724 33 MET F C 1
ATOM 10870 O O . MET D 2 37 ? -31.16127 2.90415 -29.47058 1.000 67.10658 33 MET F O 1
ATOM 10884 N N . GLU D 2 38 ? -31.59052 2.20550 -27.36838 1.000 64.37221 34 GLU F N 1
ATOM 10885 C CA . GLU D 2 38 ? -30.81073 3.26558 -26.74139 1.000 80.81011 34 GLU F CA 1
ATOM 10886 C C . GLU D 2 38 ? -29.64740 2.78025 -25.89063 1.000 87.01824 34 GLU F C 1
ATOM 10887 O O . GLU D 2 38 ? -28.56775 3.37766 -25.94449 1.000 93.39975 34 GLU F O 1
ATOM 10899 N N . ASP D 2 39 ? -29.82253 1.72603 -25.10370 1.000 65.39950 35 ASP F N 1
ATOM 10900 C CA . ASP D 2 39 ? -28.76655 1.25302 -24.20641 1.000 71.04657 35 ASP F CA 1
ATOM 10901 C C . ASP D 2 39 ? -28.02536 0.07090 -24.83106 1.000 73.77942 35 ASP F C 1
ATOM 10902 O O . ASP D 2 39 ? -27.93644 -1.02415 -24.26913 1.000 69.52118 35 ASP F O 1
ATOM 10911 N N . CYS D 2 40 ? -27.46930 0.31875 -26.02101 1.000 66.03052 36 CYS F N 1
ATOM 10912 C CA . CYS D 2 40 ? -26.84997 -0.73033 -26.82156 1.000 57.25656 36 CYS F CA 1
ATOM 10913 C C . CYS D 2 40 ? -25.49571 -0.30185 -27.37427 1.000 56.33006 36 CYS F C 1
ATOM 10914 O O . CYS D 2 40 ? -25.06060 -0.80477 -28.41451 1.000 57.17890 36 CYS F O 1
ATOM 10922 N N . GLU D 2 41 ? -24.80990 0.61365 -26.69135 1.000 58.42418 37 GLU F N 1
ATOM 10923 C CA . GLU D 2 41 ? -23.49128 1.03568 -27.14767 1.000 53.05884 37 GLU F CA 1
ATOM 10924 C C . GLU D 2 41 ? -22.57759 -0.17780 -27.27899 1.000 52.12374 37 GLU F C 1
ATOM 10925 O O . GLU D 2 41 ? -22.55297 -1.05465 -26.41036 1.000 53.42668 37 GLU F O 1
ATOM 10937 N N . THR D 2 42 ? -21.83273 -0.23314 -28.37954 1.000 50.97678 38 THR F N 1
ATOM 10938 C CA . THR D 2 42 ? -20.99412 -1.38473 -28.67917 1.000 50.34656 38 THR F CA 1
ATOM 10939 C C . THR D 2 42 ? -19.60543 -1.21294 -28.08302 1.000 49.37135 38 THR F C 1
ATOM 10940 O O . THR D 2 42 ? -19.03447 -0.11836 -28.10409 1.000 55.18385 38 THR F O 1
ATOM 10951 N N . MET D 2 43 ? -19.07617 -2.30720 -27.54293 1.000 49.49337 39 MET F N 1
ATOM 10952 C CA . MET D 2 43 ? -17.65158 -2.37418 -27.16378 1.000 48.74111 39 MET F CA 1
ATOM 10953 C C . MET D 2 43 ? -16.86532 -2.96519 -28.32996 1.000 48.09867 39 MET F C 1
ATOM 10954 O O . MET D 2 43 ? -16.16336 -2.25070 -29.04673 1.000 58.44516 39 MET F O 1
ATOM 10968 N N . GLU D 2 44 ? -16.97952 -4.27995 -28.51736 1.000 43.83124 40 GLU F N 1
ATOM 10969 C CA . GLU D 2 44 ? -16.39446 -4.97382 -29.65230 1.000 32.17108 40 GLU F CA 1
ATOM 10970 C C . GLU D 2 44 ? -17.28718 -6.16022 -29.99475 1.000 31.51955 40 GLU F C 1
ATOM 10971 O O . GLU D 2 44 ? -17.99939 -6.68465 -29.13444 1.000 32.59283 40 GLU F O 1
ATOM 10983 N N . ASP D 2 45 ? -17.24499 -6.57770 -31.25777 1.000 39.84711 41 ASP F N 1
ATOM 10984 C CA . ASP D 2 45 ? -17.88762 -7.82083 -31.67369 1.000 46.43400 41 ASP F CA 1
ATOM 10985 C C . ASP D 2 45 ? -17.50006 -8.10166 -33.11903 1.000 45.66931 41 ASP F C 1
ATOM 10986 O O . ASP D 2 45 ? -17.08363 -7.19886 -33.85258 1.000 43.49030 41 ASP F O 1
ATOM 10995 N N . VAL D 2 46 ? -17.63504 -9.36889 -33.51565 1.000 49.63552 42 VAL F N 1
ATOM 10996 C CA . VAL D 2 46 ? -17.33563 -9.80389 -34.87469 1.000 46.05762 42 VAL F CA 1
ATOM 10997 C C . VAL D 2 46 ? -18.50253 -10.62286 -35.40407 1.000 46.04030 42 VAL F C 1
ATOM 10998 O O . VAL D 2 46 ? -18.96907 -11.55509 -34.73847 1.000 41.25206 42 VAL F O 1
ATOM 11011 N N . TYR D 2 47 ? -18.95112 -10.28741 -36.60828 1.000 49.24325 43 TYR F N 1
ATOM 11012 C CA . TYR D 2 47 ? -19.98529 -11.02643 -37.31581 1.000 48.73805 43 TYR F CA 1
ATOM 11013 C C . TYR D 2 47 ? -19.34046 -11.73080 -38.50118 1.000 47.59171 43 TYR F C 1
ATOM 11014 O O . TYR D 2 47 ? -18.56232 -11.11962 -39.24060 1.000 59.87103 43 TYR F O 1
ATOM 11032 N N . MET D 2 48 ? -19.65169 -13.01203 -38.67134 1.000 56.74682 44 MET F N 1
ATOM 11033 C CA . MET D 2 48 ? -19.10942 -13.81725 -39.76012 1.000 59.80388 44 MET F CA 1
ATOM 11034 C C . MET D 2 48 ? -20.11925 -13.82929 -40.90015 1.000 60.24634 44 MET F C 1
ATOM 11035 O O . MET D 2 48 ? -21.17388 -14.46472 -40.79972 1.000 67.92616 44 MET F O 1
ATOM 11049 N N . ALA D 2 49 ? -19.78997 -13.13323 -41.98286 1.000 61.15623 45 ALA F N 1
ATOM 11050 C CA . ALA D 2 49 ? -20.67481 -12.98325 -43.12564 1.000 65.04070 45 ALA F CA 1
ATOM 11051 C C . ALA D 2 49 ? -20.02291 -13.58222 -44.35950 1.000 69.01108 45 ALA F C 1
ATOM 11052 O O . ALA D 2 49 ? -18.80190 -13.50559 -44.52773 1.000 85.64800 45 ALA F O 1
ATOM 11059 N N . SER D 2 50 ? -20.84081 -14.18159 -45.21583 1.000 62.44590 46 SER F N 1
ATOM 11060 C CA . SER D 2 50 ? -20.40363 -14.66453 -46.51832 1.000 90.79578 46 SER F CA 1
ATOM 11061 C C . SER D 2 50 ? -21.12147 -13.85685 -47.59146 1.000 89.67155 46 SER F C 1
ATOM 11062 O O . SER D 2 50 ? -22.34819 -13.71153 -47.54806 1.000 87.82303 46 SER F O 1
ATOM 11070 N N . VAL D 2 51 ? -20.35573 -13.32677 -48.54227 1.000 94.55521 47 VAL F N 1
ATOM 11071 C CA . VAL D 2 51 ? -20.86008 -12.37904 -49.52642 1.000 94.89374 47 VAL F CA 1
ATOM 11072 C C . VAL D 2 51 ? -20.50771 -12.87089 -50.92033 1.000 103.85921 47 VAL F C 1
ATOM 11073 O O . VAL D 2 51 ? -19.41555 -13.40425 -51.14541 1.000 114.73018 47 VAL F O 1
ATOM 11086 N N . GLU D 2 52 ? -21.43896 -12.69360 -51.85356 1.000 101.70104 48 GLU F N 1
ATOM 11087 C CA . GLU D 2 52 ? -21.23150 -13.08099 -53.23999 1.000 109.38742 48 GLU F CA 1
ATOM 11088 C C . GLU D 2 52 ? -20.61507 -11.92810 -54.02020 1.000 105.15155 48 GLU F C 1
ATOM 11089 O O . GLU D 2 52 ? -20.99474 -10.76669 -53.84387 1.000 91.87864 48 GLU F O 1
ATOM 11101 N N . THR D 2 53 ? -19.66252 -12.26118 -54.88462 1.000 109.08538 49 THR F N 1
ATOM 11102 C CA . THR D 2 53 ? -18.93103 -11.26596 -55.65622 1.000 95.49912 49 THR F CA 1
ATOM 11103 C C . THR D 2 53 ? -19.10741 -11.49232 -57.15189 1.000 108.34637 49 THR F C 1
ATOM 11104 O O . THR D 2 53 ? -20.01676 -10.93730 -57.76813 1.000 115.52231 49 THR F O 1
ATOM 11115 N N . GLN D 2 60 ? -16.38486 -15.93285 -45.18070 1.000 74.65014 56 GLN F N 1
ATOM 11116 C CA . GLN D 2 60 ? -15.66335 -15.24125 -46.24506 1.000 96.25979 56 GLN F CA 1
ATOM 11117 C C . GLN D 2 60 ? -15.18801 -13.86229 -45.78916 1.000 82.70046 56 GLN F C 1
ATOM 11118 O O . GLN D 2 60 ? -14.13563 -13.38913 -46.21998 1.000 83.98109 56 GLN F O 1
ATOM 11131 N N . LEU D 2 61 ? -15.96608 -13.21885 -44.91988 1.000 73.00608 57 LEU F N 1
ATOM 11132 C CA . LEU D 2 61 ? -15.62165 -11.90972 -44.38480 1.000 66.62032 57 LEU F CA 1
ATOM 11133 C C . LEU D 2 61 ? -15.77690 -11.90206 -42.87133 1.000 69.74323 57 LEU F C 1
ATOM 11134 O O . LEU D 2 61 ? -16.74474 -12.44732 -42.33128 1.000 61.59069 57 LEU F O 1
ATOM 11150 N N . HIS D 2 62 ? -14.81481 -11.27713 -42.19523 1.000 68.72427 58 HIS F N 1
ATOM 11151 C CA . HIS D 2 62 ? -14.84691 -11.07504 -40.75064 1.000 58.73236 58 HIS F CA 1
ATOM 11152 C C . HIS D 2 62 ? -15.12032 -9.59433 -40.50798 1.000 56.65668 58 HIS F C 1
ATOM 11153 O O . HIS D 2 62 ? -14.23114 -8.75501 -40.69297 1.000 55.98448 58 HIS F O 1
ATOM 11167 N N . LEU D 2 63 ? -16.34685 -9.27757 -40.09773 1.000 57.73525 59 LEU F N 1
ATOM 11168 C CA . LEU D 2 63 ? -16.78925 -7.90061 -39.90218 1.000 50.65172 59 LEU F CA 1
ATOM 11169 C C . LEU D 2 63 ? -16.63890 -7.54032 -38.42849 1.000 46.24208 59 LEU F C 1
ATOM 11170 O O . LEU D 2 63 ? -17.39067 -8.03291 -37.58148 1.000 48.67777 59 LEU F O 1
ATOM 11186 N N . TYR D 2 64 ? -15.67693 -6.67282 -38.12845 1.000 47.02910 60 TYR F N 1
ATOM 11187 C CA . TYR D 2 64 ? -15.39708 -6.25883 -36.76014 1.000 42.43057 60 TYR F CA 1
ATOM 11188 C C . TYR D 2 64 ? -16.18107 -4.99219 -36.43719 1.000 42.21252 60 TYR F C 1
ATOM 11189 O O . TYR D 2 64 ? -16.00649 -3.96294 -37.09812 1.000 54.54158 60 TYR F O 1
ATOM 11207 N N . ASP D 2 65 ? -17.03578 -5.06672 -35.41819 1.000 41.54060 61 ASP F N 1
ATOM 11208 C CA . ASP D 2 65 ? -17.80210 -3.91473 -34.95886 1.000 44.72637 61 ASP F CA 1
ATOM 11209 C C . ASP D 2 65 ? -17.03971 -3.21341 -33.84182 1.000 40.49671 61 ASP F C 1
ATOM 11210 O O . ASP D 2 65 ? -16.66615 -3.84289 -32.84571 1.000 44.54745 61 ASP F O 1
ATOM 11219 N N . THR D 2 66 ? -16.83101 -1.91239 -34.00030 1.000 39.52197 62 THR F N 1
ATOM 11220 C CA . THR D 2 66 ? -16.03507 -1.12070 -33.07780 1.000 47.86377 62 THR F CA 1
ATOM 11221 C C . THR D 2 66 ? -16.93161 -0.24466 -32.21090 1.000 53.74523 62 THR F C 1
ATOM 11222 O O . THR D 2 66 ? -18.10225 -0.00737 -32.52511 1.000 54.59688 62 THR F O 1
ATOM 11233 N N . ARG D 2 67 ? -16.36379 0.23648 -31.10635 1.000 48.14736 63 ARG F N 1
ATOM 11234 C CA . ARG D 2 67 ? -17.05729 1.21156 -30.27839 1.000 48.38907 63 ARG F CA 1
ATOM 11235 C C . ARG D 2 67 ? -17.24836 2.51559 -31.04433 1.000 44.74767 63 ARG F C 1
ATOM 11236 O O . ARG D 2 67 ? -16.45101 2.87323 -31.91510 1.000 55.17186 63 ARG F O 1
ATOM 11257 N N . GLY D 2 68 ? -18.32016 3.22929 -30.70734 1.000 55.22233 64 GLY F N 1
ATOM 11258 C CA . GLY D 2 68 ? -18.57857 4.53069 -31.29036 1.000 63.84600 64 GLY F CA 1
ATOM 11259 C C . GLY D 2 68 ? -17.49906 5.55173 -30.99296 1.000 68.09850 64 GLY F C 1
ATOM 11260 O O . GLY D 2 68 ? -17.14591 5.77670 -29.83102 1.000 64.32977 64 GLY F O 1
ATOM 11264 N N . LEU D 2 69 ? -16.96913 6.18385 -32.03523 1.000 65.45537 65 LEU F N 1
ATOM 11265 C CA . LEU D 2 69 ? -15.94446 7.19414 -31.83384 1.000 65.53527 65 LEU F CA 1
ATOM 11266 C C . LEU D 2 69 ? -16.55794 8.44632 -31.21152 1.000 66.82377 65 LEU F C 1
ATOM 11267 O O . LEU D 2 69 ? -17.75488 8.72007 -31.33850 1.000 56.38069 65 LEU F O 1
ATOM 11283 N N . GLN D 2 70 ? -15.71267 9.20731 -30.52205 1.000 85.01606 66 GLN F N 1
ATOM 11284 C CA . GLN D 2 70 ? -16.15149 10.36602 -29.75709 1.000 92.90990 66 GLN F CA 1
ATOM 11285 C C . GLN D 2 70 ? -14.99110 11.34488 -29.67278 1.000 91.64791 66 GLN F C 1
ATOM 11286 O O . GLN D 2 70 ? -13.83777 10.98558 -29.91900 1.000 98.14483 66 GLN F O 1
ATOM 11300 N N . GLU D 2 71 ? -15.30475 12.59612 -29.32371 1.000 107.79283 67 GLU F N 1
ATOM 11301 C CA . GLU D 2 71 ? -14.27419 13.63149 -29.33890 1.000 109.19209 67 GLU F CA 1
ATOM 11302 C C . GLU D 2 71 ? -13.10030 13.26917 -28.43506 1.000 109.64188 67 GLU F C 1
ATOM 11303 O O . GLU D 2 71 ? -11.97253 13.71303 -28.67848 1.000 113.12683 67 GLU F O 1
ATOM 11315 N N . GLY D 2 72 ? -13.33818 12.47119 -27.39631 1.000 110.52515 68 GLY F N 1
ATOM 11316 C CA . GLY D 2 72 ? -12.27175 12.05118 -26.51104 1.000 101.37725 68 GLY F CA 1
ATOM 11317 C C . GLY D 2 72 ? -11.77698 10.64018 -26.76039 1.000 100.52365 68 GLY F C 1
ATOM 11318 O O . GLY D 2 72 ? -10.78120 10.21756 -26.16570 1.000 102.88574 68 GLY F O 1
ATOM 11322 N N . VAL D 2 73 ? -12.45039 9.90484 -27.64209 1.000 98.68062 69 VAL F N 1
ATOM 11323 C CA . VAL D 2 73 ? -12.16674 8.49347 -27.88534 1.000 86.35057 69 VAL F CA 1
ATOM 11324 C C . VAL D 2 73 ? -11.62779 8.34745 -29.30177 1.000 84.85054 69 VAL F C 1
ATOM 11325 O O . VAL D 2 73 ? -12.29274 8.73639 -30.27003 1.000 95.11578 69 VAL F O 1
ATOM 11338 N N . GLU D 2 74 ? -10.43664 7.76945 -29.42556 1.000 78.77768 70 GLU F N 1
ATOM 11339 C CA . GLU D 2 74 ? -9.80354 7.54691 -30.71562 1.000 87.36380 70 GLU F CA 1
ATOM 11340 C C . GLU D 2 74 ? -9.81149 6.06232 -31.06001 1.000 88.30848 70 GLU F C 1
ATOM 11341 O O . GLU D 2 74 ? -9.70559 5.19843 -30.18501 1.000 90.81605 70 GLU F O 1
ATOM 11353 N N . LEU D 2 75 ? -9.94194 5.78234 -32.34743 1.000 90.57716 71 LEU F N 1
ATOM 11354 C CA . LEU D 2 75 ? -9.94485 4.40824 -32.83319 1.000 78.71545 71 LEU F CA 1
ATOM 11355 C C . LEU D 2 75 ? -8.62074 3.74005 -32.47061 1.000 80.41907 71 LEU F C 1
ATOM 11356 O O . LEU D 2 75 ? -7.55593 4.30219 -32.75580 1.000 87.43857 71 LEU F O 1
ATOM 11372 N N . PRO D 2 76 ? -8.63500 2.57020 -31.81881 1.000 85.57863 72 PRO F N 1
ATOM 11373 C CA . PRO D 2 76 ? -7.36612 1.93724 -31.43744 1.000 81.29287 72 PRO F CA 1
ATOM 11374 C C . PRO D 2 76 ? -6.41321 1.80114 -32.61496 1.000 71.76763 72 PRO F C 1
ATOM 11375 O O . PRO D 2 76 ? -6.80437 1.41123 -33.71634 1.000 76.86431 72 PRO F O 1
ATOM 11386 N N . LYS D 2 77 ? -5.14039 2.12168 -32.36545 1.000 73.20369 73 LYS F N 1
ATOM 11387 C CA . LYS D 2 77 ? -4.15696 2.14794 -33.44066 1.000 81.22141 73 LYS F CA 1
ATOM 11388 C C . LYS D 2 77 ? -3.79887 0.75412 -33.93725 1.000 70.87381 73 LYS F C 1
ATOM 11389 O O . LYS D 2 77 ? -3.24529 0.62798 -35.03434 1.000 85.87413 73 LYS F O 1
ATOM 11408 N N . HIS D 2 78 ? -4.09869 -0.29167 -33.16603 1.000 72.55703 74 HIS F N 1
ATOM 11409 C CA . HIS D 2 78 ?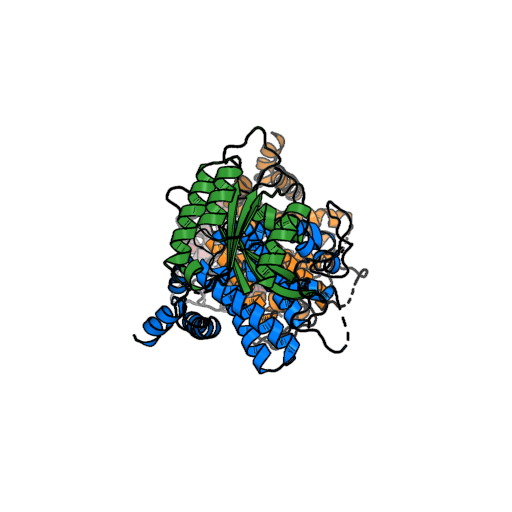 -3.83262 -1.64834 -33.62560 1.000 74.88258 74 HIS F CA 1
ATOM 11410 C C . HIS D 2 78 ? -4.87546 -2.14334 -34.61782 1.000 65.86261 74 HIS F C 1
ATOM 11411 O O . HIS D 2 78 ? -4.63758 -3.15180 -35.29016 1.000 63.76592 74 HIS F O 1
ATOM 11425 N N . TYR D 2 79 ? -6.01416 -1.45941 -34.73578 1.000 68.43539 75 TYR F N 1
ATOM 11426 C CA . TYR D 2 79 ? -6.99015 -1.84183 -35.74922 1.000 70.18533 75 TYR F CA 1
ATOM 11427 C C . TYR D 2 79 ? -6.44918 -1.58541 -37.15363 1.000 70.44382 75 TYR F C 1
ATOM 11428 O O . TYR D 2 79 ? -6.72165 -2.35810 -38.07914 1.000 72.65156 75 TYR F O 1
ATOM 11446 N N . PHE D 2 80 ? -5.68765 -0.50146 -37.33503 1.000 74.74929 76 PHE F N 1
ATOM 11447 C CA . PHE D 2 80 ? -5.12169 -0.21071 -38.64804 1.000 72.23562 76 PHE F CA 1
ATOM 11448 C C . PHE D 2 80 ? -4.14592 -1.29421 -39.09443 1.000 80.96669 76 PHE F C 1
ATOM 11449 O O . PHE D 2 80 ? -4.04780 -1.58973 -40.29097 1.000 89.19960 76 PHE F O 1
ATOM 11466 N N . SER D 2 81 ? -3.40979 -1.88779 -38.15211 1.000 71.74299 77 SER F N 1
ATOM 11467 C CA . SER D 2 81 ? -2.31529 -2.77814 -38.51920 1.000 72.38124 77 SER F CA 1
ATOM 11468 C C . SER D 2 81 ? -2.80120 -4.04829 -39.20878 1.000 76.57178 77 SER F C 1
ATOM 11469 O O . SER D 2 81 ? -2.06906 -4.61656 -40.02893 1.000 87.91322 77 SER F O 1
ATOM 11477 N N . PHE D 2 82 ? -4.01600 -4.51479 -38.89609 1.000 68.28145 78 PHE F N 1
ATOM 11478 C CA . PHE D 2 82 ? -4.49188 -5.79188 -39.41078 1.000 70.86530 78 PHE F CA 1
ATOM 11479 C C . PHE D 2 82 ? -5.61554 -5.68202 -40.42969 1.000 71.38246 78 PHE F C 1
ATOM 11480 O O . PHE D 2 82 ? -5.78554 -6.60630 -41.23091 1.000 85.80739 78 PHE F O 1
ATOM 11497 N N . ALA D 2 83 ? -6.38818 -4.59963 -40.41379 1.000 67.17165 79 ALA F N 1
ATOM 11498 C CA . ALA D 2 83 ? -7.60458 -4.54485 -41.21300 1.000 76.80989 79 ALA F CA 1
ATOM 11499 C C . ALA D 2 83 ? -7.30550 -4.79689 -42.68658 1.000 76.90891 79 ALA F C 1
ATOM 11500 O O . ALA D 2 83 ? -6.40673 -4.18048 -43.26468 1.000 83.00127 79 ALA F O 1
ATOM 11507 N N . ASP D 2 84 ? -8.05494 -5.72816 -43.28941 1.000 72.82446 80 ASP F N 1
ATOM 11508 C CA . ASP D 2 84 ? -8.02134 -5.89555 -44.73882 1.000 66.28184 80 ASP F CA 1
ATOM 11509 C C . ASP D 2 84 ? -8.83309 -4.81524 -45.44589 1.000 66.57701 80 ASP F C 1
ATOM 11510 O O . ASP D 2 84 ? -8.54211 -4.47852 -46.59951 1.000 68.70131 80 ASP F O 1
ATOM 11519 N N . GLY D 2 85 ? -9.84908 -4.27171 -44.77736 1.000 63.27881 81 GLY F N 1
ATOM 11520 C CA . GLY D 2 85 ? -10.66527 -3.21275 -45.34186 1.000 60.84879 81 GLY F CA 1
ATOM 11521 C C . GLY D 2 85 ? -11.40245 -2.48434 -44.24177 1.000 67.20727 81 GLY F C 1
ATOM 11522 O O . GLY D 2 85 ? -11.46564 -2.93769 -43.09697 1.000 67.87146 81 GLY F O 1
ATOM 11526 N N . PHE D 2 86 ? -11.96224 -1.33304 -44.60596 1.000 67.32035 82 PHE F N 1
ATOM 11527 C CA . PHE D 2 86 ? -12.68541 -0.48792 -43.66922 1.000 60.52501 82 PHE F CA 1
ATOM 11528 C C . PHE D 2 86 ? -14.04493 -0.12043 -44.23991 1.000 66.61505 82 PHE F C 1
ATOM 11529 O O . PHE D 2 86 ? -14.16132 0.22484 -45.41954 1.000 68.97328 82 PHE F O 1
ATOM 11546 N N . VAL D 2 87 ? -15.06942 -0.19196 -43.39430 1.000 67.89186 83 VAL F N 1
ATOM 11547 C CA . VAL D 2 87 ? -16.38860 0.32210 -43.73935 1.000 60.50698 83 VAL F CA 1
ATOM 11548 C C . VAL D 2 87 ? -16.66520 1.52565 -42.84742 1.000 62.96798 83 VAL F C 1
ATOM 11549 O O . VAL D 2 87 ? -17.21282 1.38286 -41.74840 1.000 57.59918 83 VAL F O 1
ATOM 11562 N N . LEU D 2 88 ? -16.27490 2.71441 -43.30178 1.000 65.99769 84 LEU F N 1
ATOM 11563 C CA . LEU D 2 88 ? -16.50129 3.92807 -42.52874 1.000 58.45026 84 LEU F CA 1
ATOM 11564 C C . LEU D 2 88 ? -17.97180 4.31860 -42.61289 1.000 62.16267 84 LEU F C 1
ATOM 11565 O O . LEU D 2 88 ? -18.54348 4.38328 -43.70628 1.000 65.71285 84 LEU F O 1
ATOM 11581 N N . VAL D 2 89 ? -18.58286 4.58084 -41.45984 1.000 58.29035 85 VAL F N 1
ATOM 11582 C CA . VAL D 2 89 ? -20.00452 4.88608 -41.37640 1.000 56.51292 85 VAL F CA 1
ATOM 11583 C C . VAL D 2 89 ? -20.18338 6.23917 -40.70448 1.000 57.65862 85 VAL F C 1
ATOM 11584 O O . VAL D 2 89 ? -19.64112 6.47827 -39.61848 1.000 53.37914 85 VAL F O 1
ATOM 11597 N N . TYR D 2 90 ? -20.94656 7.11643 -41.34873 1.000 59.93164 86 TYR F N 1
ATOM 11598 C CA . TYR D 2 90 ? -21.45288 8.33238 -40.73031 1.000 68.81137 86 TYR F CA 1
ATOM 11599 C C . TYR D 2 90 ? -22.95648 8.39373 -40.97422 1.000 65.77856 86 TYR F C 1
ATOM 11600 O O . TYR D 2 90 ? -23.54041 7.51852 -41.62372 1.000 60.88860 86 TYR F O 1
ATOM 11618 N N . SER D 2 91 ? -23.59014 9.42697 -40.43177 1.000 59.16433 87 SER F N 1
ATOM 11619 C CA . SER D 2 91 ? -25.01188 9.66611 -40.62711 1.000 64.69599 87 SER F CA 1
ATOM 11620 C C . SER D 2 91 ? -25.17829 10.98743 -41.35963 1.000 67.80156 87 SER F C 1
ATOM 11621 O O . SER D 2 91 ? -24.58390 11.99698 -40.96724 1.000 72.01844 87 SER F O 1
ATOM 11629 N N . VAL D 2 92 ? -25.98232 10.97734 -42.42537 1.000 76.83657 88 VAL F N 1
ATOM 11630 C CA . VAL D 2 92 ? -26.20712 12.19209 -43.19545 1.000 76.43292 88 VAL F CA 1
ATOM 11631 C C . VAL D 2 92 ? -26.78391 13.29454 -42.31995 1.000 67.07454 88 VAL F C 1
ATOM 11632 O O . VAL D 2 92 ? -26.65226 14.47812 -42.64933 1.000 68.47034 88 VAL F O 1
ATOM 11645 N N . ASN D 2 93 ? -27.42103 12.93529 -41.20611 1.000 67.06058 89 ASN F N 1
ATOM 11646 C CA . ASN D 2 93 ? -27.99473 13.89704 -40.28107 1.000 69.71004 89 ASN F CA 1
ATOM 11647 C C . ASN D 2 93 ? -27.03063 14.28217 -39.15705 1.000 70.03409 89 ASN F C 1
ATOM 11648 O O . ASN D 2 93 ? -27.47934 14.68807 -38.08023 1.000 81.40167 89 ASN F O 1
ATOM 11659 N N . ASN D 2 94 ? -25.72678 14.16502 -39.38377 1.000 69.26591 90 ASN F N 1
ATOM 11660 C CA . ASN D 2 94 ? -24.75166 14.53613 -38.36382 1.000 68.84826 90 ASN F CA 1
ATOM 11661 C C . ASN D 2 94 ? -23.43965 14.89161 -39.04395 1.000 74.38311 90 ASN F C 1
ATOM 11662 O O . ASN D 2 94 ? -22.74195 14.00897 -39.55111 1.000 76.82149 90 ASN F O 1
ATOM 11673 N N . LEU D 2 95 ? -23.10420 16.18577 -39.05181 1.000 76.85770 91 LEU F N 1
ATOM 11674 C CA . LEU D 2 95 ? -21.86533 16.62791 -39.68454 1.000 78.22717 91 LEU F CA 1
ATOM 11675 C C . LEU D 2 95 ? -20.64127 16.08335 -38.95834 1.000 74.50718 91 LEU F C 1
ATOM 11676 O O . LEU D 2 95 ? -19.67614 15.65069 -39.59960 1.000 76.08754 91 LEU F O 1
ATOM 11692 N N . GLU D 2 96 ? -20.65363 16.10977 -37.62294 1.000 77.88578 92 GLU F N 1
ATOM 11693 C CA . GLU D 2 96 ? -19.49344 15.64378 -36.86978 1.000 83.32914 92 GLU F CA 1
ATOM 11694 C C . GLU D 2 96 ? -19.14939 14.20464 -37.23397 1.000 73.23696 92 GLU F C 1
ATOM 11695 O O . GLU D 2 96 ? -17.97003 13.83889 -37.30785 1.000 74.35802 92 GLU F O 1
ATOM 11707 N N . SER D 2 97 ? -20.16576 13.37223 -37.46931 1.000 66.02261 93 SER F N 1
ATOM 11708 C CA . SER D 2 97 ? -19.90177 12.01971 -37.94442 1.000 63.61937 93 SER F CA 1
ATOM 11709 C C . SER D 2 97 ? -19.18156 12.05101 -39.28507 1.000 69.59549 93 SER F C 1
ATOM 11710 O O . SER D 2 97 ? -18.19976 11.32829 -39.48912 1.000 71.26822 93 SER F O 1
ATOM 11718 N N . PHE D 2 98 ? -19.64340 12.90139 -40.20468 1.000 77.07802 94 PHE F N 1
ATOM 11719 C CA . PHE D 2 98 ? -19.00825 12.98861 -41.51411 1.000 73.64792 94 PHE F CA 1
ATOM 11720 C C . PHE D 2 98 ? -17.55749 13.42949 -41.39014 1.000 77.05176 94 PHE F C 1
ATOM 11721 O O . PHE D 2 98 ? -16.67646 12.89656 -42.07512 1.000 85.04371 94 PHE F O 1
ATOM 11738 N N . GLN D 2 99 ? -17.28783 14.40296 -40.52026 1.000 74.41897 95 GLN F N 1
ATOM 11739 C CA . GLN D 2 99 ? -15.91405 14.85258 -40.33586 1.000 76.82230 95 GLN F CA 1
ATOM 11740 C C . GLN D 2 99 ? -15.03511 13.71646 -39.83380 1.000 81.21986 95 GLN F C 1
ATOM 11741 O O . GLN D 2 99 ? -13.87749 13.58809 -40.24936 1.000 84.37120 95 GLN F O 1
ATOM 11755 N N . ARG D 2 100 ? -15.56768 12.87827 -38.93874 1.000 81.50549 96 ARG F N 1
ATOM 11756 C CA . ARG D 2 100 ? -14.80251 11.72823 -38.46618 1.000 72.52184 96 ARG F CA 1
ATOM 11757 C C . ARG D 2 100 ? -14.38653 10.83647 -39.63045 1.000 76.53465 96 ARG F C 1
ATOM 11758 O O . ARG D 2 100 ? -13.29077 10.26560 -39.62133 1.000 82.00461 96 ARG F O 1
ATOM 11779 N N . VAL D 2 101 ? -15.25271 10.69091 -40.63772 1.000 68.62162 97 VAL F N 1
ATOM 11780 C CA . VAL D 2 101 ? -14.88615 9.89923 -41.80825 1.000 71.22845 97 VAL F CA 1
ATOM 11781 C C . VAL D 2 101 ? -13.71319 10.54756 -42.53015 1.000 81.23917 97 VAL F C 1
ATOM 11782 O O . VAL D 2 101 ? -12.74620 9.87852 -42.91442 1.000 76.09365 97 VAL F O 1
ATOM 11795 N N . GLU D 2 102 ? -13.78438 11.86645 -42.72514 1.000 86.69852 98 GLU F N 1
ATOM 11796 C CA . GLU D 2 102 ? -12.68132 12.57937 -43.35686 1.000 84.23831 98 GLU F CA 1
ATOM 11797 C C . GLU D 2 102 ? -11.38879 12.35606 -42.58436 1.000 77.02882 98 GLU F C 1
ATOM 11798 O O . GLU D 2 102 ? -10.36429 11.96823 -43.15736 1.000 77.40906 98 GLU F O 1
ATOM 11810 N N . LEU D 2 103 ? -11.42590 12.58476 -41.27043 1.000 76.76556 99 LEU F N 1
ATOM 11811 C CA . LEU D 2 103 ? -10.23727 12.38479 -40.45029 1.000 76.96183 99 LEU F CA 1
ATOM 11812 C C . LEU D 2 103 ? -9.84558 10.91405 -40.40490 1.000 80.77000 99 LEU F C 1
ATOM 11813 O O . LEU D 2 103 ? -8.65943 10.57900 -40.50464 1.000 89.34642 99 LEU F O 1
ATOM 11829 N N . LEU D 2 104 ? -10.82793 10.02093 -40.26303 1.000 85.88698 100 LEU F N 1
ATOM 11830 C CA . LEU D 2 104 ? -10.52715 8.59368 -40.26501 1.000 82.54936 100 LEU F CA 1
ATOM 11831 C C . LEU D 2 104 ? -9.84694 8.18635 -41.56448 1.000 81.55587 100 LEU F C 1
ATOM 11832 O O . LEU D 2 104 ? -8.85459 7.44790 -41.55215 1.000 62.17765 100 LEU F O 1
ATOM 11848 N N . LYS D 2 105 ? -10.35892 8.67496 -42.69695 1.000 81.49136 101 LYS F N 1
ATOM 11849 C CA . LYS D 2 105 ? -9.80301 8.28615 -43.98746 1.000 80.26438 101 LYS F CA 1
ATOM 11850 C C . LYS D 2 105 ? -8.34145 8.69679 -44.10419 1.000 83.57905 101 LYS F C 1
ATOM 11851 O O . LYS D 2 105 ? -7.51262 7.93213 -44.61181 1.000 83.72765 101 LYS F O 1
ATOM 11870 N N . LYS D 2 106 ? -8.00563 9.90583 -43.65233 1.000 76.82030 102 LYS F N 1
ATOM 11871 C CA . LYS D 2 106 ? -6.60889 10.32489 -43.66440 1.000 77.44282 102 LYS F CA 1
ATOM 11872 C C . LYS D 2 106 ? -5.76645 9.44039 -42.75232 1.000 87.10909 102 LYS F C 1
ATOM 11873 O O . LYS D 2 106 ? -4.62150 9.10671 -43.08066 1.000 91.50928 102 LYS F O 1
ATOM 11892 N N . GLU D 2 107 ? -6.31796 9.04946 -41.60042 1.000 89.19181 103 GLU F N 1
ATOM 11893 C CA . GLU D 2 107 ? -5.57417 8.20377 -40.67180 1.000 89.24255 103 GLU F CA 1
ATOM 11894 C C . GLU D 2 107 ? -5.28750 6.83251 -41.27518 1.000 89.54297 103 GLU F C 1
ATOM 11895 O O . GLU D 2 107 ? -4.22211 6.25236 -41.03570 1.000 89.90440 103 GLU F O 1
ATOM 11907 N N . ILE D 2 108 ? -6.23146 6.29052 -42.05133 1.000 90.85910 104 ILE F N 1
ATOM 11908 C CA . ILE D 2 108 ? -6.02301 4.98441 -42.67373 1.000 80.38862 104 ILE F CA 1
ATOM 11909 C C . ILE D 2 108 ? -4.81663 5.02512 -43.60295 1.000 96.76291 104 ILE F C 1
ATOM 11910 O O . ILE D 2 108 ? -3.93982 4.15327 -43.55364 1.000 101.20149 104 ILE F O 1
ATOM 11926 N N . ASP D 2 109 ? -4.75915 6.03744 -44.47181 1.000 96.98924 105 ASP F N 1
ATOM 11927 C CA . ASP D 2 109 ? -3.64068 6.14671 -45.40100 1.000 92.45051 105 ASP F CA 1
ATOM 11928 C C . ASP D 2 109 ? -2.31132 6.19525 -44.66274 1.000 90.52961 105 ASP F C 1
ATOM 11929 O O . ASP D 2 109 ? -1.30109 5.68784 -45.16355 1.000 99.94864 105 ASP F O 1
ATOM 11938 N N . LYS D 2 110 ? -2.29483 6.79069 -43.47089 1.000 95.85109 106 LYS F N 1
ATOM 11939 C CA . LYS D 2 110 ? -1.05781 6.96979 -42.72370 1.000 98.68895 106 LYS F CA 1
ATOM 11940 C C . LYS D 2 110 ? -0.63883 5.72465 -41.95233 1.000 101.04839 106 LYS F C 1
ATOM 11941 O O . LYS D 2 110 ? 0.52445 5.63236 -41.54432 1.000 113.34287 106 LYS F O 1
ATOM 11960 N N . PHE D 2 111 ? -1.54587 4.77177 -41.74484 1.000 101.69124 107 PHE F N 1
ATOM 11961 C CA . PHE D 2 111 ? -1.27078 3.62138 -40.88372 1.000 97.83658 107 PHE F CA 1
ATOM 11962 C C . PHE D 2 111 ? -1.33320 2.31311 -41.66809 1.000 85.86986 107 PHE F C 1
ATOM 11963 O O . PHE D 2 111 ? -0.98683 2.26644 -42.84851 1.000 85.46569 107 PHE F O 1
ATOM 11980 N N . VAL D 2 117 ? -5.65939 -1.71511 -49.20387 1.000 84.25495 113 VAL F N 1
ATOM 11981 C CA . VAL D 2 117 ? -6.69891 -1.25099 -48.29563 1.000 75.16254 113 VAL F CA 1
ATOM 11982 C C . VAL D 2 117 ? -7.98409 -0.94980 -49.05945 1.000 78.57177 113 VAL F C 1
ATOM 11983 O O . VAL D 2 117 ? -8.04111 -0.01904 -49.86404 1.000 87.38577 113 VAL F O 1
ATOM 11995 N N . ALA D 2 118 ? -9.01584 -1.74839 -48.80372 1.000 74.66000 114 ALA F N 1
ATOM 11996 C CA . ALA D 2 118 ? -10.32769 -1.54101 -49.40282 1.000 68.12400 114 ALA F CA 1
ATOM 11997 C C . ALA D 2 118 ? -11.17386 -0.70689 -48.44833 1.000 66.00244 114 ALA F C 1
ATOM 11998 O O . ALA D 2 118 ? -11.34389 -1.07429 -47.28009 1.000 69.99241 114 ALA F O 1
ATOM 12005 N N . ILE D 2 119 ? -11.70040 0.41111 -48.94146 1.000 64.94673 115 ILE F N 1
ATOM 12006 C CA . ILE D 2 119 ? -12.44540 1.35484 -48.11900 1.000 66.59248 115 ILE F CA 1
ATOM 12007 C C . ILE D 2 119 ? -13.75820 1.68883 -48.81230 1.000 71.47871 115 ILE F C 1
ATOM 12008 O O . ILE D 2 119 ? -13.76421 2.11384 -49.97312 1.000 76.68706 115 ILE F O 1
ATOM 12024 N N . VAL D 2 120 ? -14.86523 1.49832 -48.09617 1.000 71.73615 116 VAL F N 1
ATOM 12025 C CA . VAL D 2 120 ? -16.18417 1.94848 -48.52002 1.000 76.27585 116 VAL F CA 1
ATOM 12026 C C . VAL D 2 120 ? -16.75866 2.82052 -47.41009 1.000 79.78454 116 VAL F C 1
ATOM 12027 O O . VAL D 2 120 ? -16.49405 2.60165 -46.22235 1.000 68.26605 116 VAL F O 1
ATOM 12040 N N . VAL D 2 121 ? -17.55013 3.81552 -47.80259 1.000 72.28521 117 VAL F N 1
ATOM 12041 C CA . VAL D 2 121 ? -18.10549 4.79908 -46.87920 1.000 69.28441 117 VAL F CA 1
ATOM 12042 C C . VAL D 2 121 ? -19.62259 4.77779 -47.00383 1.000 66.87423 117 VAL F C 1
ATOM 12043 O O . VAL D 2 121 ? -20.15771 4.76181 -48.11831 1.000 71.35628 117 VAL F O 1
ATOM 12056 N N . LEU D 2 122 ? -20.31130 4.77448 -45.86176 1.000 63.65450 118 LEU F N 1
ATOM 12057 C CA . LEU D 2 122 ? -21.76748 4.72321 -45.81658 1.000 67.16341 118 LEU F CA 1
ATOM 12058 C C . LEU D 2 122 ? -22.30178 5.92735 -45.05438 1.000 66.60984 118 LEU F C 1
ATOM 12059 O O . LEU D 2 122 ? -21.98446 6.10928 -43.87390 1.000 64.45892 118 LEU F O 1
ATOM 12075 N N . GLY D 2 123 ? -23.12140 6.73529 -45.72388 1.000 61.63123 119 GLY F N 1
ATOM 12076 C CA . GLY D 2 123 ? -23.85353 7.79323 -45.05717 1.000 64.26513 119 GLY F CA 1
ATOM 12077 C C . GLY D 2 123 ? -25.24198 7.33308 -44.66131 1.000 70.38330 119 GLY F C 1
ATOM 12078 O O . GLY D 2 123 ? -26.16138 7.33324 -45.48595 1.000 69.57633 119 GLY F O 1
ATOM 12082 N N . ASN D 2 124 ? -25.40821 6.94664 -43.39976 1.000 65.75840 120 ASN F N 1
ATOM 12083 C CA . ASN D 2 124 ? -26.63627 6.31006 -42.95256 1.000 70.80394 120 ASN F CA 1
ATOM 12084 C C . ASN D 2 124 ? -27.68934 7.35278 -42.57730 1.000 76.62566 120 ASN F C 1
ATOM 12085 O O . ASN D 2 124 ? -27.43081 8.55853 -42.53810 1.000 77.44127 120 ASN F O 1
ATOM 12096 N N . LYS D 2 125 ? -28.90306 6.86552 -42.30616 1.000 75.09812 121 LYS F N 1
ATOM 12097 C CA . LYS D 2 125 ? -29.99994 7.69337 -41.80096 1.000 71.78253 121 LYS F CA 1
ATOM 12098 C C . LYS D 2 125 ? -30.45226 8.73609 -42.82434 1.000 75.23989 121 LYS F C 1
ATOM 12099 O O . LYS D 2 125 ? -30.68310 9.89907 -42.48239 1.000 73.11489 121 LYS F O 1
ATOM 12118 N N . ILE D 2 126 ? -30.59604 8.32034 -44.08784 1.000 72.39480 122 ILE F N 1
ATOM 12119 C CA . ILE D 2 126 ? -31.19632 9.20687 -45.07990 1.000 72.33390 122 ILE F CA 1
ATOM 12120 C C . ILE D 2 126 ? -32.71801 9.21364 -45.00848 1.000 81.91767 122 ILE F C 1
ATOM 12121 O O . ILE D 2 126 ? -33.35475 10.07648 -45.62593 1.000 93.30964 122 ILE F O 1
ATOM 12137 N N . ASP D 2 127 ? -33.32312 8.27493 -44.27468 1.000 85.74363 123 ASP F N 1
ATOM 12138 C CA . ASP D 2 127 ? -34.76388 8.32738 -44.05593 1.000 81.83863 123 ASP F CA 1
ATOM 12139 C C . ASP D 2 127 ? -35.17219 9.55244 -43.24820 1.000 76.99169 123 ASP F C 1
ATOM 12140 O O . ASP D 2 127 ? -36.33391 9.96784 -43.31569 1.000 87.18023 123 ASP F O 1
ATOM 12149 N N . LEU D 2 128 ? -34.24968 10.13168 -42.47938 1.000 77.15992 124 LEU F N 1
ATOM 12150 C CA . LEU D 2 128 ? -34.50283 11.38086 -41.75993 1.000 81.66646 124 LEU F CA 1
ATOM 12151 C C . LEU D 2 128 ? -34.17297 12.55631 -42.68219 1.000 92.94254 124 LEU F C 1
ATOM 12152 O O . LEU D 2 128 ? -33.16990 13.25797 -42.53322 1.000 92.44934 124 LEU F O 1
ATOM 12168 N N . SER D 2 129 ? -35.05352 12.75274 -43.66625 1.000 97.75458 125 SER F N 1
ATOM 12169 C CA . SER D 2 129 ? -34.79954 13.75040 -44.70010 1.000 85.26549 125 SER F CA 1
ATOM 12170 C C . SER D 2 129 ? -34.74388 15.15414 -44.11260 1.000 80.53772 125 SER F C 1
ATOM 12171 O O . SER D 2 129 ? -33.80596 15.91404 -44.37709 1.000 94.53506 125 SER F O 1
ATOM 12179 N N . GLU D 2 130 ? -35.73770 15.51567 -43.30308 1.000 81.92060 126 GLU F N 1
ATOM 12180 C CA . GLU D 2 130 ? -35.80003 16.87096 -42.77242 1.000 88.85876 126 GLU F CA 1
ATOM 12181 C C . GLU D 2 130 ? -34.68799 17.16880 -41.77605 1.000 86.39457 126 GLU F C 1
ATOM 12182 O O . GLU D 2 130 ? -34.47796 18.34066 -41.44667 1.000 84.26708 126 GLU F O 1
ATOM 12194 N N . GLN D 2 131 ? -33.97405 16.15260 -41.29509 1.000 86.05773 127 GLN F N 1
ATOM 12195 C CA . GLN D 2 131 ? -32.87199 16.34155 -40.36305 1.000 82.73961 127 GLN F CA 1
ATOM 12196 C C . GLN D 2 131 ? -31.50703 16.24282 -41.03577 1.000 85.12715 127 GLN F C 1
ATOM 12197 O O . GLN D 2 131 ? -30.49134 16.14309 -40.33965 1.000 83.84871 127 GLN F O 1
ATOM 12211 N N . ARG D 2 132 ? -31.45693 16.26401 -42.36555 1.000 89.05136 128 ARG F N 1
ATOM 12212 C CA . ARG D 2 132 ? -30.18845 16.08844 -43.05907 1.000 84.20946 128 ARG F CA 1
ATOM 12213 C C . ARG D 2 132 ? -29.22695 17.22214 -42.72053 1.000 69.62115 128 ARG F C 1
ATOM 12214 O O . ARG D 2 132 ? -29.62777 18.37083 -42.51478 1.000 77.08008 128 ARG F O 1
ATOM 12235 N N . GLN D 2 133 ? -27.94105 16.87725 -42.65127 1.000 74.74808 129 GLN F N 1
ATOM 12236 C CA . GLN D 2 133 ? -26.87563 17.85077 -42.45269 1.000 74.39909 129 GLN F CA 1
ATOM 12237 C C . GLN D 2 133 ? -25.71321 17.69503 -43.42262 1.000 81.71142 129 GLN F C 1
ATOM 12238 O O . GLN D 2 133 ? -24.91611 18.63266 -43.54874 1.000 71.92559 129 GLN F O 1
ATOM 12252 N N . VAL D 2 134 ? -25.58277 16.55786 -44.10029 1.000 84.89330 130 VAL F N 1
ATOM 12253 C CA . VAL D 2 134 ? -24.48466 16.29335 -45.02214 1.000 75.21309 130 VAL F CA 1
ATOM 12254 C C . VAL D 2 134 ? -25.08544 16.20293 -46.41881 1.000 82.30434 130 VAL F C 1
ATOM 12255 O O . VAL D 2 134 ? -25.68808 15.18735 -46.78414 1.000 81.08814 130 VAL F O 1
ATOM 12268 N N . ASP D 2 135 ? -24.91819 17.26358 -47.20729 1.000 84.68059 131 ASP F N 1
ATOM 12269 C CA . ASP D 2 135 ? -25.45209 17.27213 -48.56341 1.000 79.09288 131 ASP F CA 1
ATOM 12270 C C . ASP D 2 135 ? -24.75229 16.21208 -49.40512 1.000 77.99650 131 ASP F C 1
ATOM 12271 O O . ASP D 2 135 ? -23.54245 15.99762 -49.28661 1.000 78.90080 131 ASP F O 1
ATOM 12280 N N . ALA D 2 136 ? -25.52397 15.54940 -50.26983 1.000 79.46807 132 ALA F N 1
ATOM 12281 C CA . ALA D 2 136 ? -24.99268 14.40652 -51.00643 1.000 78.70172 132 ALA F CA 1
ATOM 12282 C C . ALA D 2 136 ? -23.81838 14.80740 -51.89118 1.000 89.06146 132 ALA F C 1
ATOM 12283 O O . ALA D 2 136 ? -22.84752 14.05269 -52.02476 1.000 96.84356 132 ALA F O 1
ATOM 12290 N N . GLU D 2 137 ? -23.88890 15.98787 -52.51108 1.000 87.62907 133 GLU F N 1
ATOM 12291 C CA . GLU D 2 137 ? -22.81405 16.41123 -53.40297 1.000 89.97920 133 GLU F CA 1
ATOM 12292 C C . GLU D 2 137 ? -21.52275 16.69875 -52.64310 1.000 90.65445 133 GLU F C 1
ATOM 12293 O O . GLU D 2 137 ? -20.43108 16.46492 -53.17512 1.000 86.17930 133 GLU F O 1
ATOM 12305 N N . VAL D 2 138 ? -21.61939 17.20979 -51.41265 1.000 90.06491 134 VAL F N 1
ATOM 12306 C CA . VAL D 2 138 ? -20.42294 17.39688 -50.59497 1.000 83.02135 134 VAL F CA 1
ATOM 12307 C C . VAL D 2 138 ? -19.74753 16.05489 -50.34860 1.000 84.44920 134 VAL F C 1
ATOM 12308 O O . VAL D 2 138 ? -18.52456 15.91856 -50.47588 1.000 84.03975 134 VAL F O 1
ATOM 12321 N N . ALA D 2 139 ? -20.54172 15.04065 -49.99679 1.000 83.09593 135 ALA F N 1
ATOM 12322 C CA . ALA D 2 139 ? -19.98248 13.72703 -49.70163 1.000 79.17814 135 ALA F CA 1
ATOM 12323 C C . ALA D 2 139 ? -19.29012 13.13529 -50.92275 1.000 81.67977 135 ALA F C 1
ATOM 12324 O O . ALA D 2 139 ? -18.18618 12.58914 -50.81514 1.000 94.60048 135 ALA F O 1
ATOM 12331 N N . GLN D 2 140 ? -19.92052 13.23353 -52.09513 1.000 85.64174 136 GLN F N 1
ATOM 12332 C CA . GLN D 2 140 ? -19.28133 12.74242 -53.31096 1.000 89.05257 136 GLN F CA 1
ATOM 12333 C C . GLN D 2 140 ? -18.03694 13.55413 -53.65058 1.000 82.10597 136 GLN F C 1
ATOM 12334 O O . GLN D 2 140 ? -17.06966 13.00728 -54.19241 1.000 78.03590 136 GLN F O 1
ATOM 12348 N N . GLN D 2 141 ? -18.04379 14.85323 -53.34499 1.000 81.47211 137 GLN F N 1
ATOM 12349 C CA . GLN D 2 141 ? -16.86803 15.68252 -53.58960 1.000 78.65305 137 GLN F CA 1
ATOM 12350 C C . GLN D 2 141 ? -15.68865 15.21941 -52.74433 1.000 84.24493 137 GLN F C 1
ATOM 12351 O O . GLN D 2 141 ? -14.57267 15.05036 -53.24963 1.000 82.08865 137 GLN F O 1
ATOM 12365 N N . TRP D 2 142 ? -15.91738 15.02113 -51.44424 1.000 87.85573 138 TRP F N 1
ATOM 12366 C CA . TRP D 2 142 ? -14.86092 14.51321 -50.57548 1.000 85.19137 138 TRP F CA 1
ATOM 12367 C C . TRP D 2 142 ? -14.45895 13.09651 -50.96924 1.000 83.09524 138 TRP F C 1
ATOM 12368 O O . TRP D 2 142 ? -13.26734 12.76536 -50.99312 1.000 83.69520 138 TRP F O 1
ATOM 12389 N N . ALA D 2 143 ? -15.44058 12.24424 -51.28033 1.000 89.08005 139 ALA F N 1
ATOM 12390 C CA . ALA D 2 143 ? -15.13177 10.88046 -51.69940 1.000 76.21277 139 ALA F CA 1
ATOM 12391 C C . ALA D 2 143 ? -14.33829 10.87367 -53.00002 1.000 85.17055 139 ALA F C 1
ATOM 12392 O O . ALA D 2 143 ? -13.41702 10.06576 -53.16984 1.000 78.96449 139 ALA F O 1
ATOM 12399 N N . LYS D 2 144 ? -14.69076 11.75899 -53.93632 1.000 82.82860 140 LYS F N 1
ATOM 12400 C CA . LYS D 2 144 ? -13.92363 11.87697 -55.17203 1.000 81.31083 140 LYS F CA 1
ATOM 12401 C C . LYS D 2 144 ? -12.52366 12.41581 -54.89829 1.000 88.65235 140 LYS F C 1
ATOM 12402 O O . LYS D 2 144 ? -11.53324 11.89201 -55.42264 1.000 88.42368 140 LYS F O 1
ATOM 12421 N N . SER D 2 145 ? -12.42098 13.47026 -54.08137 1.000 92.30653 141 SER F N 1
ATOM 12422 C CA . SER D 2 145 ? -11.10662 13.99692 -53.72637 1.000 86.57613 141 SER F CA 1
ATOM 12423 C C . SER D 2 145 ? -10.23147 12.90912 -53.11821 1.000 85.28964 141 SER F C 1
ATOM 12424 O O . SER D 2 145 ? -9.00435 12.93769 -53.26860 1.000 80.99385 141 SER F O 1
ATOM 12432 N N . GLU D 2 146 ? -10.84564 11.94581 -52.43794 1.000 87.11346 142 GLU F N 1
ATOM 12433 C CA . GLU D 2 146 ? -10.17431 10.79099 -51.87025 1.000 92.03894 142 GLU F CA 1
ATOM 12434 C C . GLU D 2 146 ? -10.27705 9.61358 -52.84560 1.000 87.10931 142 GLU F C 1
ATOM 12435 O O . GLU D 2 146 ? -10.62668 9.77786 -54.01921 1.000 78.32762 142 GLU F O 1
ATOM 12447 N N . LYS D 2 147 ? -9.96144 8.40812 -52.36335 1.000 80.87880 143 LYS F N 1
ATOM 12448 C CA . LYS D 2 147 ? -10.04939 7.20913 -53.18824 1.000 86.12990 143 LYS F CA 1
ATOM 12449 C C . LYS D 2 147 ? -11.37684 6.47720 -53.04583 1.000 86.06594 143 LYS F C 1
ATOM 12450 O O . LYS D 2 147 ? -11.71844 5.66359 -53.91252 1.000 85.06400 143 LYS F O 1
ATOM 12469 N N . VAL D 2 148 ? -12.12860 6.75276 -51.98344 1.000 90.90057 144 VAL F N 1
ATOM 12470 C CA . VAL D 2 148 ? -13.25731 5.91048 -51.61636 1.000 79.23557 144 VAL F CA 1
ATOM 12471 C C . VAL D 2 148 ? -14.46125 6.22233 -52.49759 1.000 75.16553 144 VAL F C 1
ATOM 12472 O O . VAL D 2 148 ? -14.55945 7.28562 -53.11726 1.000 73.73975 144 VAL F O 1
ATOM 12485 N N . ARG D 2 149 ? -15.39363 5.27215 -52.54167 1.000 71.88023 145 ARG F N 1
ATOM 12486 C CA . ARG D 2 149 ? -16.73057 5.49629 -53.06879 1.000 71.55540 145 ARG F CA 1
ATOM 12487 C C . ARG D 2 149 ? -17.72241 5.49444 -51.91237 1.000 70.11531 145 ARG F C 1
ATOM 12488 O O . ARG D 2 149 ? -17.53335 4.79658 -50.91191 1.000 81.59769 145 ARG F O 1
ATOM 12509 N N . LEU D 2 150 ? -18.77988 6.28701 -52.05509 1.000 69.98797 146 LEU F N 1
ATOM 12510 C CA . LEU D 2 150 ? -19.70654 6.55515 -50.96457 1.000 75.63432 146 LEU F CA 1
ATOM 12511 C C . LEU D 2 150 ? -21.13247 6.26126 -51.40056 1.000 76.92245 146 LEU F C 1
ATOM 12512 O O . LEU D 2 150 ? -21.59712 6.78223 -52.41921 1.000 93.25182 146 LEU F O 1
ATOM 12528 N N . TRP D 2 151 ? -21.81932 5.43080 -50.62150 1.000 71.34583 147 TRP F N 1
ATOM 12529 C CA . TRP D 2 151 ? -23.23806 5.16054 -50.79009 1.000 69.88178 147 TRP F CA 1
ATOM 12530 C C . TRP D 2 151 ? -24.00008 5.80435 -49.63916 1.000 73.10757 147 TRP F C 1
ATOM 12531 O O . TRP D 2 151 ? -23.58698 5.70092 -48.47932 1.000 76.81185 147 TRP F O 1
ATOM 12552 N N . GLU D 2 152 ? -25.10458 6.47316 -49.95576 1.000 66.88815 148 GLU F N 1
ATOM 12553 C CA . GLU D 2 152 ? -26.02126 6.96644 -48.93379 1.000 69.13695 148 GLU F CA 1
ATOM 12554 C C . GLU D 2 152 ? -27.09952 5.91170 -48.71032 1.000 66.97168 148 GLU F C 1
ATOM 12555 O O . GLU D 2 152 ? -27.77623 5.49627 -49.65840 1.000 66.17530 148 GLU F O 1
ATOM 12567 N N . VAL D 2 153 ? -27.25134 5.47777 -47.45902 1.000 65.50044 149 VAL F N 1
ATOM 12568 C CA . VAL D 2 153 ? -28.04748 4.30723 -47.12517 1.000 64.74373 149 VAL F CA 1
ATOM 12569 C C . VAL D 2 153 ? -28.93271 4.62170 -45.92935 1.000 70.15526 149 VAL F C 1
ATOM 12570 O O . VAL D 2 153 ? -28.73219 5.60649 -45.21579 1.000 68.20069 149 VAL F O 1
ATOM 12583 N N . THR D 2 154 ? -29.92677 3.76170 -45.71971 1.000 67.73984 150 THR F N 1
ATOM 12584 C CA . THR D 2 154 ? -30.76975 3.82269 -44.53458 1.000 74.28611 150 THR F CA 1
ATOM 12585 C C . THR D 2 154 ? -31.04874 2.40497 -44.06252 1.000 73.10680 150 THR F C 1
ATOM 12586 O O . THR D 2 154 ? -31.40797 1.54169 -44.86816 1.000 77.19983 150 THR F O 1
ATOM 12597 N N . VAL D 2 155 ? -30.88353 2.16780 -42.75899 1.000 69.74891 151 VAL F N 1
ATOM 12598 C CA . VAL D 2 155 ? -31.21760 0.86677 -42.19315 1.000 75.26044 151 VAL F CA 1
ATOM 12599 C C . VAL D 2 155 ? -32.69268 0.55244 -42.38558 1.000 79.74097 151 VAL F C 1
ATOM 12600 O O . VAL D 2 155 ? -33.07757 -0.62137 -42.40989 1.000 81.14392 151 VAL F O 1
ATOM 12613 N N . THR D 2 156 ? -33.53491 1.57958 -42.52498 1.000 78.12859 152 THR F N 1
ATOM 12614 C CA . THR D 2 156 ? -34.95864 1.34374 -42.73371 1.000 76.59773 152 THR F CA 1
ATOM 12615 C C . THR D 2 156 ? -35.20913 0.52050 -43.99045 1.000 85.13087 152 THR F C 1
ATOM 12616 O O . THR D 2 156 ? -36.18428 -0.23746 -44.05276 1.000 92.21577 152 THR F O 1
ATOM 12627 N N . ASP D 2 157 ? -34.34679 0.65565 -44.99653 1.000 92.72592 153 ASP F N 1
ATOM 12628 C CA . ASP D 2 157 ? -34.46583 -0.06905 -46.25825 1.000 94.53961 153 ASP F CA 1
ATOM 12629 C C . ASP D 2 157 ? -33.20257 -0.90023 -46.44385 1.000 96.47251 153 ASP F C 1
ATOM 12630 O O . ASP D 2 157 ? -32.11880 -0.34850 -46.66422 1.000 93.53721 153 ASP F O 1
ATOM 12639 N N . ARG D 2 158 ? -33.34329 -2.22646 -46.36419 1.000 92.98447 154 ARG F N 1
ATOM 12640 C CA . ARG D 2 158 ? -32.16884 -3.09188 -46.35916 1.000 84.94480 154 ARG F CA 1
ATOM 12641 C C . ARG D 2 158 ? -31.48442 -3.14329 -47.71902 1.000 84.62319 154 ARG F C 1
ATOM 12642 O O . ARG D 2 158 ? -30.27292 -3.38639 -47.78838 1.000 87.20911 154 ARG F O 1
ATOM 12663 N N . LYS D 2 159 ? -32.22779 -2.92300 -48.80855 1.000 79.59859 155 LYS F N 1
ATOM 12664 C CA . LYS D 2 159 ? -31.62805 -3.06439 -50.12946 1.000 91.03516 155 LYS F CA 1
ATOM 12665 C C . LYS D 2 159 ? -30.62863 -1.95531 -50.44009 1.000 88.62142 155 LYS F C 1
ATOM 12666 O O . LYS D 2 159 ? -29.92394 -2.04634 -51.45175 1.000 85.36008 155 LYS F O 1
ATOM 12685 N N . THR D 2 160 ? -30.54418 -0.92354 -49.60140 1.000 85.49447 156 THR F N 1
ATOM 12686 C CA . THR D 2 160 ? -29.52302 0.10313 -49.75545 1.000 75.79391 156 THR F CA 1
ATOM 12687 C C . THR D 2 160 ? -28.14556 -0.37274 -49.30729 1.000 85.49539 156 THR F C 1
ATOM 12688 O O . THR D 2 160 ? -27.17078 0.37157 -49.45885 1.000 88.59433 156 THR F O 1
ATOM 12699 N N . LEU D 2 161 ? -28.04202 -1.58893 -48.76377 1.000 87.50309 157 LEU F N 1
ATOM 12700 C CA . LEU D 2 161 ? -26.82270 -2.05108 -48.11788 1.000 74.04614 157 LEU F CA 1
ATOM 12701 C C . LEU D 2 161 ? -26.06121 -3.11458 -48.89610 1.000 81.55720 157 LEU F C 1
ATOM 12702 O O . LEU D 2 161 ? -24.87079 -3.31043 -48.63094 1.000 85.26736 157 LEU F O 1
ATOM 12718 N N . ILE D 2 162 ? -26.70406 -3.80399 -49.83935 1.000 83.90363 158 ILE F N 1
ATOM 12719 C CA . ILE D 2 162 ? -26.05555 -4.93699 -50.49362 1.000 78.70278 158 ILE F CA 1
ATOM 12720 C C . ILE D 2 162 ? -24.88370 -4.46934 -51.35186 1.000 77.33199 158 ILE F C 1
ATOM 12721 O O . ILE D 2 162 ? -23.77953 -5.02127 -51.27480 1.000 80.90910 158 ILE F O 1
ATOM 12737 N N . GLU D 2 163 ? -25.10299 -3.44431 -52.17661 1.000 81.69185 159 GLU F N 1
ATOM 12738 C CA . GLU D 2 163 ? -24.09565 -3.06168 -53.16418 1.000 84.08900 159 GLU F CA 1
ATOM 12739 C C . GLU D 2 163 ? -22.77015 -2.65045 -52.53918 1.000 84.01441 159 GLU F C 1
ATOM 12740 O O . GLU D 2 163 ? -21.72585 -3.18170 -52.95633 1.000 84.28186 159 GLU F O 1
ATOM 12752 N N . PRO D 2 164 ? -22.72185 -1.73227 -51.56849 1.000 85.21876 160 PRO F N 1
ATOM 12753 C CA . PRO D 2 164 ? -21.41936 -1.39014 -50.97001 1.000 82.57468 160 PRO F CA 1
ATOM 12754 C C . PRO D 2 164 ? -20.67550 -2.58787 -50.40826 1.000 75.44299 160 PRO F C 1
ATOM 12755 O O . PRO D 2 164 ? -19.45001 -2.67585 -50.55523 1.000 76.86531 160 PRO F O 1
ATOM 12766 N N . PHE D 2 165 ? -21.38339 -3.51993 -49.76909 1.000 76.31267 161 PHE F N 1
ATOM 12767 C CA . PHE D 2 165 ? -20.71343 -4.68371 -49.19873 1.000 74.09101 161 PHE F CA 1
ATOM 12768 C C . PHE D 2 165 ? -20.29918 -5.66978 -50.28236 1.000 81.76403 161 PHE F C 1
ATOM 12769 O O . PHE D 2 165 ? -19.19843 -6.23030 -50.22884 1.000 81.05849 161 PHE F O 1
ATOM 12786 N N . THR D 2 166 ? -21.15985 -5.88914 -51.27861 1.000 93.73805 162 THR F N 1
ATOM 12787 C CA . THR D 2 166 ? -20.76207 -6.71026 -52.41631 1.000 86.64239 162 THR F CA 1
ATOM 12788 C C . THR D 2 166 ? -19.50318 -6.15119 -53.06633 1.000 83.42700 162 THR F C 1
ATOM 12789 O O . THR D 2 166 ? -18.58911 -6.90435 -53.42183 1.000 81.82678 162 THR F O 1
ATOM 12800 N N . LEU D 2 167 ? -19.43667 -4.82604 -53.22374 1.000 77.29445 163 LEU F N 1
ATOM 12801 C CA . LEU D 2 167 ? -18.25241 -4.20814 -53.81377 1.000 86.81191 163 LEU F CA 1
ATOM 12802 C C . LEU D 2 167 ? -17.03041 -4.40588 -52.92555 1.000 83.95236 163 LEU F C 1
ATOM 12803 O O . LEU D 2 167 ? -15.94639 -4.74334 -53.42067 1.000 82.06169 163 LEU F O 1
ATOM 12819 N N . LEU D 2 168 ? -17.18319 -4.20559 -51.61541 1.000 82.63762 164 LEU F N 1
ATOM 12820 C CA . LEU D 2 168 ? -16.04700 -4.36124 -50.71356 1.000 80.71672 164 LEU F CA 1
ATOM 12821 C C . LEU D 2 168 ? -15.51631 -5.78851 -50.75042 1.000 85.21540 164 LEU F C 1
ATOM 12822 O O . LEU D 2 168 ? -14.29883 -6.00716 -50.75274 1.000 89.85301 164 LEU F O 1
ATOM 12838 N N . ALA D 2 169 ? -16.41562 -6.77466 -50.77950 1.000 78.02202 165 ALA F N 1
ATOM 12839 C CA . ALA D 2 169 ? -15.98158 -8.16296 -50.88921 1.000 82.40316 165 ALA F CA 1
ATOM 12840 C C . ALA D 2 169 ? -15.26759 -8.41145 -52.21234 1.000 92.38876 165 ALA F C 1
ATOM 12841 O O . ALA D 2 169 ? -14.26945 -9.14071 -52.26297 1.000 88.87905 165 ALA F O 1
ATOM 12848 N N . SER D 2 170 ? -15.76551 -7.81325 -53.29587 1.000 87.39258 166 SER F N 1
ATOM 12849 C CA . SER D 2 170 ? -15.15384 -8.02115 -54.60369 1.000 87.64314 166 SER F CA 1
ATOM 12850 C C . SER D 2 170 ? -13.69488 -7.57928 -54.60313 1.000 83.32361 166 SER F C 1
ATOM 12851 O O . SER D 2 170 ? -12.80906 -8.31792 -55.04941 1.000 101.82334 166 SER F O 1
ATOM 12859 N N . LYS D 2 171 ? -13.42378 -6.37628 -54.09323 1.000 85.27482 167 LYS F N 1
ATOM 12860 C CA . LYS D 2 171 ? -12.04276 -5.91458 -53.98400 1.000 91.41677 167 LYS F CA 1
ATOM 12861 C C . LYS D 2 171 ? -11.22532 -6.85116 -53.10257 1.000 100.96661 167 LYS F C 1
ATOM 12862 O O . LYS D 2 171 ? -10.08165 -7.18860 -53.43171 1.000 108.35746 167 LYS F O 1
ATOM 12881 N N . LEU D 2 172 ? -11.79753 -7.29023 -51.98803 1.000 100.60860 168 LEU F N 1
ATOM 12882 C CA . LEU D 2 172 ? -11.11275 -8.19854 -51.07831 1.000 90.38670 168 LEU F CA 1
ATOM 12883 C C . LEU D 2 172 ? -11.05705 -9.61548 -51.64624 1.000 101.73431 168 LEU F C 1
ATOM 12884 O O . LEU D 2 172 ? -10.57034 -9.83595 -52.75676 1.000 88.78458 168 LEU F O 1
#